Protein 1GKU (pdb70)

Foldseek 3Di:
DEDDQCVEHECLHFKYWYLLNQDDPCVVVLVVLQVLCPVQPRGAFLQLSLVVLCFSVQAAEAAAAFAQHDDLSSLLSVLLSCLQVPFAEEEEAQAQVVLVVSVVSSQVSCVPPHDPPCLQEDEDHDVCPVVNVVCCLVCQCVHRYYYYYLVVLVVPLPSNAAGAEYEYECVVSQVVPVVSLQSVVVNQFKHADVPVRGIDGAGNHYYYHNADACCPDPSQVVCCVHNFYHGHFFFFQFAAEAEAEAQALDLPCPVVVLCLLDFAEEEAEAAACVQVVSCVVDVVHAQEEEPAVHPQVCVVCLVVVVGRYYYYHLPVPLQDQQSHAEYEYSAFHKDKDFAPCCVPPDPLVLLLLVQLPDFSCVSVVCVQVVHPHVVNSSVVSVVCLVPHDGPDQLWDRDDGMIMHGDVVSVSVRQVSNWGQAQQFIAYYYYYYYHNPPSNSRSNCVVLVLLVPSNHDHPPDDSVVSSVSSNVSVVVVVVSNPHHFAAAEEEEEADPLLQVLQLPNGGGWTWGDAPQWIWTFDTHRGYRYTTTHLNFALWDFDQPDDPRQWPDDPSTMGMIRWPDVTSVRVLVRLLSSLLSRLHYEYEYAPALRSLLRLVVNCSSNNVSHDYWYFYFQFSHNVRRVVRVVPTHHRDVLSPLLVVLVRVLCRQVFCFLLVVVCVVVVDRLGTDDLQLLVLLVVLAVQQVLQVAWFKKWAWPPFLDMGRDAAFKWKKFKDFDDKDKDWAQADFAAALQVLLLCCCVVPVDFSVRSQVLLVQCRSLGFKTHNFGPASFADVLNLVQLCVQAVVQFARDGRDDDDPDHHIATNHNAALSRVSSCVSVVNRDGPDDDPSNSVSNNVNHLSSSLNGGGTKMWMKTKMWMGIPHDIDIDIFGQDIDGPSCVSPVRDDHGHDGDGGMDITGIDMDGGGPGFRAALSVSSVVCVVLQAAGSVGSSVSVVVCVSSQQWDDDPRGIHGDPSNVVSSVVQCPVDCPCNDSVNNNVLSVQSVCSSVVHHDSVVSVVVSVVVSVVGD

Nearest PDB structures (foldseek):
  1gku-assembly1_B  TM=1.001E+00  e=0.000E+00  Archaeoglobus fulgidus DSM 4304
  1gl9-assembly1_B  TM=9.700E-01  e=0.000E+00  Archaeoglobus fulgidus DSM 4304
  1gl9-assembly2_C  TM=9.654E-01  e=0.000E+00  Archaeoglobus fulgidus DSM 4304
  6ozw-assembly1_A  TM=7.901E-01  e=1.300E-37  Streptococcus mutans UA159
  1cy0-assembly1_A  TM=7.974E-01  e=8.047E-37  Escherichia coli K-12

B-factor: mean 54.07, std 20.22, range [2.9, 127.08]

Structure (mmCIF, N/CA/C/O backbone):
data_1GKU
#
_entry.id   1GKU
#
_cell.length_a   65.198
_cell.length_b   67.985
_cell.length_c   129.728
_cell.angle_alpha   90.00
_cell.angle_beta   104.01
_cell.angle_gamma   90.00
#
_symmetry.space_group_name_H-M   'P 1 21 1'
#
loop_
_entity.id
_entity.type
_entity.pdbx_description
1 polymer 'REVERSE GYRASE'
2 water water
#
loop_
_atom_site.group_PDB
_atom_site.id
_atom_site.type_symbol
_atom_site.label_atom_id
_atom_site.label_alt_id
_atom_site.label_comp_id
_atom_site.label_asym_id
_atom_site.label_entity_id
_atom_site.label_seq_id
_atom_site.pdbx_PDB_ins_code
_atom_site.Cartn_x
_atom_site.Cartn_y
_atom_site.Cartn_z
_atom_site.occupancy
_atom_site.B_iso_or_equiv
_atom_site.auth_seq_id
_atom_site.auth_comp_id
_atom_site.auth_asym_id
_atom_site.auth_atom_id
_atom_site.pdbx_PDB_model_num
ATOM 1 N N . ALA A 1 14 ? 2.794 -12.934 132.546 1.00 73.97 1 ALA B N 1
ATOM 2 C CA . ALA A 1 14 ? 1.391 -12.809 133.038 1.00 73.44 1 ALA B CA 1
ATOM 3 C C . ALA A 1 14 ? 0.519 -13.662 132.145 1.00 64.78 1 ALA B C 1
ATOM 4 O O . ALA A 1 14 ? -0.521 -14.160 132.565 1.00 61.87 1 ALA B O 1
ATOM 6 N N . ALA A 1 15 ? 0.969 -13.835 130.912 1.00 60.80 2 ALA B N 1
ATOM 7 C CA . ALA A 1 15 ? 0.247 -14.637 129.932 1.00 71.40 2 ALA B CA 1
ATOM 8 C C . ALA A 1 15 ? 1.175 -15.675 129.296 1.00 73.58 2 ALA B C 1
ATOM 9 O O . ALA A 1 15 ? 1.777 -15.428 128.250 1.00 76.02 2 ALA B O 1
ATOM 11 N N . ALA A 1 16 ? 1.287 -16.835 129.933 1.00 76.08 3 ALA B N 1
ATOM 12 C CA . ALA A 1 16 ? 2.147 -17.905 129.436 1.00 80.82 3 ALA B CA 1
ATOM 13 C C . ALA A 1 16 ? 1.373 -19.227 129.398 1.00 81.37 3 ALA B C 1
ATOM 14 O O . ALA A 1 16 ? 0.194 -19.244 129.050 1.00 83.96 3 ALA B O 1
ATOM 16 N N . ALA A 1 17 ? 2.037 -20.326 129.754 1.00 78.59 4 ALA B N 1
ATOM 17 C CA . ALA A 1 17 ? 1.403 -21.642 129.766 1.00 77.34 4 ALA B CA 1
ATOM 18 C C . ALA A 1 17 ? 1.580 -22.310 131.123 1.00 77.32 4 ALA B C 1
ATOM 19 O O . ALA A 1 17 ? 2.557 -22.055 131.828 1.00 74.02 4 ALA B O 1
ATOM 21 N N . ALA A 1 18 ? 0.627 -23.165 131.483 1.00 79.48 5 ALA B N 1
ATOM 22 C CA . ALA A 1 18 ? 0.686 -23.883 132.749 1.00 81.91 5 ALA B CA 1
ATOM 23 C C . ALA A 1 18 ? 1.915 -24.783 132.713 1.00 84.30 5 ALA B C 1
ATOM 24 O O . ALA A 1 18 ? 1.890 -25.874 132.132 1.00 82.01 5 ALA B O 1
ATOM 26 N N . ALA A 1 19 ? 2.993 -24.294 133.323 1.00 85.82 6 ALA B N 1
ATOM 27 C CA . ALA A 1 19 ? 4.265 -25.006 133.386 1.00 84.19 6 ALA B CA 1
ATOM 28 C C . ALA A 1 19 ? 5.270 -24.171 134.172 1.00 84.46 6 ALA B C 1
ATOM 29 O O . ALA A 1 19 ? 4.987 -23.031 134.541 1.00 83.14 6 ALA B O 1
ATOM 31 N N . ALA A 1 20 ? -3.381 -11.141 132.007 1.00 62.44 8 ALA B N 1
ATOM 32 C CA . ALA A 1 20 ? -4.640 -11.482 131.356 1.00 65.26 8 ALA B CA 1
ATOM 33 C C . ALA A 1 20 ? -4.490 -12.563 130.285 1.00 65.81 8 ALA B C 1
ATOM 34 O O . ALA A 1 20 ? -3.783 -12.375 129.295 1.00 70.41 8 ALA B O 1
ATOM 36 N N . ALA A 1 21 ? -5.178 -13.684 130.494 1.00 64.20 9 ALA B N 1
ATOM 37 C CA . ALA A 1 21 ? -5.175 -14.830 129.581 1.00 58.94 9 ALA B CA 1
ATOM 38 C C . ALA A 1 21 ? -4.048 -15.822 129.872 1.00 58.88 9 ALA B C 1
ATOM 39 O O . ALA A 1 21 ? -2.880 -15.574 129.558 1.00 55.29 9 ALA B O 1
ATOM 41 N N . ALA A 1 22 ? -4.422 -16.949 130.478 1.00 55.12 10 ALA B N 1
ATOM 42 C CA . ALA A 1 22 ? -3.485 -18.010 130.831 1.00 54.66 10 ALA B CA 1
ATOM 43 C C . ALA A 1 22 ? -3.767 -19.247 129.980 1.00 55.08 10 ALA B C 1
ATOM 44 O O . ALA A 1 22 ? -4.786 -19.917 130.166 1.00 52.65 10 ALA B O 1
ATOM 46 N N . ALA A 1 23 ? -2.856 -19.548 129.057 1.00 54.71 11 ALA B N 1
ATOM 47 C CA . ALA A 1 23 ? -3.008 -20.695 128.160 1.00 59.12 11 ALA B CA 1
ATOM 48 C C . ALA A 1 23 ? -2.445 -22.006 128.726 1.00 61.48 11 ALA B C 1
ATOM 49 O O . ALA A 1 23 ? -1.510 -22.004 129.527 1.00 62.52 11 ALA B O 1
ATOM 51 N N . ALA A 1 24 ? -3.017 -23.126 128.296 1.00 60.94 12 ALA B N 1
ATOM 52 C CA . ALA A 1 24 ? -2.569 -24.434 128.755 1.00 59.93 12 ALA B CA 1
ATOM 53 C C . ALA A 1 24 ? -1.051 -24.548 128.627 1.00 58.30 12 ALA B C 1
ATOM 54 O O . ALA A 1 24 ? -0.432 -25.406 129.252 1.00 55.98 12 ALA B O 1
ATOM 56 N N . ALA A 1 25 ? -1.253 -12.302 135.017 1.00 78.11 14 ALA B N 1
ATOM 57 C CA . ALA A 1 25 ? -1.702 -13.600 135.503 1.00 72.18 14 ALA B CA 1
ATOM 58 C C . ALA A 1 25 ? -2.888 -14.123 134.696 1.00 70.34 14 ALA B C 1
ATOM 59 O O . ALA A 1 25 ? -2.708 -14.665 133.606 1.00 66.80 14 ALA B O 1
ATOM 61 N N . ALA A 1 26 ? -4.097 -13.947 135.223 1.00 73.38 15 ALA B N 1
ATOM 62 C CA . ALA A 1 26 ? -5.308 -14.428 134.554 1.00 76.91 15 ALA B CA 1
ATOM 63 C C . ALA A 1 26 ? -6.299 -13.349 134.075 1.00 78.81 15 ALA B C 1
ATOM 64 O O . ALA A 1 26 ? -6.163 -12.164 134.382 1.00 80.68 15 ALA B O 1
ATOM 66 N N . ALA A 1 27 ? -7.299 -13.796 133.319 1.00 77.01 16 ALA B N 1
ATOM 67 C CA . ALA A 1 27 ? -8.354 -12.950 132.765 1.00 72.14 16 ALA B CA 1
ATOM 68 C C . ALA A 1 27 ? -9.224 -13.889 131.938 1.00 71.68 16 ALA B C 1
ATOM 69 O O . ALA A 1 27 ? -10.453 -13.849 131.995 1.00 75.54 16 ALA B O 1
ATOM 71 N N . ALA A 1 28 ? -8.556 -14.741 131.172 1.00 66.73 17 ALA B N 1
ATOM 72 C CA . ALA A 1 28 ? -9.211 -15.735 130.341 1.00 62.21 17 ALA B CA 1
ATOM 73 C C . ALA A 1 28 ? -8.345 -16.993 130.388 1.00 60.19 17 ALA B C 1
ATOM 74 O O . ALA A 1 28 ? -7.128 -16.917 130.230 1.00 61.43 17 ALA B O 1
ATOM 76 N N . ALA A 1 29 ? -8.956 -18.143 130.631 1.00 55.59 18 ALA B N 1
ATOM 77 C CA . ALA A 1 29 ? -8.203 -19.395 130.663 1.00 55.84 18 ALA B CA 1
ATOM 78 C C . ALA A 1 29 ? -8.632 -20.277 129.483 1.00 53.89 18 ALA B C 1
ATOM 79 O O . ALA A 1 29 ? -9.824 -20.470 129.230 1.00 52.43 18 ALA B O 1
ATOM 81 N N . ALA A 1 30 ? -7.662 -20.809 128.753 1.00 52.11 19 ALA B N 1
ATOM 82 C CA . ALA A 1 30 ? -7.983 -21.649 127.608 1.00 54.73 19 ALA B CA 1
ATOM 83 C C . ALA A 1 30 ? -7.145 -22.924 127.597 1.00 53.21 19 ALA B C 1
ATOM 84 O O . ALA A 1 30 ? -5.927 -22.874 127.440 1.00 53.84 19 ALA B O 1
ATOM 86 N N . ALA A 1 31 ? -7.804 -24.067 127.750 1.00 54.02 20 ALA B N 1
ATOM 87 C CA . ALA A 1 31 ? -7.108 -25.346 127.765 1.00 56.20 20 ALA B CA 1
ATOM 88 C C . ALA A 1 31 ? -7.526 -26.324 126.656 1.00 58.37 20 ALA B C 1
ATOM 89 O O . ALA A 1 31 ? -8.697 -26.412 126.286 1.00 55.56 20 ALA B O 1
ATOM 91 N N . ALA A 1 32 ? -6.554 -27.065 126.133 1.00 59.02 21 ALA B N 1
ATOM 92 C CA . ALA A 1 32 ? -6.823 -28.049 125.093 1.00 57.36 21 ALA B CA 1
ATOM 93 C C . ALA A 1 32 ? -6.573 -29.458 125.634 1.00 55.28 21 ALA B C 1
ATOM 94 O O . ALA A 1 32 ? -7.101 -29.836 126.688 1.00 55.12 21 ALA B O 1
ATOM 96 N N . SER A 1 33 ? 8.550 -18.326 136.839 1.00 75.03 33 SER B N 1
ATOM 97 C CA . SER A 1 33 ? 7.461 -19.062 137.466 1.00 76.74 33 SER B CA 1
ATOM 98 C C . SER A 1 33 ? 6.171 -18.248 137.466 1.00 76.21 33 SER B C 1
ATOM 99 O O . SER A 1 33 ? 6.205 -17.020 137.544 1.00 77.29 33 SER B O 1
ATOM 102 N N . LEU A 1 34 ? 5.036 -18.936 137.373 1.00 74.70 34 LEU B N 1
ATOM 103 C CA . LEU A 1 34 ? 3.741 -18.266 137.376 1.00 69.82 34 LEU B CA 1
ATOM 104 C C . LEU A 1 34 ? 3.317 -17.949 138.806 1.00 66.27 34 LEU B C 1
ATOM 105 O O . LEU A 1 34 ? 2.505 -17.055 139.035 1.00 64.92 34 LEU B O 1
ATOM 110 N N . CYS A 1 35 ? 3.862 -18.673 139.778 1.00 61.56 35 CYS B N 1
ATOM 111 C CA . CYS A 1 35 ? 3.494 -18.397 141.161 1.00 65.79 35 CYS B CA 1
ATOM 112 C C . CYS A 1 35 ? 4.703 -17.894 141.942 1.00 62.17 35 CYS B C 1
ATOM 113 O O . CYS A 1 35 ? 5.166 -18.530 142.890 1.00 62.65 35 CYS B O 1
ATOM 116 N N . LEU A 1 36 ? 5.211 -16.741 141.529 1.00 57.02 36 LEU B N 1
ATOM 117 C CA . LEU A 1 36 ? 6.367 -16.148 142.171 1.00 50.77 36 LEU B CA 1
ATOM 118 C C . LEU A 1 36 ? 6.040 -14.697 142.480 1.00 45.20 36 LEU B C 1
ATOM 119 O O . LEU A 1 36 ? 5.852 -13.895 141.579 1.00 45.69 36 LEU B O 1
ATOM 124 N N . PHE A 1 37 ? 5.963 -14.376 143.765 1.00 44.57 37 PHE B N 1
ATOM 125 C CA . PHE A 1 37 ? 5.642 -13.030 144.213 1.00 41.99 37 PHE B CA 1
ATOM 126 C C . PHE A 1 37 ? 6.845 -12.102 144.204 1.00 40.64 37 PHE B C 1
ATOM 127 O O . PHE A 1 37 ? 7.990 -12.546 144.163 1.00 36.84 37 PHE B O 1
ATOM 135 N N . PRO A 1 38 ? 6.591 -10.788 144.253 1.00 46.82 38 PRO B N 1
ATOM 136 C CA . PRO A 1 38 ? 7.614 -9.737 144.255 1.00 50.26 38 PRO B CA 1
ATOM 137 C C . PRO A 1 38 ? 8.736 -9.951 145.285 1.00 51.01 38 PRO B C 1
ATOM 138 O O . PRO A 1 38 ? 9.919 -9.768 144.987 1.00 49.94 38 PRO B O 1
ATOM 142 N N . GLU A 1 39 ? 8.347 -10.343 146.494 1.00 49.02 39 GLU B N 1
ATOM 143 C CA . GLU A 1 39 ? 9.290 -10.542 147.583 1.00 48.39 39 GLU B CA 1
ATOM 144 C C . GLU A 1 39 ? 9.885 -11.938 147.787 1.00 47.99 39 GLU B C 1
ATOM 145 O O . GLU A 1 39 ? 10.674 -12.132 148.710 1.00 51.44 39 GLU B O 1
ATOM 151 N N . ASP A 1 40 ? 9.530 -12.904 146.942 1.00 48.24 40 ASP B N 1
ATOM 152 C CA . ASP A 1 40 ? 10.078 -14.264 147.078 1.00 51.05 40 ASP B CA 1
ATOM 153 C C . ASP A 1 40 ? 11.611 -14.261 147.102 1.00 52.40 40 ASP B C 1
ATOM 154 O O . ASP A 1 40 ? 12.238 -15.132 147.711 1.00 54.85 40 ASP B O 1
ATOM 159 N N . PHE A 1 41 ? 12.206 -13.270 146.443 1.00 54.56 41 PHE B N 1
ATOM 160 C CA . PHE A 1 41 ? 13.657 -13.132 146.388 1.00 54.25 41 PHE B CA 1
ATOM 161 C C . PHE A 1 41 ? 14.210 -13.028 147.809 1.00 49.96 41 PHE B C 1
ATOM 162 O O . PHE A 1 41 ? 15.144 -13.744 148.173 1.00 46.22 41 PHE B O 1
ATOM 170 N N . LEU A 1 42 ? 13.624 -12.133 148.603 1.00 44.26 42 LEU B N 1
ATOM 171 C CA . LEU A 1 42 ? 14.040 -11.933 149.987 1.00 39.73 42 LEU B CA 1
ATOM 172 C C . LEU A 1 42 ? 13.802 -13.211 150.773 1.00 41.12 42 LEU B C 1
ATOM 173 O O . LEU A 1 42 ? 14.558 -13.529 151.704 1.00 30.08 42 LEU B O 1
ATOM 178 N N . LEU A 1 43 ? 12.729 -13.919 150.407 1.00 36.58 43 LEU B N 1
ATOM 179 C CA . LEU A 1 43 ? 12.369 -15.151 151.078 1.00 38.18 43 LEU B CA 1
ATOM 180 C C . LEU A 1 43 ? 13.518 -16.122 150.981 1.00 40.33 43 LEU B C 1
ATOM 181 O O . LEU A 1 43 ? 13.991 -16.642 151.991 1.00 43.06 43 LEU B O 1
ATOM 186 N N . LYS A 1 44 ? 13.960 -16.365 149.755 1.00 44.56 44 LYS B N 1
ATOM 187 C CA . LYS A 1 44 ? 15.067 -17.277 149.516 1.00 47.63 44 LYS B CA 1
ATOM 188 C C . LYS A 1 44 ? 16.241 -16.812 150.375 1.00 45.71 44 LYS B C 1
ATOM 189 O O . LYS A 1 44 ? 16.878 -17.597 151.082 1.00 41.00 44 LYS B O 1
ATOM 195 N N . GLU A 1 45 ? 16.498 -15.510 150.317 1.00 43.48 45 GLU B N 1
ATOM 196 C CA . GLU A 1 45 ? 17.580 -14.904 151.063 1.00 41.38 45 GLU B CA 1
ATOM 197 C C . GLU A 1 45 ? 17.398 -15.138 152.557 1.00 41.75 45 GLU B C 1
ATOM 198 O O . GLU A 1 45 ? 18.363 -15.431 153.264 1.00 38.24 45 GLU B O 1
ATOM 204 N N . PHE A 1 46 ? 16.166 -15.017 153.044 1.00 38.41 46 PHE B N 1
ATOM 205 C CA . PHE A 1 46 ? 15.926 -15.231 154.463 1.00 40.75 46 PHE B CA 1
ATOM 206 C C . PHE A 1 46 ? 16.221 -16.673 154.897 1.00 43.77 46 PHE B C 1
ATOM 207 O O . PHE A 1 46 ? 16.893 -16.894 155.904 1.00 41.02 46 PHE B O 1
ATOM 215 N N . VAL A 1 47 ? 15.711 -17.647 154.147 1.00 41.10 47 VAL B N 1
ATOM 216 C CA . VAL A 1 47 ? 15.942 -19.048 154.482 1.00 44.07 47 VAL B CA 1
ATOM 217 C C . VAL A 1 47 ? 17.433 -19.367 154.546 1.00 43.55 47 VAL B C 1
ATOM 218 O O . VAL A 1 47 ? 17.867 -20.151 155.389 1.00 35.57 47 VAL B O 1
ATOM 222 N N . GLU A 1 48 ? 18.210 -18.762 153.652 1.00 48.62 48 GLU B N 1
ATOM 223 C CA . GLU A 1 48 ? 19.657 -18.976 153.635 1.00 55.15 48 GLU B CA 1
ATOM 224 C C . GLU A 1 48 ? 20.211 -18.429 154.936 1.00 55.03 48 GLU B C 1
ATOM 225 O O . GLU A 1 48 ? 20.970 -19.097 155.643 1.00 57.21 48 GLU B O 1
ATOM 231 N N . PHE A 1 49 ? 19.809 -17.200 155.237 1.00 54.40 49 PHE B N 1
ATOM 232 C CA . PHE A 1 49 ? 20.226 -16.505 156.444 1.00 47.80 49 PHE B CA 1
ATOM 233 C C . PHE A 1 49 ? 19.859 -17.341 157.664 1.00 46.61 49 PHE B C 1
ATOM 234 O O . PHE A 1 49 ? 20.678 -17.555 158.557 1.00 47.87 49 PHE B O 1
ATOM 242 N N . PHE A 1 50 ? 18.621 -17.825 157.681 1.00 45.99 50 PHE B N 1
ATOM 243 C CA . PHE A 1 50 ? 18.111 -18.637 158.782 1.00 44.10 50 PHE B CA 1
ATOM 244 C C . PHE A 1 50 ? 18.871 -19.965 158.900 1.00 46.64 50 PHE B C 1
ATOM 245 O O . PHE A 1 50 ? 18.989 -20.537 159.992 1.00 43.83 50 PHE B O 1
ATOM 253 N N . ARG A 1 51 ? 19.391 -20.440 157.769 1.00 45.20 51 ARG B N 1
ATOM 254 C CA . ARG A 1 51 ? 20.118 -21.703 157.720 1.00 51.45 51 ARG B CA 1
ATOM 255 C C . ARG A 1 51 ? 21.440 -21.754 158.480 1.00 54.70 51 ARG B C 1
ATOM 256 O O . ARG A 1 51 ? 21.711 -22.718 159.193 1.00 51.35 51 ARG B O 1
ATOM 264 N N . LYS A 1 52 ? 22.264 -20.724 158.322 1.00 60.26 52 LYS B N 1
ATOM 265 C CA . LYS A 1 52 ? 23.563 -20.667 158.994 1.00 62.24 52 LYS B CA 1
ATOM 266 C C . LYS A 1 52 ? 23.377 -20.027 160.347 1.00 62.28 52 LYS B C 1
ATOM 267 O O . LYS A 1 52 ? 24.321 -19.871 161.118 1.00 58.47 52 LYS B O 1
ATOM 273 N N . CYS A 1 53 ? 22.131 -19.673 160.623 1.00 64.30 53 CYS B N 1
ATOM 274 C CA . CYS A 1 53 ? 21.771 -18.987 161.850 1.00 63.15 53 CYS B CA 1
ATOM 275 C C . CYS A 1 53 ? 21.095 -19.865 162.900 1.00 56.08 53 CYS B C 1
ATOM 276 O O . CYS A 1 53 ? 21.559 -19.947 164.029 1.00 55.82 53 CYS B O 1
ATOM 279 N N . VAL A 1 54 ? 19.994 -20.507 162.527 1.00 54.80 54 VAL B N 1
ATOM 280 C CA . VAL A 1 54 ? 19.266 -21.363 163.450 1.00 51.30 54 VAL B CA 1
ATOM 281 C C . VAL A 1 54 ? 19.317 -22.814 162.987 1.00 53.95 54 VAL B C 1
ATOM 282 O O . VAL A 1 54 ? 19.657 -23.698 163.769 1.00 51.35 54 VAL B O 1
ATOM 286 N N . GLY A 1 55 ? 18.967 -23.066 161.724 1.00 58.75 55 GLY B N 1
ATOM 287 C CA . GLY A 1 55 ? 19.031 -24.429 161.225 1.00 56.62 55 GLY B CA 1
ATOM 288 C C . GLY A 1 55 ? 17.896 -25.012 160.405 1.00 54.40 55 GLY B C 1
ATOM 289 O O . GLY A 1 55 ? 17.233 -25.947 160.845 1.00 59.32 55 GLY B O 1
ATOM 290 N N . GLU A 1 56 ? 17.682 -24.491 159.205 1.00 53.48 56 GLU B N 1
ATOM 291 C CA . GLU A 1 56 ? 16.631 -25.009 158.325 1.00 53.58 56 GLU B CA 1
ATOM 292 C C . GLU A 1 56 ? 15.235 -24.837 158.915 1.00 46.39 56 GLU B C 1
ATOM 293 O O . GLU A 1 56 ? 14.885 -25.452 159.919 1.00 39.54 56 GLU B O 1
ATOM 299 N N . PRO A 1 57 ? 14.409 -24.005 158.272 1.00 38.96 57 PRO B N 1
ATOM 300 C CA . PRO A 1 57 ? 13.054 -23.758 158.756 1.00 40.14 57 PRO B CA 1
ATOM 301 C C . PRO A 1 57 ? 12.016 -24.848 158.509 1.00 40.47 57 PRO B C 1
ATOM 302 O O . PRO A 1 57 ? 12.114 -25.625 157.561 1.00 46.04 57 PRO B O 1
ATOM 306 N N . ARG A 1 58 ? 11.028 -24.902 159.395 1.00 38.20 58 ARG B N 1
ATOM 307 C CA . ARG A 1 58 ? 9.950 -25.858 159.275 1.00 38.96 58 ARG B CA 1
ATOM 308 C C . ARG A 1 58 ? 9.021 -25.206 158.262 1.00 40.14 58 ARG B C 1
ATOM 309 O O . ARG A 1 58 ? 9.028 -23.983 158.110 1.00 44.46 58 ARG B O 1
ATOM 317 N N . ALA A 1 59 ? 8.230 -26.011 157.567 1.00 34.24 59 ALA B N 1
ATOM 318 C CA . ALA A 1 59 ? 7.306 -25.490 156.572 1.00 31.33 59 ALA B CA 1
ATOM 319 C C . ALA A 1 59 ? 6.471 -24.312 157.107 1.00 30.64 59 ALA B C 1
ATOM 320 O O . ALA A 1 59 ? 6.281 -23.307 156.426 1.00 27.18 59 ALA B O 1
ATOM 322 N N . ILE A 1 60 ? 5.985 -24.444 158.334 1.00 28.30 60 ILE B N 1
ATOM 323 C CA . ILE A 1 60 ? 5.160 -23.419 158.950 1.00 29.10 60 ILE B CA 1
ATOM 324 C C . ILE A 1 60 ? 5.923 -22.118 159.154 1.00 27.57 60 ILE B C 1
ATOM 325 O O . ILE A 1 60 ? 5.351 -21.030 159.079 1.00 28.59 60 ILE B O 1
ATOM 330 N N . GLN A 1 61 ? 7.220 -22.229 159.403 1.00 31.19 61 GLN B N 1
ATOM 331 C CA . GLN A 1 61 ? 8.042 -21.044 159.598 1.00 32.13 61 GLN B CA 1
ATOM 332 C C . GLN A 1 61 ? 8.234 -20.293 158.291 1.00 34.73 61 GLN B C 1
ATOM 333 O O . GLN A 1 61 ? 8.278 -19.063 158.281 1.00 32.53 61 GLN B O 1
ATOM 339 N N . LYS A 1 62 ? 8.343 -21.030 157.188 1.00 38.22 62 LYS B N 1
ATOM 340 C CA . LYS A 1 62 ? 8.503 -20.404 155.884 1.00 35.22 62 LYS B CA 1
ATOM 341 C C . LYS A 1 62 ? 7.232 -19.632 155.541 1.00 36.46 62 LYS B C 1
ATOM 342 O O . LYS A 1 62 ? 7.289 -18.521 154.999 1.00 37.03 62 LYS B O 1
ATOM 348 N N . MET A 1 63 ? 6.084 -20.211 155.882 1.00 31.95 63 MET B N 1
ATOM 349 C CA . MET A 1 63 ? 4.807 -19.565 155.600 1.00 36.46 63 MET B CA 1
ATOM 350 C C . MET A 1 63 ? 4.710 -18.234 156.348 1.00 36.34 63 MET B C 1
ATOM 351 O O . MET A 1 63 ? 4.281 -17.216 155.790 1.00 31.71 63 MET B O 1
ATOM 356 N N . TRP A 1 64 ? 5.103 -18.257 157.618 1.00 31.57 64 TRP B N 1
ATOM 357 C CA . TRP A 1 64 ? 5.088 -17.061 158.433 1.00 25.92 64 TRP B CA 1
ATOM 358 C C . TRP A 1 64 ? 5.945 -16.014 157.721 1.00 28.88 64 TRP B C 1
ATOM 359 O O . TRP A 1 64 ? 5.576 -14.837 157.627 1.00 27.62 64 TRP B O 1
ATOM 370 N N . ALA A 1 65 ? 7.085 -16.464 157.209 1.00 24.49 65 ALA B N 1
ATOM 371 C CA . ALA A 1 65 ? 8.013 -15.590 156.510 1.00 33.04 65 ALA B CA 1
ATOM 372 C C . ALA A 1 65 ? 7.332 -14.895 155.331 1.00 35.17 65 ALA B C 1
ATOM 373 O O . ALA A 1 65 ? 7.397 -13.669 155.218 1.00 33.78 65 ALA B O 1
ATOM 375 N N . LYS A 1 66 ? 6.683 -15.677 154.466 1.00 32.55 66 LYS B N 1
ATOM 376 C CA . LYS A 1 66 ? 5.972 -15.129 153.308 1.00 33.69 66 LYS B CA 1
ATOM 377 C C . LYS A 1 66 ? 4.976 -14.041 153.730 1.00 37.35 66 LYS B C 1
ATOM 378 O O . LYS A 1 66 ? 4.908 -12.982 153.107 1.00 35.67 66 LYS B O 1
ATOM 384 N N . ARG A 1 67 ? 4.208 -14.303 154.786 1.00 36.35 67 ARG B N 1
ATOM 385 C CA . ARG A 1 67 ? 3.238 -13.322 155.274 1.00 40.75 67 ARG B CA 1
ATOM 386 C C . ARG A 1 67 ? 3.909 -12.048 155.776 1.00 42.82 67 ARG B C 1
ATOM 387 O O . ARG A 1 67 ? 3.328 -10.963 155.687 1.00 47.23 67 ARG B O 1
ATOM 395 N N . ILE A 1 68 ? 5.123 -12.174 156.309 1.00 40.69 68 ILE B N 1
ATOM 396 C CA . ILE A 1 68 ? 5.837 -11.018 156.847 1.00 35.05 68 ILE B CA 1
ATOM 397 C C . ILE A 1 68 ? 6.508 -10.143 155.787 1.00 35.36 68 ILE B C 1
ATOM 398 O O . ILE A 1 68 ? 6.437 -8.917 155.858 1.00 31.97 68 ILE B O 1
ATOM 403 N N . LEU A 1 69 ? 7.171 -10.763 154.816 1.00 33.73 69 LEU B N 1
ATOM 404 C CA . LEU A 1 69 ? 7.836 -10.006 153.755 1.00 35.38 69 LEU B CA 1
ATOM 405 C C . LEU A 1 69 ? 6.788 -9.249 152.948 1.00 38.04 69 LEU B C 1
ATOM 406 O O . LEU A 1 69 ? 7.100 -8.337 152.183 1.00 39.39 69 LEU B O 1
ATOM 411 N N . ARG A 1 70 ? 5.541 -9.648 153.147 1.00 36.88 70 ARG B N 1
ATOM 412 C CA . ARG A 1 70 ? 4.398 -9.082 152.462 1.00 37.69 70 ARG B CA 1
ATOM 413 C C . ARG A 1 70 ? 3.688 -8.088 153.372 1.00 41.07 70 ARG B C 1
ATOM 414 O O . ARG A 1 70 ? 2.712 -7.437 152.977 1.00 39.16 70 ARG B O 1
ATOM 422 N N . LYS A 1 71 ? 4.174 -7.999 154.603 1.00 38.82 71 LYS B N 1
ATOM 423 C CA . LYS A 1 71 ? 3.632 -7.076 155.588 1.00 37.23 71 LYS B CA 1
ATOM 424 C C . LYS A 1 71 ? 2.246 -7.466 156.067 1.00 31.14 71 LYS B C 1
ATOM 425 O O . LYS A 1 71 ? 1.374 -6.617 156.237 1.00 31.41 71 LYS B O 1
ATOM 431 N N . GLU A 1 72 ? 2.046 -8.756 156.288 1.00 28.00 72 GLU B N 1
ATOM 432 C CA . GLU A 1 72 ? 0.767 -9.248 156.781 1.00 31.39 72 GLU B CA 1
ATOM 433 C C . GLU A 1 72 ? 0.855 -9.557 158.275 1.00 35.21 72 GLU B C 1
ATOM 434 O O . GLU A 1 72 ? 1.718 -10.329 158.701 1.00 35.87 72 GLU B O 1
ATOM 440 N N . SER A 1 73 ? -0.031 -8.972 159.073 1.00 32.32 73 SER B N 1
ATOM 441 C CA . SER A 1 73 ? -0.026 -9.259 160.504 1.00 31.86 73 SER B CA 1
ATOM 442 C C . SER A 1 73 ? -0.793 -10.552 160.762 1.00 30.31 73 SER B C 1
ATOM 443 O O . SER A 1 73 ? -1.688 -10.907 160.003 1.00 32.19 73 SER B O 1
ATOM 446 N N . PHE A 1 74 ? -0.451 -11.236 161.849 1.00 29.58 74 PHE B N 1
ATOM 447 C CA . PHE A 1 74 ? -1.122 -12.472 162.215 1.00 29.22 74 PHE B CA 1
ATOM 448 C C . PHE A 1 74 ? -0.689 -13.003 163.598 1.00 30.65 74 PHE B C 1
ATOM 449 O O . PHE A 1 74 ? 0.385 -12.669 164.115 1.00 21.31 74 PHE B O 1
ATOM 457 N N . ALA A 1 75 ? -1.549 -13.829 164.185 1.00 29.31 75 ALA B N 1
ATOM 458 C CA . ALA A 1 75 ? -1.282 -14.472 165.465 1.00 33.57 75 ALA B CA 1
ATOM 459 C C . ALA A 1 75 ? -1.125 -15.965 165.139 1.00 40.91 75 ALA B C 1
ATOM 460 O O . ALA A 1 75 ? -1.811 -16.499 164.260 1.00 41.70 75 ALA B O 1
ATOM 462 N N . ALA A 1 76 ? -0.215 -16.647 165.821 1.00 43.14 76 ALA B N 1
ATOM 463 C CA . ALA A 1 76 ? -0.013 -18.060 165.527 1.00 44.54 76 ALA B CA 1
ATOM 464 C C . ALA A 1 76 ? -0.392 -19.010 166.656 1.00 47.26 76 ALA B C 1
ATOM 465 O O . ALA A 1 76 ? -0.440 -18.631 167.826 1.00 45.30 76 ALA B O 1
ATOM 467 N N . THR A 1 77 ? -0.699 -20.246 166.274 1.00 51.81 77 THR B N 1
ATOM 468 C CA . THR A 1 77 ? -1.025 -21.313 167.217 1.00 55.81 77 THR B CA 1
ATOM 469 C C . THR A 1 77 ? -0.502 -22.561 166.537 1.00 58.24 77 THR B C 1
ATOM 470 O O . THR A 1 77 ? -1.266 -23.357 165.990 1.00 65.17 77 THR B O 1
ATOM 474 N N . ALA A 1 78 ? 0.816 -22.707 166.547 1.00 55.36 78 ALA B N 1
ATOM 475 C CA . ALA A 1 78 ? 1.448 -23.846 165.909 1.00 53.59 78 ALA B CA 1
ATOM 476 C C . ALA A 1 78 ? 1.648 -24.967 166.897 1.00 49.41 78 ALA B C 1
ATOM 477 O O . ALA A 1 78 ? 1.849 -24.728 168.085 1.00 48.74 78 ALA B O 1
ATOM 479 N N . PRO A 1 79 ? 1.578 -26.215 166.419 1.00 45.88 79 PRO B N 1
ATOM 480 C CA . PRO A 1 79 ? 1.778 -27.349 167.325 1.00 42.43 79 PRO B CA 1
ATOM 481 C C . PRO A 1 79 ? 3.113 -27.184 168.065 1.00 35.74 79 PRO B C 1
ATOM 482 O O . PRO A 1 79 ? 4.085 -26.682 167.493 1.00 24.97 79 PRO B O 1
ATOM 486 N N . THR A 1 80 ? 3.148 -27.585 169.336 1.00 34.16 80 THR B N 1
ATOM 487 C CA . THR A 1 80 ? 4.367 -27.472 170.143 1.00 35.98 80 THR B CA 1
ATOM 488 C C . THR A 1 80 ? 5.568 -28.101 169.450 1.00 37.62 80 THR B C 1
ATOM 489 O O . THR A 1 80 ? 5.493 -29.224 168.946 1.00 28.14 80 THR B O 1
ATOM 493 N N . GLY A 1 81 ? 6.680 -27.374 169.441 1.00 41.26 81 GLY B N 1
ATOM 494 C CA . GLY A 1 81 ? 7.882 -27.877 168.807 1.00 44.51 81 GLY B CA 1
ATOM 495 C C . GLY A 1 81 ? 8.398 -26.904 167.772 1.00 44.37 81 GLY B C 1
ATOM 496 O O . GLY A 1 81 ? 9.592 -26.866 167.482 1.00 44.13 81 GLY B O 1
ATOM 497 N N . VAL A 1 82 ? 7.494 -26.122 167.198 1.00 45.52 82 VAL B N 1
ATOM 498 C CA . VAL A 1 82 ? 7.905 -25.144 166.212 1.00 46.46 82 VAL B CA 1
ATOM 499 C C . VAL A 1 82 ? 8.379 -23.916 166.968 1.00 44.37 82 VAL B C 1
ATOM 500 O O . VAL A 1 82 ? 7.628 -23.320 167.732 1.00 45.11 82 VAL B O 1
ATOM 504 N N . GLY A 1 83 ? 9.641 -23.557 166.763 1.00 43.87 83 GLY B N 1
ATOM 505 C CA . GLY A 1 83 ? 10.192 -22.404 167.439 1.00 44.11 83 GLY B CA 1
ATOM 506 C C . GLY A 1 83 ? 9.488 -21.128 167.038 1.00 42.73 83 GLY B C 1
ATOM 507 O O . GLY A 1 83 ? 9.225 -20.906 165.858 1.00 47.89 83 GLY B O 1
ATOM 508 N N . LYS A 1 84 ? 9.168 -20.296 168.023 1.00 40.21 84 LYS B N 1
ATOM 509 C CA . LYS A 1 84 ? 8.514 -19.028 167.763 1.00 38.46 84 LYS B CA 1
ATOM 510 C C . LYS A 1 84 ? 9.501 -17.878 168.018 1.00 41.11 84 LYS B C 1
ATOM 511 O O . LYS A 1 84 ? 9.855 -17.127 167.099 1.00 37.32 84 LYS B O 1
ATOM 517 N N . THR A 1 85 ? 9.958 -17.754 169.259 1.00 37.15 85 THR B N 1
ATOM 518 C CA . THR A 1 85 ? 10.894 -16.691 169.613 1.00 37.11 85 THR B CA 1
ATOM 519 C C . THR A 1 85 ? 12.161 -16.777 168.778 1.00 38.97 85 THR B C 1
ATOM 520 O O . THR A 1 85 ? 12.657 -15.764 168.282 1.00 39.42 85 THR B O 1
ATOM 524 N N . SER A 1 86 ? 12.684 -17.989 168.624 1.00 39.58 86 SER B N 1
ATOM 525 C CA . SER A 1 86 ? 13.895 -18.190 167.844 1.00 39.65 86 SER B CA 1
ATOM 526 C C . SER A 1 86 ? 13.696 -17.659 166.426 1.00 36.72 86 SER B C 1
ATOM 527 O O . SER A 1 86 ? 14.618 -17.124 165.823 1.00 42.48 86 SER B O 1
ATOM 530 N N . PHE A 1 87 ? 12.487 -17.806 165.899 1.00 35.74 87 PHE B N 1
ATOM 531 C CA . PHE A 1 87 ? 12.175 -17.326 164.558 1.00 31.16 87 PHE B CA 1
ATOM 532 C C . PHE A 1 87 ? 12.012 -15.807 164.510 1.00 28.71 87 PHE B C 1
ATOM 533 O O . PHE A 1 87 ? 12.555 -15.160 163.621 1.00 30.26 87 PHE B O 1
ATOM 541 N N . GLY A 1 88 ? 11.272 -15.244 165.464 1.00 22.51 88 GLY B N 1
ATOM 542 C CA . GLY A 1 88 ? 11.074 -13.807 165.494 1.00 22.37 88 GLY B CA 1
ATOM 543 C C . GLY A 1 88 ? 12.402 -13.084 165.557 1.00 24.71 88 GLY B C 1
ATOM 544 O O . GLY A 1 88 ? 12.654 -12.130 164.822 1.00 29.33 88 GLY B O 1
ATOM 545 N N . LEU A 1 89 ? 13.263 -13.554 166.447 1.00 28.36 89 LEU B N 1
ATOM 546 C CA . LEU A 1 89 ? 14.586 -12.981 166.622 1.00 27.16 89 LEU B CA 1
ATOM 547 C C . LEU A 1 89 ? 15.437 -13.087 165.364 1.00 25.42 89 LEU B C 1
ATOM 548 O O . LEU A 1 89 ? 16.259 -12.217 165.091 1.00 27.27 89 LEU B O 1
ATOM 553 N N . ALA A 1 90 ? 15.247 -14.147 164.591 1.00 26.53 90 ALA B N 1
ATOM 554 C CA . ALA A 1 90 ? 16.031 -14.311 163.373 1.00 31.75 90 ALA B CA 1
ATOM 555 C C . ALA A 1 90 ? 15.525 -13.407 162.247 1.00 32.27 90 ALA B C 1
ATOM 556 O O . ALA A 1 90 ? 16.311 -12.906 161.445 1.00 31.50 90 ALA B O 1
ATOM 558 N N . MET A 1 91 ? 14.214 -13.206 162.193 1.00 30.32 91 MET B N 1
ATOM 559 C CA . MET A 1 91 ? 13.614 -12.381 161.161 1.00 31.32 91 MET B CA 1
ATOM 560 C C . MET A 1 91 ? 13.950 -10.931 161.469 1.00 35.30 91 MET B C 1
ATOM 561 O O . MET A 1 91 ? 14.321 -10.158 160.582 1.00 30.70 91 MET B O 1
ATOM 566 N N . SER A 1 92 ? 13.819 -10.580 162.742 1.00 39.56 92 SER B N 1
ATOM 567 C CA . SER A 1 92 ? 14.116 -9.232 163.207 1.00 43.43 92 SER B CA 1
ATOM 568 C C . SER A 1 92 ? 15.531 -8.843 162.782 1.00 39.55 92 SER B C 1
ATOM 569 O O . SER A 1 92 ? 15.749 -7.782 162.201 1.00 37.19 92 SER B O 1
ATOM 572 N N . LEU A 1 93 ? 16.494 -9.708 163.073 1.00 40.45 93 LEU B N 1
ATOM 573 C CA . LEU A 1 93 ? 17.871 -9.446 162.680 1.00 40.71 93 LEU B CA 1
ATOM 574 C C . LEU A 1 93 ? 17.917 -9.245 161.159 1.00 44.47 93 LEU B C 1
ATOM 575 O O . LEU A 1 93 ? 18.254 -8.159 160.676 1.00 48.54 93 LEU B O 1
ATOM 580 N N . PHE A 1 94 ? 17.568 -10.295 160.419 1.00 40.06 94 PHE B N 1
ATOM 581 C CA . PHE A 1 94 ? 17.558 -10.268 158.960 1.00 37.53 94 PHE B CA 1
ATOM 582 C C . PHE A 1 94 ? 16.923 -8.999 158.408 1.00 37.57 94 PHE B C 1
ATOM 583 O O . PHE A 1 94 ? 17.429 -8.382 157.467 1.00 35.90 94 PHE B O 1
ATOM 591 N N . LEU A 1 95 ? 15.791 -8.631 158.985 1.00 35.84 95 LEU B N 1
ATOM 592 C CA . LEU A 1 95 ? 15.069 -7.448 158.546 1.00 34.57 95 LEU B CA 1
ATOM 593 C C . LEU A 1 95 ? 15.831 -6.158 158.855 1.00 35.50 95 LEU B C 1
ATOM 594 O O . LEU A 1 95 ? 15.800 -5.207 158.062 1.00 33.05 95 LEU B O 1
ATOM 599 N N . ALA A 1 96 ? 16.529 -6.142 159.992 1.00 36.79 96 ALA B N 1
ATOM 600 C CA . ALA A 1 96 ? 17.297 -4.975 160.423 1.00 37.38 96 ALA B CA 1
ATOM 601 C C . ALA A 1 96 ? 18.511 -4.751 159.544 1.00 42.26 96 ALA B C 1
ATOM 602 O O . ALA A 1 96 ? 18.890 -3.612 159.267 1.00 43.58 96 ALA B O 1
ATOM 604 N N . LEU A 1 97 ? 19.135 -5.840 159.114 1.00 45.41 97 LEU B N 1
ATOM 605 C CA . LEU A 1 97 ? 20.302 -5.733 158.251 1.00 48.19 97 LEU B CA 1
ATOM 606 C C . LEU A 1 97 ? 19.893 -5.087 156.924 1.00 49.48 97 LEU B C 1
ATOM 607 O O . LEU A 1 97 ? 20.738 -4.617 156.168 1.00 54.59 97 LEU B O 1
ATOM 612 N N . LYS A 1 98 ? 18.589 -5.063 156.661 1.00 48.28 98 LYS B N 1
ATOM 613 C CA . LYS A 1 98 ? 18.040 -4.453 155.456 1.00 47.19 98 LYS B CA 1
ATOM 614 C C . LYS A 1 98 ? 17.505 -3.051 155.778 1.00 48.13 98 LYS B C 1
ATOM 615 O O . LYS A 1 98 ? 16.976 -2.362 154.909 1.00 47.84 98 LYS B O 1
ATOM 621 N N . GLY A 1 99 ? 17.647 -2.638 157.031 1.00 45.47 99 GLY B N 1
ATOM 622 C CA . GLY A 1 99 ? 17.169 -1.333 157.441 1.00 45.56 99 GLY B CA 1
ATOM 623 C C . GLY A 1 99 ? 15.667 -1.353 157.577 1.00 51.15 99 GLY B C 1
ATOM 624 O O . GLY A 1 99 ? 14.977 -0.603 156.903 1.00 57.37 99 GLY B O 1
ATOM 625 N N . LYS A 1 100 ? 15.152 -2.199 158.461 1.00 55.20 100 LYS B N 1
ATOM 626 C CA . LYS A 1 100 ? 13.709 -2.308 158.633 1.00 57.44 100 LYS B CA 1
ATOM 627 C C . LYS A 1 100 ? 13.124 -1.850 159.967 1.00 58.98 100 LYS B C 1
ATOM 628 O O . LYS A 1 100 ? 11.946 -1.518 160.040 1.00 66.70 100 LYS B O 1
ATOM 634 N N . ARG A 1 101 ? 13.925 -1.832 161.023 1.00 53.20 101 ARG B N 1
ATOM 635 C CA . ARG A 1 101 ? 13.428 -1.410 162.337 1.00 50.92 101 ARG B CA 1
ATOM 636 C C . ARG A 1 101 ? 12.344 -2.365 162.860 1.00 46.73 101 ARG B C 1
ATOM 637 O O . ARG A 1 101 ? 11.162 -2.245 162.527 1.00 43.81 101 ARG B O 1
ATOM 645 N N . CYS A 1 102 ? 12.775 -3.320 163.680 1.00 42.44 102 CYS B N 1
ATOM 646 C CA . CYS A 1 102 ? 11.882 -4.309 164.266 1.00 41.49 102 CYS B CA 1
ATOM 647 C C . CYS A 1 102 ? 11.867 -4.156 165.783 1.00 39.98 102 CYS B C 1
ATOM 648 O O . CYS A 1 102 ? 12.894 -3.903 166.409 1.00 38.38 102 CYS B O 1
ATOM 651 N N . TYR A 1 103 ? 10.689 -4.325 166.364 1.00 33.65 103 TYR B N 1
ATOM 652 C CA . TYR A 1 103 ? 10.499 -4.184 167.793 1.00 32.38 103 TYR B CA 1
ATOM 653 C C . TYR A 1 103 ? 10.170 -5.534 168.390 1.00 30.91 103 TYR B C 1
ATOM 654 O O . TYR A 1 103 ? 9.220 -6.183 167.969 1.00 29.04 103 TYR B O 1
ATOM 663 N N . VAL A 1 104 ? 10.959 -5.962 169.368 1.00 35.21 104 VAL B N 1
ATOM 664 C CA . VAL A 1 104 ? 10.716 -7.240 170.022 1.00 37.64 104 VAL B CA 1
ATOM 665 C C . VAL A 1 104 ? 10.323 -6.976 171.473 1.00 39.82 104 VAL B C 1
ATOM 666 O O . VAL A 1 104 ? 11.120 -6.451 172.258 1.00 36.26 104 VAL B O 1
ATOM 670 N N . ILE A 1 105 ? 9.088 -7.336 171.818 1.00 39.87 105 ILE B N 1
ATOM 671 C CA . ILE A 1 105 ? 8.577 -7.114 173.166 1.00 41.79 105 ILE B CA 1
ATOM 672 C C . ILE A 1 105 ? 8.557 -8.361 174.044 1.00 45.46 105 ILE B C 1
ATOM 673 O O . ILE A 1 105 ? 8.135 -9.432 173.613 1.00 48.11 105 ILE B O 1
ATOM 678 N N . PHE A 1 106 ? 9.007 -8.198 175.285 1.00 46.09 106 PHE B N 1
ATOM 679 C CA . PHE A 1 106 ? 9.042 -9.283 176.256 1.00 43.01 106 PHE B CA 1
ATOM 680 C C . PHE A 1 106 ? 8.383 -8.860 177.558 1.00 42.29 106 PHE B C 1
ATOM 681 O O . PHE A 1 106 ? 8.450 -7.701 177.951 1.00 41.09 106 PHE B O 1
ATOM 689 N N . PRO A 1 107 ? 7.726 -9.802 178.241 1.00 43.57 107 PRO B N 1
ATOM 690 C CA . PRO A 1 107 ? 7.058 -9.518 179.514 1.00 45.61 107 PRO B CA 1
ATOM 691 C C . PRO A 1 107 ? 8.038 -9.511 180.692 1.00 47.57 107 PRO B C 1
ATOM 692 O O . PRO A 1 107 ? 7.689 -9.098 181.792 1.00 52.84 107 PRO B O 1
ATOM 696 N N . THR A 1 108 ? 9.266 -9.957 180.441 1.00 46.76 108 THR B N 1
ATOM 697 C CA . THR A 1 108 ? 10.296 -10.050 181.471 1.00 46.39 108 THR B CA 1
ATOM 698 C C . THR A 1 108 ? 11.631 -9.389 181.120 1.00 49.58 108 THR B C 1
ATOM 699 O O . THR A 1 108 ? 12.067 -9.378 179.964 1.00 50.68 108 THR B O 1
ATOM 703 N N . SER A 1 109 ? 12.279 -8.859 182.149 1.00 44.13 109 SER B N 1
ATOM 704 C CA . SER A 1 109 ? 13.563 -8.194 182.014 1.00 48.30 109 SER B CA 1
ATOM 705 C C . SER A 1 109 ? 14.651 -9.235 181.717 1.00 51.16 109 SER B C 1
ATOM 706 O O . SER A 1 109 ? 15.578 -9.001 180.932 1.00 51.60 109 SER B O 1
ATOM 709 N N . LEU A 1 110 ? 14.538 -10.390 182.357 1.00 49.78 110 LEU B N 1
ATOM 710 C CA . LEU A 1 110 ? 15.499 -11.461 182.152 1.00 50.02 110 LEU B CA 1
ATOM 711 C C . LEU A 1 110 ? 15.430 -11.884 180.680 1.00 49.79 110 LEU B C 1
ATOM 712 O O . LEU A 1 110 ? 16.457 -12.111 180.038 1.00 52.33 110 LEU B O 1
ATOM 717 N N . LEU A 1 111 ? 14.207 -11.974 180.156 1.00 47.66 111 LEU B N 1
ATOM 718 C CA . LEU A 1 111 ? 13.954 -12.365 178.768 1.00 41.61 111 LEU B CA 1
ATOM 719 C C . LEU A 1 111 ? 14.583 -11.423 177.752 1.00 37.77 111 LEU B C 1
ATOM 720 O O . LEU A 1 111 ? 15.105 -11.859 176.731 1.00 43.89 111 LEU B O 1
ATOM 725 N N . VAL A 1 112 ? 14.529 -10.132 178.039 1.00 37.62 112 VAL B N 1
ATOM 726 C CA . VAL A 1 112 ? 15.111 -9.114 177.178 1.00 34.54 112 VAL B CA 1
ATOM 727 C C . VAL A 1 112 ? 16.613 -9.339 177.029 1.00 44.87 112 VAL B C 1
ATOM 728 O O . VAL A 1 112 ? 17.162 -9.178 175.935 1.00 45.84 112 VAL B O 1
ATOM 732 N N . ILE A 1 113 ? 17.274 -9.708 178.130 1.00 50.75 113 ILE B N 1
ATOM 733 C CA . ILE A 1 113 ? 18.717 -9.958 178.114 1.00 50.95 113 ILE B CA 1
ATOM 734 C C . ILE A 1 113 ? 19.050 -11.165 177.243 1.00 52.54 113 ILE B C 1
ATOM 735 O O . ILE A 1 113 ? 19.907 -11.089 176.358 1.00 50.02 113 ILE B O 1
ATOM 740 N N . GLN A 1 114 ? 18.382 -12.283 177.500 1.00 54.08 114 GLN B N 1
ATOM 741 C CA . GLN A 1 114 ? 18.629 -13.496 176.720 1.00 57.23 114 GLN B CA 1
ATOM 742 C C . GLN A 1 114 ? 18.433 -13.193 175.249 1.00 55.71 114 GLN B C 1
ATOM 743 O O . GLN A 1 114 ? 19.248 -13.578 174.403 1.00 57.94 114 GLN B O 1
ATOM 749 N N . ALA A 1 115 ? 17.346 -12.493 174.954 1.00 51.70 115 ALA B N 1
ATOM 750 C CA . ALA A 1 115 ? 17.043 -12.127 173.587 1.00 50.34 115 ALA B CA 1
ATOM 751 C C . ALA A 1 115 ? 18.246 -11.411 173.003 1.00 46.48 115 ALA B C 1
ATOM 752 O O . ALA A 1 115 ? 18.785 -11.821 171.975 1.00 47.11 115 ALA B O 1
ATOM 754 N N . ALA A 1 116 ? 18.669 -10.350 173.684 1.00 46.77 116 ALA B N 1
ATOM 755 C CA . ALA A 1 116 ? 19.801 -9.542 173.249 1.00 47.61 116 ALA B CA 1
ATOM 756 C C . ALA A 1 116 ? 21.045 -10.376 173.038 1.00 45.05 116 ALA B C 1
ATOM 757 O O . ALA A 1 116 ? 21.777 -10.157 172.086 1.00 44.35 116 ALA B O 1
ATOM 759 N N . GLU A 1 117 ? 21.287 -11.327 173.932 1.00 48.95 117 GLU B N 1
ATOM 760 C CA . GLU A 1 117 ? 22.455 -12.198 173.823 1.00 51.15 117 GLU B CA 1
ATOM 761 C C . GLU A 1 117 ? 22.295 -13.179 172.671 1.00 49.98 117 GLU B C 1
ATOM 762 O O . GLU A 1 117 ? 23.262 -13.481 171.959 1.00 45.73 117 GLU B O 1
ATOM 768 N N . THR A 1 118 ? 21.072 -13.672 172.488 1.00 47.68 118 THR B N 1
ATOM 769 C CA . THR A 1 118 ? 20.793 -14.611 171.410 1.00 47.28 118 THR B CA 1
ATOM 770 C C . THR A 1 118 ? 20.978 -13.960 170.040 1.00 49.65 118 THR B C 1
ATOM 771 O O . THR A 1 118 ? 21.635 -14.527 169.161 1.00 45.21 118 THR B O 1
ATOM 775 N N . ILE A 1 119 ? 20.400 -12.775 169.860 1.00 44.85 119 ILE B N 1
ATOM 776 C CA . ILE A 1 119 ? 20.516 -12.084 168.587 1.00 50.21 119 ILE B CA 1
ATOM 777 C C . ILE A 1 119 ? 21.975 -11.815 168.259 1.00 54.73 119 ILE B C 1
ATOM 778 O O . ILE A 1 119 ? 22.372 -11.820 167.089 1.00 55.67 119 ILE B O 1
ATOM 783 N N . ARG A 1 120 ? 22.774 -11.587 169.294 1.00 55.12 120 ARG B N 1
ATOM 784 C CA . ARG A 1 120 ? 24.184 -11.315 169.096 1.00 55.43 120 ARG B CA 1
ATOM 785 C C . ARG A 1 120 ? 24.881 -12.614 168.700 1.00 56.66 120 ARG B C 1
ATOM 786 O O . ARG A 1 120 ? 25.818 -12.604 167.899 1.00 54.91 120 ARG B O 1
ATOM 794 N N . LYS A 1 121 ? 24.424 -13.734 169.257 1.00 55.74 121 LYS B N 1
ATOM 795 C CA . LYS A 1 121 ? 25.010 -15.026 168.913 1.00 55.91 121 LYS B CA 1
ATOM 796 C C . LYS A 1 121 ? 24.695 -15.341 167.452 1.00 54.11 121 LYS B C 1
ATOM 797 O O . LYS A 1 121 ? 25.517 -15.924 166.748 1.00 50.11 121 LYS B O 1
ATOM 803 N N . TYR A 1 122 ? 23.504 -14.950 166.996 1.00 52.77 122 TYR B N 1
ATOM 804 C CA . TYR A 1 122 ? 23.119 -15.178 165.605 1.00 49.47 122 TYR B CA 1
ATOM 805 C C . TYR A 1 122 ? 24.048 -14.351 164.736 1.00 52.01 122 TYR B C 1
ATOM 806 O O . TYR A 1 122 ? 24.629 -14.850 163.772 1.00 54.79 122 TYR B O 1
ATOM 815 N N . ALA A 1 123 ? 24.184 -13.079 165.092 1.00 52.65 123 ALA B N 1
ATOM 816 C CA . ALA A 1 123 ? 25.041 -12.173 164.349 1.00 54.80 123 ALA B CA 1
ATOM 817 C C . ALA A 1 123 ? 26.394 -12.824 164.159 1.00 57.59 123 ALA B C 1
ATOM 818 O O . ALA A 1 123 ? 27.123 -12.478 163.236 1.00 54.94 123 ALA B O 1
ATOM 820 N N . GLU A 1 124 ? 26.712 -13.777 165.032 1.00 63.23 124 GLU B N 1
ATOM 821 C CA . GLU A 1 124 ? 27.987 -14.486 164.986 1.00 72.59 124 GLU B CA 1
ATOM 822 C C . GLU A 1 124 ? 28.152 -15.332 163.716 1.00 73.62 124 GLU B C 1
ATOM 823 O O . GLU A 1 124 ? 28.713 -16.426 163.750 1.00 73.50 124 GLU B O 1
ATOM 829 N N . LYS A 1 125 ? 27.649 -14.819 162.598 1.00 76.64 125 LYS B N 1
ATOM 830 C CA . LYS A 1 125 ? 27.747 -15.497 161.309 1.00 74.43 125 LYS B CA 1
ATOM 831 C C . LYS A 1 125 ? 27.682 -14.488 160.168 1.00 75.75 125 LYS B C 1
ATOM 832 O O . LYS A 1 125 ? 27.203 -14.804 159.077 1.00 74.32 125 LYS B O 1
ATOM 838 N N . ALA A 1 126 ? 28.169 -13.277 160.433 1.00 77.51 126 ALA B N 1
ATOM 839 C CA . ALA A 1 126 ? 28.172 -12.189 159.459 1.00 80.49 126 ALA B CA 1
ATOM 840 C C . ALA A 1 126 ? 28.370 -10.863 160.180 1.00 81.49 126 ALA B C 1
ATOM 841 O O . ALA A 1 126 ? 28.884 -9.906 159.606 1.00 84.16 126 ALA B O 1
ATOM 843 N N . GLY A 1 127 ? 27.942 -10.809 161.437 1.00 83.07 127 GLY B N 1
ATOM 844 C CA . GLY A 1 127 ? 28.093 -9.599 162.224 1.00 86.20 127 GLY B CA 1
ATOM 845 C C . GLY A 1 127 ? 26.955 -8.614 162.061 1.00 91.16 127 GLY B C 1
ATOM 846 O O . GLY A 1 127 ? 26.055 -8.823 161.243 1.00 94.88 127 GLY B O 1
ATOM 847 N N . VAL A 1 128 ? 26.998 -7.542 162.848 1.00 90.69 128 VAL B N 1
ATOM 848 C CA . VAL A 1 128 ? 25.981 -6.494 162.810 1.00 90.23 128 VAL B CA 1
ATOM 849 C C . VAL A 1 128 ? 26.672 -5.143 162.687 1.00 94.31 128 VAL B C 1
ATOM 850 O O . VAL A 1 128 ? 27.892 -5.055 162.821 1.00 97.61 128 VAL B O 1
ATOM 854 N N . GLY A 1 129 ? 25.894 -4.095 162.423 1.00 94.97 129 GLY B N 1
ATOM 855 C CA . GLY A 1 129 ? 26.465 -2.763 162.325 1.00 95.06 129 GLY B CA 1
ATOM 856 C C . GLY A 1 129 ? 26.811 -2.316 163.735 1.00 97.41 129 GLY B C 1
ATOM 857 O O . GLY A 1 129 ? 26.348 -1.273 164.211 1.00 93.79 129 GLY B O 1
ATOM 858 N N . THR A 1 130 ? 27.628 -3.127 164.404 1.00 99.19 130 THR B N 1
ATOM 859 C CA . THR A 1 130 ? 28.047 -2.872 165.777 1.00 99.79 130 THR B CA 1
ATOM 860 C C . THR A 1 130 ? 26.796 -2.967 166.653 1.00 97.61 130 THR B C 1
ATOM 861 O O . THR A 1 130 ? 25.791 -3.558 166.243 1.00 91.91 130 THR B O 1
ATOM 865 N N . GLU A 1 131 ? 26.855 -2.410 167.859 1.00 95.77 131 GLU B N 1
ATOM 866 C CA . GLU A 1 131 ? 25.696 -2.441 168.736 1.00 91.30 131 GLU B CA 1
ATOM 867 C C . GLU A 1 131 ? 24.826 -1.233 168.474 1.00 86.15 131 GLU B C 1
ATOM 868 O O . GLU A 1 131 ? 23.842 -1.004 169.175 1.00 85.35 131 GLU B O 1
ATOM 874 N N . ASN A 1 132 ? 25.202 -0.461 167.458 1.00 79.25 132 ASN B N 1
ATOM 875 C CA . ASN A 1 132 ? 24.434 0.714 167.071 1.00 75.32 132 ASN B CA 1
ATOM 876 C C . ASN A 1 132 ? 23.163 0.198 166.410 1.00 69.00 132 ASN B C 1
ATOM 877 O O . ASN A 1 132 ? 22.150 0.896 166.330 1.00 70.23 132 ASN B O 1
ATOM 882 N N . LEU A 1 133 ? 23.242 -1.047 165.951 1.00 63.36 133 LEU B N 1
ATOM 883 C CA . LEU A 1 133 ? 22.141 -1.735 165.292 1.00 51.77 133 LEU B CA 1
ATOM 884 C C . LEU A 1 133 ? 21.041 -2.063 166.295 1.00 50.87 133 LEU B C 1
ATOM 885 O O . LEU A 1 133 ? 19.855 -1.878 166.010 1.00 53.15 133 LEU B O 1
ATOM 890 N N . ILE A 1 134 ? 21.431 -2.542 167.473 1.00 42.53 134 ILE B N 1
ATOM 891 C CA . ILE A 1 134 ? 20.448 -2.913 168.478 1.00 41.26 134 ILE B CA 1
ATOM 892 C C . ILE A 1 134 ? 20.514 -2.159 169.814 1.00 45.43 134 ILE B C 1
ATOM 893 O O . ILE A 1 134 ? 21.584 -1.799 170.310 1.00 51.21 134 ILE B O 1
ATOM 898 N N . GLY A 1 135 ? 19.335 -1.911 170.372 1.00 39.45 135 GLY B N 1
ATOM 899 C CA . GLY A 1 135 ? 19.224 -1.223 171.632 1.00 37.55 135 GLY B CA 1
ATOM 900 C C . GLY A 1 135 ? 18.113 -1.917 172.380 1.00 46.46 135 GLY B C 1
ATOM 901 O O . GLY A 1 135 ? 17.141 -2.371 171.774 1.00 47.62 135 GLY B O 1
ATOM 902 N N . TYR A 1 136 ? 18.243 -2.016 173.696 1.00 51.44 136 TYR B N 1
ATOM 903 C CA . TYR A 1 136 ? 17.216 -2.674 174.487 1.00 50.62 136 TYR B CA 1
ATOM 904 C C . TYR A 1 136 ? 17.043 -1.981 175.826 1.00 48.01 136 TYR B C 1
ATOM 905 O O . TYR A 1 136 ? 17.775 -1.046 176.146 1.00 41.40 136 TYR B O 1
ATOM 914 N N . TYR A 1 137 ? 16.074 -2.444 176.605 1.00 46.47 137 TYR B N 1
ATOM 915 C CA . TYR A 1 137 ? 15.814 -1.857 177.907 1.00 48.11 137 TYR B CA 1
ATOM 916 C C . TYR A 1 137 ? 15.329 -2.892 178.909 1.00 52.14 137 TYR B C 1
ATOM 917 O O . TYR A 1 137 ? 14.535 -3.765 178.571 1.00 52.74 137 TYR B O 1
ATOM 926 N N . HIS A 1 138 ? 15.816 -2.791 180.143 1.00 55.86 138 HIS B N 1
ATOM 927 C CA . HIS A 1 138 ? 15.404 -3.694 181.207 1.00 59.22 138 HIS B CA 1
ATOM 928 C C . HIS A 1 138 ? 15.528 -2.993 182.559 1.00 61.41 138 HIS B C 1
ATOM 929 O O . HIS A 1 138 ? 15.862 -1.805 182.618 1.00 58.66 138 HIS B O 1
ATOM 936 N N . GLY A 1 139 ? 15.255 -3.729 183.635 1.00 63.47 139 GLY B N 1
ATOM 937 C CA . GLY A 1 139 ? 15.305 -3.168 184.977 1.00 65.97 139 GLY B CA 1
ATOM 938 C C . GLY A 1 139 ? 16.668 -2.786 185.529 1.00 71.34 139 GLY B C 1
ATOM 939 O O . GLY A 1 139 ? 16.807 -1.738 186.166 1.00 68.40 139 GLY B O 1
ATOM 940 N N . ARG A 1 140 ? 17.671 -3.630 185.297 1.00 77.19 140 ARG B N 1
ATOM 941 C CA . ARG A 1 140 ? 19.027 -3.374 185.777 1.00 83.47 140 ARG B CA 1
ATOM 942 C C . ARG A 1 140 ? 19.641 -2.231 184.975 1.00 85.31 140 ARG B C 1
ATOM 943 O O . ARG A 1 140 ? 20.597 -2.412 184.220 1.00 82.55 140 ARG B O 1
ATOM 951 N N . ILE A 1 141 ? 19.061 -1.049 185.172 1.00 91.62 141 ILE B N 1
ATOM 952 C CA . ILE A 1 141 ? 19.440 0.195 184.500 1.00 94.34 141 ILE B CA 1
ATOM 953 C C . ILE A 1 141 ? 20.851 0.726 184.762 1.00 94.96 141 ILE B C 1
ATOM 954 O O . ILE A 1 141 ? 21.131 1.257 185.840 1.00 97.58 141 ILE B O 1
ATOM 959 N N . PRO A 1 142 ? 21.758 0.591 183.777 1.00 94.38 142 PRO B N 1
ATOM 960 C CA . PRO A 1 142 ? 23.116 1.097 183.982 1.00 94.20 142 PRO B CA 1
ATOM 961 C C . PRO A 1 142 ? 23.093 2.625 184.009 1.00 95.61 142 PRO B C 1
ATOM 962 O O . PRO A 1 142 ? 24.129 3.272 184.157 1.00 97.61 142 PRO B O 1
ATOM 966 N N . LYS A 1 143 ? 21.892 3.184 183.870 1.00 94.67 143 LYS B N 1
ATOM 967 C CA . LYS A 1 143 ? 21.673 4.629 183.883 1.00 94.14 143 LYS B CA 1
ATOM 968 C C . LYS A 1 143 ? 22.387 5.335 182.740 1.00 92.99 143 LYS B C 1
ATOM 969 O O . LYS A 1 143 ? 21.762 6.051 181.960 1.00 93.24 143 LYS B O 1
ATOM 975 N N . ARG A 1 144 ? 23.695 5.141 182.641 1.00 91.98 144 ARG B N 1
ATOM 976 C CA . ARG A 1 144 ? 24.455 5.752 181.564 1.00 93.25 144 ARG B CA 1
ATOM 977 C C . ARG A 1 144 ? 24.262 4.939 180.291 1.00 90.51 144 ARG B C 1
ATOM 978 O O . ARG A 1 144 ? 24.613 5.387 179.202 1.00 92.21 144 ARG B O 1
ATOM 986 N N . GLU A 1 145 ? 23.695 3.743 180.429 1.00 88.26 145 GLU B N 1
ATOM 987 C CA . GLU A 1 145 ? 23.443 2.892 179.272 1.00 82.05 145 GLU B CA 1
ATOM 988 C C . GLU A 1 145 ? 22.056 3.199 178.713 1.00 79.68 145 GLU B C 1
ATOM 989 O O . GLU A 1 145 ? 21.821 3.065 177.511 1.00 73.60 145 GLU B O 1
ATOM 995 N N . LYS A 1 146 ? 21.140 3.622 179.585 1.00 77.53 146 LYS B N 1
ATOM 996 C CA . LYS A 1 146 ? 19.789 3.948 179.147 1.00 78.11 146 LYS B CA 1
ATOM 997 C C . LYS A 1 146 ? 19.744 5.339 178.527 1.00 77.98 146 LYS B C 1
ATOM 998 O O . LYS A 1 146 ? 18.890 5.621 177.688 1.00 80.44 146 LYS B O 1
ATOM 1004 N N . GLU A 1 147 ? 20.662 6.208 178.932 1.00 76.88 147 GLU B N 1
ATOM 1005 C CA . GLU A 1 147 ? 20.700 7.548 178.365 1.00 75.67 147 GLU B CA 1
ATOM 1006 C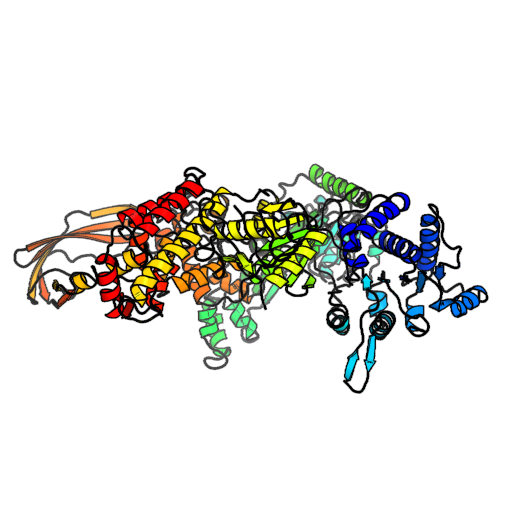 C . GLU A 1 147 ? 20.994 7.391 176.880 1.00 70.79 147 GLU B C 1
ATOM 1007 O O . GLU A 1 147 ? 20.344 8.001 176.038 1.00 69.95 147 GLU B O 1
ATOM 1013 N N . ASN A 1 148 ? 21.976 6.555 176.568 1.00 67.70 148 ASN B N 1
ATOM 1014 C CA . ASN A 1 148 ? 22.349 6.291 175.184 1.00 67.50 148 ASN B CA 1
ATOM 1015 C C . ASN A 1 148 ? 21.125 5.737 174.452 1.00 63.59 148 ASN B C 1
ATOM 1016 O O . ASN A 1 148 ? 20.798 6.153 173.338 1.00 59.66 148 ASN B O 1
ATOM 1021 N N . PHE A 1 149 ? 20.445 4.799 175.100 1.00 58.62 149 PHE B N 1
ATOM 1022 C CA . PHE A 1 149 ? 19.263 4.179 174.530 1.00 53.92 149 PHE B CA 1
ATOM 1023 C C . PHE A 1 149 ? 18.160 5.196 174.264 1.00 53.50 149 PHE B C 1
ATOM 1024 O O . PHE A 1 149 ? 17.669 5.302 173.143 1.00 52.94 149 PHE B O 1
ATOM 1032 N N . MET A 1 150 ? 17.779 5.946 175.293 1.00 52.52 150 MET B N 1
ATOM 1033 C CA . MET A 1 150 ? 16.719 6.947 175.166 1.00 54.81 150 MET B CA 1
ATOM 1034 C C . MET A 1 150 ? 16.990 8.050 174.155 1.00 55.29 150 MET B C 1
ATOM 1035 O O . MET A 1 150 ? 16.055 8.618 173.595 1.00 59.57 150 MET B O 1
ATOM 1040 N N . GLN A 1 151 ? 18.259 8.362 173.923 1.00 57.06 151 GLN B N 1
ATOM 1041 C CA . GLN A 1 151 ? 18.606 9.424 172.984 1.00 61.23 151 GLN B CA 1
ATOM 1042 C C . GLN A 1 151 ? 18.817 8.872 171.578 1.00 58.93 151 GLN B C 1
ATOM 1043 O O . GLN A 1 151 ? 18.731 9.602 170.594 1.00 59.87 151 GLN B O 1
ATOM 1049 N N . ASN A 1 152 ? 19.100 7.580 171.494 1.00 57.14 152 ASN B N 1
ATOM 1050 C CA . ASN A 1 152 ? 19.317 6.925 170.213 1.00 54.29 152 ASN B CA 1
ATOM 1051 C C . ASN A 1 152 ? 18.134 6.035 169.880 1.00 51.02 152 ASN B C 1
ATOM 1052 O O . ASN A 1 152 ? 18.208 5.244 168.944 1.00 51.93 152 ASN B O 1
ATOM 1057 N N . LEU A 1 153 ? 17.050 6.182 170.646 1.00 49.12 153 LEU B N 1
ATOM 1058 C CA . LEU A 1 153 ? 15.836 5.373 170.498 1.00 42.44 153 LEU B CA 1
ATOM 1059 C C . LEU A 1 153 ? 15.322 5.127 169.088 1.00 43.70 153 LEU B C 1
ATOM 1060 O O . LEU A 1 153 ? 15.469 4.033 168.552 1.00 46.68 153 LEU B O 1
ATOM 1065 N N . ARG A 1 154 ? 14.703 6.143 168.497 1.00 50.00 154 ARG B N 1
ATOM 1066 C CA . ARG A 1 154 ? 14.142 6.021 167.160 1.00 48.00 154 ARG B CA 1
ATOM 1067 C C . ARG A 1 154 ? 15.168 5.753 166.070 1.00 47.21 154 ARG B C 1
ATOM 1068 O O . ARG A 1 154 ? 14.805 5.561 164.914 1.00 53.74 154 ARG B O 1
ATOM 1076 N N . ASN A 1 155 ? 16.445 5.717 166.433 1.00 48.21 155 ASN B N 1
ATOM 1077 C CA . ASN A 1 155 ? 17.504 5.463 165.457 1.00 50.98 155 ASN B CA 1
ATOM 1078 C C . ASN A 1 155 ? 17.977 4.015 165.453 1.00 50.66 155 ASN B C 1
ATOM 1079 O O . ASN A 1 155 ? 18.745 3.612 164.585 1.00 47.33 155 ASN B O 1
ATOM 1084 N N . PHE A 1 156 ? 17.535 3.235 166.434 1.00 50.42 156 PHE B N 1
ATOM 1085 C CA . PHE A 1 156 ? 17.910 1.828 166.498 1.00 49.36 156 PHE B CA 1
ATOM 1086 C C . PHE A 1 156 ? 17.106 1.019 165.476 1.00 48.75 156 PHE B C 1
ATOM 1087 O O . PHE A 1 156 ? 15.938 1.309 165.217 1.00 51.14 156 PHE B O 1
ATOM 1095 N N . LYS A 1 157 ? 17.737 0.003 164.902 1.00 45.65 157 LYS B N 1
ATOM 1096 C CA . LYS A 1 157 ? 17.075 -0.843 163.924 1.00 42.45 157 LYS B CA 1
ATOM 1097 C C . LYS A 1 157 ? 16.306 -1.981 164.596 1.00 43.75 157 LYS B C 1
ATOM 1098 O O . LYS A 1 157 ? 15.259 -2.403 164.113 1.00 37.63 157 LYS B O 1
ATOM 1104 N N . ILE A 1 158 ? 16.839 -2.482 165.708 1.00 46.91 158 ILE B N 1
ATOM 1105 C CA . ILE A 1 158 ? 16.198 -3.554 166.469 1.00 41.93 158 ILE B CA 1
ATOM 1106 C C . ILE A 1 158 ? 16.068 -3.079 167.893 1.00 43.52 158 ILE B C 1
ATOM 1107 O O . ILE A 1 158 ? 17.065 -2.726 168.516 1.00 47.73 158 ILE B O 1
ATOM 1112 N N . VAL A 1 159 ? 14.846 -3.067 168.410 1.00 41.30 159 VAL B N 1
ATOM 1113 C CA . VAL A 1 159 ? 14.613 -2.640 169.782 1.00 41.88 159 VAL B CA 1
ATOM 1114 C C . VAL A 1 159 ? 13.922 -3.775 170.516 1.00 44.73 159 VAL B C 1
ATOM 1115 O O . VAL A 1 159 ? 12.931 -4.322 170.039 1.00 43.50 159 VAL B O 1
ATOM 1119 N N . ILE A 1 160 ? 14.466 -4.138 171.671 1.00 44.17 160 ILE B N 1
ATOM 1120 C CA . ILE A 1 160 ? 13.907 -5.210 172.476 1.00 40.84 160 ILE B CA 1
ATOM 1121 C C . ILE A 1 160 ? 13.684 -4.606 173.836 1.00 39.86 160 ILE B C 1
ATOM 1122 O O . ILE A 1 160 ? 14.616 -4.077 174.430 1.00 46.61 160 ILE B O 1
ATOM 1127 N N . THR A 1 161 ? 12.458 -4.673 174.331 1.00 38.63 161 THR B N 1
ATOM 1128 C CA . THR A 1 161 ? 12.153 -4.120 175.640 1.00 35.95 161 THR B CA 1
ATOM 1129 C C . THR A 1 161 ? 11.041 -4.890 176.318 1.00 36.82 161 THR B C 1
ATOM 1130 O O . THR A 1 161 ? 10.488 -5.841 175.771 1.00 29.32 161 THR B O 1
ATOM 1134 N N . THR A 1 162 ? 10.721 -4.462 177.530 1.00 42.13 162 THR B N 1
ATOM 1135 C CA . THR A 1 162 ? 9.646 -5.077 178.272 1.00 46.86 162 THR B CA 1
ATOM 1136 C C . THR A 1 162 ? 8.388 -4.391 177.741 1.00 47.92 162 THR B C 1
ATOM 1137 O O . THR A 1 162 ? 8.470 -3.508 176.881 1.00 45.88 162 THR B O 1
ATOM 1141 N N . THR A 1 163 ? 7.231 -4.809 178.232 1.00 47.87 163 THR B N 1
ATOM 1142 C CA . THR A 1 163 ? 5.969 -4.230 177.812 1.00 45.15 163 THR B CA 1
ATOM 1143 C C . THR A 1 163 ? 5.853 -2.892 178.539 1.00 46.93 163 THR B C 1
ATOM 1144 O O . THR A 1 163 ? 5.445 -1.880 177.969 1.00 49.54 163 THR B O 1
ATOM 1148 N N . GLN A 1 164 ? 6.230 -2.910 179.811 1.00 48.56 164 GLN B N 1
ATOM 1149 C CA . GLN A 1 164 ? 6.227 -1.729 180.666 1.00 47.43 164 GLN B CA 1
ATOM 1150 C C . GLN A 1 164 ? 6.886 -0.568 179.934 1.00 43.32 164 GLN B C 1
ATOM 1151 O O . GLN A 1 164 ? 6.571 0.593 180.174 1.00 46.22 164 GLN B O 1
ATOM 1157 N N . PHE A 1 165 ? 7.835 -0.881 179.064 1.00 37.99 165 PHE B N 1
ATOM 1158 C CA . PHE A 1 165 ? 8.511 0.164 178.329 1.00 42.50 165 PHE B CA 1
ATOM 1159 C C . PHE A 1 165 ? 7.618 0.679 177.212 1.00 49.30 165 PHE B C 1
ATOM 1160 O O . PHE A 1 165 ? 7.631 1.872 176.898 1.00 52.45 165 PHE B O 1
ATOM 1168 N N . LEU A 1 166 ? 6.848 -0.230 176.617 1.00 49.64 166 LEU B N 1
ATOM 1169 C CA . LEU A 1 166 ? 5.922 0.110 175.550 1.00 43.44 166 LEU B CA 1
ATOM 1170 C C . LEU A 1 166 ? 4.884 1.052 176.124 1.00 44.41 166 LEU B C 1
ATOM 1171 O O . LEU A 1 166 ? 4.593 2.098 175.552 1.00 48.43 166 LEU B O 1
ATOM 1176 N N . SER A 1 167 ? 4.330 0.656 177.262 1.00 44.15 167 SER B N 1
ATOM 1177 C CA . SER A 1 167 ? 3.300 1.418 177.950 1.00 48.96 167 SER B CA 1
ATOM 1178 C C . SER A 1 167 ? 3.746 2.790 178.446 1.00 54.53 167 SER B C 1
ATOM 1179 O O . SER A 1 167 ? 3.012 3.772 178.320 1.00 56.14 167 SER B O 1
ATOM 1182 N N . LYS A 1 168 ? 4.945 2.865 179.011 1.00 60.47 168 LYS B N 1
ATOM 1183 C CA . LYS A 1 168 ? 5.437 4.138 179.521 1.00 67.87 168 LYS B CA 1
ATOM 1184 C C . LYS A 1 168 ? 5.503 5.156 178.385 1.00 66.68 168 LYS B C 1
ATOM 1185 O O . LYS A 1 168 ? 4.968 6.258 178.502 1.00 67.73 168 LYS B O 1
ATOM 1191 N N . HIS A 1 169 ? 6.138 4.794 177.278 1.00 65.25 169 HIS B N 1
ATOM 1192 C CA . HIS A 1 169 ? 6.200 5.718 176.161 1.00 73.72 169 HIS B CA 1
ATOM 1193 C C . HIS A 1 169 ? 6.149 5.104 174.768 1.00 70.59 169 HIS B C 1
ATOM 1194 O O . HIS A 1 169 ? 7.174 4.837 174.140 1.00 63.18 169 HIS B O 1
ATOM 1201 N N . TYR A 1 170 ? 4.923 4.885 174.303 1.00 71.97 170 TYR B N 1
ATOM 1202 C CA . TYR A 1 170 ? 4.659 4.358 172.974 1.00 67.20 170 TYR B CA 1
ATOM 1203 C C . TYR A 1 170 ? 5.095 5.464 172.017 1.00 65.32 170 TYR B C 1
ATOM 1204 O O . TYR A 1 170 ? 5.604 5.190 170.934 1.00 64.93 170 TYR B O 1
ATOM 1213 N N . ARG A 1 171 ? 4.877 6.717 172.414 1.00 59.89 171 ARG B N 1
ATOM 1214 C CA . ARG A 1 171 ? 5.339 7.837 171.606 1.00 65.01 171 ARG B CA 1
ATOM 1215 C C . ARG A 1 171 ? 6.845 7.721 171.809 1.00 63.96 171 ARG B C 1
ATOM 1216 O O . ARG A 1 171 ? 7.286 6.965 172.678 1.00 67.75 171 ARG B O 1
ATOM 1224 N N . GLU A 1 172 ? 7.642 8.438 171.028 1.00 55.49 172 GLU B N 1
ATOM 1225 C CA . GLU A 1 172 ? 9.097 8.350 171.189 1.00 51.68 172 GLU B CA 1
ATOM 1226 C C . GLU A 1 172 ? 9.686 7.050 170.663 1.00 44.60 172 GLU B C 1
ATOM 1227 O O . GLU A 1 172 ? 10.841 7.020 170.247 1.00 46.61 172 GLU B O 1
ATOM 1233 N N . LEU A 1 173 ? 8.904 5.972 170.699 1.00 42.59 173 LEU B N 1
ATOM 1234 C CA . LEU A 1 173 ? 9.365 4.683 170.189 1.00 35.41 173 LEU B CA 1
ATOM 1235 C C . LEU A 1 173 ? 9.469 4.753 168.678 1.00 34.58 173 LEU B C 1
ATOM 1236 O O . LEU A 1 173 ? 10.267 4.052 168.062 1.00 33.42 173 LEU B O 1
ATOM 1241 N N . GLY A 1 174 ? 8.658 5.618 168.085 1.00 34.03 174 GLY B N 1
ATOM 1242 C CA . GLY A 1 174 ? 8.674 5.765 166.647 1.00 40.25 174 GLY B CA 1
ATOM 1243 C C . GLY A 1 174 ? 7.830 4.696 165.984 1.00 45.55 174 GLY B C 1
ATOM 1244 O O . GLY A 1 174 ? 7.016 4.039 166.640 1.00 44.25 174 GLY B O 1
ATOM 1245 N N . HIS A 1 175 ? 8.041 4.509 164.686 1.00 44.79 175 HIS B N 1
ATOM 1246 C CA . HIS A 1 175 ? 7.290 3.526 163.920 1.00 46.69 175 HIS B CA 1
ATOM 1247 C C . HIS A 1 175 ? 8.104 2.284 163.565 1.00 43.69 175 HIS B C 1
ATOM 1248 O O . HIS A 1 175 ? 9.314 2.359 163.335 1.00 38.58 175 HIS B O 1
ATOM 1255 N N . PHE A 1 176 ? 7.430 1.140 163.508 1.00 39.84 176 PHE B N 1
ATOM 1256 C CA . PHE A 1 176 ? 8.116 -0.100 163.186 1.00 43.20 176 PHE B CA 1
ATOM 1257 C C . PHE A 1 176 ? 7.631 -0.778 161.915 1.00 43.09 176 PHE B C 1
ATOM 1258 O O . PHE A 1 176 ? 6.474 -0.636 161.526 1.00 45.20 176 PHE B O 1
ATOM 1266 N N . ASP A 1 177 ? 8.531 -1.503 161.262 1.00 41.96 177 ASP B N 1
ATOM 1267 C CA . ASP A 1 177 ? 8.180 -2.223 160.049 1.00 44.09 177 ASP B CA 1
ATOM 1268 C C . ASP A 1 177 ? 7.677 -3.601 160.444 1.00 45.39 177 ASP B C 1
ATOM 1269 O O . ASP A 1 177 ? 6.848 -4.194 159.756 1.00 43.16 177 ASP B O 1
ATOM 1274 N N . PHE A 1 178 ? 8.182 -4.089 161.575 1.00 47.34 178 PHE B N 1
ATOM 1275 C CA . PHE A 1 178 ? 7.824 -5.402 162.106 1.00 39.94 178 PHE B CA 1
ATOM 1276 C C . PHE A 1 178 ? 7.885 -5.368 163.636 1.00 37.96 178 PHE B C 1
ATOM 1277 O O . PHE A 1 178 ? 8.790 -4.769 164.218 1.00 35.99 178 PHE B O 1
ATOM 1285 N N . ILE A 1 179 ? 6.900 -5.996 164.269 1.00 33.72 179 ILE B N 1
ATOM 1286 C CA . ILE A 1 179 ? 6.805 -6.074 165.723 1.00 32.76 179 ILE B CA 1
ATOM 1287 C C . ILE A 1 179 ? 6.463 -7.515 166.113 1.00 35.67 179 ILE B C 1
ATOM 1288 O O . ILE A 1 179 ? 5.446 -8.065 165.665 1.00 34.32 179 ILE B O 1
ATOM 1293 N N . PHE A 1 180 ? 7.308 -8.122 166.943 1.00 32.85 180 PHE B N 1
ATOM 1294 C CA . PHE A 1 180 ? 7.087 -9.495 167.391 1.00 35.90 180 PHE B CA 1
ATOM 1295 C C . PHE A 1 180 ? 6.618 -9.513 168.837 1.00 38.45 180 PHE B C 1
ATOM 1296 O O . PHE A 1 180 ? 7.328 -9.042 169.728 1.00 38.91 180 PHE B O 1
ATOM 1304 N N . VAL A 1 181 ? 5.420 -10.047 169.064 1.00 38.43 181 VAL B N 1
ATOM 1305 C CA . VAL A 1 181 ? 4.876 -10.148 170.412 1.00 47.91 181 VAL B CA 1
ATOM 1306 C C . VAL A 1 181 ? 4.903 -11.590 170.940 1.00 56.87 181 VAL B C 1
ATOM 1307 O O . VAL A 1 181 ? 4.347 -12.515 170.338 1.00 60.56 181 VAL B O 1
ATOM 1311 N N . ASP A 1 182 ? 5.561 -11.766 172.077 1.00 64.90 182 ASP B N 1
ATOM 1312 C CA . ASP A 1 182 ? 5.697 -13.072 172.710 1.00 74.52 182 ASP B CA 1
ATOM 1313 C C . ASP A 1 182 ? 4.612 -13.259 173.775 1.00 76.94 182 ASP B C 1
ATOM 1314 O O . ASP A 1 182 ? 3.841 -14.225 173.742 1.00 74.45 182 ASP B O 1
ATOM 1319 N N . ASP A 1 183 ? 4.564 -12.307 174.703 1.00 78.45 183 ASP B N 1
ATOM 1320 C CA . ASP A 1 183 ? 3.616 -12.299 175.817 1.00 80.70 183 ASP B CA 1
ATOM 1321 C C . ASP A 1 183 ? 2.234 -11.781 175.427 1.00 77.48 183 ASP B C 1
ATOM 1322 O O . ASP A 1 183 ? 1.776 -10.776 175.972 1.00 76.87 183 ASP B O 1
ATOM 1327 N N . VAL A 1 184 ? 1.569 -12.467 174.504 1.00 74.27 184 VAL B N 1
ATOM 1328 C CA . VAL A 1 184 ? 0.244 -12.052 174.041 1.00 71.04 184 VAL B CA 1
ATOM 1329 C C . VAL A 1 184 ? -0.636 -11.451 175.139 1.00 68.82 184 VAL B C 1
ATOM 1330 O O . VAL A 1 184 ? -1.000 -10.278 175.082 1.00 63.01 184 VAL B O 1
ATOM 1334 N N . ASP A 1 185 ? -0.975 -12.261 176.134 1.00 67.87 185 ASP B N 1
ATOM 1335 C CA . ASP A 1 185 ? -1.821 -11.807 177.229 1.00 70.93 185 ASP B CA 1
ATOM 1336 C C . ASP A 1 185 ? -1.190 -10.706 178.074 1.00 71.69 185 ASP B C 1
ATOM 1337 O O . ASP A 1 185 ? -1.824 -9.681 178.336 1.00 66.57 185 ASP B O 1
ATOM 1342 N N . ALA A 1 186 ? 0.053 -10.921 178.500 1.00 73.21 186 ALA B N 1
ATOM 1343 C CA . ALA A 1 186 ? 0.772 -9.947 179.317 1.00 73.39 186 ALA B CA 1
ATOM 1344 C C . ALA A 1 186 ? 0.576 -8.529 178.789 1.00 77.01 186 ALA B C 1
ATOM 1345 O O . ALA A 1 186 ? 0.598 -7.567 179.558 1.00 77.35 186 ALA B O 1
ATOM 1347 N N . ILE A 1 187 ? 0.379 -8.416 177.476 1.00 79.09 187 ILE B N 1
ATOM 1348 C CA . ILE A 1 187 ? 0.164 -7.135 176.810 1.00 78.70 187 ILE B CA 1
ATOM 1349 C C . ILE A 1 187 ? -1.299 -6.705 176.823 1.00 79.59 187 ILE B C 1
ATOM 1350 O O . ILE A 1 187 ? -1.596 -5.524 177.000 1.00 76.36 187 ILE B O 1
ATOM 1355 N N . LEU A 1 188 ? -2.210 -7.654 176.619 1.00 82.33 188 LEU B N 1
ATOM 1356 C CA . LEU A 1 188 ? -3.639 -7.341 176.617 1.00 85.37 188 LEU B CA 1
ATOM 1357 C C . LEU A 1 188 ? -4.085 -6.918 178.008 1.00 87.68 188 LEU B C 1
ATOM 1358 O O . LEU A 1 188 ? -5.163 -6.343 178.177 1.00 88.52 188 LEU B O 1
ATOM 1363 N N . LYS A 1 189 ? -3.246 -7.204 178.999 1.00 89.51 189 LYS B N 1
ATOM 1364 C CA . LYS A 1 189 ? -3.542 -6.861 180.385 1.00 89.29 189 LYS B CA 1
ATOM 1365 C C . LYS A 1 189 ? -4.026 -5.423 180.525 1.00 88.95 189 LYS B C 1
ATOM 1366 O O . LYS A 1 189 ? -5.120 -5.179 181.036 1.00 90.94 189 LYS B O 1
ATOM 1372 N N . ALA A 1 190 ? -3.212 -4.473 180.076 1.00 87.00 190 ALA B N 1
ATOM 1373 C CA . ALA A 1 190 ? -3.580 -3.065 180.152 1.00 86.87 190 ALA B CA 1
ATOM 1374 C C . ALA A 1 190 ? -4.082 -2.590 178.795 1.00 88.66 190 ALA B C 1
ATOM 1375 O O . ALA A 1 190 ? -3.313 -2.053 178.000 1.00 94.47 190 ALA B O 1
ATOM 1377 N N . SER A 1 191 ? -5.374 -2.796 178.545 1.00 86.06 191 SER B N 1
ATOM 1378 C CA . SER A 1 191 ? -6.033 -2.417 177.293 1.00 80.27 191 SER B CA 1
ATOM 1379 C C . SER A 1 191 ? -5.356 -1.306 176.484 1.00 76.45 191 SER B C 1
ATOM 1380 O O . SER A 1 191 ? -5.162 -1.445 175.272 1.00 74.66 191 SER B O 1
ATOM 1383 N N . LYS A 1 192 ? -4.998 -0.211 177.151 1.00 68.54 192 LYS B N 1
ATOM 1384 C CA . LYS A 1 192 ? -4.347 0.914 176.489 1.00 63.04 192 LYS B CA 1
ATOM 1385 C C . LYS A 1 192 ? -3.062 0.564 175.736 1.00 62.77 192 LYS B C 1
ATOM 1386 O O . LYS A 1 192 ? -2.542 1.386 174.982 1.00 61.74 192 LYS B O 1
ATOM 1392 N N . ASN A 1 193 ? -2.541 -0.641 175.945 1.00 58.96 193 ASN B N 1
ATOM 1393 C CA . ASN A 1 193 ? -1.330 -1.062 175.247 1.00 60.10 193 ASN B CA 1
ATOM 1394 C C . ASN A 1 193 ? -1.676 -1.394 173.795 1.00 58.99 193 ASN B C 1
ATOM 1395 O O . ASN A 1 193 ? -0.861 -1.200 172.892 1.00 61.58 193 ASN B O 1
ATOM 1400 N N . VAL A 1 194 ? -2.889 -1.898 173.581 1.00 52.58 194 VAL B N 1
ATOM 1401 C CA . VAL A 1 194 ? -3.353 -2.239 172.247 1.00 51.66 194 VAL B CA 1
ATOM 1402 C C . VAL A 1 194 ? -3.345 -0.988 171.368 1.00 54.37 194 VAL B C 1
ATOM 1403 O O . VAL A 1 194 ? -2.984 -1.051 170.192 1.00 54.88 194 VAL B O 1
ATOM 1407 N N . ASP A 1 195 ? -3.735 0.149 171.941 1.00 53.15 195 ASP B N 1
ATOM 1408 C CA . ASP A 1 195 ? -3.748 1.408 171.200 1.00 53.34 195 ASP B CA 1
ATOM 1409 C C . ASP A 1 195 ? -2.314 1.890 171.004 1.00 52.47 195 ASP B C 1
ATOM 1410 O O . ASP A 1 195 ? -1.962 2.455 169.953 1.00 47.65 195 ASP B O 1
ATOM 1415 N N . LYS A 1 196 ? -1.494 1.677 172.032 1.00 45.11 196 LYS B N 1
ATOM 1416 C CA . LYS A 1 196 ? -0.094 2.080 171.979 1.00 47.49 196 LYS B CA 1
ATOM 1417 C C . LYS A 1 196 ? 0.643 1.213 170.972 1.00 44.22 196 LYS B C 1
ATOM 1418 O O . LYS A 1 196 ? 1.573 1.668 170.308 1.00 45.45 196 LYS B O 1
ATOM 1424 N N . LEU A 1 197 ? 0.218 -0.041 170.863 1.00 43.09 197 LEU B N 1
ATOM 1425 C CA . LEU A 1 197 ? 0.812 -0.963 169.909 1.00 42.04 197 LEU B CA 1
ATOM 1426 C C . LEU A 1 197 ? 0.409 -0.443 168.522 1.00 35.80 197 LEU B C 1
ATOM 1427 O O . LEU A 1 197 ? 1.244 -0.292 167.633 1.00 30.70 197 LEU B O 1
ATOM 1432 N N . LEU A 1 198 ? -0.880 -0.147 168.369 1.00 32.92 198 LEU B N 1
ATOM 1433 C CA . LEU A 1 198 ? -1.437 0.374 167.122 1.00 36.99 198 LEU B CA 1
ATOM 1434 C C . LEU A 1 198 ? -0.691 1.609 166.633 1.00 39.81 198 LEU B C 1
ATOM 1435 O O . LEU A 1 198 ? -0.444 1.765 165.431 1.00 36.59 198 LEU B O 1
ATOM 1440 N N . HIS A 1 199 ? -0.343 2.476 167.580 1.00 39.73 199 HIS B N 1
ATOM 1441 C CA . HIS A 1 199 ? 0.375 3.722 167.315 1.00 42.54 199 HIS B CA 1
ATOM 1442 C C . HIS A 1 199 ? 1.760 3.524 166.707 1.00 38.63 199 HIS B C 1
ATOM 1443 O O . HIS A 1 199 ? 2.227 4.354 165.929 1.00 36.34 199 HIS B O 1
ATOM 1450 N N . LEU A 1 200 ? 2.426 2.434 167.075 1.00 37.85 200 LEU B N 1
ATOM 1451 C CA . LEU A 1 200 ? 3.757 2.153 166.549 1.00 37.97 200 LEU B CA 1
ATOM 1452 C C . LEU A 1 200 ? 3.644 1.588 165.138 1.00 40.22 200 LEU B C 1
ATOM 1453 O O . LEU A 1 200 ? 4.612 1.592 164.361 1.00 38.80 200 LEU B O 1
ATOM 1458 N N . LEU A 1 201 ? 2.442 1.111 164.816 1.00 42.17 201 LEU B N 1
ATOM 1459 C CA . LEU A 1 201 ? 2.153 0.545 163.509 1.00 40.92 201 LEU B CA 1
ATOM 1460 C C . LEU A 1 201 ? 1.645 1.608 162.536 1.00 42.59 201 LEU B C 1
ATOM 1461 O O . LEU A 1 201 ? 1.469 1.333 161.358 1.00 44.94 201 LEU B O 1
ATOM 1466 N N . GLY A 1 202 ? 1.407 2.818 163.038 1.00 48.52 202 GLY B N 1
ATOM 1467 C CA . GLY A 1 202 ? 0.959 3.913 162.187 1.00 53.86 202 GLY B CA 1
ATOM 1468 C C . GLY A 1 202 ? -0.491 4.374 162.275 1.00 57.86 202 GLY B C 1
ATOM 1469 O O . GLY A 1 202 ? -0.965 5.064 161.367 1.00 58.33 202 GLY B O 1
ATOM 1470 N N . PHE A 1 203 ? -1.192 4.019 163.354 1.00 60.44 203 PHE B N 1
ATOM 1471 C CA . PHE A 1 203 ? -2.602 4.392 163.526 1.00 60.61 203 PHE B CA 1
ATOM 1472 C C . PHE A 1 203 ? -2.894 5.217 164.786 1.00 60.51 203 PHE B C 1
ATOM 1473 O O . PHE A 1 203 ? -2.396 4.911 165.872 1.00 58.46 203 PHE B O 1
ATOM 1481 N N . HIS A 1 204 ? -3.721 6.249 164.645 1.00 60.83 204 HIS B N 1
ATOM 1482 C CA . HIS A 1 204 ? -4.132 7.041 165.799 1.00 59.96 204 HIS B CA 1
ATOM 1483 C C . HIS A 1 204 ? -5.648 7.160 165.733 1.00 60.02 204 HIS B C 1
ATOM 1484 O O . HIS A 1 204 ? -6.264 6.802 164.726 1.00 56.78 204 HIS B O 1
ATOM 1491 N N . TYR A 1 205 ? -6.249 7.640 166.811 1.00 59.63 205 TYR B N 1
ATOM 1492 C CA . TYR A 1 205 ? -7.698 7.750 166.893 1.00 58.90 205 TYR B CA 1
ATOM 1493 C C . TYR A 1 205 ? -8.157 9.194 167.058 1.00 60.78 205 TYR B C 1
ATOM 1494 O O . TYR A 1 205 ? -8.052 9.756 168.148 1.00 63.41 205 TYR B O 1
ATOM 1503 N N . ASP A 1 206 ? -8.666 9.800 165.990 1.00 62.48 206 ASP B N 1
ATOM 1504 C CA . ASP A 1 206 ? -9.135 11.179 166.093 1.00 64.62 206 ASP B CA 1
ATOM 1505 C C . ASP A 1 206 ? -10.511 11.219 166.744 1.00 57.62 206 ASP B C 1
ATOM 1506 O O . ASP A 1 206 ? -11.347 10.347 166.512 1.00 57.02 206 ASP B O 1
ATOM 1511 N N . LEU A 1 207 ? -10.726 12.242 167.565 1.00 53.50 207 LEU B N 1
ATOM 1512 C CA . LEU A 1 207 ? -11.977 12.423 168.284 1.00 54.28 207 LEU B CA 1
ATOM 1513 C C . LEU A 1 207 ? -13.142 12.872 167.399 1.00 60.01 207 LEU B C 1
ATOM 1514 O O . LEU A 1 207 ? -14.297 12.584 167.707 1.00 61.79 207 LEU B O 1
ATOM 1519 N N . LYS A 1 208 ? -12.847 13.577 166.309 1.00 63.41 208 LYS B N 1
ATOM 1520 C CA . LYS A 1 208 ? -13.894 14.049 165.405 1.00 67.56 208 LYS B CA 1
ATOM 1521 C C . LYS A 1 208 ? -14.689 12.894 164.789 1.00 71.40 208 LYS B C 1
ATOM 1522 O O . LYS A 1 208 ? -15.847 12.663 165.140 1.00 70.20 208 LYS B O 1
ATOM 1528 N N . THR A 1 209 ? -14.055 12.174 163.869 1.00 74.70 209 THR B N 1
ATOM 1529 C CA . THR A 1 209 ? -14.676 11.047 163.187 1.00 74.07 209 THR B CA 1
ATOM 1530 C C . THR A 1 209 ? -15.107 9.970 164.174 1.00 75.62 209 THR B C 1
ATOM 1531 O O . THR A 1 209 ? -15.878 9.073 163.829 1.00 73.74 209 THR B O 1
ATOM 1535 N N . LYS A 1 210 ? -14.606 10.066 165.404 1.00 75.98 210 LYS B N 1
ATOM 1536 C CA . LYS A 1 210 ? -14.940 9.106 166.452 1.00 73.13 210 LYS B CA 1
ATOM 1537 C C . LYS A 1 210 ? -14.435 7.715 166.077 1.00 70.61 210 LYS B C 1
ATOM 1538 O O . LYS A 1 210 ? -15.063 6.715 166.420 1.00 70.23 210 LYS B O 1
ATOM 1544 N N . SER A 1 211 ? -13.312 7.637 165.373 1.00 66.00 211 SER B N 1
ATOM 1545 C CA . SER A 1 211 ? -12.806 6.331 164.973 1.00 63.97 211 SER B CA 1
ATOM 1546 C C . SER A 1 211 ? -11.309 6.312 164.741 1.00 59.61 211 SER B C 1
ATOM 1547 O O . SER A 1 211 ? -10.652 7.349 164.760 1.00 61.78 211 SER B O 1
ATOM 1550 N N . TRP A 1 212 ? -10.774 5.118 164.526 1.00 54.50 212 TRP B N 1
ATOM 1551 C CA . TRP A 1 212 ? -9.351 4.969 164.278 1.00 52.72 212 TRP B CA 1
ATOM 1552 C C . TRP A 1 212 ? -9.038 5.293 162.831 1.00 50.25 212 TRP B C 1
ATOM 1553 O O . TRP A 1 212 ? -9.832 5.011 161.942 1.00 57.43 212 TRP B O 1
ATOM 1564 N N . VAL A 1 213 ? -7.879 5.893 162.603 1.00 48.08 213 VAL B N 1
ATOM 1565 C CA . VAL A 1 213 ? -7.460 6.243 161.258 1.00 53.33 213 VAL B CA 1
ATOM 1566 C C . VAL A 1 213 ? -5.989 5.898 161.058 1.00 56.43 213 VAL B C 1
ATOM 1567 O O . VAL A 1 213 ? -5.283 5.559 162.010 1.00 56.28 213 VAL B O 1
ATOM 1571 N N . GLY A 1 214 ? -5.536 5.983 159.811 1.00 59.04 214 GLY B N 1
ATOM 1572 C CA . GLY A 1 214 ? -4.146 5.697 159.511 1.00 59.46 214 GLY B CA 1
ATOM 1573 C C . GLY A 1 214 ? -3.939 4.529 158.573 1.00 58.90 214 GLY B C 1
ATOM 1574 O O . GLY A 1 214 ? -4.887 3.898 158.106 1.00 57.91 214 GLY B O 1
ATOM 1575 N N . GLU A 1 215 ? -2.676 4.249 158.294 1.00 60.60 215 GLU B N 1
ATOM 1576 C CA . GLU A 1 215 ? -2.310 3.151 157.420 1.00 66.26 215 GLU B CA 1
ATOM 1577 C C . GLU A 1 215 ? -1.196 2.349 158.072 1.00 64.64 215 GLU B C 1
ATOM 1578 O O . GLU A 1 215 ? -0.253 2.919 158.626 1.00 66.25 215 GLU B O 1
ATOM 1584 N N . ALA A 1 216 ? -1.307 1.026 158.010 1.00 58.89 216 ALA B N 1
ATOM 1585 C CA . ALA A 1 216 ? -0.303 0.161 158.612 1.00 53.74 216 ALA B CA 1
ATOM 1586 C C . ALA A 1 216 ? 1.081 0.377 157.999 1.00 49.57 216 ALA B C 1
ATOM 1587 O O . ALA A 1 216 ? 1.285 0.151 156.809 1.00 45.45 216 ALA B O 1
ATOM 1589 N N . ARG A 1 217 ? 2.026 0.818 158.827 1.00 47.78 217 ARG B N 1
ATOM 1590 C CA . ARG A 1 217 ? 3.400 1.062 158.394 1.00 48.42 217 ARG B CA 1
ATOM 1591 C C . ARG A 1 217 ? 4.261 -0.190 158.598 1.00 45.82 217 ARG B C 1
ATOM 1592 O O . ARG A 1 217 ? 5.440 -0.222 158.237 1.00 49.60 217 ARG B O 1
ATOM 1600 N N . GLY A 1 218 ? 3.661 -1.214 159.190 1.00 36.23 218 GLY B N 1
ATOM 1601 C CA . GLY A 1 218 ? 4.364 -2.455 159.432 1.00 33.45 218 GLY B CA 1
ATOM 1602 C C . GLY A 1 218 ? 3.371 -3.537 159.809 1.00 35.95 218 GLY B C 1
ATOM 1603 O O . GLY A 1 218 ? 2.168 -3.292 159.876 1.00 34.12 218 GLY B O 1
ATOM 1604 N N . CYS A 1 219 ? 3.865 -4.743 160.041 1.00 34.31 219 CYS B N 1
ATOM 1605 C CA . CYS A 1 219 ? 2.993 -5.837 160.415 1.00 37.95 219 CYS B CA 1
ATOM 1606 C C . CYS A 1 219 ? 3.355 -6.314 161.810 1.00 38.27 219 CYS B C 1
ATOM 1607 O O . CYS A 1 219 ? 4.447 -6.043 162.307 1.00 36.38 219 CYS B O 1
ATOM 1610 N N . LEU A 1 220 ? 2.426 -7.035 162.425 1.00 36.31 220 LEU B N 1
ATOM 1611 C CA . LEU A 1 220 ? 2.591 -7.541 163.777 1.00 39.51 220 LEU B CA 1
ATOM 1612 C C . LEU A 1 220 ? 2.433 -9.054 163.879 1.00 37.58 220 LEU B C 1
ATOM 1613 O O . LEU A 1 220 ? 1.462 -9.612 163.386 1.00 34.10 220 LEU B O 1
ATOM 1618 N N . MET A 1 221 ? 3.386 -9.711 164.532 1.00 36.22 221 MET B N 1
ATOM 1619 C CA . MET A 1 221 ? 3.301 -11.152 164.712 1.00 34.25 221 MET B CA 1
ATOM 1620 C C . MET A 1 221 ? 3.044 -11.476 166.159 1.00 33.07 221 MET B C 1
ATOM 1621 O O . MET A 1 221 ? 3.767 -11.019 167.037 1.00 36.10 221 MET B O 1
ATOM 1626 N N . VAL A 1 222 ? 2.020 -12.288 166.391 1.00 39.74 222 VAL B N 1
ATOM 1627 C CA . VAL A 1 222 ? 1.630 -12.731 167.729 1.00 42.95 222 VAL B CA 1
ATOM 1628 C C . VAL A 1 222 ? 1.780 -14.258 167.865 1.00 46.55 222 VAL B C 1
ATOM 1629 O O . VAL A 1 222 ? 1.953 -14.967 166.883 1.00 40.10 222 VAL B O 1
ATOM 1633 N N . SER A 1 223 ? 1.737 -14.752 169.097 1.00 60.98 223 SER B N 1
ATOM 1634 C CA . SER A 1 223 ? 1.811 -16.187 169.363 1.00 64.12 223 SER B CA 1
ATOM 1635 C C . SER A 1 223 ? 0.514 -16.558 170.097 1.00 69.63 223 SER B C 1
ATOM 1636 O O . SER A 1 223 ? 0.516 -17.266 171.098 1.00 67.97 223 SER B O 1
ATOM 1639 N N . THR A 1 224 ? -0.582 -16.020 169.556 1.00 75.28 224 THR B N 1
ATOM 1640 C CA . THR A 1 224 ? -1.973 -16.185 169.993 1.00 77.02 224 THR B CA 1
ATOM 1641 C C . THR A 1 224 ? -2.365 -16.031 171.455 1.00 79.58 224 THR B C 1
ATOM 1642 O O . THR A 1 224 ? -1.557 -16.244 172.358 1.00 83.13 224 THR B O 1
ATOM 1646 N N . ALA A 1 225 ? -3.637 -15.676 171.660 1.00 79.29 225 ALA B N 1
ATOM 1647 C CA . ALA A 1 225 ? -4.211 -15.448 172.987 1.00 81.79 225 ALA B CA 1
ATOM 1648 C C . ALA A 1 225 ? -5.252 -16.482 173.400 1.00 83.84 225 ALA B C 1
ATOM 1649 O O . ALA A 1 225 ? -5.964 -17.042 172.566 1.00 79.42 225 ALA B O 1
ATOM 1651 N N . THR A 1 226 ? -5.346 -16.705 174.708 1.00 88.61 226 THR B N 1
ATOM 1652 C CA . THR A 1 226 ? -6.287 -17.664 175.275 1.00 91.50 226 THR B CA 1
ATOM 1653 C C . THR A 1 226 ? -7.707 -17.300 174.862 1.00 92.63 226 THR B C 1
ATOM 1654 O O . THR A 1 226 ? -7.913 -16.452 173.994 1.00 94.76 226 THR B O 1
ATOM 1658 N N . ALA A 1 227 ? -8.685 -17.937 175.494 1.00 93.39 227 ALA B N 1
ATOM 1659 C CA . ALA A 1 227 ? -10.084 -17.678 175.188 1.00 93.96 227 ALA B CA 1
ATOM 1660 C C . ALA A 1 227 ? -10.436 -16.221 175.473 1.00 94.19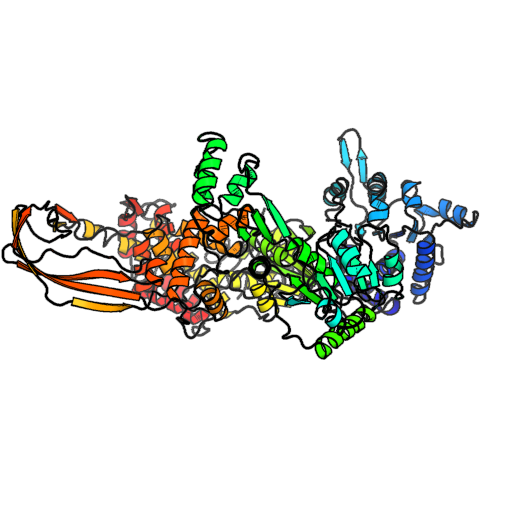 227 ALA B C 1
ATOM 1661 O O . ALA A 1 227 ? -11.600 -15.826 175.374 1.00 94.25 227 ALA B O 1
ATOM 1663 N N . LYS A 1 228 ? -9.429 -15.426 175.826 1.00 93.80 228 LYS B N 1
ATOM 1664 C CA . LYS A 1 228 ? -9.643 -14.014 176.124 1.00 96.71 228 LYS B CA 1
ATOM 1665 C C . LYS A 1 228 ? -10.175 -13.256 174.915 1.00 95.77 228 LYS B C 1
ATOM 1666 O O . LYS A 1 228 ? -9.447 -12.508 174.262 1.00 95.95 228 LYS B O 1
ATOM 1672 N N . LYS A 1 229 ? -11.455 -13.461 174.626 1.00 95.69 229 LYS B N 1
ATOM 1673 C CA . LYS A 1 229 ? -12.101 -12.800 173.505 1.00 95.09 229 LYS B CA 1
ATOM 1674 C C . LYS A 1 229 ? -12.389 -11.353 173.873 1.00 94.34 229 LYS B C 1
ATOM 1675 O O . LYS A 1 229 ? -13.545 -10.926 173.908 1.00 94.62 229 LYS B O 1
ATOM 1681 N N . GLY A 1 230 ? -11.326 -10.606 174.158 1.00 92.62 230 GLY B N 1
ATOM 1682 C CA . GLY A 1 230 ? -11.478 -9.211 174.523 1.00 90.57 230 GLY B CA 1
ATOM 1683 C C . GLY A 1 230 ? -12.087 -8.423 173.386 1.00 89.06 230 GLY B C 1
ATOM 1684 O O . GLY A 1 230 ? -11.995 -8.831 172.231 1.00 89.57 230 GLY B O 1
ATOM 1685 N N . LYS A 1 231 ? -12.719 -7.299 173.704 1.00 87.02 231 LYS B N 1
ATOM 1686 C CA . LYS A 1 231 ? -13.329 -6.478 172.670 1.00 86.12 231 LYS B CA 1
ATOM 1687 C C . LYS A 1 231 ? -12.296 -5.704 171.855 1.00 81.54 231 LYS B C 1
ATOM 1688 O O . LYS A 1 231 ? -12.472 -5.519 170.651 1.00 79.26 231 LYS B O 1
ATOM 1694 N N . LYS A 1 232 ? -11.219 -5.258 172.499 1.00 77.27 232 LYS B N 1
ATOM 1695 C CA . LYS A 1 232 ? -10.180 -4.523 171.784 1.00 73.04 232 LYS B CA 1
ATOM 1696 C C . LYS A 1 232 ? -9.538 -5.418 170.737 1.00 68.61 232 LYS B C 1
ATOM 1697 O O . LYS A 1 232 ? -8.727 -4.966 169.934 1.00 72.61 232 LYS B O 1
ATOM 1703 N N . ALA A 1 233 ? -9.899 -6.695 170.757 1.00 62.65 233 ALA B N 1
ATOM 1704 C CA . ALA A 1 233 ? -9.375 -7.650 169.794 1.00 60.00 233 ALA B CA 1
ATOM 1705 C C . ALA A 1 233 ? -10.019 -7.354 168.442 1.00 60.41 233 ALA B C 1
ATOM 1706 O O . ALA A 1 233 ? -9.532 -7.780 167.391 1.00 57.14 233 ALA B O 1
ATOM 1708 N N . GLU A 1 234 ? -11.124 -6.616 168.487 1.00 59.11 234 GLU B N 1
ATOM 1709 C CA . GLU A 1 234 ? -11.857 -6.243 167.286 1.00 58.07 234 GLU B CA 1
ATOM 1710 C C . GLU A 1 234 ? -11.052 -5.252 166.465 1.00 53.78 234 GLU B C 1
ATOM 1711 O O . GLU A 1 234 ? -11.200 -5.179 165.248 1.00 51.49 234 GLU B O 1
ATOM 1717 N N . LEU A 1 235 ? -10.205 -4.483 167.143 1.00 52.70 235 LEU B N 1
ATOM 1718 C CA . LEU A 1 235 ? -9.354 -3.502 166.476 1.00 54.48 235 LEU B CA 1
ATOM 1719 C C . LEU A 1 235 ? -8.360 -4.187 165.554 1.00 55.32 235 LEU B C 1
ATOM 1720 O O . LEU A 1 235 ? -8.129 -3.731 164.432 1.00 52.54 235 LEU B O 1
ATOM 1725 N N . PHE A 1 236 ? -7.765 -5.277 166.037 1.00 52.79 236 PHE B N 1
ATOM 1726 C CA . PHE A 1 236 ? -6.799 -6.015 165.244 1.00 52.90 236 PHE B CA 1
ATOM 1727 C C . PHE A 1 236 ? -7.454 -6.470 163.960 1.00 51.08 236 PHE B C 1
ATOM 1728 O O . PHE A 1 236 ? -6.890 -6.318 162.876 1.00 52.02 236 PHE B O 1
ATOM 1736 N N . ARG A 1 237 ? -8.650 -7.032 164.097 1.00 49.34 237 ARG B N 1
ATOM 1737 C CA . ARG A 1 237 ? -9.423 -7.516 162.962 1.00 53.33 237 ARG B CA 1
ATOM 1738 C C . ARG A 1 237 ? -9.763 -6.347 162.025 1.00 51.72 237 ARG B C 1
ATOM 1739 O O . ARG A 1 237 ? -9.599 -6.430 160.805 1.00 50.59 237 ARG B O 1
ATOM 1747 N N . GLN A 1 238 ? -10.225 -5.255 162.622 1.00 50.20 238 GLN B N 1
ATOM 1748 C CA . GLN A 1 238 ? -10.610 -4.055 161.889 1.00 54.24 238 GLN B CA 1
ATOM 1749 C C . GLN A 1 238 ? -9.452 -3.292 161.235 1.00 50.30 238 GLN B C 1
ATOM 1750 O O . GLN A 1 238 ? -9.558 -2.847 160.093 1.00 48.13 238 GLN B O 1
ATOM 1756 N N . LEU A 1 239 ? -8.352 -3.137 161.964 1.00 47.91 239 LEU B N 1
ATOM 1757 C CA . LEU A 1 239 ? -7.210 -2.385 161.467 1.00 44.01 239 LEU B CA 1
ATOM 1758 C C . LEU A 1 239 ? -6.056 -3.194 160.888 1.00 44.20 239 LEU B C 1
ATOM 1759 O O . LEU A 1 239 ? -5.375 -2.732 159.971 1.00 40.63 239 LEU B O 1
ATOM 1764 N N . LEU A 1 240 ? -5.822 -4.390 161.419 1.00 47.51 240 LEU B N 1
ATOM 1765 C CA . LEU A 1 240 ? -4.722 -5.217 160.933 1.00 43.93 240 LEU B CA 1
ATOM 1766 C C . LEU A 1 240 ? -5.179 -6.500 160.265 1.00 44.66 240 LEU B C 1
ATOM 1767 O O . LEU A 1 240 ? -4.371 -7.380 159.981 1.00 45.04 240 LEU B O 1
ATOM 1772 N N . ASN A 1 241 ? -6.482 -6.581 160.012 1.00 47.07 241 ASN B N 1
ATOM 1773 C CA . ASN A 1 241 ? -7.116 -7.723 159.366 1.00 50.09 241 ASN B CA 1
ATOM 1774 C C . ASN A 1 241 ? -6.510 -9.083 159.709 1.00 51.95 241 ASN B C 1
ATOM 1775 O O . ASN A 1 241 ? -5.902 -9.742 158.856 1.00 53.50 241 ASN B O 1
ATOM 1780 N N . PHE A 1 242 ? -6.676 -9.499 160.959 1.00 46.07 242 PHE B N 1
ATOM 1781 C CA . PHE A 1 242 ? -6.175 -10.789 161.397 1.00 43.18 242 PHE B CA 1
ATOM 1782 C C . PHE A 1 242 ? -6.849 -11.130 162.710 1.00 48.12 242 PHE B C 1
ATOM 1783 O O . PHE A 1 242 ? -7.329 -10.251 163.424 1.00 47.22 242 PHE B O 1
ATOM 1791 N N . ASP A 1 243 ? -6.896 -12.415 163.019 1.00 50.14 243 ASP B N 1
ATOM 1792 C CA . ASP A 1 243 ? -7.545 -12.879 164.236 1.00 47.25 243 ASP B CA 1
ATOM 1793 C C . ASP A 1 243 ? -6.563 -13.311 165.315 1.00 40.31 243 ASP B C 1
ATOM 1794 O O . ASP A 1 243 ? -5.810 -14.260 165.112 1.00 40.38 243 ASP B O 1
ATOM 1799 N N . ILE A 1 244 ? -6.545 -12.600 166.442 1.00 41.56 244 ILE B N 1
ATOM 1800 C CA . ILE A 1 244 ? -5.690 -12.993 167.568 1.00 44.94 244 ILE B CA 1
ATOM 1801 C C . ILE A 1 244 ? -6.590 -14.018 168.225 1.00 48.12 244 ILE B C 1
ATOM 1802 O O . ILE A 1 244 ? -7.670 -14.304 167.703 1.00 52.70 244 ILE B O 1
ATOM 1807 N N . GLY A 1 245 ? -6.196 -14.567 169.362 1.00 44.34 245 GLY B N 1
ATOM 1808 C CA . GLY A 1 245 ? -7.080 -15.556 169.964 1.00 52.11 245 GLY B CA 1
ATOM 1809 C C . GLY A 1 245 ? -7.038 -16.823 169.127 1.00 45.07 245 GLY B C 1
ATOM 1810 O O . GLY A 1 245 ? -7.404 -16.833 167.949 1.00 43.96 245 GLY B O 1
ATOM 1811 N N . SER A 1 246 ? -6.597 -17.899 169.760 1.00 37.42 246 SER B N 1
ATOM 1812 C CA . SER A 1 246 ? -6.417 -19.173 169.099 1.00 40.59 246 SER B CA 1
ATOM 1813 C C . SER A 1 246 ? -7.627 -20.065 168.833 1.00 42.82 246 SER B C 1
ATOM 1814 O O . SER A 1 246 ? -8.744 -19.834 169.313 1.00 41.15 246 SER B O 1
ATOM 1817 N N . SER A 1 247 ? -7.375 -21.089 168.029 1.00 40.56 247 SER B N 1
ATOM 1818 C CA . SER A 1 247 ? -8.377 -22.080 167.723 1.00 42.65 247 SER B CA 1
ATOM 1819 C C . SER A 1 247 ? -8.339 -22.994 168.940 1.00 46.87 247 SER B C 1
ATOM 1820 O O . SER A 1 247 ? -7.432 -22.885 169.770 1.00 41.61 247 SER B O 1
ATOM 1823 N N . ARG A 1 248 ? -9.316 -23.887 169.056 1.00 51.11 248 ARG B N 1
ATOM 1824 C CA . ARG A 1 248 ? -9.352 -24.811 170.184 1.00 50.84 248 ARG B CA 1
ATOM 1825 C C . ARG A 1 248 ? -9.224 -26.229 169.642 1.00 50.64 248 ARG B C 1
ATOM 1826 O O . ARG A 1 248 ? -10.211 -26.826 169.207 1.00 57.01 248 ARG B O 1
ATOM 1834 N N . ILE A 1 249 ? -8.005 -26.764 169.655 1.00 44.80 249 ILE B N 1
ATOM 1835 C CA . ILE A 1 249 ? -7.772 -28.107 169.147 1.00 40.43 249 ILE B CA 1
ATOM 1836 C C . ILE A 1 249 ? -8.408 -29.190 170.013 1.00 41.61 249 ILE B C 1
ATOM 1837 O O . ILE A 1 249 ? -8.292 -29.170 171.240 1.00 39.87 249 ILE B O 1
ATOM 1842 N N . THR A 1 250 ? -9.078 -30.138 169.361 1.00 39.76 250 THR B N 1
ATOM 1843 C CA . THR A 1 250 ? -9.722 -31.240 170.060 1.00 34.77 250 THR B CA 1
ATOM 1844 C C . THR A 1 250 ? -9.325 -32.609 169.519 1.00 33.04 250 THR B C 1
ATOM 1845 O O . THR A 1 250 ? -9.867 -33.622 169.944 1.00 36.15 250 THR B O 1
ATOM 1849 N N . VAL A 1 251 ? -8.396 -32.652 168.576 1.00 30.66 251 VAL B N 1
ATOM 1850 C CA . VAL A 1 251 ? -7.982 -33.937 168.044 1.00 33.89 251 VAL B CA 1
ATOM 1851 C C . VAL A 1 251 ? -7.391 -34.708 169.224 1.00 35.13 251 VAL B C 1
ATOM 1852 O O . VAL A 1 251 ? -6.858 -34.101 170.150 1.00 43.20 251 VAL B O 1
ATOM 1856 N N . ARG A 1 252 ? -7.498 -36.032 169.211 1.00 37.93 252 ARG B N 1
ATOM 1857 C CA . ARG A 1 252 ? -6.974 -36.832 170.323 1.00 37.49 252 ARG B CA 1
ATOM 1858 C C . ARG A 1 252 ? -6.601 -38.262 169.948 1.00 33.31 252 ARG B C 1
ATOM 1859 O O . ARG A 1 252 ? -7.241 -38.883 169.101 1.00 39.89 252 ARG B O 1
ATOM 1867 N N . ASN A 1 253 ? -5.546 -38.766 170.573 1.00 29.62 253 ASN B N 1
ATOM 1868 C CA . ASN A 1 253 ? -5.107 -40.137 170.356 1.00 34.99 253 ASN B CA 1
ATOM 1869 C C . ASN A 1 253 ? -5.083 -40.772 171.742 1.00 37.98 253 ASN B C 1
ATOM 1870 O O . ASN A 1 253 ? -4.060 -40.773 172.425 1.00 40.73 253 ASN B O 1
ATOM 1875 N N . VAL A 1 254 ? -6.224 -41.307 172.153 1.00 34.75 254 VAL B N 1
ATOM 1876 C CA . VAL A 1 254 ? -6.354 -41.889 173.472 1.00 32.99 254 VAL B CA 1
ATOM 1877 C C . VAL A 1 254 ? -7.096 -43.219 173.490 1.00 35.30 254 VAL B C 1
ATOM 1878 O O . VAL A 1 254 ? -8.158 -43.352 172.897 1.00 36.84 254 VAL B O 1
ATOM 1882 N N . GLU A 1 255 ? -6.531 -44.201 174.182 1.00 40.24 255 GLU B N 1
ATOM 1883 C CA . GLU A 1 255 ? -7.159 -45.512 174.305 1.00 38.13 255 GLU B CA 1
ATOM 1884 C C . GLU A 1 255 ? -8.179 -45.376 175.432 1.00 36.39 255 GLU B C 1
ATOM 1885 O O . GLU A 1 255 ? -7.802 -45.155 176.574 1.00 44.09 255 GLU B O 1
ATOM 1891 N N . ASP A 1 256 ? -9.466 -45.485 175.116 1.00 34.79 256 ASP B N 1
ATOM 1892 C CA . ASP A 1 256 ? -10.509 -45.333 176.137 1.00 33.78 256 ASP B CA 1
ATOM 1893 C C . ASP A 1 256 ? -10.977 -46.659 176.704 1.00 32.74 256 ASP B C 1
ATOM 1894 O O . ASP A 1 256 ? -11.229 -47.601 175.958 1.00 41.47 256 ASP B O 1
ATOM 1899 N N . VAL A 1 257 ? -11.108 -46.717 178.025 1.00 31.45 257 VAL B N 1
ATOM 1900 C CA . VAL A 1 257 ? -11.539 -47.928 178.707 1.00 30.04 257 VAL B CA 1
ATOM 1901 C C . VAL A 1 257 ? -12.709 -47.673 179.637 1.00 29.56 257 VAL B C 1
ATOM 1902 O O . VAL A 1 257 ? -12.688 -46.717 180.409 1.00 31.22 257 VAL B O 1
ATOM 1906 N N . ALA A 1 258 ? -13.718 -48.540 179.565 1.00 22.97 258 ALA B N 1
ATOM 1907 C CA . ALA A 1 258 ? -14.898 -48.430 180.407 1.00 24.83 258 ALA B CA 1
ATOM 1908 C C . ALA A 1 258 ? -14.940 -49.612 181.369 1.00 29.53 258 ALA B C 1
ATOM 1909 O O . ALA A 1 258 ? -14.750 -50.760 180.963 1.00 31.84 258 ALA B O 1
ATOM 1911 N N . VAL A 1 259 ? -15.192 -49.332 182.644 1.00 32.75 259 VAL B N 1
ATOM 1912 C CA . VAL A 1 259 ? -15.246 -50.383 183.657 1.00 33.49 259 VAL B CA 1
ATOM 1913 C C . VAL A 1 259 ? -16.419 -50.187 184.596 1.00 33.99 259 VAL B C 1
ATOM 1914 O O . VAL A 1 259 ? -16.505 -49.185 185.300 1.00 34.27 259 VAL B O 1
ATOM 1918 N N . ASN A 1 260 ? -17.328 -51.153 184.598 1.00 38.18 260 ASN B N 1
ATOM 1919 C CA . ASN A 1 260 ? -18.497 -51.070 185.446 1.00 41.41 260 ASN B CA 1
ATOM 1920 C C . ASN A 1 260 ? -18.124 -51.529 186.840 1.00 48.34 260 ASN B C 1
ATOM 1921 O O . ASN A 1 260 ? -18.564 -52.582 187.304 1.00 55.33 260 ASN B O 1
ATOM 1926 N N . ASP A 1 261 ? -17.291 -50.725 187.493 1.00 48.88 261 ASP B N 1
ATOM 1927 C CA . ASP A 1 261 ? -16.833 -50.991 188.847 1.00 50.18 261 ASP B CA 1
ATOM 1928 C C . ASP A 1 261 ? -15.878 -49.911 189.331 1.00 51.12 261 ASP B C 1
ATOM 1929 O O . ASP A 1 261 ? -14.691 -49.935 189.010 1.00 51.16 261 ASP B O 1
ATOM 1934 N N . GLU A 1 262 ? -16.390 -48.968 190.111 1.00 47.87 262 GLU B N 1
ATOM 1935 C CA . GLU A 1 262 ? -15.540 -47.910 190.618 1.00 53.34 262 GLU B CA 1
ATOM 1936 C C . GLU A 1 262 ? -15.089 -48.242 192.043 1.00 56.50 262 GLU B C 1
ATOM 1937 O O . GLU A 1 262 ? -14.962 -47.363 192.901 1.00 51.88 262 GLU B O 1
ATOM 1943 N N . SER A 1 263 ? -14.847 -49.529 192.282 1.00 61.40 263 SER B N 1
ATOM 1944 C CA . SER A 1 263 ? -14.403 -49.989 193.592 1.00 64.76 263 SER B CA 1
ATOM 1945 C C . SER A 1 263 ? -13.006 -49.438 193.810 1.00 65.82 263 SER B C 1
ATOM 1946 O O . SER A 1 263 ? -12.058 -49.830 193.130 1.00 67.59 263 SER B O 1
ATOM 1949 N N . ILE A 1 264 ? -12.898 -48.508 194.748 1.00 70.44 264 ILE B N 1
ATOM 1950 C CA . ILE A 1 264 ? -11.630 -47.869 195.073 1.00 75.97 264 ILE B CA 1
ATOM 1951 C C . ILE A 1 264 ? -10.665 -48.927 195.619 1.00 76.61 264 ILE B C 1
ATOM 1952 O O . ILE A 1 264 ? -10.089 -48.767 196.698 1.00 78.74 264 ILE B O 1
ATOM 1957 N N . SER A 1 265 ? -10.494 -50.009 194.863 1.00 77.16 265 SER B N 1
ATOM 1958 C CA . SER A 1 265 ? -9.625 -51.104 195.275 1.00 77.68 265 SER B CA 1
ATOM 1959 C C . SER A 1 265 ? -8.943 -51.833 194.119 1.00 76.15 265 SER B C 1
ATOM 1960 O O . SER A 1 265 ? -8.212 -51.229 193.337 1.00 78.44 265 SER B O 1
ATOM 1963 N N . THR A 1 266 ? -9.188 -53.138 194.022 1.00 74.25 266 THR B N 1
ATOM 1964 C CA . THR A 1 266 ? -8.581 -53.972 192.985 1.00 74.10 266 THR B CA 1
ATOM 1965 C C . THR A 1 266 ? -8.778 -53.406 191.585 1.00 69.67 266 THR B C 1
ATOM 1966 O O . THR A 1 266 ? -8.350 -54.005 190.597 1.00 70.52 266 THR B O 1
ATOM 1970 N N . LEU A 1 267 ? -9.441 -52.259 191.496 1.00 63.30 267 LEU B N 1
ATOM 1971 C CA . LEU A 1 267 ? -9.659 -51.645 190.203 1.00 56.54 267 LEU B CA 1
ATOM 1972 C C . LEU A 1 267 ? -8.852 -50.374 190.062 1.00 47.96 267 LEU B C 1
ATOM 1973 O O . LEU A 1 267 ? -7.988 -50.292 189.198 1.00 40.95 267 LEU B O 1
ATOM 1978 N N . SER A 1 268 ? -9.111 -49.392 190.919 1.00 45.36 268 SER B N 1
ATOM 1979 C CA . SER A 1 268 ? -8.382 -48.136 190.843 1.00 46.95 268 SER B CA 1
ATOM 1980 C C . SER A 1 268 ? -6.908 -48.384 191.105 1.00 47.90 268 SER B C 1
ATOM 1981 O O . SER A 1 268 ? -6.051 -47.883 190.377 1.00 53.89 268 SER B O 1
ATOM 1984 N N . SER A 1 269 ? -6.619 -49.185 192.128 1.00 48.94 269 SER B N 1
ATOM 1985 C CA . SER A 1 269 ? -5.241 -49.504 192.506 1.00 46.28 269 SER B CA 1
ATOM 1986 C C . SER A 1 269 ? -4.521 -50.412 191.531 1.00 44.35 269 SER B C 1
ATOM 1987 O O . SER A 1 269 ? -3.301 -50.337 191.402 1.00 45.76 269 SER B O 1
ATOM 1990 N N . ILE A 1 270 ? -5.256 -51.288 190.855 1.00 43.73 270 ILE B N 1
ATOM 1991 C CA . ILE A 1 270 ? -4.609 -52.183 189.910 1.00 45.95 270 ILE B CA 1
ATOM 1992 C C . ILE A 1 270 ? -4.290 -51.454 188.619 1.00 49.72 270 ILE B C 1
ATOM 1993 O O . ILE A 1 270 ? -3.333 -51.801 187.926 1.00 52.17 270 ILE B O 1
ATOM 1998 N N . LEU A 1 271 ? -5.087 -50.445 188.287 1.00 47.89 271 LEU B N 1
ATOM 1999 C CA . LEU A 1 271 ? -4.819 -49.696 187.076 1.00 51.05 271 LEU B CA 1
ATOM 2000 C C . LEU A 1 271 ? -3.431 -49.072 187.210 1.00 54.32 271 LEU B C 1
ATOM 2001 O O . LEU A 1 271 ? -2.765 -48.806 186.205 1.00 52.27 271 LEU B O 1
ATOM 2006 N N . GLU A 1 272 ? -2.992 -48.859 188.453 1.00 52.28 272 GLU B N 1
ATOM 2007 C CA . GLU A 1 272 ? -1.661 -48.316 188.710 1.00 53.11 272 GLU B CA 1
ATOM 2008 C C . GLU A 1 272 ? -0.658 -49.459 188.482 1.00 56.76 272 GLU B C 1
ATOM 2009 O O . GLU A 1 272 ? 0.063 -49.884 189.385 1.00 57.85 272 GLU B O 1
ATOM 2015 N N . LYS A 1 273 ? -0.676 -49.976 187.259 1.00 60.72 273 LYS B N 1
ATOM 2016 C CA . LYS A 1 273 ? 0.202 -51.043 186.792 1.00 55.01 273 LYS B CA 1
ATOM 2017 C C . LYS A 1 273 ? 0.582 -50.471 185.431 1.00 54.79 273 LYS B C 1
ATOM 2018 O O . LYS A 1 273 ? 1.267 -51.090 184.611 1.00 52.76 273 LYS B O 1
ATOM 2024 N N . LEU A 1 274 ? 0.086 -49.259 185.215 1.00 50.23 274 LEU B N 1
ATOM 2025 C CA . LEU A 1 274 ? 0.342 -48.515 184.008 1.00 46.02 274 LEU B CA 1
ATOM 2026 C C . LEU A 1 274 ? 1.561 -47.694 184.362 1.00 41.48 274 LEU B C 1
ATOM 2027 O O . LEU A 1 274 ? 2.375 -47.367 183.513 1.00 47.26 274 LEU B O 1
ATOM 2032 N N . GLY A 1 275 ? 1.691 -47.389 185.645 1.00 38.36 275 GLY B N 1
ATOM 2033 C CA . GLY A 1 275 ? 2.828 -46.620 186.097 1.00 31.66 275 GLY B CA 1
ATOM 2034 C C . GLY A 1 275 ? 2.490 -45.241 186.618 1.00 33.91 275 GLY B C 1
ATOM 2035 O O . GLY A 1 275 ? 1.342 -44.928 186.941 1.00 32.94 275 GLY B O 1
ATOM 2036 N N . THR A 1 276 ? 3.519 -44.411 186.681 1.00 34.61 276 THR B N 1
ATOM 2037 C CA . THR A 1 276 ? 3.414 -43.051 187.175 1.00 37.15 276 THR B CA 1
ATOM 2038 C C . THR A 1 276 ? 2.693 -42.086 186.232 1.00 37.15 276 THR B C 1
ATOM 2039 O O . THR A 1 276 ? 2.432 -42.398 185.067 1.00 34.61 276 THR B O 1
ATOM 2043 N N . GLY A 1 277 ? 2.369 -40.913 186.766 1.00 33.46 277 GLY B N 1
ATOM 2044 C CA . GLY A 1 277 ? 1.736 -39.866 185.986 1.00 33.57 277 GLY B CA 1
ATOM 2045 C C . GLY A 1 277 ? 0.277 -40.032 185.654 1.00 31.98 277 GLY B C 1
ATOM 2046 O O . GLY A 1 277 ? -0.092 -40.018 184.489 1.00 34.55 277 GLY B O 1
ATOM 2047 N N . GLY A 1 278 ? -0.555 -40.167 186.677 1.00 36.01 278 GLY B N 1
ATOM 2048 C CA . GLY A 1 278 ? -1.974 -40.334 186.452 1.00 35.69 278 GLY B CA 1
ATOM 2049 C C . GLY A 1 278 ? -2.807 -39.246 187.098 1.00 43.58 278 GLY B C 1
ATOM 2050 O O . GLY A 1 278 ? -2.555 -38.827 188.232 1.00 43.52 278 GLY B O 1
ATOM 2051 N N . ILE A 1 279 ? -3.797 -38.771 186.355 1.00 44.97 279 ILE B N 1
ATOM 2052 C CA . ILE A 1 279 ? -4.703 -37.752 186.850 1.00 46.56 279 ILE B CA 1
ATOM 2053 C C . ILE A 1 279 ? -6.013 -38.472 187.147 1.00 47.29 279 ILE B C 1
ATOM 2054 O O . ILE A 1 279 ? -6.599 -39.087 186.256 1.00 50.04 279 ILE B O 1
ATOM 2059 N N . ILE A 1 280 ? -6.450 -38.420 188.402 1.00 44.49 280 ILE B N 1
ATOM 2060 C CA . ILE A 1 280 ? -7.698 -39.055 188.808 1.00 41.05 280 ILE B CA 1
ATOM 2061 C C . ILE A 1 280 ? -8.765 -37.987 188.971 1.00 38.52 280 ILE B C 1
ATOM 2062 O O . ILE A 1 280 ? -8.611 -37.085 189.787 1.00 42.40 280 ILE B O 1
ATOM 2067 N N . TYR A 1 281 ? -9.840 -38.085 188.193 1.00 38.40 281 TYR B N 1
ATOM 2068 C CA . TYR A 1 281 ? -10.946 -37.123 188.276 1.00 38.43 281 TYR B CA 1
ATOM 2069 C C . TYR A 1 281 ? -12.082 -37.728 189.090 1.00 38.16 281 TYR B C 1
ATOM 2070 O O . TYR A 1 281 ? -12.609 -38.779 188.738 1.00 42.41 281 TYR B O 1
ATOM 2079 N N . ALA A 1 282 ? -12.459 -37.074 190.181 1.00 39.26 282 ALA B N 1
ATOM 2080 C CA . ALA A 1 282 ? -13.546 -37.579 191.016 1.00 37.82 282 ALA B CA 1
ATOM 2081 C C . ALA A 1 282 ? -14.808 -36.769 190.744 1.00 36.86 282 ALA B C 1
ATOM 2082 O O . ALA A 1 282 ? -14.747 -35.691 190.163 1.00 33.44 282 ALA B O 1
ATOM 2084 N N . ARG A 1 283 ? -15.952 -37.295 191.161 1.00 39.57 283 ARG B N 1
ATOM 2085 C CA . ARG A 1 283 ? -17.217 -36.619 190.940 1.00 42.59 283 ARG B CA 1
ATOM 2086 C C . ARG A 1 283 ? -17.282 -35.283 191.657 1.00 52.06 283 ARG B C 1
ATOM 2087 O O . ARG A 1 283 ? -17.682 -34.272 191.069 1.00 46.51 283 ARG B O 1
ATOM 2095 N N . THR A 1 284 ? -16.894 -35.295 192.934 1.00 56.72 284 THR B N 1
ATOM 2096 C CA . THR A 1 284 ? -16.913 -34.097 193.766 1.00 57.12 284 THR B CA 1
ATOM 2097 C C . THR A 1 284 ? -15.666 -33.970 194.625 1.00 60.22 284 THR B C 1
ATOM 2098 O O . THR A 1 284 ? -14.708 -34.727 194.473 1.00 57.07 284 THR B O 1
ATOM 2102 N N . GLY A 1 285 ? -15.704 -33.005 195.539 1.00 64.81 285 GLY B N 1
ATOM 2103 C CA . GLY A 1 285 ? -14.584 -32.770 196.426 1.00 70.47 285 GLY B CA 1
ATOM 2104 C C . GLY A 1 285 ? -14.444 -33.839 197.492 1.00 74.58 285 GLY B C 1
ATOM 2105 O O . GLY A 1 285 ? -13.323 -34.198 197.866 1.00 76.36 285 GLY B O 1
ATOM 2106 N N . GLU A 1 286 ? -15.571 -34.352 197.986 1.00 76.11 286 GLU B N 1
ATOM 2107 C CA . GLU A 1 286 ? -15.539 -35.384 199.021 1.00 76.25 286 GLU B CA 1
ATOM 2108 C C . GLU A 1 286 ? -14.991 -36.687 198.466 1.00 73.44 286 GLU B C 1
ATOM 2109 O O . GLU A 1 286 ? -14.100 -37.297 199.057 1.00 72.59 286 GLU B O 1
ATOM 2115 N N . GLU A 1 287 ? -15.529 -37.112 197.327 1.00 70.06 287 GLU B N 1
ATOM 2116 C CA . GLU A 1 287 ? -15.084 -38.348 196.711 1.00 65.21 287 GLU B CA 1
ATOM 2117 C C . GLU A 1 287 ? -13.584 -38.331 196.481 1.00 61.17 287 GLU B C 1
ATOM 2118 O O . GLU A 1 287 ? -12.945 -39.376 196.491 1.00 60.33 287 GLU B O 1
ATOM 2124 N N . ALA A 1 288 ? -13.024 -37.140 196.280 1.00 58.74 288 ALA B N 1
ATOM 2125 C CA . ALA A 1 288 ? -11.588 -37.001 196.055 1.00 59.95 288 ALA B CA 1
ATOM 2126 C C . ALA A 1 288 ? -10.804 -37.240 197.351 1.00 60.40 288 ALA B C 1
ATOM 2127 O O . ALA A 1 288 ? -9.782 -37.936 197.360 1.00 55.56 288 ALA B O 1
ATOM 2129 N N . GLU A 1 289 ? -11.278 -36.653 198.446 1.00 60.93 289 GLU B N 1
ATOM 2130 C CA . GLU A 1 289 ? -10.626 -36.833 199.741 1.00 60.71 289 GLU B CA 1
ATOM 2131 C C . GLU A 1 289 ? -10.871 -38.284 200.106 1.00 57.64 289 GLU B C 1
ATOM 2132 O O . GLU A 1 289 ? -9.981 -38.996 200.581 1.00 54.94 289 GLU B O 1
ATOM 2138 N N . GLU A 1 290 ? -12.105 -38.705 199.852 1.00 52.36 290 GLU B N 1
ATOM 2139 C CA . GLU A 1 290 ? -12.558 -40.058 200.113 1.00 56.74 290 GLU B CA 1
ATOM 2140 C C . GLU A 1 290 ? -11.676 -41.091 199.406 1.00 56.03 290 GLU B C 1
ATOM 2141 O O . GLU A 1 290 ? -11.401 -42.165 199.944 1.00 54.92 290 GLU B O 1
ATOM 2147 N N . ILE A 1 291 ? -11.244 -40.752 198.195 1.00 57.70 291 ILE B N 1
ATOM 2148 C CA . ILE A 1 291 ? -10.383 -41.616 197.387 1.00 60.03 291 ILE B CA 1
ATOM 2149 C C . ILE A 1 291 ? -8.924 -41.482 197.844 1.00 65.62 291 ILE B C 1
ATOM 2150 O O . ILE A 1 291 ? -8.164 -42.456 197.838 1.00 58.41 291 ILE B O 1
ATOM 2155 N N . TYR A 1 292 ? -8.548 -40.271 198.250 1.00 72.10 292 TYR B N 1
ATOM 2156 C CA . TYR A 1 292 ? -7.197 -39.987 198.728 1.00 75.48 292 TYR B CA 1
ATOM 2157 C C . TYR A 1 292 ? -6.862 -40.837 199.951 1.00 75.71 292 TYR B C 1
ATOM 2158 O O . TYR A 1 292 ? -5.978 -41.690 199.901 1.00 77.83 292 TYR B O 1
ATOM 2167 N N . GLU A 1 293 ? -7.568 -40.598 201.051 1.00 75.42 293 GLU B N 1
ATOM 2168 C CA . GLU A 1 293 ? -7.320 -41.340 202.280 1.00 73.12 293 GLU B CA 1
ATOM 2169 C C . GLU A 1 293 ? -7.480 -42.834 202.076 1.00 71.59 293 GLU B C 1
ATOM 2170 O O . GLU A 1 293 ? -6.899 -43.637 202.806 1.00 71.62 293 GLU B O 1
ATOM 2176 N N . SER A 1 294 ? -8.269 -43.203 201.075 1.00 69.33 294 SER B N 1
ATOM 2177 C CA . SER A 1 294 ? -8.511 -44.606 200.786 1.00 68.47 294 SER B CA 1
ATOM 2178 C C . SER A 1 294 ? -7.413 -45.147 199.900 1.00 66.66 294 SER B C 1
ATOM 2179 O O . SER A 1 294 ? -7.588 -46.180 199.257 1.00 71.03 294 SER B O 1
ATOM 2182 N N . LEU A 1 295 ? -6.285 -44.448 199.858 1.00 62.40 295 LEU B N 1
ATOM 2183 C CA . LEU A 1 295 ? -5.173 -44.882 199.022 1.00 62.09 295 LEU B CA 1
ATOM 2184 C C . LEU A 1 295 ? -3.802 -44.382 199.445 1.00 61.51 295 LEU B C 1
ATOM 2185 O O . LEU A 1 295 ? -2.799 -44.900 198.975 1.00 56.02 295 LEU B O 1
ATOM 2190 N N . LYS A 1 296 ? -3.750 -43.390 200.328 1.00 64.25 296 LYS B N 1
ATOM 2191 C CA . LYS A 1 296 ? -2.464 -42.849 200.751 1.00 66.64 296 LYS B CA 1
ATOM 2192 C C . LYS A 1 296 ? -1.498 -43.863 201.347 1.00 68.17 296 LYS B C 1
ATOM 2193 O O . LYS A 1 296 ? -0.284 -43.726 201.185 1.00 62.67 296 LYS B O 1
ATOM 2199 N N . ASN A 1 297 ? -2.020 -44.874 202.036 1.00 72.89 297 ASN B N 1
ATOM 2200 C CA . ASN A 1 297 ? -1.153 -45.888 202.633 1.00 77.23 297 ASN B CA 1
ATOM 2201 C C . ASN A 1 297 ? -0.376 -46.596 201.531 1.00 77.93 297 ASN B C 1
ATOM 2202 O O . ASN A 1 297 ? 0.495 -47.421 201.795 1.00 80.57 297 ASN B O 1
ATOM 2207 N N . LYS A 1 298 ? -0.710 -46.256 200.292 1.00 78.04 298 LYS B N 1
ATOM 2208 C CA . LYS A 1 298 ? -0.056 -46.812 199.114 1.00 76.67 298 LYS B CA 1
ATOM 2209 C C . LYS A 1 298 ? 0.014 -45.699 198.060 1.00 73.49 298 LYS B C 1
ATOM 2210 O O . LYS A 1 298 ? -0.745 -44.734 198.123 1.00 75.17 298 LYS B O 1
ATOM 2216 N N . PHE A 1 299 ? 0.926 -45.823 197.103 1.00 68.18 299 PHE B N 1
ATOM 2217 C CA . PHE A 1 299 ? 1.087 -44.805 196.061 1.00 63.87 299 PHE B CA 1
ATOM 2218 C C . PHE A 1 299 ? 1.456 -43.438 196.668 1.00 62.71 299 PHE B C 1
ATOM 2219 O O . PHE A 1 299 ? 1.004 -43.076 197.757 1.00 53.53 299 PHE B O 1
ATOM 2227 N N . ARG A 1 300 ? 2.292 -42.681 195.968 1.00 63.04 300 ARG B N 1
ATOM 2228 C CA . ARG A 1 300 ? 2.652 -41.356 196.450 1.00 66.13 300 ARG B CA 1
ATOM 2229 C C . ARG A 1 300 ? 1.671 -40.403 195.772 1.00 65.32 300 ARG B C 1
ATOM 2230 O O . ARG A 1 300 ? 2.020 -39.676 194.840 1.00 66.92 300 ARG B O 1
ATOM 2238 N N . ILE A 1 301 ? 0.433 -40.433 196.258 1.00 63.42 301 ILE B N 1
ATOM 2239 C CA . ILE A 1 301 ? -0.653 -39.624 195.713 1.00 62.28 301 ILE B CA 1
ATOM 2240 C C . ILE A 1 301 ? -0.777 -38.225 196.299 1.00 61.98 301 ILE B C 1
ATOM 2241 O O . ILE A 1 301 ? -0.102 -37.870 197.264 1.00 64.36 301 ILE B O 1
ATOM 2246 N N . GLY A 1 302 ? -1.660 -37.441 195.689 1.00 58.97 302 GLY B N 1
ATOM 2247 C CA . GLY A 1 302 ? -1.897 -36.080 196.119 1.00 50.39 302 GLY B CA 1
ATOM 2248 C C . GLY A 1 302 ? -3.326 -35.716 195.792 1.00 49.45 302 GLY B C 1
ATOM 2249 O O . GLY A 1 302 ? -4.050 -36.513 195.198 1.00 47.64 302 GLY B O 1
ATOM 2250 N N . ILE A 1 303 ? -3.739 -34.516 196.179 1.00 50.29 303 ILE B N 1
ATOM 2251 C CA . ILE A 1 303 ? -5.099 -34.077 195.924 1.00 54.64 303 ILE B CA 1
ATOM 2252 C C . ILE A 1 303 ? -5.169 -32.557 195.904 1.00 57.13 303 ILE B C 1
ATOM 2253 O O . ILE A 1 303 ? -4.563 -31.891 196.741 1.00 55.39 303 ILE B O 1
ATOM 2258 N N . VAL A 1 304 ? -5.914 -32.019 194.943 1.00 59.12 304 VAL B N 1
ATOM 2259 C CA . VAL A 1 304 ? -6.038 -30.581 194.797 1.00 67.04 304 VAL B CA 1
ATOM 2260 C C . VAL A 1 304 ? -7.440 -30.022 195.016 1.00 77.08 304 VAL B C 1
ATOM 2261 O O . VAL A 1 304 ? -7.665 -29.286 195.974 1.00 82.73 304 VAL B O 1
ATOM 2265 N N . THR A 1 305 ? -8.375 -30.355 194.129 1.00 86.61 305 THR B N 1
ATOM 2266 C CA . THR A 1 305 ? -9.748 -29.861 194.242 1.00 94.18 305 THR B CA 1
ATOM 2267 C C . THR A 1 305 ? -10.275 -29.988 195.671 1.00 100.55 305 THR B C 1
ATOM 2268 O O . THR A 1 305 ? -10.431 -31.098 196.192 1.00 100.79 305 THR B O 1
ATOM 2272 N N . ALA A 1 306 ? -10.548 -28.833 196.278 1.00 104.96 306 ALA B N 1
ATOM 2273 C CA . ALA A 1 306 ? -11.031 -28.706 197.655 1.00 109.13 306 ALA B CA 1
ATOM 2274 C C . ALA A 1 306 ? -9.831 -28.372 198.545 1.00 112.51 306 ALA B C 1
ATOM 2275 O O . ALA A 1 306 ? -9.866 -28.549 199.766 1.00 115.60 306 ALA B O 1
ATOM 2277 N N . THR A 1 307 ? -8.771 -27.884 197.905 1.00 112.57 307 THR B N 1
ATOM 2278 C CA . THR A 1 307 ? -7.526 -27.498 198.568 1.00 112.04 307 THR B CA 1
ATOM 2279 C C . THR A 1 307 ? -6.872 -26.435 197.690 1.00 112.89 307 THR B C 1
ATOM 2280 O O . THR A 1 307 ? -7.233 -26.291 196.521 1.00 113.11 307 THR B O 1
ATOM 2284 N N . LYS A 1 308 ? -5.931 -25.679 198.249 1.00 113.16 308 LYS B N 1
ATOM 2285 C CA . LYS A 1 308 ? -5.242 -24.659 197.467 1.00 112.25 308 LYS B CA 1
ATOM 2286 C C . LYS A 1 308 ? -4.579 -25.341 196.278 1.00 111.71 308 LYS B C 1
ATOM 2287 O O . LYS A 1 308 ? -5.098 -25.306 195.161 1.00 114.36 308 LYS B O 1
ATOM 2293 N N . LYS A 1 309 ? -3.438 -25.976 196.532 1.00 109.18 309 LYS B N 1
ATOM 2294 C CA . LYS A 1 309 ? -2.691 -26.666 195.489 1.00 106.52 309 LYS B CA 1
ATOM 2295 C C . LYS A 1 309 ? -1.382 -27.217 196.045 1.00 103.37 309 LYS B C 1
ATOM 2296 O O . LYS A 1 309 ? -0.331 -27.087 195.418 1.00 104.55 309 LYS B O 1
ATOM 2302 N N . GLY A 1 310 ? -1.448 -27.835 197.219 1.00 98.42 310 GLY B N 1
ATOM 2303 C CA . GLY A 1 310 ? -0.250 -28.385 197.828 1.00 89.82 310 GLY B CA 1
ATOM 2304 C C . GLY A 1 310 ? 0.446 -29.441 196.987 1.00 84.83 310 GLY B C 1
ATOM 2305 O O . GLY A 1 310 ? 1.588 -29.253 196.564 1.00 84.73 310 GLY B O 1
ATOM 2306 N N . ASP A 1 311 ? -0.245 -30.552 196.744 1.00 78.56 311 ASP B N 1
ATOM 2307 C CA . ASP A 1 311 ? 0.304 -31.657 195.964 1.00 73.25 311 ASP B CA 1
ATOM 2308 C C . ASP A 1 311 ? 0.571 -31.339 194.502 1.00 68.29 311 ASP B C 1
ATOM 2309 O O . ASP A 1 311 ? 1.174 -32.143 193.794 1.00 63.71 311 ASP B O 1
ATOM 2314 N N . TYR A 1 312 ? 0.128 -30.176 194.043 1.00 65.47 312 TYR B N 1
ATOM 2315 C CA . TYR A 1 312 ? 0.350 -29.813 192.653 1.00 65.66 312 TYR B CA 1
ATOM 2316 C C . TYR A 1 312 ? 1.833 -29.815 192.318 1.00 63.76 312 TYR B C 1
ATOM 2317 O O . TYR A 1 312 ? 2.271 -30.506 191.399 1.00 64.51 312 TYR B O 1
ATOM 2326 N N . GLU A 1 313 ? 2.604 -29.032 193.062 1.00 60.90 313 GLU B N 1
ATOM 2327 C CA . GLU A 1 313 ? 4.036 -28.947 192.828 1.00 58.22 313 GLU B CA 1
ATOM 2328 C C . GLU A 1 313 ? 4.692 -30.307 193.004 1.00 55.01 313 GLU B C 1
ATOM 2329 O O . GLU A 1 313 ? 5.563 -30.682 192.220 1.00 46.69 313 GLU B O 1
ATOM 2335 N N . LYS A 1 314 ? 4.279 -31.040 194.036 1.00 50.43 314 LYS B N 1
ATOM 2336 C CA . LYS A 1 314 ? 4.851 -32.355 194.287 1.00 49.69 314 LYS B CA 1
ATOM 2337 C C . LYS A 1 314 ? 4.688 -33.200 193.034 1.00 50.44 314 LYS B C 1
ATOM 2338 O O . LYS A 1 314 ? 5.641 -33.836 192.568 1.00 46.41 314 LYS B O 1
ATOM 2344 N N . PHE A 1 315 ? 3.472 -33.194 192.491 1.00 53.17 315 PHE B N 1
ATOM 2345 C CA . PHE A 1 315 ? 3.168 -33.947 191.281 1.00 54.91 315 PHE B CA 1
ATOM 2346 C C . PHE A 1 315 ? 3.919 -33.376 190.083 1.00 53.86 315 PHE B C 1
ATOM 2347 O O . PHE A 1 315 ? 4.417 -34.121 189.237 1.00 52.34 315 PHE B O 1
ATOM 2355 N N . VAL A 1 316 ? 3.990 -32.053 190.012 1.00 55.29 316 VAL B N 1
ATOM 2356 C CA . VAL A 1 316 ? 4.707 -31.399 188.931 1.00 60.41 316 VAL B CA 1
ATOM 2357 C C . VAL A 1 316 ? 6.199 -31.676 189.079 1.00 62.96 316 VAL B C 1
ATOM 2358 O O . VAL A 1 316 ? 6.885 -31.920 188.088 1.00 61.95 316 VAL B O 1
ATOM 2362 N N . GLU A 1 317 ? 6.687 -31.641 190.322 1.00 66.96 317 GLU B N 1
ATOM 2363 C CA . GLU A 1 317 ? 8.101 -31.877 190.637 1.00 62.95 317 GLU B CA 1
ATOM 2364 C C . GLU A 1 317 ? 8.475 -33.350 190.707 1.00 57.71 317 GLU B C 1
ATOM 2365 O O . GLU A 1 317 ? 9.648 -33.684 190.808 1.00 54.29 317 GLU B O 1
ATOM 2371 N N . GLY A 1 318 ? 7.480 -34.228 190.682 1.00 58.88 318 GLY B N 1
ATOM 2372 C CA . GLY A 1 318 ? 7.765 -35.651 190.709 1.00 60.05 318 GLY B CA 1
ATOM 2373 C C . GLY A 1 318 ? 7.885 -36.347 192.056 1.00 59.02 318 GLY B C 1
ATOM 2374 O O . GLY A 1 318 ? 8.328 -37.490 192.113 1.00 52.42 318 GLY B O 1
ATOM 2375 N N . GLU A 1 319 ? 7.501 -35.689 193.142 1.00 58.45 319 GLU B N 1
ATOM 2376 C CA . GLU A 1 319 ? 7.592 -36.344 194.440 1.00 62.34 319 GLU B CA 1
ATOM 2377 C C . GLU A 1 319 ? 6.322 -37.159 194.642 1.00 61.71 319 GLU B C 1
ATOM 2378 O O . GLU A 1 319 ? 6.297 -38.132 195.396 1.00 62.90 319 GLU B O 1
ATOM 2384 N N . ILE A 1 320 ? 5.269 -36.744 193.950 1.00 58.15 320 ILE B N 1
ATOM 2385 C CA . ILE A 1 320 ? 3.982 -37.419 193.999 1.00 55.61 320 ILE B CA 1
ATOM 2386 C C . ILE A 1 320 ? 3.815 -38.095 192.634 1.00 52.68 320 ILE B C 1
ATOM 2387 O O . ILE A 1 320 ? 4.043 -37.465 191.601 1.00 51.45 320 ILE B O 1
ATOM 2392 N N . ASP A 1 321 ? 3.440 -39.372 192.621 1.00 50.23 321 ASP B N 1
ATOM 2393 C CA . ASP A 1 321 ? 3.275 -40.085 191.353 1.00 52.83 321 ASP B CA 1
ATOM 2394 C C . ASP A 1 321 ? 1.910 -39.924 190.700 1.00 51.68 321 ASP B C 1
ATOM 2395 O O . ASP A 1 321 ? 1.806 -40.006 189.482 1.00 54.85 321 ASP B O 1
ATOM 2400 N N . HIS A 1 322 ? 0.869 -39.702 191.499 1.00 48.81 322 HIS B N 1
ATOM 2401 C CA . HIS A 1 322 ? -0.480 -39.514 190.971 1.00 44.96 322 HIS B CA 1
ATOM 2402 C C . HIS A 1 322 ? -1.175 -38.376 191.723 1.00 48.01 322 HIS B C 1
ATOM 2403 O O . HIS A 1 322 ? -0.950 -38.184 192.907 1.00 53.69 322 HIS B O 1
ATOM 2410 N N . LEU A 1 323 ? -2.011 -37.614 191.033 1.00 47.04 323 LEU B N 1
ATOM 2411 C CA . LEU A 1 323 ? -2.710 -36.505 191.658 1.00 47.68 323 LEU B CA 1
ATOM 2412 C C . LEU A 1 323 ? -4.193 -36.626 191.348 1.00 54.50 323 LEU B C 1
ATOM 2413 O O . LEU A 1 323 ? -4.577 -36.994 190.236 1.00 57.56 323 LEU B O 1
ATOM 2418 N N . ILE A 1 324 ? -5.034 -36.323 192.327 1.00 53.04 324 ILE B N 1
ATOM 2419 C CA . ILE A 1 324 ? -6.457 -36.437 192.099 1.00 51.11 324 ILE B CA 1
ATOM 2420 C C . ILE A 1 324 ? -7.179 -35.163 192.462 1.00 51.77 324 ILE B C 1
ATOM 2421 O O . ILE A 1 324 ? -6.817 -34.479 193.415 1.00 52.63 324 ILE B O 1
ATOM 2426 N N . GLY A 1 325 ? -8.206 -34.856 191.683 1.00 49.41 325 GLY B N 1
ATOM 2427 C CA . GLY A 1 325 ? -8.998 -33.669 191.923 1.00 51.43 325 GLY B CA 1
ATOM 2428 C C . GLY A 1 325 ? -10.345 -33.866 191.269 1.00 49.46 325 GLY B C 1
ATOM 2429 O O . GLY A 1 325 ? -10.750 -34.997 190.998 1.00 49.62 325 GLY B O 1
ATOM 2430 N N . THR A 1 326 ? -11.044 -32.769 191.023 1.00 47.72 326 THR B N 1
ATOM 2431 C CA . THR A 1 326 ? -12.342 -32.831 190.381 1.00 51.54 326 THR B CA 1
ATOM 2432 C C . THR A 1 326 ? -12.143 -32.311 188.970 1.00 53.42 326 THR B C 1
ATOM 2433 O O . THR A 1 326 ? -11.296 -31.452 188.738 1.00 56.64 326 THR B O 1
ATOM 2437 N N . ALA A 1 327 ? -12.910 -32.837 188.026 1.00 57.37 327 ALA B N 1
ATOM 2438 C CA . ALA A 1 327 ? -12.780 -32.413 186.644 1.00 62.99 327 ALA B CA 1
ATOM 2439 C C . ALA A 1 327 ? -12.865 -30.897 186.574 1.00 67.21 327 ALA B C 1
ATOM 2440 O O . ALA A 1 327 ? -11.949 -30.233 186.090 1.00 69.82 327 ALA B O 1
ATOM 2442 N N . HIS A 1 328 ? -13.969 -30.361 187.084 1.00 70.03 328 HIS B N 1
ATOM 2443 C CA . HIS A 1 328 ? -14.217 -28.925 187.092 1.00 70.96 328 HIS B CA 1
ATOM 2444 C C . HIS A 1 328 ? -13.267 -28.172 188.010 1.00 69.78 328 HIS B C 1
ATOM 2445 O O . HIS A 1 328 ? -12.339 -27.514 187.539 1.00 70.53 328 HIS B O 1
ATOM 2452 N N . ARG A 1 335 ? -3.087 -21.964 182.863 1.00 105.80 335 ARG B N 1
ATOM 2453 C CA . ARG A 1 335 ? -3.316 -23.063 181.929 1.00 104.79 335 ARG B CA 1
ATOM 2454 C C . ARG A 1 335 ? -4.038 -24.248 182.565 1.00 105.11 335 ARG B C 1
ATOM 2455 O O . ARG A 1 335 ? -5.031 -24.741 182.028 1.00 104.70 335 ARG B O 1
ATOM 2463 N N . GLY A 1 336 ? -3.536 -24.704 183.707 1.00 104.28 336 GLY B N 1
ATOM 2464 C CA . GLY A 1 336 ? -4.153 -25.831 184.380 1.00 100.30 336 GLY B CA 1
ATOM 2465 C C . GLY A 1 336 ? -3.233 -27.035 184.455 1.00 96.79 336 GLY B C 1
ATOM 2466 O O . GLY A 1 336 ? -2.186 -26.989 185.105 1.00 95.50 336 GLY B O 1
ATOM 2467 N N . LEU A 1 337 ? -3.614 -28.115 183.779 1.00 91.18 337 LEU B N 1
ATOM 2468 C CA . LEU A 1 337 ? -2.817 -29.335 183.794 1.00 84.26 337 LEU B CA 1
ATOM 2469 C C . LEU A 1 337 ? -2.126 -29.646 182.465 1.00 79.25 337 LEU B C 1
ATOM 2470 O O . LEU A 1 337 ? -2.219 -30.763 181.950 1.00 76.60 337 LEU B O 1
ATOM 2475 N N . ASP A 1 338 ? -1.425 -28.654 181.921 1.00 75.55 338 ASP B N 1
ATOM 2476 C CA . ASP A 1 338 ? -0.698 -28.811 180.665 1.00 67.58 338 ASP B CA 1
ATOM 2477 C C . ASP A 1 338 ? 0.690 -29.395 180.936 1.00 61.04 338 ASP B C 1
ATOM 2478 O O . ASP A 1 338 ? 1.696 -28.701 180.883 1.00 62.66 338 ASP B O 1
ATOM 2483 N N . LEU A 1 339 ? 0.722 -30.687 181.226 1.00 57.48 339 LEU B N 1
ATOM 2484 C CA . LEU A 1 339 ? 1.954 -31.394 181.515 1.00 51.15 339 LEU B CA 1
ATOM 2485 C C . LEU A 1 339 ? 2.035 -32.567 180.539 1.00 51.42 339 LEU B C 1
ATOM 2486 O O . LEU A 1 339 ? 1.679 -33.693 180.876 1.00 52.41 339 LEU B O 1
ATOM 2491 N N . PRO A 1 340 ? 2.505 -32.311 179.309 1.00 46.98 340 PRO B N 1
ATOM 2492 C CA . PRO A 1 340 ? 2.630 -33.337 178.269 1.00 47.27 340 PRO B CA 1
ATOM 2493 C C . PRO A 1 340 ? 3.602 -34.470 178.585 1.00 47.45 340 PRO B C 1
ATOM 2494 O O . PRO A 1 340 ? 3.581 -35.508 177.923 1.00 49.53 340 PRO B O 1
ATOM 2498 N N . GLU A 1 341 ? 4.459 -34.272 179.581 1.00 46.09 341 GLU B N 1
ATOM 2499 C CA . GLU A 1 341 ? 5.436 -35.294 179.938 1.00 45.90 341 GLU B CA 1
ATOM 2500 C C . GLU A 1 341 ? 5.104 -35.962 181.253 1.00 46.13 341 GLU B C 1
ATOM 2501 O O . GLU A 1 341 ? 5.288 -37.167 181.405 1.00 47.74 341 GLU B O 1
ATOM 2507 N N . ARG A 1 342 ? 4.621 -35.172 182.206 1.00 43.85 342 ARG B N 1
ATOM 2508 C CA . ARG A 1 342 ? 4.289 -35.690 183.519 1.00 38.07 342 ARG B CA 1
ATOM 2509 C C . ARG A 1 342 ? 3.042 -36.566 183.493 1.00 41.33 342 ARG B C 1
ATOM 2510 O O . ARG A 1 342 ? 3.024 -37.647 184.087 1.00 44.44 342 ARG B O 1
ATOM 2518 N N . ILE A 1 343 ? 1.999 -36.095 182.813 1.00 36.94 343 ILE B N 1
ATOM 2519 C CA . ILE A 1 343 ? 0.742 -36.830 182.712 1.00 26.48 343 ILE B CA 1
ATOM 2520 C C . ILE A 1 343 ? 0.832 -37.928 181.665 1.00 24.30 343 ILE B C 1
ATOM 2521 O O . ILE A 1 343 ? 1.344 -37.707 180.576 1.00 26.45 343 ILE B O 1
ATOM 2526 N N . ARG A 1 344 ? 0.351 -39.120 181.998 1.00 27.00 344 ARG B N 1
ATOM 2527 C CA . ARG A 1 344 ? 0.386 -40.224 181.044 1.00 30.04 344 ARG B CA 1
ATOM 2528 C C . ARG A 1 344 ? -0.984 -40.863 180.801 1.00 26.85 344 ARG B C 1
ATOM 2529 O O . ARG A 1 344 ? -1.234 -41.415 179.727 1.00 31.73 344 ARG B O 1
ATOM 2537 N N . PHE A 1 345 ? -1.872 -40.780 181.786 1.00 19.46 345 PHE B N 1
ATOM 2538 C CA . PHE A 1 345 ? -3.204 -41.364 181.654 1.00 21.11 345 PHE B CA 1
ATOM 2539 C C . PHE A 1 345 ? -4.156 -40.761 182.658 1.00 22.39 345 PHE B C 1
ATOM 2540 O O . PHE A 1 345 ? -3.747 -40.068 183.591 1.00 22.03 345 PHE B O 1
ATOM 2548 N N . ALA A 1 346 ? -5.439 -41.034 182.469 1.00 23.35 346 ALA B N 1
ATOM 2549 C CA . ALA A 1 346 ? -6.444 -40.473 183.353 1.00 22.92 346 ALA B CA 1
ATOM 2550 C C . ALA A 1 346 ? -7.433 -41.523 183.821 1.00 24.84 346 ALA B C 1
ATOM 2551 O O . ALA A 1 346 ? -7.617 -42.553 183.183 1.00 22.65 346 ALA B O 1
ATOM 2553 N N . VAL A 1 347 ? -8.066 -41.244 184.948 1.00 24.33 347 VAL B N 1
ATOM 2554 C CA . VAL A 1 347 ? -9.039 -42.146 185.514 1.00 27.75 347 VAL B CA 1
ATOM 2555 C C . VAL A 1 347 ? -10.197 -41.319 186.002 1.00 32.95 347 VAL B C 1
ATOM 2556 O O . VAL A 1 347 ? -10.021 -40.456 186.863 1.00 35.02 347 VAL B O 1
ATOM 2560 N N . PHE A 1 348 ? -11.373 -41.560 185.437 1.00 32.67 348 PHE B N 1
ATOM 2561 C CA . PHE A 1 348 ? -12.565 -40.860 185.873 1.00 35.38 348 PHE B CA 1
ATOM 2562 C C . PHE A 1 348 ? -13.274 -41.805 186.860 1.00 38.88 348 PHE B C 1
ATOM 2563 O O . PHE A 1 348 ? -13.872 -42.811 186.464 1.00 40.03 348 PHE B O 1
ATOM 2571 N N . VAL A 1 349 ? -13.169 -41.505 188.148 1.00 35.15 349 VAL B N 1
ATOM 2572 C CA . VAL A 1 349 ? -13.833 -42.319 189.152 1.00 34.84 349 VAL B CA 1
ATOM 2573 C C . VAL A 1 349 ? -15.252 -41.787 189.134 1.00 34.15 349 VAL B C 1
ATOM 2574 O O . VAL A 1 349 ? -15.602 -40.891 189.896 1.00 37.25 349 VAL B O 1
ATOM 2578 N N . GLY A 1 350 ? -16.055 -42.335 188.230 1.00 36.49 350 GLY B N 1
ATOM 2579 C CA . GLY A 1 350 ? -17.427 -41.885 188.075 1.00 38.23 350 GLY B CA 1
ATOM 2580 C C . GLY A 1 350 ? -17.571 -41.149 186.750 1.00 38.18 350 GLY B C 1
ATOM 2581 O O . GLY A 1 350 ? -16.607 -40.579 186.236 1.00 38.14 350 GLY B O 1
ATOM 2582 N N . CYS A 1 351 ? -18.773 -41.165 186.190 1.00 39.91 351 CYS B N 1
ATOM 2583 C CA . CYS A 1 351 ? -19.041 -40.512 184.911 1.00 45.52 351 CYS B CA 1
ATOM 2584 C C . CYS A 1 351 ? -19.389 -39.044 185.009 1.00 44.04 351 CYS B C 1
ATOM 2585 O O . CYS A 1 351 ? -20.265 -38.659 185.780 1.00 46.84 351 CYS B O 1
ATOM 2588 N N . PRO A 1 352 ? -18.706 -38.199 184.231 1.00 41.85 352 PRO B N 1
ATOM 2589 C CA . PRO A 1 352 ? -19.026 -36.769 184.266 1.00 45.89 352 PRO B CA 1
ATOM 2590 C C . PRO A 1 352 ? -20.486 -36.698 183.775 1.00 47.04 352 PRO B C 1
ATOM 2591 O O . PRO A 1 352 ? -20.803 -37.261 182.727 1.00 45.39 352 PRO B O 1
ATOM 2595 N N . SER A 1 353 ? -21.375 -36.032 184.511 1.00 49.52 353 SER B N 1
ATOM 2596 C CA . SER A 1 353 ? -22.775 -35.979 184.078 1.00 52.75 353 SER B CA 1
ATOM 2597 C C . SER A 1 353 ? -23.626 -34.881 184.710 1.00 51.97 353 SER B C 1
ATOM 2598 O O . SER A 1 353 ? -23.265 -34.343 185.753 1.00 55.74 353 SER B O 1
ATOM 2601 N N . PHE A 1 354 ? -24.758 -34.562 184.076 1.00 48.02 354 PHE B N 1
ATOM 2602 C CA . PHE A 1 354 ? -25.680 -33.549 184.599 1.00 48.08 354 PHE B CA 1
ATOM 2603 C C . PHE A 1 354 ? -26.927 -34.270 185.083 1.00 47.93 354 PHE B C 1
ATOM 2604 O O . PHE A 1 354 ? -27.672 -34.818 184.273 1.00 49.33 354 PHE B O 1
ATOM 2612 N N . ARG A 1 355 ? -27.168 -34.273 186.390 1.00 52.67 355 ARG B N 1
ATOM 2613 C CA . ARG A 1 355 ? -28.353 -34.942 186.927 1.00 55.92 355 ARG B CA 1
ATOM 2614 C C . ARG A 1 355 ? -29.569 -34.015 186.908 1.00 58.76 355 ARG B C 1
ATOM 2615 O O . ARG A 1 355 ? -29.445 -32.818 187.167 1.00 58.84 355 ARG B O 1
ATOM 2623 N N . VAL A 1 356 ? -30.739 -34.570 186.591 1.00 61.75 356 VAL B N 1
ATOM 2624 C CA . VAL A 1 356 ? -31.982 -33.796 186.548 1.00 62.80 356 VAL B CA 1
ATOM 2625 C C . VAL A 1 356 ? -33.066 -34.426 187.420 1.00 69.05 356 VAL B C 1
ATOM 2626 O O . VAL A 1 356 ? -33.251 -35.647 187.416 1.00 70.32 356 VAL B O 1
ATOM 2630 N N . THR A 1 357 ? -33.779 -33.581 188.163 1.00 74.76 357 THR B N 1
ATOM 2631 C CA . THR A 1 357 ? -34.858 -34.025 189.040 1.00 79.55 357 THR B CA 1
ATOM 2632 C C . THR A 1 357 ? -36.160 -34.108 188.258 1.00 82.66 357 THR B C 1
ATOM 2633 O O . THR A 1 357 ? -36.359 -33.383 187.284 1.00 83.96 357 THR B O 1
ATOM 2637 N N . ILE A 1 358 ? -37.045 -34.999 188.683 1.00 86.98 358 ILE B N 1
ATOM 2638 C CA . ILE A 1 358 ? -38.327 -35.148 188.018 1.00 91.93 358 ILE B CA 1
ATOM 2639 C C . ILE A 1 358 ? -39.467 -34.791 188.953 1.00 94.54 358 ILE B C 1
ATOM 2640 O O . ILE A 1 358 ? -40.472 -34.230 188.517 1.00 96.78 358 ILE B O 1
ATOM 2645 N N . GLU A 1 359 ? -39.320 -35.117 190.235 1.00 95.14 359 GLU B N 1
ATOM 2646 C CA . GLU A 1 359 ? -40.365 -34.793 191.193 1.00 94.90 359 GLU B CA 1
ATOM 2647 C C . GLU A 1 359 ? -40.737 -33.336 190.970 1.00 96.04 359 GLU B C 1
ATOM 2648 O O . GLU A 1 359 ? -39.898 -32.531 190.556 1.00 98.11 359 GLU B O 1
ATOM 2654 N N . ASP A 1 360 ? -41.994 -33.005 191.246 1.00 95.39 360 ASP B N 1
ATOM 2655 C CA . ASP A 1 360 ? -42.505 -31.656 191.040 1.00 92.88 360 ASP B CA 1
ATOM 2656 C C . ASP A 1 360 ? -42.010 -31.068 189.721 1.00 88.05 360 ASP B C 1
ATOM 2657 O O . ASP A 1 360 ? -41.210 -30.135 189.701 1.00 86.92 360 ASP B O 1
ATOM 2662 N N . ILE A 1 361 ? -42.481 -31.644 188.616 1.00 84.65 361 ILE B N 1
ATOM 2663 C CA . ILE A 1 361 ? -42.126 -31.165 187.282 1.00 78.51 361 ILE B CA 1
ATOM 2664 C C . ILE A 1 361 ? -42.602 -29.719 187.268 1.00 74.56 361 ILE B C 1
ATOM 2665 O O . ILE A 1 361 ? -42.157 -28.908 186.457 1.00 66.39 361 ILE B O 1
ATOM 2670 N N . ASP A 1 362 ? -43.512 -29.426 188.198 1.00 75.84 362 ASP B N 1
ATOM 2671 C CA . ASP A 1 362 ? -44.099 -28.102 188.378 1.00 76.06 362 ASP B CA 1
ATOM 2672 C C . ASP A 1 362 ? -43.051 -27.084 188.842 1.00 72.96 362 ASP B C 1
ATOM 2673 O O . ASP A 1 362 ? -43.369 -25.915 189.058 1.00 67.89 362 ASP B O 1
ATOM 2678 N N . SER A 1 363 ? -41.809 -27.534 189.001 1.00 71.08 363 SER B N 1
ATOM 2679 C CA . SER A 1 363 ? -40.723 -26.659 189.435 1.00 72.20 363 SER B CA 1
ATOM 2680 C C . SER A 1 363 ? -39.643 -26.567 188.359 1.00 73.03 363 SER B C 1
ATOM 2681 O O . SER A 1 363 ? -38.531 -26.095 188.616 1.00 70.35 363 SER B O 1
ATOM 2684 N N . LEU A 1 364 ? -39.977 -27.027 187.155 1.00 72.50 364 LEU B N 1
ATOM 2685 C CA . LEU A 1 364 ? -39.045 -27.005 186.034 1.00 68.21 364 LEU B CA 1
ATOM 2686 C C . LEU A 1 364 ? -39.315 -25.811 185.130 1.00 68.55 364 LEU B C 1
ATOM 2687 O O . LEU A 1 364 ? -40.459 -25.405 184.950 1.00 66.88 364 LEU B O 1
ATOM 2692 N N . SER A 1 365 ? -38.249 -25.244 184.576 1.00 71.29 365 SER B N 1
ATOM 2693 C CA . SER A 1 365 ? -38.362 -24.084 183.703 1.00 73.39 365 SER B CA 1
ATOM 2694 C C . SER A 1 365 ? -38.925 -24.475 182.346 1.00 77.12 365 SER B C 1
ATOM 2695 O O . SER A 1 365 ? -38.856 -25.636 181.945 1.00 76.58 365 SER B O 1
ATOM 2698 N N . PRO A 1 366 ? -39.483 -23.502 181.615 1.00 79.25 366 PRO B N 1
ATOM 2699 C CA . PRO A 1 366 ? -40.055 -23.769 180.295 1.00 79.64 366 PRO B CA 1
ATOM 2700 C C . PRO A 1 366 ? -39.113 -24.587 179.415 1.00 78.16 366 PRO B C 1
ATOM 2701 O O . PRO A 1 366 ? -39.537 -25.548 178.769 1.00 78.46 366 PRO B O 1
ATOM 2705 N N . GLN A 1 367 ? -37.838 -24.210 179.396 1.00 73.82 367 GLN B N 1
ATOM 2706 C CA . GLN A 1 367 ? -36.853 -24.921 178.589 1.00 70.90 367 GLN B CA 1
ATOM 2707 C C . GLN A 1 367 ? -36.825 -26.406 178.939 1.00 68.43 367 GLN B C 1
ATOM 2708 O O . GLN A 1 367 ? -36.962 -27.262 178.065 1.00 64.23 367 GLN B O 1
ATOM 2714 N N . MET A 1 368 ? -36.662 -26.697 180.228 1.00 66.02 368 MET B N 1
ATOM 2715 C CA . MET A 1 368 ? -36.579 -28.068 180.724 1.00 65.61 368 MET B CA 1
ATOM 2716 C C . MET A 1 368 ? -37.726 -29.010 180.380 1.00 61.88 368 MET B C 1
ATOM 2717 O O . MET A 1 368 ? -37.495 -30.114 179.892 1.00 59.95 368 MET B O 1
ATOM 2722 N N . VAL A 1 369 ? -38.958 -28.595 180.644 1.00 60.40 369 VAL B N 1
ATOM 2723 C CA . VAL A 1 369 ? -40.100 -29.452 180.346 1.00 62.64 369 VAL B CA 1
ATOM 2724 C C . VAL A 1 369 ? -40.112 -29.894 178.883 1.00 60.70 369 VAL B C 1
ATOM 2725 O O . VAL A 1 369 ? -40.491 -31.021 178.575 1.00 55.94 369 VAL B O 1
ATOM 2729 N N . LYS A 1 370 ? -39.680 -29.012 177.985 1.00 61.18 370 LYS B N 1
ATOM 2730 C CA . LYS A 1 370 ? -39.651 -29.327 176.560 1.00 56.27 370 LYS B CA 1
ATOM 2731 C C . LYS A 1 370 ? -38.532 -30.314 176.213 1.00 53.91 370 LYS B C 1
ATOM 2732 O O . LYS A 1 370 ? -38.744 -31.251 175.438 1.00 51.41 370 LYS B O 1
ATOM 2738 N N . LEU A 1 371 ? -37.347 -30.100 176.785 1.00 49.31 371 LEU B N 1
ATOM 2739 C CA . LEU A 1 371 ? -36.203 -30.978 176.545 1.00 49.27 371 LEU B CA 1
ATOM 2740 C C . LEU A 1 371 ? -36.479 -32.374 177.087 1.00 46.85 371 LEU B C 1
ATOM 2741 O O . LEU A 1 371 ? -36.060 -33.370 176.504 1.00 50.19 371 LEU B O 1
ATOM 2746 N N . LEU A 1 372 ? -37.176 -32.440 178.214 1.00 44.62 372 LEU B N 1
ATOM 2747 C CA . LEU A 1 372 ? -37.536 -33.723 178.805 1.00 41.46 372 LEU B CA 1
ATOM 2748 C C . LEU A 1 372 ? -38.654 -34.297 177.936 1.00 35.43 372 LEU B C 1
ATOM 2749 O O . LEU A 1 372 ? -38.768 -35.507 177.770 1.00 31.97 372 LEU B O 1
ATOM 2754 N N . ALA A 1 373 ? -39.472 -33.402 177.388 1.00 35.53 373 ALA B N 1
ATOM 2755 C CA . ALA A 1 373 ? -40.590 -33.772 176.526 1.00 36.15 373 ALA B CA 1
ATOM 2756 C C . ALA A 1 373 ? -40.046 -34.555 175.344 1.00 36.70 373 ALA B C 1
ATOM 2757 O O . ALA A 1 373 ? -40.598 -35.590 174.979 1.00 36.69 373 ALA B O 1
ATOM 2759 N N . TYR A 1 374 ? -38.970 -34.062 174.733 1.00 36.04 374 TYR B N 1
ATOM 2760 C CA . TYR A 1 374 ? -38.357 -34.802 173.635 1.00 38.55 374 TYR B CA 1
ATOM 2761 C C . TYR A 1 374 ? -37.993 -36.050 174.422 1.00 43.37 374 TYR B C 1
ATOM 2762 O O . TYR A 1 374 ? -38.052 -36.015 175.645 1.00 52.21 374 TYR B O 1
ATOM 2771 N N . LEU A 1 375 ? -37.630 -37.142 173.769 1.00 45.35 375 LEU B N 1
ATOM 2772 C CA . LEU A 1 375 ? -37.341 -38.388 174.495 1.00 46.00 375 LEU B CA 1
ATOM 2773 C C . LEU A 1 375 ? -38.627 -39.196 174.482 1.00 49.51 375 LEU B C 1
ATOM 2774 O O . LEU A 1 375 ? -38.613 -40.392 174.767 1.00 56.07 375 LEU B O 1
ATOM 2779 N N . TYR A 1 376 ? -39.741 -38.524 174.186 1.00 48.31 376 TYR B N 1
ATOM 2780 C CA . TYR A 1 376 ? -41.041 -39.182 174.105 1.00 50.59 376 TYR B CA 1
ATOM 2781 C C . TYR A 1 376 ? -41.821 -38.750 172.855 1.00 57.10 376 TYR B C 1
ATOM 2782 O O . TYR A 1 376 ? -42.683 -39.494 172.367 1.00 56.97 376 TYR B O 1
ATOM 2791 N N . ARG A 1 377 ? -41.526 -37.554 172.345 1.00 54.09 377 ARG B N 1
ATOM 2792 C CA . ARG A 1 377 ? -42.215 -37.037 171.165 1.00 55.24 377 ARG B CA 1
ATOM 2793 C C . ARG A 1 377 ? -41.277 -36.238 170.264 1.00 55.62 377 ARG B C 1
ATOM 2794 O O . ARG A 1 377 ? -40.278 -35.689 170.730 1.00 59.01 377 ARG B O 1
ATOM 2802 N N . ASN A 1 378 ? -41.602 -36.182 168.973 1.00 50.70 378 ASN B N 1
ATOM 2803 C CA . ASN A 1 378 ? -40.810 -35.430 168.004 1.00 43.73 378 ASN B CA 1
ATOM 2804 C C . ASN A 1 378 ? -40.815 -33.964 168.443 1.00 42.88 378 ASN B C 1
ATOM 2805 O O . ASN A 1 378 ? -41.850 -33.448 168.873 1.00 32.38 378 ASN B O 1
ATOM 2810 N N . VAL A 1 379 ? -39.669 -33.293 168.337 1.00 43.98 379 VAL B N 1
ATOM 2811 C CA . VAL A 1 379 ? -39.583 -31.890 168.746 1.00 48.23 379 VAL B CA 1
ATOM 2812 C C . VAL A 1 379 ? -40.750 -31.032 168.265 1.00 49.20 379 VAL B C 1
ATOM 2813 O O . VAL A 1 379 ? -41.404 -30.372 169.067 1.00 45.99 379 VAL B O 1
ATOM 2817 N N . ASP A 1 380 ? -41.013 -31.031 166.961 1.00 54.25 380 ASP B N 1
ATOM 2818 C CA . ASP A 1 380 ? -42.101 -30.210 166.441 1.00 51.97 380 ASP B CA 1
ATOM 2819 C C . ASP A 1 380 ? -43.472 -30.555 167.016 1.00 45.92 380 ASP B C 1
ATOM 2820 O O . ASP A 1 380 ? -44.268 -29.653 167.253 1.00 39.54 380 ASP B O 1
ATOM 2825 N N . GLU A 1 381 ? -43.770 -31.829 167.254 1.00 40.10 381 GLU B N 1
ATOM 2826 C CA . GLU A 1 381 ? -45.054 -32.123 167.890 1.00 43.99 381 GLU B CA 1
ATOM 2827 C C . GLU A 1 381 ? -45.060 -31.404 169.251 1.00 48.22 381 GLU B C 1
ATOM 2828 O O . GLU A 1 381 ? -46.092 -30.878 169.688 1.00 49.07 381 GLU B O 1
ATOM 2834 N N . ILE A 1 382 ? -43.904 -31.405 169.920 1.00 44.26 382 ILE B N 1
ATOM 2835 C CA . ILE A 1 382 ? -43.755 -30.744 171.215 1.00 43.29 382 ILE B CA 1
ATOM 2836 C C . ILE A 1 382 ? -43.839 -29.222 171.051 1.00 45.01 382 ILE B C 1
ATOM 2837 O O . ILE A 1 382 ? -44.641 -28.565 171.715 1.00 42.46 382 ILE B O 1
ATOM 2842 N N . GLU A 1 383 ? -43.002 -28.665 170.176 1.00 45.13 383 GLU B N 1
ATOM 2843 C CA . GLU A 1 383 ? -43.008 -27.226 169.922 1.00 51.93 383 GLU B CA 1
ATOM 2844 C C . GLU A 1 383 ? -44.418 -26.816 169.526 1.00 55.85 383 GLU B C 1
ATOM 2845 O O . GLU A 1 383 ? -44.934 -25.782 169.964 1.00 53.76 383 GLU B O 1
ATOM 2851 N N . ARG A 1 384 ? -45.024 -27.656 168.689 1.00 58.24 384 ARG B N 1
ATOM 2852 C CA . ARG A 1 384 ? -46.366 -27.449 168.162 1.00 57.65 384 ARG B CA 1
ATOM 2853 C C . ARG A 1 384 ? -47.443 -27.523 169.234 1.00 62.38 384 ARG B C 1
ATOM 2854 O O . ARG A 1 384 ? -48.583 -27.900 168.953 1.00 65.16 384 ARG B O 1
ATOM 2862 N N . LEU A 1 385 ? -47.066 -27.176 170.462 1.00 64.37 385 LEU B N 1
ATOM 2863 C CA . LEU A 1 385 ? -47.982 -27.148 171.593 1.00 65.02 385 LEU B CA 1
ATOM 2864 C C . LEU A 1 385 ? -48.098 -25.698 172.038 1.00 68.46 385 LEU B C 1
ATOM 2865 O O . LEU A 1 385 ? -48.803 -25.389 173.002 1.00 71.23 385 LEU B O 1
ATOM 2870 N N . LEU A 1 386 ? -47.381 -24.827 171.328 1.00 69.23 386 LEU B N 1
ATOM 2871 C CA . LEU A 1 386 ? -47.353 -23.387 171.579 1.00 72.75 386 LEU B CA 1
ATOM 2872 C C . LEU A 1 386 ? -47.828 -22.995 172.985 1.00 77.48 386 LEU B C 1
ATOM 2873 O O . LEU A 1 386 ? -48.916 -22.433 173.149 1.00 74.71 386 LEU B O 1
ATOM 2878 N N . PRO A 1 387 ? -47.001 -23.283 174.016 1.00 80.20 387 PRO B N 1
ATOM 2879 C CA . PRO A 1 387 ? -47.239 -23.013 175.443 1.00 80.71 387 PRO B CA 1
ATOM 2880 C C . PRO A 1 387 ? -47.428 -21.552 175.871 1.00 82.67 387 PRO B C 1
ATOM 2881 O O . PRO A 1 387 ? -48.185 -21.266 176.800 1.00 82.77 387 PRO B O 1
ATOM 2885 N N . ALA A 1 388 ? -46.738 -20.631 175.210 1.00 83.63 388 ALA B N 1
ATOM 2886 C CA . ALA A 1 388 ? -46.858 -19.220 175.562 1.00 83.54 388 ALA B CA 1
ATOM 2887 C C . ALA A 1 388 ? -48.174 -18.641 175.061 1.00 81.73 388 ALA B C 1
ATOM 2888 O O . ALA A 1 388 ? -48.715 -17.704 175.651 1.00 84.69 388 ALA B O 1
ATOM 2890 N N . VAL A 1 389 ? -48.692 -19.216 173.978 1.00 77.35 389 VAL B N 1
ATOM 2891 C CA . VAL A 1 389 ? -49.931 -18.744 173.371 1.00 70.83 389 VAL B CA 1
ATOM 2892 C C . VAL A 1 389 ? -51.139 -19.598 173.738 1.00 69.41 389 VAL B C 1
ATOM 2893 O O . VAL A 1 389 ? -52.198 -19.080 174.084 1.00 68.00 389 VAL B O 1
ATOM 2897 N N . GLU A 1 390 ? -50.977 -20.912 173.667 1.00 69.83 390 GLU B N 1
ATOM 2898 C CA . GLU A 1 390 ? -52.064 -21.826 173.986 1.00 73.32 390 GLU B CA 1
ATOM 2899 C C . GLU A 1 390 ? -51.559 -22.974 174.854 1.00 74.24 390 GLU B C 1
ATOM 2900 O O . GLU A 1 390 ? -50.461 -23.482 174.641 1.00 77.30 390 GLU B O 1
ATOM 2906 N N . ARG A 1 391 ? -52.360 -23.378 175.833 1.00 73.36 391 ARG B N 1
ATOM 2907 C CA . ARG A 1 391 ? -51.980 -24.468 176.721 1.00 72.64 391 ARG B CA 1
ATOM 2908 C C . ARG A 1 391 ? -50.679 -24.099 177.420 1.00 76.84 391 ARG B C 1
ATOM 2909 O O . ARG A 1 391 ? -49.600 -24.290 176.860 1.00 81.13 391 ARG B O 1
ATOM 2917 N N . HIS A 1 392 ? -50.764 -23.572 178.640 1.00 79.79 392 HIS B N 1
ATOM 2918 C CA . HIS A 1 392 ? -49.543 -23.194 179.339 1.00 80.85 392 HIS B CA 1
ATOM 2919 C C . HIS A 1 392 ? -48.879 -24.360 180.049 1.00 76.84 392 HIS B C 1
ATOM 2920 O O . HIS A 1 392 ? -49.528 -25.346 180.388 1.00 72.54 392 HIS B O 1
ATOM 2927 N N . ILE A 1 393 ? -47.573 -24.224 180.258 1.00 76.96 393 ILE B N 1
ATOM 2928 C CA . ILE A 1 393 ? -46.737 -25.241 180.895 1.00 76.42 393 ILE B CA 1
ATOM 2929 C C . ILE A 1 393 ? -47.421 -26.037 182.001 1.00 73.24 393 ILE B C 1
ATOM 2930 O O . ILE A 1 393 ? -47.155 -27.225 182.163 1.00 73.12 393 ILE B O 1
ATOM 2935 N N . ASP A 1 394 ? -48.289 -25.386 182.766 1.00 68.69 394 ASP B N 1
ATOM 2936 C CA . ASP A 1 394 ? -48.985 -26.060 183.854 1.00 66.72 394 ASP B CA 1
ATOM 2937 C C . ASP A 1 394 ? -49.731 -27.272 183.309 1.00 67.38 394 ASP B C 1
ATOM 2938 O O . ASP A 1 394 ? -49.756 -28.338 183.927 1.00 66.36 394 ASP B O 1
ATOM 2943 N N . GLU A 1 395 ? -50.327 -27.092 182.134 1.00 68.65 395 GLU B N 1
ATOM 2944 C CA . GLU A 1 395 ? -51.075 -28.142 181.457 1.00 65.13 395 GLU B CA 1
ATOM 2945 C C . GLU A 1 395 ? -50.121 -29.067 180.701 1.00 62.34 395 GLU B C 1
ATOM 2946 O O . GLU A 1 395 ? -50.411 -30.241 180.503 1.00 59.18 395 GLU B O 1
ATOM 2952 N N . VAL A 1 396 ? -48.988 -28.517 180.277 1.00 64.17 396 VAL B N 1
ATOM 2953 C CA . VAL A 1 396 ? -47.972 -29.269 179.543 1.00 65.06 396 VAL B CA 1
ATOM 2954 C C . VAL A 1 396 ? -47.211 -30.153 180.529 1.00 65.33 396 VAL B C 1
ATOM 2955 O O . VAL A 1 396 ? -46.628 -31.174 180.157 1.00 64.28 396 VAL B O 1
ATOM 2959 N N . ARG A 1 397 ? -47.227 -29.739 181.791 1.00 66.78 397 ARG B N 1
ATOM 2960 C CA . ARG A 1 397 ? -46.542 -30.452 182.860 1.00 69.64 397 ARG B CA 1
ATOM 2961 C C . ARG A 1 397 ? -47.269 -31.749 183.188 1.00 67.78 397 ARG B C 1
ATOM 2962 O O . ARG A 1 397 ? -46.652 -32.815 183.283 1.00 59.88 397 ARG B O 1
ATOM 2970 N N . GLU A 1 398 ? -48.582 -31.637 183.379 1.00 66.85 398 GLU B N 1
ATOM 2971 C CA . GLU A 1 398 ? -49.423 -32.787 183.673 1.00 65.48 398 GLU B CA 1
ATOM 2972 C C . GLU A 1 398 ? -49.341 -33.742 182.482 1.00 63.56 398 GLU B C 1
ATOM 2973 O O . GLU A 1 398 ? -49.297 -34.959 182.647 1.00 59.26 398 GLU B O 1
ATOM 2979 N N . ILE A 1 399 ? -49.319 -33.178 181.276 1.00 61.55 399 ILE B N 1
ATOM 2980 C CA . ILE A 1 399 ? -49.215 -33.985 180.068 1.00 59.13 399 ILE B CA 1
ATOM 2981 C C . ILE A 1 399 ? -47.865 -34.694 180.129 1.00 55.41 399 ILE B C 1
ATOM 2982 O O . ILE A 1 399 ? -47.764 -35.882 179.819 1.00 53.24 399 ILE B O 1
ATOM 2987 N N . LEU A 1 400 ? -46.830 -33.954 180.527 1.00 50.41 400 LEU B N 1
ATOM 2988 C CA . LEU A 1 400 ? -45.491 -34.516 180.641 1.00 50.40 400 LEU B CA 1
ATOM 2989 C C . LEU A 1 400 ? -45.463 -35.546 181.784 1.00 50.34 400 LEU B C 1
ATOM 2990 O O . LEU A 1 400 ? -44.828 -36.593 181.675 1.00 44.03 400 LEU B O 1
ATOM 2995 N N . LYS A 1 401 ? -46.151 -35.244 182.879 1.00 51.19 401 LYS B N 1
ATOM 2996 C CA . LYS A 1 401 ? -46.204 -36.171 184.003 1.00 58.24 401 LYS B CA 1
ATOM 2997 C C . LYS A 1 401 ? -46.773 -37.495 183.508 1.00 58.39 401 LYS B C 1
ATOM 2998 O O . LYS A 1 401 ? -46.124 -38.535 183.581 1.00 60.04 401 LYS B O 1
ATOM 3004 N N . LYS A 1 402 ? -47.996 -37.428 183.000 1.00 62.16 402 LYS B N 1
ATOM 3005 C CA . LYS A 1 402 ? -48.729 -38.581 182.490 1.00 68.92 402 LYS B CA 1
ATOM 3006 C C . LYS A 1 402 ? -47.922 -39.597 181.671 1.00 71.84 402 LYS B C 1
ATOM 3007 O O . LYS A 1 402 ? -47.886 -40.781 182.015 1.00 74.99 402 LYS B O 1
ATOM 3013 N N . VAL A 1 403 ? -47.287 -39.145 180.593 1.00 68.45 403 VAL B N 1
ATOM 3014 C CA . VAL A 1 403 ? -46.509 -40.040 179.738 1.00 68.02 403 VAL B CA 1
ATOM 3015 C C . VAL A 1 403 ? -45.273 -40.628 180.404 1.00 69.04 403 VAL B C 1
ATOM 3016 O O . VAL A 1 403 ? -44.961 -41.802 180.218 1.00 69.59 403 VAL B O 1
ATOM 3020 N N . MET A 1 404 ? -44.565 -39.812 181.173 1.00 70.68 404 MET B N 1
ATOM 3021 C CA . MET A 1 404 ? -43.363 -40.279 181.852 1.00 74.30 404 MET B CA 1
ATOM 3022 C C . MET A 1 404 ? -43.632 -41.515 182.697 1.00 73.42 404 MET B C 1
ATOM 3023 O O . MET A 1 404 ? -42.931 -42.520 182.582 1.00 72.41 404 MET B O 1
ATOM 3028 N N . GLY A 1 405 ? -44.652 -41.432 183.544 1.00 75.31 405 GLY B N 1
ATOM 3029 C CA . GLY A 1 405 ? -44.996 -42.549 184.403 1.00 76.09 405 GLY B CA 1
ATOM 3030 C C . GLY A 1 405 ? -45.990 -43.492 183.756 1.00 75.90 405 GLY B C 1
ATOM 3031 O O . GLY A 1 405 ? -46.974 -43.891 184.379 1.00 80.41 405 GLY B O 1
ATOM 3032 N N . LYS A 1 406 ? -45.730 -43.847 182.501 1.00 74.36 406 LYS B N 1
ATOM 3033 C CA . LYS A 1 406 ? -46.595 -44.753 181.751 1.00 70.44 406 LYS B CA 1
ATOM 3034 C C . LYS A 1 406 ? -45.946 -45.143 180.424 1.00 67.43 406 LYS B C 1
ATOM 3035 O O . LYS A 1 406 ? -46.425 -46.036 179.728 1.00 67.02 406 LYS B O 1
ATOM 3041 N N . GLU A 1 407 ? -44.853 -44.474 180.073 1.00 63.61 407 GLU B N 1
ATOM 3042 C CA . GLU A 1 407 ? -44.172 -44.775 178.824 1.00 62.10 407 GLU B CA 1
ATOM 3043 C C . GLU A 1 407 ? -42.669 -44.900 179.040 1.00 61.83 407 GLU B C 1
ATOM 3044 O O . GLU A 1 407 ? -42.111 -44.321 179.974 1.00 60.52 407 GLU B O 1
ATOM 3050 N N . ARG A 1 408 ? -42.022 -45.672 178.177 1.00 62.75 408 ARG B N 1
ATOM 3051 C CA . ARG A 1 408 ? -40.583 -45.870 178.260 1.00 69.42 408 ARG B CA 1
ATOM 3052 C C . ARG A 1 408 ? -39.884 -44.951 177.270 1.00 66.54 408 ARG B C 1
ATOM 3053 O O . ARG A 1 408 ? -40.229 -44.926 176.093 1.00 66.08 408 ARG B O 1
ATOM 3061 N N . PRO A 1 409 ? -38.888 -44.183 177.737 1.00 66.28 409 PRO B N 1
ATOM 3062 C CA . PRO A 1 409 ? -38.159 -43.267 176.860 1.00 65.66 409 PRO B CA 1
ATOM 3063 C C . PRO A 1 409 ? -37.557 -43.954 175.639 1.00 66.10 409 PRO B C 1
ATOM 3064 O O . PRO A 1 409 ? -36.897 -44.991 175.744 1.00 56.48 409 PRO B O 1
ATOM 3068 N N . GLN A 1 410 ? -37.809 -43.370 174.476 1.00 68.49 410 GLN B N 1
ATOM 3069 C CA . GLN A 1 410 ? -37.264 -43.885 173.234 1.00 73.15 410 GLN B CA 1
ATOM 3070 C C . GLN A 1 410 ? -35.950 -43.114 173.074 1.00 73.17 410 GLN B C 1
ATOM 3071 O O . GLN A 1 410 ? -35.905 -42.090 172.390 1.00 74.59 410 GLN B O 1
ATOM 3077 N N . ALA A 1 411 ? -34.897 -43.603 173.731 1.00 69.73 411 ALA B N 1
ATOM 3078 C CA . ALA A 1 411 ? -33.576 -42.970 173.704 1.00 62.16 411 ALA B CA 1
ATOM 3079 C C . ALA A 1 411 ? -32.557 -43.874 174.403 1.00 57.12 411 ALA B C 1
ATOM 3080 O O . ALA A 1 411 ? -32.911 -44.627 175.299 1.00 59.42 411 ALA B O 1
ATOM 3082 N N . LYS A 1 412 ? -31.293 -43.799 174.005 1.00 54.90 412 LYS B N 1
ATOM 3083 C CA . LYS A 1 412 ? -30.269 -44.645 174.616 1.00 54.57 412 LYS B CA 1
ATOM 3084 C C . LYS A 1 412 ? -29.038 -43.931 175.188 1.00 51.12 412 LYS B C 1
ATOM 3085 O O . LYS A 1 412 ? -28.120 -44.579 175.683 1.00 45.74 412 LYS B O 1
ATOM 3091 N N . ASP A 1 413 ? -29.023 -42.607 175.126 1.00 50.39 413 ASP B N 1
ATOM 3092 C CA . ASP A 1 413 ? -27.888 -41.826 175.611 1.00 53.32 413 ASP B CA 1
ATOM 3093 C C . ASP A 1 413 ? -28.253 -40.968 176.817 1.00 52.35 413 ASP B C 1
ATOM 3094 O O . ASP A 1 413 ? -27.544 -40.014 177.142 1.00 47.91 413 ASP B O 1
ATOM 3099 N N . VAL A 1 414 ? -29.359 -41.311 177.470 1.00 51.99 414 VAL B N 1
ATOM 3100 C CA . VAL A 1 414 ? -29.849 -40.562 178.622 1.00 49.69 414 VAL B CA 1
ATOM 3101 C C . VAL A 1 414 ? -30.496 -41.532 179.601 1.00 50.74 414 VAL B C 1
ATOM 3102 O O . VAL A 1 414 ? -31.069 -42.539 179.187 1.00 53.54 414 VAL B O 1
ATOM 3106 N N . VAL A 1 415 ? -30.403 -41.240 180.896 1.00 53.46 415 VAL B N 1
ATOM 3107 C CA . VAL A 1 415 ? -31.006 -42.113 181.898 1.00 52.67 415 VAL B CA 1
ATOM 3108 C C . VAL A 1 415 ? -32.258 -41.504 182.509 1.00 57.74 415 VAL B C 1
ATOM 3109 O O . VAL A 1 415 ? -32.208 -40.451 183.154 1.00 50.89 415 VAL B O 1
ATOM 3113 N N . VAL A 1 416 ? -33.377 -42.191 182.301 1.00 59.88 416 VAL B N 1
ATOM 3114 C CA . VAL A 1 416 ? -34.671 -41.762 182.814 1.00 64.60 416 VAL B CA 1
ATOM 3115 C C . VAL A 1 416 ? -35.186 -42.834 183.768 1.00 68.09 416 VAL B C 1
ATOM 3116 O O . VAL A 1 416 ? -35.390 -43.982 183.368 1.00 68.49 416 VAL B O 1
ATOM 3120 N N . ARG A 1 417 ? -35.387 -42.468 185.028 1.00 69.38 417 ARG B N 1
ATOM 3121 C CA . ARG A 1 417 ? -35.902 -43.419 186.001 1.00 76.17 417 ARG B CA 1
ATOM 3122 C C . ARG A 1 417 ? -36.436 -42.718 187.243 1.00 82.23 417 ARG B C 1
ATOM 3123 O O . ARG A 1 417 ? -36.376 -41.490 187.349 1.00 82.94 417 ARG B O 1
ATOM 3131 N N . GLU A 1 418 ? -36.960 -43.518 188.170 1.00 84.20 418 GLU B N 1
ATOM 3132 C CA . GLU A 1 418 ? -37.531 -43.043 189.430 1.00 85.33 418 GLU B CA 1
ATOM 3133 C C . GLU A 1 418 ? -37.197 -41.601 189.848 1.00 81.86 418 GLU B C 1
ATOM 3134 O O . GLU A 1 418 ? -36.351 -41.375 190.720 1.00 81.34 418 GLU B O 1
ATOM 3140 N N . GLY A 1 419 ? -37.869 -40.637 189.220 1.00 72.10 419 GLY B N 1
ATOM 3141 C CA . GLY A 1 419 ? -37.673 -39.233 189.548 1.00 63.33 419 GLY B CA 1
ATOM 3142 C C . GLY A 1 419 ? -36.335 -38.595 189.232 1.00 58.90 419 GLY B C 1
ATOM 3143 O O . GLY A 1 419 ? -35.864 -37.745 189.988 1.00 54.99 419 GLY B O 1
ATOM 3144 N N . GLU A 1 420 ? -35.728 -38.972 188.113 1.00 59.61 420 GLU B N 1
ATOM 3145 C CA . GLU A 1 420 ? -34.435 -38.412 187.742 1.00 59.46 420 GLU B CA 1
ATOM 3146 C C . GLU A 1 420 ? -33.982 -38.814 186.349 1.00 58.87 420 GLU B C 1
ATOM 3147 O O . GLU A 1 420 ? -34.037 -39.989 185.977 1.00 65.78 420 GLU B O 1
ATOM 3153 N N . VAL A 1 421 ? -33.536 -37.828 185.580 1.00 51.86 421 VAL B N 1
ATOM 3154 C CA . VAL A 1 421 ? -33.020 -38.072 184.239 1.00 46.75 421 VAL B CA 1
ATOM 3155 C C . VAL A 1 421 ? -31.557 -37.646 184.282 1.00 43.50 421 VAL B C 1
ATOM 3156 O O . VAL A 1 421 ? -31.247 -36.539 184.717 1.00 33.68 421 VAL B O 1
ATOM 3160 N N . ILE A 1 422 ? -30.660 -38.523 183.842 1.00 45.05 422 ILE B N 1
ATOM 3161 C CA . ILE A 1 422 ? -29.235 -38.210 183.862 1.00 45.64 422 ILE B CA 1
ATOM 3162 C C . ILE A 1 422 ? -28.644 -38.038 182.474 1.00 45.27 422 ILE B C 1
ATOM 3163 O O . ILE A 1 422 ? -28.806 -38.905 181.613 1.00 44.85 422 ILE B O 1
ATOM 3168 N N . PHE A 1 423 ? -27.951 -36.919 182.271 1.00 43.46 423 PHE B N 1
ATOM 3169 C CA . PHE A 1 423 ? -27.310 -36.622 180.991 1.00 45.99 423 PHE B CA 1
ATOM 3170 C C . PHE A 1 423 ? -25.785 -36.808 180.994 1.00 47.44 423 PHE B C 1
ATOM 3171 O O . PHE A 1 423 ? -25.084 -36.335 181.897 1.00 48.58 423 PHE B O 1
ATOM 3179 N N . PRO A 1 424 ? -25.258 -37.528 179.992 1.00 39.46 424 PRO B N 1
ATOM 3180 C CA . PRO A 1 424 ? -23.825 -37.773 179.861 1.00 39.95 424 PRO B CA 1
ATOM 3181 C C . PRO A 1 424 ? -23.083 -36.503 179.492 1.00 43.30 424 PRO B C 1
ATOM 3182 O O . PRO A 1 424 ? -23.356 -35.894 178.456 1.00 51.76 424 PRO B O 1
ATOM 3186 N N . ASP A 1 425 ? -22.140 -36.108 180.338 1.00 43.08 425 ASP B N 1
ATOM 3187 C CA . ASP A 1 425 ? -21.355 -34.905 180.096 1.00 43.02 425 ASP B CA 1
ATOM 3188 C C . ASP A 1 425 ? -20.055 -35.217 179.374 1.00 40.58 425 ASP B C 1
ATOM 3189 O O . ASP A 1 425 ? -18.998 -35.270 179.996 1.00 42.09 425 ASP B O 1
ATOM 3194 N N . LEU A 1 426 ? -20.123 -35.406 178.062 1.00 38.76 426 LEU B N 1
ATOM 3195 C CA . LEU A 1 426 ? -18.915 -35.712 177.316 1.00 36.50 426 LEU B CA 1
ATOM 3196 C C . LEU A 1 426 ? -17.995 -34.530 177.070 1.00 33.28 426 LEU B C 1
ATOM 3197 O O . LEU A 1 426 ? -16.861 -34.708 176.647 1.00 36.94 426 LEU B O 1
ATOM 3202 N N . ARG A 1 427 ? -18.462 -33.322 177.338 1.00 34.98 427 ARG B N 1
ATOM 3203 C CA . ARG A 1 427 ? -17.602 -32.166 177.145 1.00 39.51 427 ARG B CA 1
ATOM 3204 C C . ARG A 1 427 ? -16.495 -32.242 178.216 1.00 40.94 427 ARG B C 1
ATOM 3205 O O . ARG A 1 427 ? -15.325 -31.976 177.947 1.00 37.44 427 ARG B O 1
ATOM 3213 N N . THR A 1 428 ? -16.871 -32.633 179.429 1.00 38.73 428 THR B N 1
ATOM 3214 C CA . THR A 1 428 ? -15.911 -32.750 180.515 1.00 38.60 428 THR B CA 1
ATOM 3215 C C . THR A 1 428 ? -14.984 -33.960 180.329 1.00 38.66 428 THR B C 1
ATOM 3216 O O . THR A 1 428 ? -13.773 -33.876 180.577 1.00 33.87 428 THR B O 1
ATOM 3220 N N . TYR A 1 429 ? -15.550 -35.082 179.893 1.00 28.87 429 TYR B N 1
ATOM 3221 C CA . TYR A 1 429 ? -14.749 -36.274 179.659 1.00 28.67 429 TYR B CA 1
ATOM 3222 C C . TYR A 1 429 ? -13.677 -35.961 178.600 1.00 32.64 429 TYR B C 1
ATOM 3223 O O . TYR A 1 429 ? -12.510 -36.305 178.753 1.00 29.87 429 TYR B O 1
ATOM 3232 N N . ILE A 1 430 ? -14.091 -35.308 177.519 1.00 36.08 430 ILE B N 1
ATOM 3233 C CA . ILE A 1 430 ? -13.187 -34.951 176.435 1.00 32.46 430 ILE B CA 1
ATOM 3234 C C . ILE A 1 430 ? -12.026 -34.073 176.923 1.00 39.12 430 ILE B C 1
ATOM 3235 O O . ILE A 1 430 ? -10.856 -34.388 176.678 1.00 37.66 430 ILE B O 1
ATOM 3240 N N . GLN A 1 431 ? -12.346 -32.984 177.621 1.00 37.21 431 GLN B N 1
ATOM 3241 C CA . GLN A 1 431 ? -11.321 -32.083 178.143 1.00 38.03 431 GLN B CA 1
ATOM 3242 C C . GLN A 1 431 ? -10.461 -32.812 179.172 1.00 35.50 431 GLN B C 1
ATOM 3243 O O . GLN A 1 431 ? -9.248 -32.630 179.219 1.00 33.57 431 GLN B O 1
ATOM 3249 N N . GLY A 1 432 ? -11.099 -33.645 179.987 1.00 30.04 432 GLY B N 1
ATOM 3250 C CA . GLY A 1 432 ? -10.373 -34.397 180.988 1.00 28.19 432 GLY B CA 1
ATOM 3251 C C . GLY A 1 432 ? -9.355 -35.336 180.376 1.00 29.44 432 GLY B C 1
ATOM 3252 O O . GLY A 1 432 ? -8.168 -35.288 180.710 1.00 37.17 432 GLY B O 1
ATOM 3253 N N . SER A 1 433 ? -9.808 -36.198 179.478 1.00 27.63 433 SER B N 1
ATOM 3254 C CA . SER A 1 433 ? -8.915 -37.153 178.828 1.00 28.20 433 SER B CA 1
ATOM 3255 C C . SER A 1 433 ? -8.022 -36.446 177.819 1.00 30.16 433 SER B C 1
ATOM 3256 O O . SER A 1 433 ? -6.980 -36.973 177.431 1.00 26.37 433 SER B O 1
ATOM 3259 N N . GLY A 1 434 ? -8.438 -35.253 177.396 1.00 31.51 434 GLY B N 1
ATOM 3260 C CA . GLY A 1 434 ? -7.655 -34.489 176.442 1.00 29.04 434 GLY B CA 1
ATOM 3261 C C . GLY A 1 434 ? -6.276 -34.133 176.976 1.00 31.40 434 GLY B C 1
ATOM 3262 O O . GLY A 1 434 ? -5.324 -33.982 176.211 1.00 34.04 434 GLY B O 1
ATOM 3263 N N . ARG A 1 435 ? -6.164 -34.001 178.294 1.00 31.54 435 ARG B N 1
ATOM 3264 C CA . ARG A 1 435 ? -4.893 -33.668 178.931 1.00 31.78 435 ARG B CA 1
ATOM 3265 C C . ARG A 1 435 ? -3.901 -34.823 178.898 1.00 29.63 435 ARG B C 1
ATOM 3266 O O . ARG A 1 435 ? -2.810 -34.724 179.432 1.00 35.23 435 ARG B O 1
ATOM 3274 N N . THR A 1 436 ? -4.275 -35.915 178.246 1.00 33.93 436 THR B N 1
ATOM 3275 C CA . THR A 1 436 ? -3.419 -37.081 178.189 1.00 26.65 436 THR B CA 1
ATOM 3276 C C . THR A 1 436 ? -2.853 -37.324 176.795 1.00 25.94 436 THR B C 1
ATOM 3277 O O . THR A 1 436 ? -2.057 -38.238 176.585 1.00 26.18 436 THR B O 1
ATOM 3281 N N . SER A 1 437 ? -3.247 -36.480 175.853 1.00 21.24 437 SER B N 1
ATOM 3282 C CA . SER A 1 437 ? -2.801 -36.599 174.470 1.00 28.06 437 SER B CA 1
ATOM 3283 C C . SER A 1 437 ? -2.580 -35.176 173.962 1.00 25.40 437 SER B C 1
ATOM 3284 O O . SER A 1 437 ? -3.490 -34.358 173.989 1.00 30.41 437 SER B O 1
ATOM 3287 N N . ARG A 1 438 ? -1.378 -34.887 173.492 1.00 27.67 438 ARG B N 1
ATOM 3288 C CA . ARG A 1 438 ? -1.048 -33.547 173.025 1.00 31.32 438 ARG B CA 1
ATOM 3289 C C . ARG A 1 438 ? -0.475 -33.487 171.606 1.00 32.68 438 ARG B C 1
ATOM 3290 O O . ARG A 1 438 ? 0.265 -34.377 171.182 1.00 35.54 438 ARG B O 1
ATOM 3298 N N . LEU A 1 439 ? -0.811 -32.426 170.877 1.00 30.04 439 LEU B N 1
ATOM 3299 C CA . LEU A 1 439 ? -0.331 -32.262 169.504 1.00 28.74 439 LEU B CA 1
ATOM 3300 C C . LEU A 1 439 ? 0.976 -31.494 169.470 1.00 27.85 439 LEU B C 1
ATOM 3301 O O . LEU A 1 439 ? 1.113 -30.474 170.138 1.00 31.09 439 LEU B O 1
ATOM 3306 N N . PHE A 1 440 ? 1.933 -31.983 168.691 1.00 27.94 440 PHE B N 1
ATOM 3307 C CA . PHE A 1 440 ? 3.229 -31.316 168.546 1.00 31.97 440 PHE B CA 1
ATOM 3308 C C . PHE A 1 440 ? 3.779 -31.536 167.132 1.00 31.50 440 PHE B C 1
ATOM 3309 O O . PHE A 1 440 ? 3.193 -32.261 166.341 1.00 32.60 440 PHE B O 1
ATOM 3317 N N . ALA A 1 441 ? 4.902 -30.907 166.815 1.00 34.35 441 ALA B N 1
ATOM 3318 C CA . ALA A 1 441 ? 5.485 -31.029 165.486 1.00 33.21 441 ALA B CA 1
ATOM 3319 C C . ALA A 1 441 ? 5.645 -32.476 165.037 1.00 35.99 441 ALA B C 1
ATOM 3320 O O . ALA A 1 441 ? 5.791 -32.745 163.842 1.00 35.58 441 ALA B O 1
ATOM 3322 N N . GLY A 1 442 ? 5.617 -33.404 165.991 1.00 32.92 442 GLY B N 1
ATOM 3323 C CA . GLY A 1 442 ? 5.785 -34.811 165.661 1.00 29.99 442 GLY B CA 1
ATOM 3324 C C . GLY A 1 442 ? 4.483 -35.579 165.541 1.00 36.00 442 GLY B C 1
ATOM 3325 O O . GLY A 1 442 ? 4.479 -36.729 165.118 1.00 35.64 442 GLY B O 1
ATOM 3326 N N . GLY A 1 443 ? 3.376 -34.947 165.916 1.00 36.14 443 GLY B N 1
ATOM 3327 C CA . GLY A 1 443 ? 2.087 -35.601 165.826 1.00 35.44 443 GLY B CA 1
ATOM 3328 C C . GLY A 1 443 ? 1.230 -35.473 167.077 1.00 40.10 443 GLY B C 1
ATOM 3329 O O . GLY A 1 443 ? 1.165 -34.417 167.707 1.00 38.08 443 GLY B O 1
ATOM 3330 N N . LEU A 1 444 ? 0.569 -36.568 167.435 1.00 38.33 444 LEU B N 1
ATOM 3331 C CA . LEU A 1 444 ? -0.302 -36.598 168.595 1.00 34.54 444 LEU B CA 1
ATOM 3332 C C . LEU A 1 444 ? 0.203 -37.693 169.532 1.00 37.69 444 LEU B C 1
ATOM 3333 O O . LEU A 1 444 ? 0.267 -38.863 169.154 1.00 43.01 444 LEU B O 1
ATOM 3338 N N . THR A 1 445 ? 0.582 -37.320 170.747 1.00 33.59 445 THR B N 1
ATOM 3339 C CA . THR A 1 445 ? 1.073 -38.312 171.691 1.00 33.11 445 THR B CA 1
ATOM 3340 C C . THR A 1 445 ? -0.069 -39.228 172.100 1.00 32.81 445 THR B C 1
ATOM 3341 O O . THR A 1 445 ? -1.236 -38.897 171.906 1.00 35.43 445 THR B O 1
ATOM 3345 N N . LYS A 1 446 ? 0.275 -40.374 172.672 1.00 33.48 446 LYS B N 1
ATOM 3346 C CA . LYS A 1 446 ? -0.714 -41.360 173.102 1.00 32.76 446 LYS B CA 1
ATOM 3347 C C . LYS A 1 446 ? -1.169 -41.153 174.541 1.00 26.88 446 LYS B C 1
ATOM 3348 O O . LYS A 1 446 ? -0.360 -40.949 175.439 1.00 32.08 446 LYS B O 1
ATOM 3354 N N . GLY A 1 447 ? -2.479 -41.208 174.743 1.00 28.08 447 GLY B N 1
ATOM 3355 C CA . GLY A 1 447 ? -3.053 -41.064 176.065 1.00 25.12 447 GLY B CA 1
ATOM 3356 C C . GLY A 1 447 ? -3.906 -42.279 176.417 1.00 33.36 447 GLY B C 1
ATOM 3357 O O . GLY A 1 447 ? -4.084 -43.191 175.599 1.00 29.68 447 GLY B O 1
ATOM 3358 N N . ALA A 1 448 ? -4.426 -42.298 177.643 1.00 37.06 448 ALA B N 1
ATOM 3359 C CA . ALA A 1 448 ? -5.269 -43.393 178.123 1.00 34.14 448 ALA B CA 1
ATOM 3360 C C . ALA A 1 448 ? -6.264 -42.832 179.115 1.00 33.32 448 ALA B C 1
ATOM 3361 O O . ALA A 1 448 ? -5.888 -42.081 180.014 1.00 35.14 448 ALA B O 1
ATOM 3363 N N . SER A 1 449 ? -7.530 -43.198 17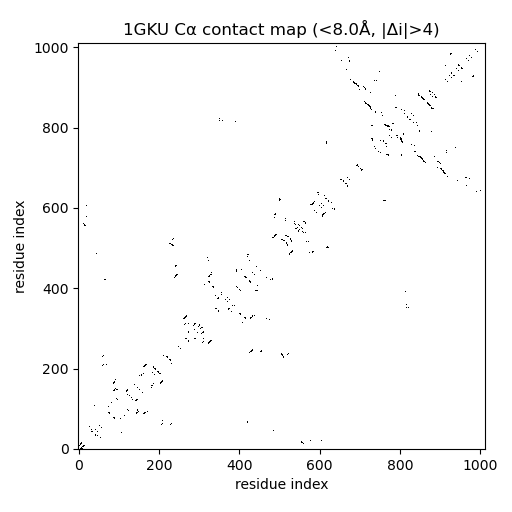8.952 1.00 31.72 449 SER B N 1
ATOM 3364 C CA . SER A 1 449 ? -8.570 -42.733 179.853 1.00 36.06 449 SER B CA 1
ATOM 3365 C C . SER A 1 449 ? -9.413 -43.908 180.376 1.00 39.05 449 SER B C 1
ATOM 3366 O O . SER A 1 449 ? -10.035 -44.631 179.604 1.00 42.91 449 SER B O 1
ATOM 3369 N N . PHE A 1 450 ? -9.418 -44.089 181.695 1.00 37.37 450 PHE B N 1
ATOM 3370 C CA . PHE A 1 450 ? -10.166 -45.157 182.341 1.00 31.60 450 PHE B CA 1
ATOM 3371 C C . PHE A 1 450 ? -11.427 -44.609 182.970 1.00 31.88 450 PHE B C 1
ATOM 3372 O O . PHE A 1 450 ? -11.360 -43.771 183.861 1.00 35.67 450 PHE B O 1
ATOM 3380 N N . LEU A 1 451 ? -12.578 -45.087 182.505 1.00 34.84 451 LEU B N 1
ATOM 3381 C CA . LEU A 1 451 ? -13.866 -44.624 183.022 1.00 40.99 451 LEU B CA 1
ATOM 3382 C C . LEU A 1 451 ? -14.553 -45.710 183.842 1.00 39.96 451 LEU B C 1
ATOM 3383 O O . LEU A 1 451 ? -15.120 -46.646 183.287 1.00 41.64 451 LEU B O 1
ATOM 3388 N N . LEU A 1 452 ? -14.504 -45.571 185.162 1.00 41.17 452 LEU B N 1
ATOM 3389 C CA . LEU A 1 452 ? -15.112 -46.542 186.076 1.00 43.23 452 LEU B CA 1
ATOM 3390 C C . LEU A 1 452 ? -16.424 -45.994 186.638 1.00 44.44 452 LEU B C 1
ATOM 3391 O O . LEU A 1 452 ? -16.460 -44.918 187.233 1.00 48.81 452 LEU B O 1
ATOM 3396 N N . GLU A 1 453 ? -17.505 -46.734 186.448 1.00 44.41 453 GLU B N 1
ATOM 3397 C CA . GLU A 1 453 ? -18.801 -46.304 186.942 1.00 43.31 453 GLU B CA 1
ATOM 3398 C C . GLU A 1 453 ? -19.625 -47.498 187.415 1.00 44.84 453 GLU B C 1
ATOM 3399 O O . GLU A 1 453 ? -19.715 -48.517 186.732 1.00 42.28 453 GLU B O 1
ATOM 3405 N N . ASP A 1 454 ? -20.227 -47.366 188.589 1.00 48.98 454 ASP B N 1
ATOM 3406 C CA . ASP A 1 454 ? -21.051 -48.435 189.137 1.00 52.00 454 ASP B CA 1
ATOM 3407 C C . ASP A 1 454 ? -22.381 -48.552 188.414 1.00 49.82 454 ASP B C 1
ATOM 3408 O O . ASP A 1 454 ? -22.743 -49.630 187.945 1.00 52.16 454 ASP B O 1
ATOM 3413 N N . ASP A 1 455 ? -23.111 -47.449 188.323 1.00 49.14 455 ASP B N 1
ATOM 3414 C CA . ASP A 1 455 ? -24.390 -47.474 187.627 1.00 52.68 455 ASP B CA 1
ATOM 3415 C C . ASP A 1 455 ? -24.142 -48.013 186.222 1.00 50.23 455 ASP B C 1
ATOM 3416 O O . ASP A 1 455 ? -23.469 -47.371 185.415 1.00 54.00 455 ASP B O 1
ATOM 3421 N N . SER A 1 456 ? -24.675 -49.194 185.931 1.00 48.16 456 SER B N 1
ATOM 3422 C CA . SER A 1 456 ? -24.488 -49.797 184.616 1.00 46.21 456 SER B CA 1
ATOM 3423 C C . SER A 1 456 ? -25.285 -49.072 183.535 1.00 42.45 456 SER B C 1
ATOM 3424 O O . SER A 1 456 ? -24.853 -48.963 182.392 1.00 42.52 456 SER B O 1
ATOM 3427 N N . GLU A 1 457 ? -26.453 -48.573 183.900 1.00 40.10 457 GLU B N 1
ATOM 3428 C CA . GLU A 1 457 ? -27.278 -47.878 182.941 1.00 44.58 457 GLU B CA 1
ATOM 3429 C C . GLU A 1 457 ? -26.635 -46.550 182.570 1.00 46.08 457 GLU B C 1
ATOM 3430 O O . GLU A 1 457 ? -26.625 -46.181 181.390 1.00 46.07 457 GLU B O 1
ATOM 3436 N N . LEU A 1 458 ? -26.078 -45.843 183.555 1.00 40.39 458 LEU B N 1
ATOM 3437 C CA . LEU A 1 458 ? -25.436 -44.560 183.274 1.00 39.38 458 LEU B CA 1
ATOM 3438 C C . LEU A 1 458 ? -24.199 -44.761 182.419 1.00 37.82 458 LEU B C 1
ATOM 3439 O O . LEU A 1 458 ? -23.929 -43.981 181.505 1.00 40.08 458 LEU B O 1
ATOM 3444 N N . LEU A 1 459 ? -23.448 -45.812 182.727 1.00 38.19 459 LEU B N 1
ATOM 3445 C CA . LEU A 1 459 ? -22.232 -46.124 181.995 1.00 38.35 459 LEU B CA 1
ATOM 3446 C C . LEU A 1 459 ? -22.589 -46.379 180.543 1.00 36.53 459 LEU B C 1
ATOM 3447 O O . LEU A 1 459 ? -21.977 -45.827 179.628 1.00 41.37 459 LEU B O 1
ATOM 3452 N N . SER A 1 460 ? -23.601 -47.213 180.354 1.00 40.03 460 SER B N 1
ATOM 3453 C CA . SER A 1 460 ? -24.099 -47.578 179.034 1.00 44.90 460 SER B CA 1
ATOM 3454 C C . SER A 1 460 ? -24.559 -46.331 178.252 1.00 39.70 460 SER B C 1
ATOM 3455 O O . SER A 1 460 ? -24.213 -46.159 177.075 1.00 34.46 460 SER B O 1
ATOM 3458 N N . ALA A 1 461 ? -25.338 -45.477 178.915 1.00 31.43 461 ALA B N 1
ATOM 3459 C CA . ALA A 1 461 ? -25.835 -44.237 178.319 1.00 35.48 461 ALA B CA 1
ATOM 3460 C C . ALA A 1 461 ? -24.662 -43.356 177.911 1.00 42.12 461 ALA B C 1
ATOM 3461 O O . ALA A 1 461 ? -24.754 -42.578 176.953 1.00 45.04 461 ALA B O 1
ATOM 3463 N N . PHE A 1 462 ? -23.563 -43.475 178.652 1.00 37.20 462 PHE B N 1
ATOM 3464 C CA . PHE A 1 462 ? -22.374 -42.695 178.369 1.00 37.50 462 PHE B CA 1
ATOM 3465 C C . PHE A 1 462 ? -21.705 -43.262 177.116 1.00 35.61 462 PHE B C 1
ATOM 3466 O O . PHE A 1 462 ? -21.323 -42.522 176.216 1.00 36.85 462 PHE B O 1
ATOM 3474 N N . ILE A 1 463 ? -21.570 -44.581 177.066 1.00 37.15 463 ILE B N 1
ATOM 3475 C CA . ILE A 1 463 ? -20.943 -45.245 175.930 1.00 39.13 463 ILE B CA 1
ATOM 3476 C C . ILE A 1 463 ? -21.661 -44.851 174.653 1.00 43.37 463 ILE B C 1
ATOM 3477 O O . ILE A 1 463 ? -21.044 -44.626 173.612 1.00 43.16 463 ILE B O 1
ATOM 3482 N N . GLU A 1 464 ? -22.979 -44.762 174.748 1.00 44.57 464 GLU B N 1
ATOM 3483 C CA . GLU A 1 464 ? -23.788 -44.384 173.615 1.00 41.10 464 GLU B CA 1
ATOM 3484 C C . GLU A 1 464 ? -23.531 -42.948 173.225 1.00 38.89 464 GLU B C 1
ATOM 3485 O O . GLU A 1 464 ? -23.073 -42.682 172.121 1.00 45.28 464 GLU B O 1
ATOM 3491 N N . ARG A 1 465 ? -23.820 -42.017 174.127 1.00 35.53 465 ARG B N 1
ATOM 3492 C CA . ARG A 1 465 ? -23.608 -40.612 173.818 1.00 35.74 465 ARG B CA 1
ATOM 3493 C C . ARG A 1 465 ? -22.205 -40.354 173.271 1.00 41.12 465 ARG B C 1
ATOM 3494 O O . ARG A 1 465 ? -22.017 -39.460 172.445 1.00 41.66 465 ARG B O 1
ATOM 3502 N N . ALA A 1 466 ? -21.228 -41.142 173.723 1.00 37.48 466 ALA B N 1
ATOM 3503 C CA . ALA A 1 466 ? -19.846 -40.990 173.277 1.00 33.53 466 ALA B CA 1
ATOM 3504 C C . ALA A 1 466 ? -19.608 -41.416 171.827 1.00 33.53 466 ALA B C 1
ATOM 3505 O O . ALA A 1 466 ? -18.673 -40.935 171.183 1.00 36.49 466 ALA B O 1
ATOM 3507 N N . LYS A 1 467 ? -20.434 -42.322 171.316 1.00 31.77 467 LYS B N 1
ATOM 3508 C CA . LYS A 1 467 ? -20.282 -42.772 169.933 1.00 35.86 467 LYS B CA 1
ATOM 3509 C C . LYS A 1 467 ? -20.508 -41.562 169.033 1.00 35.77 467 LYS B C 1
ATOM 3510 O O . LYS A 1 467 ? -20.039 -41.511 167.898 1.00 30.75 467 LYS B O 1
ATOM 3516 N N . LEU A 1 468 ? -21.221 -40.578 169.569 1.00 38.54 468 LEU B N 1
ATOM 3517 C CA . LEU A 1 468 ? -21.529 -39.365 168.834 1.00 39.29 468 LEU B CA 1
ATOM 3518 C C . LEU A 1 468 ? -20.296 -38.540 168.502 1.00 35.67 468 LEU B C 1
ATOM 3519 O O . LEU A 1 468 ? -20.317 -37.719 167.590 1.00 40.01 468 LEU B O 1
ATOM 3524 N N . TYR A 1 469 ? -19.214 -38.750 169.232 1.00 36.67 469 TYR B N 1
ATOM 3525 C CA . TYR A 1 469 ? -18.004 -38.002 168.943 1.00 38.92 469 TYR B CA 1
ATOM 3526 C C . TYR A 1 469 ? -17.020 -38.920 168.256 1.00 41.22 469 TYR B C 1
ATOM 3527 O O . TYR A 1 469 ? -15.815 -38.734 168.357 1.00 38.22 469 TYR B O 1
ATOM 3536 N N . ASP A 1 470 ? -17.580 -39.886 167.525 1.00 49.19 470 ASP B N 1
ATOM 3537 C CA . ASP A 1 470 ? -16.841 -40.890 166.759 1.00 55.52 470 ASP B CA 1
ATOM 3538 C C . ASP A 1 470 ? -15.786 -41.554 167.602 1.00 60.67 470 ASP B C 1
ATOM 3539 O O . ASP A 1 470 ? -15.798 -42.768 167.764 1.00 64.89 470 ASP B O 1
ATOM 3544 N N . ILE A 1 471 ? -14.852 -40.773 168.122 1.00 60.94 471 ILE B N 1
ATOM 3545 C CA . ILE A 1 471 ? -13.841 -41.348 168.983 1.00 65.13 471 ILE B CA 1
ATOM 3546 C C . ILE A 1 471 ? -14.715 -41.807 170.161 1.00 67.02 471 ILE B C 1
ATOM 3547 O O . ILE A 1 471 ? -15.910 -42.063 170.002 1.00 58.69 471 ILE B O 1
ATOM 3552 N N . GLU A 1 472 ? -14.136 -41.903 171.344 1.00 73.61 472 GLU B N 1
ATOM 3553 C CA . GLU A 1 472 ? -14.909 -42.317 172.496 1.00 72.96 472 GLU B CA 1
ATOM 3554 C C . GLU A 1 472 ? -15.398 -43.753 172.376 1.00 69.31 472 GLU B C 1
ATOM 3555 O O . GLU A 1 472 ? -16.294 -44.163 173.113 1.00 76.96 472 GLU B O 1
ATOM 3561 N N . PHE A 1 473 ? -14.846 -44.511 171.435 1.00 57.41 473 PHE B N 1
ATOM 3562 C CA . PHE A 1 473 ? -15.221 -45.918 171.343 1.00 55.00 473 PHE B CA 1
ATOM 3563 C C . PHE A 1 473 ? -14.524 -46.488 172.577 1.00 46.14 473 PHE B C 1
ATOM 3564 O O . PHE A 1 473 ? -13.321 -46.311 172.742 1.00 44.89 473 PHE B O 1
ATOM 3572 N N . LYS A 1 474 ? -15.271 -47.138 173.461 1.00 43.44 474 LYS B N 1
ATOM 3573 C CA . LYS A 1 474 ? -14.671 -47.681 174.688 1.00 44.50 474 LYS B CA 1
ATOM 3574 C C . LYS A 1 474 ? -14.402 -49.174 174.625 1.00 43.70 474 LYS B C 1
ATOM 3575 O O . LYS A 1 474 ? -15.205 -49.928 174.079 1.00 47.23 474 LYS B O 1
ATOM 3581 N N . SER A 1 475 ? -13.273 -49.602 175.178 1.00 41.53 475 SER B N 1
ATOM 3582 C CA . SER A 1 475 ? -12.972 -51.028 175.249 1.00 46.29 475 SER B CA 1
ATOM 3583 C C . SER A 1 475 ? -13.018 -51.370 176.739 1.00 46.15 475 SER B C 1
ATOM 3584 O O . SER A 1 475 ? -13.182 -50.480 177.567 1.00 43.99 475 SER B O 1
ATOM 3587 N N . ILE A 1 476 ? -12.929 -52.643 177.098 1.00 52.63 476 ILE B N 1
ATOM 3588 C CA . ILE A 1 476 ? -12.923 -52.977 178.519 1.00 53.99 476 ILE B CA 1
ATOM 3589 C C . ILE A 1 476 ? -11.928 -54.064 178.820 1.00 58.51 476 ILE B C 1
ATOM 3590 O O . ILE A 1 476 ? -12.171 -55.249 178.571 1.00 62.63 476 ILE B O 1
ATOM 3595 N N . ASP A 1 477 ? -10.801 -53.644 179.368 1.00 59.71 477 ASP B N 1
ATOM 3596 C CA . ASP A 1 477 ? -9.743 -54.565 179.724 1.00 62.52 477 ASP B CA 1
ATOM 3597 C C . ASP A 1 477 ? -9.436 -55.570 178.611 1.00 62.43 477 ASP B C 1
ATOM 3598 O O . ASP A 1 477 ? -9.335 -56.784 178.819 1.00 64.28 477 ASP B O 1
ATOM 3603 N N . GLU A 1 478 ? -9.320 -55.011 177.412 1.00 53.49 478 GLU B N 1
ATOM 3604 C CA . GLU A 1 478 ? -8.946 -55.726 176.208 1.00 46.67 478 GLU B CA 1
ATOM 3605 C C . GLU A 1 478 ? -7.659 -54.949 175.952 1.00 45.65 478 GLU B C 1
ATOM 3606 O O . GLU A 1 478 ? -7.132 -54.890 174.847 1.00 43.94 478 GLU B O 1
ATOM 3612 N N . VAL A 1 479 ? -7.189 -54.331 177.035 1.00 44.68 479 VAL B N 1
ATOM 3613 C CA . VAL A 1 479 ? -5.980 -53.527 177.055 1.00 46.21 479 VAL B CA 1
ATOM 3614 C C . VAL A 1 479 ? -4.758 -54.385 177.359 1.00 47.27 479 VAL B C 1
ATOM 3615 O O . VAL A 1 479 ? -4.844 -55.381 178.072 1.00 43.89 479 VAL B O 1
ATOM 3619 N N . ASP A 1 480 ? -3.626 -53.986 176.788 1.00 51.10 480 ASP B N 1
ATOM 3620 C CA . ASP A 1 480 ? -2.355 -54.659 176.991 1.00 47.00 480 ASP B CA 1
ATOM 3621 C C . ASP A 1 480 ? -1.535 -53.636 177.754 1.00 49.44 480 ASP B C 1
ATOM 3622 O O . ASP A 1 480 ? -0.852 -52.805 177.158 1.00 51.03 480 ASP B O 1
ATOM 3627 N N . PHE A 1 481 ? -1.629 -53.690 179.078 1.00 46.26 481 PHE B N 1
ATOM 3628 C CA . PHE A 1 481 ? -0.923 -52.750 179.939 1.00 47.95 481 PHE B CA 1
ATOM 3629 C C . PHE A 1 481 ? 0.567 -52.561 179.668 1.00 50.05 481 PHE B C 1
ATOM 3630 O O . PHE A 1 481 ? 1.064 -51.444 179.757 1.00 54.19 481 PHE B O 1
ATOM 3638 N N . GLU A 1 482 ? 1.290 -53.630 179.343 1.00 52.80 482 GLU B N 1
ATOM 3639 C CA . GLU A 1 482 ? 2.714 -53.476 179.067 1.00 53.78 482 GLU B CA 1
ATOM 3640 C C . GLU A 1 482 ? 2.898 -52.758 177.750 1.00 49.92 482 GLU B C 1
ATOM 3641 O O . GLU A 1 482 ? 3.743 -51.881 177.627 1.00 49.04 482 GLU B O 1
ATOM 3647 N N . LYS A 1 483 ? 2.099 -53.126 176.759 1.00 54.96 483 LYS B N 1
ATOM 3648 C CA . LYS A 1 483 ? 2.193 -52.490 175.449 1.00 56.29 483 LYS B CA 1
ATOM 3649 C C . LYS A 1 483 ? 1.766 -51.019 175.576 1.00 56.97 483 LYS B C 1
ATOM 3650 O O . LYS A 1 483 ? 2.402 -50.118 175.020 1.00 54.13 483 LYS B O 1
ATOM 3656 N N . LEU A 1 484 ? 0.696 -50.790 176.332 1.00 53.48 484 LEU B N 1
ATOM 3657 C CA . LEU A 1 484 ? 0.161 -49.453 176.528 1.00 51.49 484 LEU B CA 1
ATOM 3658 C C . LEU A 1 484 ? 1.115 -48.580 177.329 1.00 49.43 484 LEU B C 1
ATOM 3659 O O . LEU A 1 484 ? 1.310 -47.407 177.005 1.00 47.50 484 LEU B O 1
ATOM 3664 N N . SER A 1 485 ? 1.708 -49.150 178.374 1.00 49.44 485 SER B N 1
ATOM 3665 C CA . SER A 1 485 ? 2.644 -48.406 179.221 1.00 48.75 485 SER B CA 1
ATOM 3666 C C . SER A 1 485 ? 3.863 -47.943 178.430 1.00 43.49 485 SER B C 1
ATOM 3667 O O . SER A 1 485 ? 4.419 -46.877 178.688 1.00 44.74 485 SER B O 1
ATOM 3670 N N . ARG A 1 486 ? 4.255 -48.758 177.461 1.00 41.72 486 ARG B N 1
ATOM 3671 C CA . ARG A 1 486 ? 5.394 -48.486 176.596 1.00 45.43 486 ARG B CA 1
ATOM 3672 C C . ARG A 1 486 ? 5.117 -47.317 175.649 1.00 44.24 486 ARG B C 1
ATOM 3673 O O . ARG A 1 486 ? 5.885 -46.358 175.593 1.00 45.75 486 ARG B O 1
ATOM 3681 N N . GLU A 1 487 ? 4.022 -47.400 174.904 1.00 39.69 487 GLU B N 1
ATOM 3682 C CA . GLU A 1 487 ? 3.673 -46.350 173.956 1.00 42.32 487 GLU B CA 1
ATOM 3683 C C . GLU A 1 487 ? 3.624 -44.971 174.598 1.00 38.00 487 GLU B C 1
ATOM 3684 O O . GLU A 1 487 ? 4.129 -44.003 174.033 1.00 41.20 487 GLU B O 1
ATOM 3690 N N . LEU A 1 488 ? 3.025 -44.878 175.777 1.00 31.57 488 LEU B N 1
ATOM 3691 C CA . LEU A 1 488 ? 2.930 -43.594 176.457 1.00 33.20 488 LEU B CA 1
ATOM 3692 C C . LEU A 1 488 ? 4.303 -42.989 176.723 1.00 33.29 488 LEU B C 1
ATOM 3693 O O . LEU A 1 488 ? 4.464 -41.771 176.741 1.00 38.33 488 LEU B O 1
ATOM 3698 N N . ASP A 1 489 ? 5.293 -43.843 176.931 1.00 30.37 489 ASP B N 1
ATOM 3699 C CA . ASP A 1 489 ? 6.635 -43.371 177.211 1.00 34.54 489 ASP B CA 1
ATOM 3700 C C . ASP A 1 489 ? 7.401 -43.128 175.929 1.00 35.09 489 ASP B C 1
ATOM 3701 O O . ASP A 1 489 ? 8.293 -42.282 175.879 1.00 36.30 489 ASP B O 1
ATOM 3706 N N . GLU A 1 490 ? 7.059 -43.873 174.886 1.00 38.26 490 GLU B N 1
ATOM 3707 C CA . GLU A 1 490 ? 7.759 -43.722 173.620 1.00 39.22 490 GLU B CA 1
ATOM 3708 C C . GLU A 1 490 ? 7.292 -42.461 172.917 1.00 37.46 490 GLU B C 1
ATOM 3709 O O . GLU A 1 490 ? 8.091 -41.743 172.308 1.00 32.00 490 GLU B O 1
ATOM 3715 N N . SER A 1 491 ? 5.993 -42.192 173.023 1.00 38.83 491 SER B N 1
ATOM 3716 C CA . SER A 1 491 ? 5.396 -41.016 172.410 1.00 42.22 491 SER B CA 1
ATOM 3717 C C . SER A 1 491 ? 5.828 -39.753 173.150 1.00 40.57 491 SER B C 1
ATOM 3718 O O . SER A 1 491 ? 5.835 -38.673 172.576 1.00 42.48 491 SER B O 1
ATOM 3721 N N . ARG A 1 492 ? 6.190 -39.887 174.422 1.00 41.26 492 ARG B N 1
ATOM 3722 C CA . ARG A 1 492 ? 6.638 -38.732 175.191 1.00 39.13 492 ARG B CA 1
ATOM 3723 C C . ARG A 1 492 ? 8.126 -38.470 174.947 1.00 37.61 492 ARG B C 1
ATOM 3724 O O . ARG A 1 492 ? 8.601 -37.338 175.061 1.00 33.21 492 ARG B O 1
ATOM 3732 N N . ASP A 1 493 ? 8.858 -39.516 174.590 1.00 36.93 493 ASP B N 1
ATOM 3733 C CA . ASP A 1 493 ? 10.268 -39.345 174.276 1.00 44.73 493 ASP B CA 1
ATOM 3734 C C . ASP A 1 493 ? 10.304 -38.565 172.963 1.00 45.64 493 ASP B C 1
ATOM 3735 O O . ASP A 1 493 ? 11.140 -37.680 172.782 1.00 44.26 493 ASP B O 1
ATOM 3740 N N . ARG A 1 494 ? 9.382 -38.886 172.056 1.00 44.75 494 ARG B N 1
ATOM 3741 C CA . ARG A 1 494 ? 9.295 -38.168 170.790 1.00 46.61 494 ARG B CA 1
ATOM 3742 C C . ARG A 1 494 ? 8.954 -36.692 171.079 1.00 45.89 494 ARG B C 1
ATOM 3743 O O . ARG A 1 494 ? 9.491 -35.784 170.445 1.00 39.92 494 ARG B O 1
ATOM 3751 N N . TYR A 1 495 ? 8.063 -36.459 172.040 1.00 40.50 495 TYR B N 1
ATOM 3752 C CA . TYR A 1 495 ? 7.684 -35.098 172.404 1.00 43.79 495 TYR B CA 1
ATOM 3753 C C . TYR A 1 495 ? 8.877 -34.299 172.951 1.00 46.87 495 TYR B C 1
ATOM 3754 O O . TYR A 1 495 ? 9.064 -33.129 172.603 1.00 45.81 495 TYR B O 1
ATOM 3763 N N . ARG A 1 496 ? 9.675 -34.919 173.818 1.00 42.10 496 ARG B N 1
ATOM 3764 C CA . ARG A 1 496 ? 10.845 -34.241 174.357 1.00 44.82 496 ARG B CA 1
ATOM 3765 C C . ARG A 1 496 ? 11.797 -33.910 173.200 1.00 46.71 496 ARG B C 1
ATOM 3766 O O . ARG A 1 496 ? 12.611 -32.991 173.290 1.00 42.55 496 ARG B O 1
ATOM 3774 N N . ARG A 1 497 ? 11.680 -34.671 172.112 1.00 48.13 497 ARG B N 1
ATOM 3775 C CA . ARG A 1 497 ? 12.501 -34.476 170.920 1.00 46.99 497 ARG B CA 1
ATOM 3776 C C . ARG A 1 497 ? 11.732 -33.696 169.855 1.00 42.82 497 ARG B C 1
ATOM 3777 O O . ARG A 1 497 ? 12.133 -33.681 168.694 1.00 41.59 497 ARG B O 1
ATOM 3785 N N . ARG A 1 498 ? 10.638 -33.047 170.247 1.00 40.02 498 ARG B N 1
ATOM 3786 C CA . ARG A 1 498 ? 9.816 -32.292 169.298 1.00 42.66 498 ARG B CA 1
ATOM 3787 C C . ARG A 1 498 ? 10.573 -31.367 168.327 1.00 41.54 498 ARG B C 1
ATOM 3788 O O . ARG A 1 498 ? 10.014 -30.945 167.318 1.00 45.71 498 ARG B O 1
ATOM 3796 N N . GLN A 1 499 ? 11.838 -31.070 168.617 1.00 42.62 499 GLN B N 1
ATOM 3797 C CA . GLN A 1 499 ? 12.642 -30.197 167.759 1.00 41.39 499 GLN B CA 1
ATOM 3798 C C . GLN A 1 499 ? 13.210 -30.960 166.565 1.00 42.39 499 GLN B C 1
ATOM 3799 O O . GLN A 1 499 ? 13.780 -30.368 165.651 1.00 47.78 499 GLN B O 1
ATOM 3805 N N . GLU A 1 500 ? 13.045 -32.276 166.575 1.00 42.19 500 GLU B N 1
ATOM 3806 C CA . GLU A 1 500 ? 13.548 -33.125 165.504 1.00 44.84 500 GLU B CA 1
ATOM 3807 C C . GLU A 1 500 ? 12.524 -33.432 164.406 1.00 47.44 500 GLU B C 1
ATOM 3808 O O . GLU A 1 500 ? 12.880 -34.001 163.376 1.00 45.37 500 GLU B O 1
ATOM 3814 N N . PHE A 1 501 ? 11.260 -33.069 164.621 1.00 48.19 501 PHE B N 1
ATOM 3815 C CA . PHE A 1 501 ? 10.216 -33.360 163.637 1.00 46.67 501 PHE B CA 1
ATOM 3816 C C . PHE A 1 501 ? 9.557 -32.146 163.008 1.00 46.46 501 PHE B C 1
ATOM 3817 O O . PHE A 1 501 ? 9.611 -31.034 163.529 1.00 51.07 501 PHE B O 1
ATOM 3825 N N . ASP A 1 502 ? 8.903 -32.407 161.884 1.00 44.38 502 ASP B N 1
ATOM 3826 C CA . ASP A 1 502 ? 8.160 -31.410 161.134 1.00 38.99 502 ASP B CA 1
ATOM 3827 C C . ASP A 1 502 ? 7.193 -32.208 160.278 1.00 35.82 502 ASP B C 1
ATOM 3828 O O . ASP A 1 502 ? 7.396 -32.365 159.081 1.00 28.01 502 ASP B O 1
ATOM 3833 N N . LEU A 1 503 ? 6.145 -32.724 160.912 1.00 40.77 503 LEU B N 1
ATOM 3834 C CA . LEU A 1 503 ? 5.148 -33.533 160.223 1.00 39.48 503 LEU B CA 1
ATOM 3835 C C . LEU A 1 503 ? 3.823 -32.824 159.934 1.00 42.33 503 LEU B C 1
ATOM 3836 O O . LEU A 1 503 ? 3.164 -33.131 158.931 1.00 46.45 503 LEU B O 1
ATOM 3841 N N . ILE A 1 504 ? 3.429 -31.886 160.795 1.00 37.23 504 ILE B N 1
ATOM 3842 C CA . ILE A 1 504 ? 2.194 -31.136 160.569 1.00 42.35 504 ILE B CA 1
ATOM 3843 C C . ILE A 1 504 ? 2.506 -29.880 159.734 1.00 40.15 504 ILE B C 1
ATOM 3844 O O . ILE A 1 504 ? 2.907 -28.844 160.264 1.00 46.63 504 ILE B O 1
ATOM 3849 N N . LYS A 1 505 ? 2.328 -29.986 158.422 1.00 36.49 505 LYS B N 1
ATOM 3850 C CA . LYS A 1 505 ? 2.615 -28.886 157.508 1.00 31.86 505 LYS B CA 1
ATOM 3851 C C . LYS A 1 505 ? 1.378 -28.139 157.043 1.00 28.48 505 LYS B C 1
ATOM 3852 O O . LYS A 1 505 ? 0.268 -28.633 157.147 1.00 38.51 505 LYS B O 1
ATOM 3858 N N . PRO A 1 506 ? 1.559 -26.915 156.544 1.00 33.70 506 PRO B N 1
ATOM 3859 C CA . PRO A 1 506 ? 0.427 -26.121 156.057 1.00 33.50 506 PRO B CA 1
ATOM 3860 C C . PRO A 1 506 ? -0.236 -26.840 154.874 1.00 34.99 506 PRO B C 1
ATOM 3861 O O . PRO A 1 506 ? 0.439 -27.469 154.054 1.00 30.29 506 PRO B O 1
ATOM 3865 N N . ALA A 1 507 ? -1.555 -26.743 154.788 1.00 34.51 507 ALA B N 1
ATOM 3866 C CA . ALA A 1 507 ? -2.290 -27.359 153.693 1.00 28.55 507 ALA B CA 1
ATOM 3867 C C . ALA A 1 507 ? -3.571 -26.573 153.454 1.00 26.10 507 ALA B C 1
ATOM 3868 O O . ALA A 1 507 ? -4.359 -26.356 154.375 1.00 26.00 507 ALA B O 1
ATOM 3870 N N . LEU A 1 508 ? -3.760 -26.111 152.226 1.00 23.53 508 LEU B N 1
ATOM 3871 C CA . LEU A 1 508 ? -4.980 -25.388 151.884 1.00 23.48 508 LEU B CA 1
ATOM 3872 C C . LEU A 1 508 ? -5.965 -26.449 151.416 1.00 21.77 508 LEU B C 1
ATOM 3873 O O . LEU A 1 508 ? -5.696 -27.158 150.454 1.00 32.00 508 LEU B O 1
ATOM 3878 N N . PHE A 1 509 ? -7.093 -26.555 152.109 1.00 25.99 509 PHE B N 1
ATOM 3879 C CA . PHE A 1 509 ? -8.140 -27.531 151.811 1.00 25.65 509 PHE B CA 1
ATOM 3880 C C . PHE A 1 509 ? -9.335 -26.740 151.279 1.00 26.12 509 PHE B C 1
ATOM 3881 O O . PHE A 1 509 ? -9.938 -25.959 152.011 1.00 29.81 509 PHE B O 1
ATOM 3889 N N . ILE A 1 510 ? -9.659 -26.947 150.002 1.00 31.11 510 ILE B N 1
ATOM 3890 C CA . ILE A 1 510 ? -10.757 -26.246 149.320 1.00 29.71 510 ILE B CA 1
ATOM 3891 C C . ILE A 1 510 ? -12.025 -27.065 148.980 1.00 32.13 510 ILE B C 1
ATOM 3892 O O . ILE A 1 510 ? -11.962 -28.101 148.319 1.00 35.49 510 ILE B O 1
ATOM 3897 N N . VAL A 1 511 ? -13.176 -26.563 149.413 1.00 32.14 511 VAL B N 1
ATOM 3898 C CA . VAL A 1 511 ? -14.477 -27.182 149.156 1.00 32.82 511 VAL B CA 1
ATOM 3899 C C . VAL A 1 511 ? -15.333 -26.113 148.463 1.00 36.03 511 VAL B C 1
ATOM 3900 O O . VAL A 1 511 ? -14.852 -25.005 148.243 1.00 41.11 511 VAL B O 1
ATOM 3904 N N . GLU A 1 512 ? -16.585 -26.409 148.121 1.00 38.61 512 GLU B N 1
ATOM 3905 C CA . GLU A 1 512 ? -17.394 -25.397 147.433 1.00 41.41 512 GLU B CA 1
ATOM 3906 C C . GLU A 1 512 ? -18.325 -24.539 148.283 1.00 40.31 512 GLU B C 1
ATOM 3907 O O . GLU A 1 512 ? -18.793 -23.514 147.807 1.00 42.34 512 GLU B O 1
ATOM 3913 N N . SER A 1 513 ? -18.617 -24.929 149.520 1.00 36.57 513 SER B N 1
ATOM 3914 C CA . SER A 1 513 ? -19.531 -24.107 150.303 1.00 33.77 513 SER B CA 1
ATOM 3915 C C . SER A 1 513 ? -19.152 -23.805 151.740 1.00 35.75 513 SER B C 1
ATOM 3916 O O . SER A 1 513 ? -18.582 -24.640 152.440 1.00 40.74 513 SER B O 1
ATOM 3919 N N . PRO A 1 514 ? -19.488 -22.593 152.202 1.00 34.99 514 PRO B N 1
ATOM 3920 C CA . PRO A 1 514 ? -19.211 -22.117 153.562 1.00 31.59 514 PRO B CA 1
ATOM 3921 C C . PRO A 1 514 ? -19.581 -23.145 154.630 1.00 30.37 514 PRO B C 1
ATOM 3922 O O . PRO A 1 514 ? -18.750 -23.508 155.455 1.00 29.34 514 PRO B O 1
ATOM 3926 N N . THR A 1 515 ? -20.836 -23.597 154.609 1.00 28.01 515 THR B N 1
ATOM 3927 C CA . THR A 1 515 ? -21.334 -24.585 155.561 1.00 27.82 515 THR B CA 1
ATOM 3928 C C . THR A 1 515 ? -20.430 -25.817 155.589 1.00 29.69 515 THR B C 1
ATOM 3929 O O . THR A 1 515 ? -20.037 -26.305 156.657 1.00 22.81 515 THR B O 1
ATOM 3933 N N . LYS A 1 516 ? -20.134 -26.330 154.401 1.00 21.29 516 LYS B N 1
ATOM 3934 C CA . LYS A 1 516 ? -19.280 -27.487 154.278 1.00 26.37 516 LYS B CA 1
ATOM 3935 C C . LYS A 1 516 ? -17.918 -27.113 154.882 1.00 32.76 516 LYS B C 1
ATOM 3936 O O . LYS A 1 516 ? -17.378 -27.850 155.714 1.00 33.75 516 LYS B O 1
ATOM 3942 N N . ALA A 1 517 ? -17.374 -25.962 154.477 1.00 31.30 517 ALA B N 1
ATOM 3943 C CA . ALA A 1 517 ? -16.080 -25.506 154.997 1.00 33.50 517 ALA B CA 1
ATOM 3944 C C . ALA A 1 517 ? -16.101 -25.393 156.517 1.00 32.86 517 ALA B C 1
ATOM 3945 O O . ALA A 1 517 ? -15.165 -25.824 157.180 1.00 34.26 517 ALA B O 1
ATOM 3947 N N . ARG A 1 518 ? -17.164 -24.808 157.060 1.00 29.89 518 ARG B N 1
ATOM 3948 C CA . ARG A 1 518 ? -17.300 -24.648 158.502 1.00 33.77 518 ARG B CA 1
ATOM 3949 C C . ARG A 1 518 ? -17.428 -25.999 159.195 1.00 35.25 518 ARG B C 1
ATOM 3950 O O . ARG A 1 518 ? -16.748 -26.271 160.178 1.00 38.78 518 ARG B O 1
ATOM 3958 N N . GLN A 1 519 ? -18.305 -26.841 158.666 1.00 38.51 519 GLN B N 1
ATOM 3959 C CA . GLN A 1 519 ? -18.539 -28.169 159.208 1.00 35.07 519 GLN B CA 1
ATOM 3960 C C . GLN A 1 519 ? -17.267 -29.007 159.318 1.00 33.57 519 GLN B C 1
ATOM 3961 O O . GLN A 1 519 ? -17.042 -29.680 160.325 1.00 31.55 519 GLN B O 1
ATOM 3967 N N . ILE A 1 520 ? -16.432 -28.977 158.288 1.00 29.25 520 ILE B N 1
ATOM 3968 C CA . ILE A 1 520 ? -15.213 -29.761 158.335 1.00 30.17 520 ILE B CA 1
ATOM 3969 C C . ILE A 1 520 ? -14.246 -29.276 159.408 1.00 38.35 520 ILE B C 1
ATOM 3970 O O . ILE A 1 520 ? -13.765 -30.084 160.196 1.00 48.19 520 ILE B O 1
ATOM 3975 N N . SER A 1 521 ? -13.962 -27.972 159.461 1.00 36.71 521 SER B N 1
ATOM 3976 C CA . SER A 1 521 ? -13.045 -27.453 160.474 1.00 29.43 521 SER B CA 1
ATOM 3977 C C . SER A 1 521 ? -13.542 -27.783 161.882 1.00 32.38 521 SER B C 1
ATOM 3978 O O . SER A 1 521 ? -12.743 -28.051 162.774 1.00 41.35 521 SER B O 1
ATOM 3981 N N . ARG A 1 522 ? -14.857 -27.777 162.078 1.00 29.46 522 ARG B N 1
ATOM 3982 C CA . ARG A 1 522 ? -15.436 -28.120 163.373 1.00 30.90 522 ARG B CA 1
ATOM 3983 C C . ARG A 1 522 ? -15.149 -29.581 163.786 1.00 31.48 522 ARG B C 1
ATOM 3984 O O . ARG A 1 522 ? -15.298 -29.934 164.953 1.00 34.21 522 ARG B O 1
ATOM 3992 N N . PHE A 1 523 ? -14.782 -30.448 162.848 1.00 30.25 523 PHE B N 1
ATOM 3993 C CA . PHE A 1 523 ? -14.487 -31.829 163.243 1.00 37.08 523 PHE B CA 1
ATOM 3994 C C . PHE A 1 523 ? -13.222 -31.847 164.104 1.00 35.98 523 PHE B C 1
ATOM 3995 O O . PHE A 1 523 ? -12.976 -32.812 164.830 1.00 34.57 523 PHE B O 1
ATOM 4003 N N . PHE A 1 524 ? -12.430 -30.780 164.021 1.00 30.02 524 PHE B N 1
ATOM 4004 C CA . PHE A 1 524 ? -11.175 -30.716 164.754 1.00 32.86 524 PHE B CA 1
ATOM 4005 C C . PHE A 1 524 ? -11.119 -29.734 165.920 1.00 37.31 524 PHE B C 1
ATOM 4006 O O . PHE A 1 524 ? -10.080 -29.599 166.573 1.00 33.80 524 PHE B O 1
ATOM 4014 N N . GLY A 1 525 ? -12.237 -29.068 166.196 1.00 36.23 525 GLY B N 1
ATOM 4015 C CA . GLY A 1 525 ? -12.274 -28.128 167.299 1.00 33.75 525 GLY B CA 1
ATOM 4016 C C . GLY A 1 525 ? -12.844 -26.792 166.892 1.00 39.10 525 GLY B C 1
ATOM 4017 O O . GLY A 1 525 ? -13.679 -26.719 165.986 1.00 43.90 525 GLY B O 1
ATOM 4018 N N . LYS A 1 526 ? -12.406 -25.734 167.573 1.00 38.97 526 LYS B N 1
ATOM 4019 C CA . LYS A 1 526 ? -12.851 -24.374 167.277 1.00 34.62 526 LYS B CA 1
ATOM 4020 C C . LYS A 1 526 ? -11.746 -23.671 166.487 1.00 33.43 526 LYS B C 1
ATOM 4021 O O . LYS A 1 526 ? -10.700 -23.325 167.041 1.00 29.04 526 LYS B O 1
ATOM 4027 N N . PRO A 1 527 ? -11.962 -23.455 165.176 1.00 30.67 527 PRO B N 1
ATOM 4028 C CA . PRO A 1 527 ? -10.969 -22.795 164.315 1.00 27.07 527 PRO B CA 1
ATOM 4029 C C . PRO A 1 527 ? -10.941 -21.276 164.381 1.00 33.14 527 PRO B C 1
ATOM 4030 O O . PRO A 1 527 ? -11.931 -20.635 164.757 1.00 30.55 527 PRO B O 1
ATOM 4034 N N . SER A 1 528 ? -9.792 -20.712 164.010 1.00 30.42 528 SER B N 1
ATOM 4035 C CA . SER A 1 528 ? -9.620 -19.269 163.962 1.00 31.28 528 SER B CA 1
ATOM 4036 C C . SER A 1 528 ? -10.132 -18.818 162.591 1.00 33.93 528 SER B C 1
ATOM 4037 O O . SER A 1 528 ? -10.313 -19.652 161.698 1.00 32.12 528 SER B O 1
ATOM 4040 N N . VAL A 1 529 ? -10.357 -17.515 162.420 1.00 36.42 529 VAL B N 1
ATOM 4041 C CA . VAL A 1 529 ? -10.867 -16.981 161.152 1.00 38.92 529 VAL B CA 1
ATOM 4042 C C . VAL A 1 529 ? -10.026 -15.873 160.532 1.00 38.70 529 VAL B C 1
ATOM 4043 O O . VAL A 1 529 ? -9.586 -14.963 161.211 1.00 42.97 529 VAL B O 1
ATOM 4047 N N . LYS A 1 530 ? -9.824 -15.957 159.224 1.00 43.21 530 LYS B N 1
ATOM 4048 C CA . LYS A 1 530 ? -9.056 -14.961 158.486 1.00 42.27 530 LYS B CA 1
ATOM 4049 C C . LYS A 1 530 ? -9.867 -14.475 157.289 1.00 46.59 530 LYS B C 1
ATOM 4050 O O . LYS A 1 530 ? -10.587 -15.251 156.651 1.00 48.19 530 LYS B O 1
ATOM 4056 N N . VAL A 1 531 ? -9.756 -13.191 156.977 1.00 48.71 531 VAL B N 1
ATOM 4057 C CA . VAL A 1 531 ? -10.497 -12.650 155.843 1.00 48.05 531 VAL B CA 1
ATOM 4058 C C . VAL A 1 531 ? -9.530 -12.091 154.807 1.00 49.05 531 VAL B C 1
ATOM 4059 O O . VAL A 1 531 ? -8.725 -11.216 155.108 1.00 50.60 531 VAL B O 1
ATOM 4063 N N . LEU A 1 532 ? -9.595 -12.627 153.593 1.00 54.40 532 LEU B N 1
ATOM 4064 C CA . LEU A 1 532 ? -8.738 -12.182 152.500 1.00 59.37 532 LEU B CA 1
ATOM 4065 C C . LEU A 1 532 ? -9.547 -11.346 151.523 1.00 65.58 532 LEU B C 1
ATOM 4066 O O . LEU A 1 532 ? -10.766 -11.505 151.430 1.00 65.11 532 LEU B O 1
ATOM 4071 N N . ASP A 1 533 ? -8.859 -10.465 150.799 1.00 71.79 533 ASP B N 1
ATOM 4072 C CA . ASP A 1 533 ? -9.481 -9.561 149.826 1.00 77.92 533 ASP B CA 1
ATOM 4073 C C . ASP A 1 533 ? -10.836 -10.003 149.263 1.00 80.51 533 ASP B C 1
ATOM 4074 O O . ASP A 1 533 ? -11.635 -9.169 148.830 1.00 85.35 533 ASP B O 1
ATOM 4079 N N . GLY A 1 534 ? -11.094 -11.307 149.268 1.00 77.94 534 GLY B N 1
ATOM 4080 C CA . GLY A 1 534 ? -12.360 -11.808 148.773 1.00 76.15 534 GLY B CA 1
ATOM 4081 C C . GLY A 1 534 ? -12.583 -13.270 149.115 1.00 76.29 534 GLY B C 1
ATOM 4082 O O . GLY A 1 534 ? -13.028 -14.049 148.268 1.00 77.08 534 GLY B O 1
ATOM 4083 N N . ALA A 1 535 ? -12.275 -13.650 150.352 1.00 70.23 535 ALA B N 1
ATOM 4084 C CA . ALA A 1 535 ? -12.454 -15.031 150.781 1.00 61.05 535 ALA B CA 1
ATOM 4085 C C . ALA A 1 535 ? -12.263 -15.189 152.284 1.00 57.34 535 ALA B C 1
ATOM 4086 O O . ALA A 1 535 ? -11.489 -14.466 152.902 1.00 58.11 535 ALA B O 1
ATOM 4088 N N . VAL A 1 536 ? -12.974 -16.153 152.858 1.00 51.67 536 VAL B N 1
ATOM 4089 C CA . VAL A 1 536 ? -12.901 -16.440 154.283 1.00 44.40 536 VAL B CA 1
ATOM 4090 C C . VAL A 1 536 ? -12.200 -17.791 154.489 1.00 48.47 536 VAL B C 1
ATOM 4091 O O . VAL A 1 536 ? -12.509 -18.764 153.794 1.00 49.09 536 VAL B O 1
ATOM 4095 N N . VAL A 1 537 ? -11.252 -17.853 155.423 1.00 40.88 537 VAL B N 1
ATOM 4096 C CA . VAL A 1 537 ? -10.562 -19.110 155.690 1.00 39.49 537 VAL B CA 1
ATOM 4097 C C . VAL A 1 537 ? -10.579 -19.487 157.158 1.00 38.86 537 VAL B C 1
ATOM 4098 O O . VAL A 1 537 ? -10.489 -18.631 158.039 1.00 45.16 537 VAL B O 1
ATOM 4102 N N . TYR A 1 538 ? -10.706 -20.782 157.415 1.00 35.23 538 TYR B N 1
ATOM 4103 C CA . TYR A 1 538 ? -10.736 -21.290 158.777 1.00 34.52 538 TYR B CA 1
ATOM 4104 C C . TYR A 1 538 ? -9.480 -22.096 159.067 1.00 34.47 538 TYR B C 1
ATOM 4105 O O . TYR A 1 538 ? -9.187 -23.079 158.380 1.00 33.87 538 TYR B O 1
ATOM 4114 N N . GLU A 1 539 ? -8.728 -21.676 160.078 1.00 31.28 539 GLU B N 1
ATOM 4115 C CA . GLU A 1 539 ? -7.513 -22.391 160.420 1.00 34.23 539 GLU B CA 1
ATOM 4116 C C . GLU A 1 539 ? -7.671 -23.230 161.660 1.00 35.13 539 GLU B C 1
ATOM 4117 O O . GLU A 1 539 ? -8.232 -22.785 162.662 1.00 35.31 539 GLU B O 1
ATOM 4123 N N . ILE A 1 540 ? -7.182 -24.459 161.577 1.00 32.66 540 ILE B N 1
ATOM 4124 C CA . ILE A 1 540 ? -7.224 -25.363 162.705 1.00 33.91 540 ILE B CA 1
ATOM 4125 C C . ILE A 1 540 ? -6.169 -26.432 162.431 1.00 34.09 540 ILE B C 1
ATOM 4126 O O . ILE A 1 540 ? -6.138 -27.037 161.359 1.00 33.80 540 ILE B O 1
ATOM 4131 N N . PRO A 1 541 ? -5.228 -26.609 163.368 1.00 34.51 541 PRO B N 1
ATOM 4132 C CA . PRO A 1 541 ? -4.166 -27.609 163.218 1.00 32.70 541 PRO B CA 1
ATOM 4133 C C . PRO A 1 541 ? -4.662 -28.967 163.684 1.00 30.89 541 PRO B C 1
ATOM 4134 O O . PRO A 1 541 ? -5.484 -29.047 164.595 1.00 32.52 541 PRO B O 1
ATOM 4138 N N . MET A 1 542 ? -4.183 -30.030 163.055 1.00 26.73 542 MET B N 1
ATOM 4139 C CA . MET A 1 542 ? -4.570 -31.371 163.478 1.00 27.47 542 MET B CA 1
ATOM 4140 C C . MET A 1 542 ? -3.422 -32.353 163.263 1.00 26.19 542 MET B C 1
ATOM 4141 O O . MET A 1 542 ? -2.323 -31.951 162.883 1.00 30.88 542 MET B O 1
ATOM 4146 N N . GLN A 1 543 ? -3.654 -33.635 163.494 1.00 25.88 543 GLN B N 1
ATOM 4147 C CA . GLN A 1 543 ? -2.549 -34.588 163.413 1.00 29.44 543 GLN B CA 1
ATOM 4148 C C . GLN A 1 543 ? -1.913 -34.863 162.062 1.00 33.38 543 GLN B C 1
ATOM 4149 O O . GLN A 1 543 ? -0.924 -35.585 161.991 1.00 32.47 543 GLN B O 1
ATOM 4155 N N . LYS A 1 544 ? -2.451 -34.302 160.985 1.00 37.55 544 LYS B N 1
ATOM 4156 C CA . LYS A 1 544 ? -1.831 -34.532 159.679 1.00 35.99 544 LYS B CA 1
ATOM 4157 C C . LYS A 1 544 ? -1.365 -33.221 159.061 1.00 33.50 544 LYS B C 1
ATOM 4158 O O . LYS A 1 544 ? -0.281 -33.150 158.479 1.00 34.21 544 LYS B O 1
ATOM 4164 N N . TYR A 1 545 ? -2.177 -32.178 159.219 1.00 31.16 545 TYR B N 1
ATOM 4165 C CA . TYR A 1 545 ? -1.856 -30.859 158.681 1.00 28.68 545 TYR B CA 1
ATOM 4166 C C . TYR A 1 545 ? -2.397 -29.710 159.523 1.00 31.04 545 TYR B C 1
ATOM 4167 O O . TYR A 1 545 ? -3.244 -29.897 160.412 1.00 33.16 545 TYR B O 1
ATOM 4176 N N . VAL A 1 546 ? -1.881 -28.518 159.247 1.00 20.87 546 VAL B N 1
ATOM 4177 C CA . VAL A 1 546 ? -2.418 -27.318 159.872 1.00 28.37 546 VAL B CA 1
ATOM 4178 C C . VAL A 1 546 ? -3.352 -26.954 158.713 1.00 28.53 546 VAL B C 1
ATOM 4179 O O . VAL A 1 546 ? -2.918 -26.437 157.686 1.00 28.96 546 VAL B O 1
ATOM 4183 N N . LEU A 1 547 ? -4.625 -27.273 158.867 1.00 28.28 547 LEU B N 1
ATOM 4184 C CA . LEU A 1 547 ? -5.597 -27.036 157.820 1.00 29.77 547 LEU B CA 1
ATOM 4185 C C . LEU A 1 547 ? -6.089 -25.606 157.628 1.00 29.37 547 LEU B C 1
ATOM 4186 O O . LEU A 1 547 ? -6.541 -24.957 158.571 1.00 29.10 547 LEU B O 1
ATOM 4191 N N . MET A 1 548 ? -6.014 -25.135 156.388 1.00 28.65 548 MET B N 1
ATOM 4192 C CA . MET A 1 548 ? -6.522 -23.815 156.028 1.00 35.32 548 MET B CA 1
ATOM 4193 C C . MET A 1 548 ? -7.710 -24.089 155.109 1.00 34.15 548 MET B C 1
ATOM 4194 O O . MET A 1 548 ? -7.580 -24.148 153.894 1.00 39.86 548 MET B O 1
ATOM 4199 N N . VAL A 1 549 ? -8.871 -24.277 155.717 1.00 34.83 549 VAL B N 1
ATOM 4200 C CA . VAL A 1 549 ? -10.091 -24.601 154.993 1.00 34.65 549 VAL B CA 1
ATOM 4201 C C . VAL A 1 549 ? -10.832 -23.401 154.398 1.00 35.05 549 VAL B C 1
ATOM 4202 O O . VAL A 1 549 ? -11.043 -22.394 155.066 1.00 30.47 549 VAL B O 1
ATOM 4206 N N . THR A 1 550 ? -11.238 -23.528 153.138 1.00 36.38 550 THR B N 1
ATOM 4207 C CA . THR A 1 550 ? -11.948 -22.451 152.448 1.00 41.20 550 THR B CA 1
ATOM 4208 C C . THR A 1 550 ? -12.989 -22.958 151.449 1.00 38.62 550 THR B C 1
ATOM 4209 O O . THR A 1 550 ? -12.949 -24.104 151.014 1.00 40.62 550 THR B O 1
ATOM 4213 N N . ALA A 1 551 ? -13.909 -22.075 151.083 1.00 36.94 551 ALA B N 1
ATOM 4214 C CA . ALA A 1 551 ? -14.951 -22.383 150.110 1.00 39.71 551 ALA B CA 1
ATOM 4215 C C . ALA A 1 551 ? -14.646 -21.625 148.816 1.00 38.07 551 ALA B C 1
ATOM 4216 O O . ALA A 1 551 ? -14.068 -20.544 148.849 1.00 34.80 551 ALA B O 1
ATOM 4218 N N . SER A 1 552 ? -15.027 -22.197 147.678 1.00 44.70 552 SER B N 1
ATOM 4219 C CA . SER A 1 552 ? -14.797 -21.554 146.379 1.00 46.74 552 SER B CA 1
ATOM 4220 C C . SER A 1 552 ? -16.099 -20.968 145.856 1.00 47.02 552 SER B C 1
ATOM 4221 O O . SER A 1 552 ? -16.118 -20.323 144.809 1.00 51.24 552 SER B O 1
ATOM 4224 N N . ILE A 1 553 ? -17.179 -21.205 146.598 1.00 47.69 553 ILE B N 1
ATOM 4225 C CA . ILE A 1 553 ? -18.508 -20.733 146.229 1.00 45.56 553 ILE B CA 1
ATOM 4226 C C . ILE A 1 553 ? -18.842 -21.253 144.832 1.00 47.87 553 ILE B C 1
ATOM 4227 O O . ILE A 1 553 ? -19.024 -20.471 143.896 1.00 52.54 553 ILE B O 1
ATOM 4232 N N . GLY A 1 554 ? -18.900 -22.579 144.704 1.00 45.36 554 GLY B N 1
ATOM 4233 C CA . GLY A 1 554 ? -19.206 -23.216 143.435 1.00 39.08 554 GLY B CA 1
ATOM 4234 C C . GLY A 1 554 ? -18.055 -23.167 142.448 1.00 38.58 554 GLY B C 1
ATOM 4235 O O . GLY A 1 554 ? -16.893 -23.301 142.816 1.00 36.18 554 GLY B O 1
ATOM 4236 N N . HIS A 1 555 ? -18.378 -22.976 141.177 1.00 40.08 555 HIS B N 1
ATOM 4237 C CA . HIS A 1 555 ? -17.352 -22.899 140.152 1.00 44.40 555 HIS B CA 1
ATOM 4238 C C . HIS A 1 555 ? -16.557 -21.596 140.265 1.00 48.12 555 HIS B C 1
ATOM 4239 O O . HIS A 1 555 ? -17.062 -20.581 140.749 1.00 48.45 555 HIS B O 1
ATOM 4246 N N . VAL A 1 556 ? -15.303 -21.641 139.830 1.00 51.71 556 VAL B N 1
ATOM 4247 C CA . VAL A 1 556 ? -14.445 -20.469 139.873 1.00 57.13 556 VAL B CA 1
ATOM 4248 C C . VAL A 1 556 ? -14.547 -19.712 138.557 1.00 58.74 556 VAL B C 1
ATOM 4249 O O . VAL A 1 556 ? -14.221 -18.529 138.487 1.00 57.48 556 VAL B O 1
ATOM 4253 N N . VAL A 1 557 ? -15.010 -20.414 137.523 1.00 62.15 557 VAL B N 1
ATOM 4254 C CA . VAL A 1 557 ? -15.190 -19.851 136.184 1.00 62.83 557 VAL B CA 1
ATOM 4255 C C . VAL A 1 557 ? -16.153 -20.747 135.416 1.00 66.59 557 VAL B C 1
ATOM 4256 O O . VAL A 1 557 ? -16.419 -21.879 135.832 1.00 67.97 557 VAL B O 1
ATOM 4260 N N . ASP A 1 558 ? -16.673 -20.232 134.304 1.00 66.25 558 ASP B N 1
ATOM 4261 C CA . ASP A 1 558 ? -17.564 -20.997 133.435 1.00 65.31 558 ASP B CA 1
ATOM 4262 C C . ASP A 1 558 ? -17.239 -20.659 131.980 1.00 65.76 558 ASP B C 1
ATOM 4263 O O . ASP A 1 558 ? -16.394 -19.799 131.699 1.00 67.76 558 ASP B O 1
ATOM 4268 N N . LEU A 1 559 ? -17.914 -21.344 131.064 1.00 61.51 559 LEU B N 1
ATOM 4269 C CA . LEU A 1 559 ? -17.725 -21.158 129.631 1.00 56.84 559 LEU B CA 1
ATOM 4270 C C . LEU A 1 559 ? -18.070 -19.716 129.220 1.00 55.72 559 LEU B C 1
ATOM 4271 O O . LEU A 1 559 ? -19.126 -19.195 129.583 1.00 47.56 559 LEU B O 1
ATOM 4276 N N . ILE A 1 560 ? -17.177 -19.069 128.473 1.00 58.18 560 ILE B N 1
ATOM 4277 C CA . ILE A 1 560 ? -17.422 -17.691 128.040 1.00 65.64 560 ILE B CA 1
ATOM 4278 C C . ILE A 1 560 ? -18.240 -17.605 126.743 1.00 65.91 560 ILE B C 1
ATOM 4279 O O . ILE A 1 560 ? -18.309 -18.556 125.963 1.00 64.10 560 ILE B O 1
ATOM 4284 N N . THR A 1 561 ? -18.851 -16.447 126.525 1.00 65.57 561 THR B N 1
ATOM 4285 C CA . THR A 1 561 ? -19.683 -16.215 125.355 1.00 68.61 561 THR B CA 1
ATOM 4286 C C . THR A 1 561 ? -19.044 -15.310 124.292 1.00 69.68 561 THR B C 1
ATOM 4287 O O . THR A 1 561 ? -19.189 -15.548 123.097 1.00 71.66 561 THR B O 1
ATOM 4291 N N . ASN A 1 562 ? -18.336 -14.280 124.744 1.00 72.39 562 ASN B N 1
ATOM 4292 C CA . ASN A 1 562 ? -17.679 -13.297 123.878 1.00 77.97 562 ASN B CA 1
ATOM 4293 C C . ASN A 1 562 ? -16.790 -13.786 122.724 1.00 80.88 562 ASN B C 1
ATOM 4294 O O . ASN A 1 562 ? -16.851 -13.237 121.622 1.00 78.58 562 ASN B O 1
ATOM 4299 N N . ARG A 1 563 ? -15.963 -14.800 122.975 1.00 84.19 563 ARG B N 1
ATOM 4300 C CA . ARG A 1 563 ? -15.019 -15.289 121.966 1.00 86.95 563 ARG B CA 1
ATOM 4301 C C . ARG A 1 563 ? -15.441 -16.317 120.912 1.00 86.13 563 ARG B C 1
ATOM 4302 O O . ARG A 1 563 ? -16.329 -16.055 120.105 1.00 91.71 563 ARG B O 1
ATOM 4310 N N . GLY A 1 564 ? -14.774 -17.470 120.909 1.00 84.10 564 GLY B N 1
ATOM 4311 C CA . GLY A 1 564 ? -15.043 -18.520 119.934 1.00 81.63 564 GLY B CA 1
ATOM 4312 C C . GLY A 1 564 ? -16.487 -18.880 119.623 1.00 78.78 564 GLY B C 1
ATOM 4313 O O . GLY A 1 564 ? -17.408 -18.124 119.925 1.00 78.76 564 GLY B O 1
ATOM 4314 N N . PHE A 1 565 ? -16.680 -20.041 119.001 1.00 74.40 565 PHE B N 1
ATOM 4315 C CA . PHE A 1 565 ? -18.017 -20.516 118.654 1.00 69.64 565 PHE B CA 1
ATOM 4316 C C . PHE A 1 565 ? -18.796 -20.767 119.949 1.00 71.78 565 PHE B C 1
ATOM 4317 O O . PHE A 1 565 ? -18.942 -21.905 120.403 1.00 73.79 565 PHE B O 1
ATOM 4325 N N . HIS A 1 566 ? -19.289 -19.676 120.532 1.00 71.43 566 HIS B N 1
ATOM 4326 C CA . HIS A 1 566 ? -20.037 -19.699 121.784 1.00 68.94 566 HIS B CA 1
ATOM 4327 C C . HIS A 1 566 ? -19.143 -20.132 122.935 1.00 66.66 566 HIS B C 1
ATOM 4328 O O . HIS A 1 566 ? -19.570 -20.841 123.841 1.00 61.46 566 HIS B O 1
ATOM 4335 N N . GLY A 1 567 ? -17.893 -19.679 122.876 1.00 66.96 567 GLY B N 1
ATOM 4336 C CA . GLY A 1 567 ? -16.919 -19.991 123.904 1.00 69.72 567 GLY B CA 1
ATOM 4337 C C . GLY A 1 567 ? -16.175 -21.294 123.696 1.00 69.63 567 GLY B C 1
ATOM 4338 O O . GLY A 1 567 ? -16.017 -22.061 124.640 1.00 73.74 567 GLY B O 1
ATOM 4339 N N . VAL A 1 568 ? -15.703 -21.549 122.478 1.00 70.72 568 VAL B N 1
ATOM 4340 C CA . VAL A 1 568 ? -14.989 -22.790 122.204 1.00 71.63 568 VAL B CA 1
ATOM 4341 C C . VAL A 1 568 ? -13.763 -22.661 121.294 1.00 72.86 568 VAL B C 1
ATOM 4342 O O . VAL A 1 568 ? -12.877 -23.509 121.337 1.00 78.46 568 VAL B O 1
ATOM 4346 N N . LEU A 1 569 ? -13.699 -21.611 120.482 1.00 70.76 569 LEU B N 1
ATOM 4347 C CA . LEU A 1 569 ? -12.564 -21.429 119.571 1.00 73.10 569 LEU B CA 1
ATOM 4348 C C . LEU A 1 569 ? -12.360 -22.659 118.686 1.00 74.68 569 LEU B C 1
ATOM 4349 O O . LEU A 1 569 ? -11.551 -23.532 119.005 1.00 74.90 569 LEU B O 1
ATOM 4354 N N . VAL A 1 570 ? -13.077 -22.718 117.569 1.00 77.88 570 VAL B N 1
ATOM 4355 C CA . VAL A 1 570 ? -12.977 -23.853 116.657 1.00 80.12 570 VAL B CA 1
ATOM 4356 C C . VAL A 1 570 ? -11.927 -23.668 115.556 1.00 83.87 570 VAL B C 1
ATOM 4357 O O . VAL A 1 570 ? -10.923 -22.978 115.754 1.00 84.06 570 VAL B O 1
ATOM 4361 N N . ASN A 1 571 ? -12.165 -24.311 114.411 1.00 89.96 571 ASN B N 1
ATOM 4362 C CA . ASN A 1 571 ? -11.290 -24.254 113.232 1.00 93.54 571 ASN B CA 1
ATOM 4363 C C . ASN A 1 571 ? -10.196 -25.321 113.197 1.00 92.22 571 ASN B C 1
ATOM 4364 O O . ASN A 1 571 ? -9.055 -25.043 112.824 1.00 87.17 571 ASN B O 1
ATOM 4369 N N . GLY A 1 572 ? -10.558 -26.544 113.576 1.00 95.11 572 GLY B N 1
ATOM 4370 C CA . GLY A 1 572 ? -9.607 -27.645 113.574 1.00 96.56 572 GLY B CA 1
ATOM 4371 C C . GLY A 1 572 ? -8.711 -27.703 114.797 1.00 95.90 572 GLY B C 1
ATOM 4372 O O . GLY A 1 572 ? -7.513 -27.967 114.681 1.00 95.17 572 GLY B O 1
ATOM 4373 N N . ARG A 1 573 ? -9.288 -27.468 115.972 1.00 94.29 573 ARG B N 1
ATOM 4374 C CA . ARG A 1 573 ? -8.521 -27.484 117.210 1.00 94.39 573 ARG B CA 1
ATOM 4375 C C . ARG A 1 573 ? -9.388 -27.677 118.452 1.00 91.96 573 ARG B C 1
ATOM 4376 O O . ARG A 1 573 ? -9.088 -28.518 119.299 1.00 92.02 573 ARG B O 1
ATOM 4384 N N . PHE A 1 574 ? -10.457 -26.896 118.559 1.00 87.27 574 PHE B N 1
ATOM 4385 C CA . PHE A 1 574 ? -11.359 -26.978 119.707 1.00 83.63 574 PHE B CA 1
ATOM 4386 C C . PHE A 1 574 ? -10.682 -26.672 121.039 1.00 79.31 574 PHE B C 1
ATOM 4387 O O . PHE A 1 574 ? -10.020 -27.532 121.623 1.00 79.67 574 PHE B O 1
ATOM 4395 N N . VAL A 1 575 ? -10.857 -25.445 121.518 1.00 74.23 575 VAL B N 1
ATOM 4396 C CA . VAL A 1 575 ? -10.281 -25.022 122.792 1.00 67.68 575 VAL B CA 1
ATOM 4397 C C . VAL A 1 575 ? -11.254 -24.138 123.557 1.00 65.11 575 VAL B C 1
ATOM 4398 O O . VAL A 1 575 ? -11.460 -22.976 123.207 1.00 60.86 575 VAL B O 1
ATOM 4402 N N . PRO A 1 576 ? -11.866 -24.679 124.619 1.00 64.38 576 PRO B N 1
ATOM 4403 C CA . PRO A 1 576 ? -12.814 -23.883 125.401 1.00 62.54 576 PRO B CA 1
ATOM 4404 C C . PRO A 1 576 ? -12.083 -22.716 126.053 1.00 60.94 576 PRO B C 1
ATOM 4405 O O . PRO A 1 576 ? -10.863 -22.770 126.249 1.00 61.58 576 PRO B O 1
ATOM 4409 N N . VAL A 1 577 ? -12.825 -21.664 126.378 1.00 55.05 577 VAL B N 1
ATOM 4410 C CA . VAL A 1 577 ? -12.247 -20.506 127.038 1.00 53.07 577 VAL B CA 1
ATOM 4411 C C . VAL A 1 577 ? -13.108 -20.188 128.264 1.00 52.95 577 VAL B C 1
ATOM 4412 O O . VAL A 1 577 ? -14.337 -20.237 128.204 1.00 52.27 577 VAL B O 1
ATOM 4416 N N . TYR A 1 578 ? -12.455 -19.886 129.382 1.00 55.09 578 TYR B N 1
ATOM 4417 C CA . TYR A 1 578 ? -13.161 -19.584 130.625 1.00 56.63 578 TYR B CA 1
ATOM 4418 C C . TYR A 1 578 ? -12.926 -18.169 131.159 1.00 57.46 578 TYR B C 1
ATOM 4419 O O . TYR A 1 578 ? -11.994 -17.470 130.747 1.00 56.31 578 TYR B O 1
ATOM 4428 N N . ALA A 1 579 ? -13.787 -17.755 132.082 1.00 54.84 579 ALA B N 1
ATOM 4429 C CA . ALA A 1 579 ? -13.692 -16.432 132.684 1.00 56.45 579 ALA B CA 1
ATOM 4430 C C . ALA A 1 579 ? -14.440 -16.422 134.016 1.00 53.84 579 ALA B C 1
ATOM 4431 O O . ALA A 1 579 ? -15.478 -17.066 134.147 1.00 54.32 579 ALA B O 1
ATOM 4433 N N . SER A 1 580 ? -13.911 -15.697 135.000 1.00 55.62 580 SER B N 1
ATOM 4434 C CA . SER A 1 580 ? -14.527 -15.638 136.327 1.00 57.23 580 SER B CA 1
ATOM 4435 C C . SER A 1 580 ? -16.035 -15.381 136.277 1.00 59.70 580 SER B C 1
ATOM 4436 O O . SER A 1 580 ? -16.508 -14.462 135.607 1.00 60.31 580 SER B O 1
ATOM 4439 N N . ILE A 1 581 ? -16.785 -16.212 136.991 1.00 58.68 581 ILE B N 1
ATOM 4440 C CA . ILE A 1 581 ? -18.235 -16.096 137.032 1.00 56.09 581 ILE B CA 1
ATOM 4441 C C . ILE A 1 581 ? -18.629 -14.853 137.815 1.00 54.73 581 ILE B C 1
ATOM 4442 O O . ILE A 1 581 ? -17.885 -14.399 138.677 1.00 47.39 581 ILE B O 1
ATOM 4447 N N . LYS A 1 582 ? -19.809 -14.321 137.504 1.00 61.75 582 LYS B N 1
ATOM 4448 C CA . LYS A 1 582 ? -20.357 -13.126 138.147 1.00 64.14 582 LYS B CA 1
ATOM 4449 C C . LYS A 1 582 ? -19.309 -12.037 138.375 1.00 69.46 582 LYS B C 1
ATOM 4450 O O . LYS A 1 582 ? -18.637 -11.594 137.435 1.00 71.70 582 LYS B O 1
ATOM 4456 N N . ASP A 1 607 ? -18.782 -8.079 142.620 1.00 84.14 607 ASP B N 1
ATOM 4457 C CA . ASP A 1 607 ? -18.052 -9.185 143.236 1.00 86.57 607 ASP B CA 1
ATOM 4458 C C . ASP A 1 607 ? -18.007 -10.412 142.327 1.00 81.45 607 ASP B C 1
ATOM 4459 O O . ASP A 1 607 ? -19.030 -10.833 141.787 1.00 80.09 607 ASP B O 1
ATOM 4464 N N . ASN A 1 608 ? -16.820 -10.986 142.156 1.00 76.54 608 ASN B N 1
ATOM 4465 C CA . ASN A 1 608 ? -16.686 -12.160 141.308 1.00 74.14 608 ASN B CA 1
ATOM 4466 C C . ASN A 1 608 ? -15.532 -13.080 141.698 1.00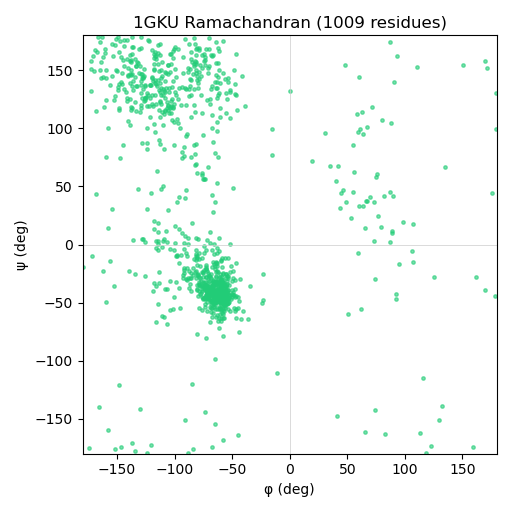 71.73 608 ASN B C 1
ATOM 4467 O O . ASN A 1 608 ? -14.700 -12.742 142.542 1.00 67.15 608 ASN B O 1
ATOM 4472 N N . SER A 1 609 ? -15.497 -14.245 141.057 1.00 68.61 609 SER B N 1
ATOM 4473 C CA . SER A 1 609 ? -14.479 -15.256 141.305 1.00 68.33 609 SER B CA 1
ATOM 4474 C C . SER A 1 609 ? -13.039 -14.787 141.145 1.00 67.02 609 SER B C 1
ATOM 4475 O O . SER A 1 609 ? -12.142 -15.363 141.755 1.00 65.18 609 SER B O 1
ATOM 4478 N N . ARG A 1 610 ? -12.810 -13.758 140.333 1.00 66.06 610 ARG B N 1
ATOM 4479 C CA . ARG A 1 610 ? -11.447 -13.272 140.132 1.00 65.69 610 ARG B CA 1
ATOM 4480 C C . ARG A 1 610 ? -10.745 -13.004 141.463 1.00 64.21 610 ARG B C 1
ATOM 4481 O O . ARG A 1 610 ? -9.573 -13.344 141.632 1.00 62.53 610 ARG B O 1
ATOM 4489 N N . SER A 1 611 ? -11.456 -12.385 142.402 1.00 58.55 611 SER B N 1
ATOM 4490 C CA . SER A 1 611 ? -10.879 -12.098 143.709 1.00 55.94 611 SER B CA 1
ATOM 4491 C C . SER A 1 611 ? -10.661 -13.412 144.449 1.00 52.87 611 SER B C 1
ATOM 4492 O O . SER A 1 611 ? -9.584 -13.651 144.990 1.00 51.94 611 SER B O 1
ATOM 4495 N N . ARG A 1 612 ? -11.689 -14.260 144.456 1.00 51.28 612 ARG B N 1
ATOM 4496 C CA . ARG A 1 612 ? -11.621 -15.571 145.096 1.00 45.38 612 ARG B CA 1
ATOM 4497 C C . ARG A 1 612 ? -10.328 -16.244 144.651 1.00 42.34 612 ARG B C 1
ATOM 4498 O O . ARG A 1 612 ? -9.661 -16.903 145.444 1.00 38.87 612 ARG B O 1
ATOM 4506 N N . ILE A 1 613 ? -9.985 -16.052 143.377 1.00 38.45 613 ILE B N 1
ATOM 4507 C CA . ILE A 1 613 ? -8.784 -16.630 142.776 1.00 44.08 613 ILE B CA 1
ATOM 4508 C C . ILE A 1 613 ? -7.495 -15.940 143.242 1.00 47.64 613 ILE B C 1
ATOM 4509 O O . ILE A 1 613 ? -6.433 -16.565 143.331 1.00 42.83 613 ILE B O 1
ATOM 4514 N N . GLU A 1 614 ? -7.582 -14.646 143.522 1.00 50.83 614 GLU B N 1
ATOM 4515 C CA . GLU A 1 614 ? -6.412 -13.915 143.983 1.00 54.74 614 GLU B CA 1
ATOM 4516 C C . GLU A 1 614 ? -6.111 -14.412 145.396 1.00 51.11 614 GLU B C 1
ATOM 4517 O O . GLU A 1 614 ? -4.972 -14.729 145.730 1.00 46.84 614 GLU B O 1
ATOM 4523 N N . ALA A 1 615 ? -7.154 -14.491 146.213 1.00 46.00 615 ALA B N 1
ATOM 4524 C CA . ALA A 1 615 ? -7.024 -14.966 147.579 1.00 45.91 615 ALA B CA 1
ATOM 4525 C C . ALA A 1 615 ? -6.497 -16.403 147.598 1.00 45.94 615 ALA B C 1
ATOM 4526 O O . ALA A 1 615 ? -5.583 -16.724 148.357 1.00 51.71 615 ALA B O 1
ATOM 4528 N N . LEU A 1 616 ? -7.079 -17.263 146.762 1.00 41.22 616 LEU B N 1
ATOM 4529 C CA . LEU A 1 616 ? -6.679 -18.667 146.677 1.00 37.04 616 LEU B CA 1
ATOM 4530 C C . LEU A 1 616 ? -5.236 -18.823 146.226 1.00 36.19 616 LEU B C 1
ATOM 4531 O O . LEU A 1 616 ? -4.523 -19.710 146.673 1.00 37.46 616 LEU B O 1
ATOM 4536 N N . ARG A 1 617 ? -4.815 -17.960 145.320 1.00 37.92 617 ARG B N 1
ATOM 4537 C CA . ARG A 1 617 ? -3.464 -18.017 144.807 1.00 38.73 617 ARG B CA 1
ATOM 4538 C C . ARG A 1 617 ? -2.462 -17.694 145.919 1.00 36.70 617 ARG B C 1
ATOM 4539 O O . ARG A 1 617 ? -1.433 -18.366 146.060 1.00 35.70 617 ARG B O 1
ATOM 4547 N N . LYS A 1 618 ? -2.780 -16.675 146.711 1.00 30.93 618 LYS B N 1
ATOM 4548 C CA . LYS A 1 618 ? -1.923 -16.257 147.808 1.00 35.84 618 LYS B CA 1
ATOM 4549 C C . LYS A 1 618 ? -1.858 -17.351 148.879 1.00 36.54 618 LYS B C 1
ATOM 4550 O O . LYS A 1 618 ? -0.793 -17.636 149.438 1.00 30.29 618 LYS B O 1
ATOM 4556 N N . LEU A 1 619 ? -3.007 -17.961 149.155 1.00 34.32 619 LEU B N 1
ATOM 4557 C CA . LEU A 1 619 ? -3.089 -19.029 150.136 1.00 32.88 619 LEU B CA 1
ATOM 4558 C C . LEU A 1 619 ? -2.318 -20.260 149.673 1.00 33.68 619 LEU B C 1
ATOM 4559 O O . LEU A 1 619 ? -1.700 -20.960 150.472 1.00 41.92 619 LEU B O 1
ATOM 4564 N N . ALA A 1 620 ? -2.355 -20.520 148.376 1.00 36.81 620 ALA B N 1
ATOM 4565 C CA . ALA A 1 620 ? -1.657 -21.661 147.806 1.00 37.06 620 ALA B CA 1
ATOM 4566 C C . ALA A 1 620 ? -0.152 -21.402 147.836 1.00 37.70 620 ALA B C 1
ATOM 4567 O O . ALA A 1 620 ? 0.633 -22.313 148.076 1.00 38.96 620 ALA B O 1
ATOM 4569 N N . HIS A 1 621 ? 0.233 -20.151 147.589 1.00 40.10 621 HIS B N 1
ATOM 4570 C CA . HIS A 1 621 ? 1.635 -19.728 147.588 1.00 37.98 621 HIS B CA 1
ATOM 4571 C C . HIS A 1 621 ? 2.227 -19.860 148.989 1.00 37.77 621 HIS B C 1
ATOM 4572 O O . HIS A 1 621 ? 3.410 -20.164 149.148 1.00 40.05 621 HIS B O 1
ATOM 4579 N N . ASP A 1 622 ? 1.399 -19.616 150.000 1.00 36.19 622 ASP B N 1
ATOM 4580 C CA . ASP A 1 622 ? 1.829 -19.706 151.392 1.00 41.63 622 ASP B CA 1
ATOM 4581 C C . ASP A 1 622 ? 1.897 -21.149 151.885 1.00 42.26 622 ASP B C 1
ATOM 4582 O O . ASP A 1 622 ? 2.809 -21.520 152.631 1.00 44.08 622 ASP B O 1
ATOM 4587 N N . ALA A 1 623 ? 0.920 -21.954 151.477 1.00 37.12 623 ALA B N 1
ATOM 4588 C CA . ALA A 1 623 ? 0.860 -23.352 151.874 1.00 29.09 623 ALA B CA 1
ATOM 4589 C C . ALA A 1 623 ? 1.857 -24.196 151.106 1.00 28.58 623 ALA B C 1
ATOM 4590 O O . ALA A 1 623 ? 2.565 -25.027 151.678 1.00 28.45 623 ALA B O 1
ATOM 4592 N N . GLU A 1 624 ? 1.910 -23.965 149.799 1.00 34.46 624 GLU B N 1
ATOM 4593 C CA . GLU A 1 624 ? 2.774 -24.720 148.900 1.00 41.44 624 GLU B CA 1
ATOM 4594 C C . GLU A 1 624 ? 2.195 -26.122 148.710 1.00 39.90 624 GLU B C 1
ATOM 4595 O O . GLU A 1 624 ? 2.783 -26.960 148.031 1.00 45.16 624 GLU B O 1
ATOM 4601 N N . PHE A 1 625 ? 1.034 -26.358 149.314 1.00 37.88 625 PHE B N 1
ATOM 4602 C CA . PHE A 1 625 ? 0.346 -27.642 149.237 1.00 33.93 625 PHE B CA 1
ATOM 4603 C C . PHE A 1 625 ? -1.165 -27.430 149.308 1.00 33.76 625 PHE B C 1
ATOM 4604 O O . PHE A 1 625 ? -1.682 -26.930 150.309 1.00 40.34 625 PHE B O 1
ATOM 4612 N N . VAL A 1 626 ? -1.873 -27.802 148.248 1.00 30.35 626 VAL B N 1
ATOM 4613 C CA . VAL A 1 626 ? -3.326 -27.629 148.208 1.00 31.64 626 VAL B CA 1
ATOM 4614 C C . VAL A 1 626 ? -4.071 -28.960 148.066 1.00 32.53 626 VAL B C 1
ATOM 4615 O O . VAL A 1 626 ? -3.646 -29.859 147.340 1.00 34.06 626 VAL B O 1
ATOM 4619 N N . ILE A 1 627 ? -5.187 -29.077 148.766 1.00 27.82 627 ILE B N 1
ATOM 4620 C CA . ILE A 1 627 ? -6.002 -30.270 148.689 1.00 24.53 627 ILE B CA 1
ATOM 4621 C C . ILE A 1 627 ? -7.391 -29.809 148.298 1.00 29.69 627 ILE B C 1
ATOM 4622 O O . ILE A 1 627 ? -7.952 -28.914 148.935 1.00 31.70 627 ILE B O 1
ATOM 4627 N N . VAL A 1 628 ? -7.940 -30.401 147.241 1.00 31.15 628 VAL B N 1
ATOM 4628 C CA . VAL A 1 628 ? -9.274 -30.027 146.772 1.00 32.40 628 VAL B CA 1
ATOM 4629 C C . VAL A 1 628 ? -10.301 -31.083 147.139 1.00 31.67 628 VAL B C 1
ATOM 4630 O O . VAL A 1 628 ? -10.275 -32.203 146.625 1.00 42.53 628 VAL B O 1
ATOM 4634 N N . GLY A 1 629 ? -11.217 -30.714 148.026 1.00 32.11 629 GLY B N 1
ATOM 4635 C CA . GLY A 1 629 ? -12.238 -31.647 148.458 1.00 24.47 629 GLY B CA 1
ATOM 4636 C C . GLY A 1 629 ? -13.642 -31.314 148.000 1.00 20.28 629 GLY B C 1
ATOM 4637 O O . GLY A 1 629 ? -14.569 -31.332 148.797 1.00 25.79 629 GLY B O 1
ATOM 4638 N N . THR A 1 630 ? -13.800 -31.008 146.718 1.00 24.85 630 THR B N 1
ATOM 4639 C CA . THR A 1 630 ? -15.112 -30.707 146.138 1.00 26.95 630 THR B CA 1
ATOM 4640 C C . THR A 1 630 ? -15.912 -32.002 145.994 1.00 31.72 630 THR B C 1
ATOM 4641 O O . THR A 1 630 ? -15.343 -33.096 146.011 1.00 41.05 630 THR B O 1
ATOM 4645 N N . ASP A 1 631 ? -17.227 -31.877 145.852 1.00 33.00 631 ASP B N 1
ATOM 4646 C CA . ASP A 1 631 ? -18.109 -33.029 145.701 1.00 30.24 631 ASP B CA 1
ATOM 4647 C C . ASP A 1 631 ? -17.495 -34.088 144.778 1.00 34.93 631 ASP B C 1
ATOM 4648 O O . ASP A 1 631 ? -16.791 -33.763 143.821 1.00 37.20 631 ASP B O 1
ATOM 4653 N N . PRO A 1 632 ? -17.743 -35.375 145.059 1.00 33.91 632 PRO B N 1
ATOM 4654 C CA . PRO A 1 632 ? -17.170 -36.433 144.218 1.00 33.00 632 PRO B CA 1
ATOM 4655 C C . PRO A 1 632 ? -17.910 -36.764 142.919 1.00 37.22 632 PRO B C 1
ATOM 4656 O O . PRO A 1 632 ? -18.628 -37.764 142.839 1.00 37.28 632 PRO B O 1
ATOM 4660 N N . ASP A 1 633 ? -17.722 -35.925 141.902 1.00 36.02 633 ASP B N 1
ATOM 4661 C CA . ASP A 1 633 ? -18.350 -36.135 140.598 1.00 35.51 633 ASP B CA 1
ATOM 4662 C C . ASP A 1 633 ? -17.695 -35.258 139.526 1.00 37.36 633 ASP B C 1
ATOM 4663 O O . ASP A 1 633 ? -16.829 -34.444 139.848 1.00 41.68 633 ASP B O 1
ATOM 4668 N N . THR A 1 634 ? -18.094 -35.427 138.263 1.00 37.30 634 THR B N 1
ATOM 4669 C CA . THR A 1 634 ? -17.523 -34.643 137.156 1.00 38.96 634 THR B CA 1
ATOM 4670 C C . THR A 1 634 ? -17.432 -33.147 137.444 1.00 36.77 634 THR B C 1
ATOM 4671 O O . THR A 1 634 ? -16.415 -32.521 137.153 1.00 38.39 634 THR B O 1
ATOM 4675 N N . GLU A 1 635 ? -18.489 -32.575 138.010 1.00 35.38 635 GLU B N 1
ATOM 4676 C CA . GLU A 1 635 ? -18.485 -31.154 138.347 1.00 41.04 635 GLU B CA 1
ATOM 4677 C C . GLU A 1 635 ? -17.362 -30.883 139.348 1.00 43.46 635 GLU B C 1
ATOM 4678 O O . GLU A 1 635 ? -16.457 -30.088 139.085 1.00 42.41 635 GLU B O 1
ATOM 4684 N N . GLY A 1 636 ? -17.433 -31.550 140.498 1.00 42.27 636 GLY B N 1
ATOM 4685 C CA . GLY A 1 636 ? -16.421 -31.380 141.523 1.00 35.24 636 GLY B CA 1
ATOM 4686 C C . GLY A 1 636 ? -15.031 -31.606 140.957 1.00 38.07 636 GLY B C 1
ATOM 4687 O O . GLY A 1 636 ? -14.069 -30.946 141.367 1.00 38.42 636 GLY B O 1
ATOM 4688 N N . GLU A 1 637 ? -14.910 -32.529 140.006 1.00 31.22 637 GLU B N 1
ATOM 4689 C CA . GLU A 1 637 ? -13.605 -32.794 139.424 1.00 31.46 637 GLU B CA 1
ATOM 4690 C C . GLU A 1 637 ? -13.205 -31.642 138.501 1.00 36.35 637 GLU B C 1
ATOM 4691 O O . GLU A 1 637 ? -12.033 -31.269 138.412 1.00 35.03 637 GLU B O 1
ATOM 4697 N N . LYS A 1 638 ? -14.191 -31.077 137.813 1.00 37.81 638 LYS B N 1
ATOM 4698 C CA . LYS A 1 638 ? -13.933 -29.960 136.917 1.00 37.14 638 LYS B CA 1
ATOM 4699 C C . LYS A 1 638 ? -13.385 -28.785 137.734 1.00 36.44 638 LYS B C 1
ATOM 4700 O O . LYS A 1 638 ? -12.366 -28.178 137.373 1.00 31.23 638 LYS B O 1
ATOM 4706 N N . ILE A 1 639 ? -14.065 -28.469 138.835 1.00 29.35 639 ILE B N 1
ATOM 4707 C CA . ILE A 1 639 ? -13.630 -27.380 139.692 1.00 33.03 639 ILE B CA 1
ATOM 4708 C C . ILE A 1 639 ? -12.188 -27.620 140.138 1.00 38.52 639 ILE B C 1
ATOM 4709 O O . ILE A 1 639 ? -11.331 -26.760 139.930 1.00 42.65 639 ILE B O 1
ATOM 4714 N N . ALA A 1 640 ? -11.928 -28.791 140.731 1.00 34.51 640 ALA B N 1
ATOM 4715 C CA . ALA A 1 640 ? -10.593 -29.156 141.199 1.00 29.12 640 ALA B CA 1
ATOM 4716 C C . ALA A 1 640 ? -9.547 -29.054 140.093 1.00 29.49 640 ALA B C 1
ATOM 4717 O O . ALA A 1 640 ? -8.387 -28.723 140.343 1.00 33.77 640 ALA B O 1
ATOM 4719 N N . TRP A 1 641 ? -9.951 -29.357 138.870 1.00 23.93 641 TRP B N 1
ATOM 4720 C CA . TRP A 1 641 ? -9.039 -29.288 137.740 1.00 18.72 641 TRP B CA 1
ATOM 4721 C C . TRP A 1 641 ? -8.765 -27.817 137.395 1.00 20.82 641 TRP B C 1
ATOM 4722 O O . TRP A 1 641 ? -7.629 -27.449 137.074 1.00 12.77 641 TRP B O 1
ATOM 4733 N N . ASP A 1 642 ? -9.804 -26.982 137.474 1.00 21.90 642 ASP B N 1
ATOM 4734 C CA . ASP A 1 642 ? -9.661 -25.546 137.211 1.00 32.39 642 ASP B CA 1
ATOM 4735 C C . ASP A 1 642 ? -8.664 -24.990 138.209 1.00 38.26 642 ASP B C 1
ATOM 4736 O O . ASP A 1 642 ? -7.662 -24.372 137.838 1.00 45.16 642 ASP B O 1
ATOM 4741 N N . LEU A 1 643 ? -8.960 -25.215 139.486 1.00 39.91 643 LEU B N 1
ATOM 4742 C CA . LEU A 1 643 ? -8.113 -24.770 140.579 1.00 37.44 643 LEU B CA 1
ATOM 4743 C C . LEU A 1 643 ? -6.688 -25.267 140.365 1.00 37.99 643 LEU B C 1
ATOM 4744 O O . LEU A 1 643 ? -5.723 -24.553 140.637 1.00 38.36 643 LEU B O 1
ATOM 4749 N N . LYS A 1 644 ? -6.551 -26.493 139.871 1.00 38.27 644 LYS B N 1
ATOM 4750 C CA . LYS A 1 644 ? -5.222 -27.036 139.635 1.00 41.91 644 LYS B CA 1
ATOM 4751 C C . LYS A 1 644 ? -4.519 -26.154 138.622 1.00 45.07 644 LYS B C 1
ATOM 4752 O O . LYS A 1 644 ? -3.334 -25.859 138.761 1.00 47.38 644 LYS B O 1
ATOM 4758 N N . ASN A 1 645 ? -5.262 -25.719 137.608 1.00 43.91 645 ASN B N 1
ATOM 4759 C CA . ASN A 1 645 ? -4.696 -24.865 136.574 1.00 40.83 645 ASN B CA 1
ATOM 4760 C C . ASN A 1 645 ? -4.435 -23.444 137.050 1.00 40.93 645 ASN B C 1
ATOM 4761 O O . ASN A 1 645 ? -3.410 -22.853 136.703 1.00 40.24 645 ASN B O 1
ATOM 4766 N N . LEU A 1 646 ? -5.348 -22.895 137.846 1.00 38.49 646 LEU B N 1
ATOM 4767 C CA . LEU A 1 646 ? -5.186 -21.531 138.332 1.00 44.99 646 LEU B CA 1
ATOM 4768 C C . LEU A 1 646 ? -4.144 -21.354 139.429 1.00 48.57 646 LEU B C 1
ATOM 4769 O O . LEU A 1 646 ? -3.633 -20.258 139.627 1.00 57.15 646 LEU B O 1
ATOM 4774 N N . LEU A 1 647 ? -3.821 -22.429 140.136 1.00 51.40 647 LEU B N 1
ATOM 4775 C CA . LEU A 1 647 ? -2.860 -22.350 141.224 1.00 49.37 647 LEU B CA 1
ATOM 4776 C C . LEU A 1 647 ? -1.605 -23.137 140.941 1.00 55.60 647 LEU B C 1
ATOM 4777 O O . LEU A 1 647 ? -0.727 -23.232 141.797 1.00 56.67 647 LEU B O 1
ATOM 4782 N N . SER A 1 648 ? -1.508 -23.724 139.759 1.00 60.95 648 SER B N 1
ATOM 4783 C CA . SER A 1 648 ? -0.319 -24.505 139.483 1.00 69.86 648 SER B CA 1
ATOM 4784 C C . SER A 1 648 ? 0.875 -23.566 139.476 1.00 68.70 648 SER B C 1
ATOM 4785 O O . SER A 1 648 ? 0.790 -22.438 138.985 1.00 68.55 648 SER B O 1
ATOM 4788 N N . GLY A 1 649 ? 1.982 -24.037 140.040 1.00 62.74 649 GLY B N 1
ATOM 4789 C CA . GLY A 1 649 ? 3.174 -23.222 140.120 1.00 61.00 649 GLY B CA 1
ATOM 4790 C C . GLY A 1 649 ? 3.372 -22.773 141.557 1.00 58.50 649 GLY B C 1
ATOM 4791 O O . GLY A 1 649 ? 4.443 -22.310 141.931 1.00 51.23 649 GLY B O 1
ATOM 4792 N N . CYS A 1 650 ? 2.327 -22.915 142.365 1.00 57.69 650 CYS B N 1
ATOM 4793 C CA . CYS A 1 650 ? 2.388 -22.530 143.764 1.00 57.13 650 CYS B CA 1
ATOM 4794 C C . CYS A 1 650 ? 2.787 -23.724 144.620 1.00 56.02 650 CYS B C 1
ATOM 4795 O O . CYS A 1 650 ? 3.351 -23.569 145.698 1.00 56.80 650 CYS B O 1
ATOM 4798 N N . GLY A 1 651 ? 2.489 -24.920 144.131 1.00 56.74 651 GLY B N 1
ATOM 4799 C CA . GLY A 1 651 ? 2.816 -26.125 144.869 1.00 53.98 651 GLY B CA 1
ATOM 4800 C C . GLY A 1 651 ? 1.966 -27.301 144.422 1.00 51.09 651 GLY B C 1
ATOM 4801 O O . GLY A 1 651 ? 1.191 -27.190 143.470 1.00 46.74 651 GLY B O 1
ATOM 4802 N N . ALA A 1 652 ? 2.099 -28.429 145.112 1.00 46.96 652 ALA B N 1
ATOM 4803 C CA . ALA A 1 652 ? 1.338 -29.619 144.754 1.00 46.67 652 ALA B CA 1
ATOM 4804 C C . ALA A 1 652 ? -0.155 -29.454 144.991 1.00 46.10 652 ALA B C 1
ATOM 4805 O O . ALA A 1 652 ? -0.577 -28.934 146.028 1.00 49.30 652 ALA B O 1
ATOM 4807 N N . VAL A 1 653 ? -0.951 -29.904 144.024 1.00 41.43 653 VAL B N 1
ATOM 4808 C CA . VAL A 1 653 ? -2.404 -29.820 144.121 1.00 36.61 653 VAL B CA 1
ATOM 4809 C C . VAL A 1 653 ? -3.041 -31.203 143.965 1.00 34.28 653 VAL B C 1
ATOM 4810 O O . VAL A 1 653 ? -3.189 -31.700 142.855 1.00 42.03 653 VAL B O 1
ATOM 4814 N N . LYS A 1 654 ? -3.411 -31.813 145.091 1.00 30.44 654 LYS B N 1
ATOM 4815 C CA . LYS A 1 654 ? -4.008 -33.146 145.110 1.00 31.08 654 LYS B CA 1
ATOM 4816 C C . LYS A 1 654 ? -5.515 -33.110 145.343 1.00 31.89 654 LYS B C 1
ATOM 4817 O O . LYS A 1 654 ? -6.065 -32.102 145.778 1.00 30.86 654 LYS B O 1
ATOM 4823 N N . ARG A 1 655 ? -6.178 -34.224 145.052 1.00 31.28 655 ARG B N 1
ATOM 4824 C CA . ARG A 1 655 ? -7.621 -34.317 145.224 1.00 28.96 655 ARG B CA 1
ATOM 4825 C C . ARG A 1 655 ? -7.912 -35.216 146.407 1.00 29.61 655 ARG B C 1
ATOM 4826 O O . ARG A 1 655 ? -7.233 -36.223 146.617 1.00 30.88 655 ARG B O 1
ATOM 4834 N N . ALA A 1 656 ? -8.914 -34.824 147.181 1.00 24.93 656 ALA B N 1
ATOM 4835 C CA . ALA A 1 656 ? -9.370 -35.577 148.333 1.00 28.95 656 ALA B CA 1
ATOM 4836 C C . ALA A 1 656 ? -10.804 -35.985 147.974 1.00 34.33 656 ALA B C 1
ATOM 4837 O O . ALA A 1 656 ? -11.659 -35.133 147.705 1.00 38.62 656 ALA B O 1
ATOM 4839 N N . GLU A 1 657 ? -11.061 -37.287 147.950 1.00 34.09 657 GLU B N 1
ATOM 4840 C CA . GLU A 1 657 ? -12.383 -37.788 147.597 1.00 32.22 657 GLU B CA 1
ATOM 4841 C C . GLU A 1 657 ? -13.130 -38.366 148.786 1.00 29.31 657 GLU B C 1
ATOM 4842 O O . GLU A 1 657 ? -12.701 -39.354 149.373 1.00 38.52 657 GLU B O 1
ATOM 4848 N N . PHE A 1 658 ? -14.236 -37.741 149.159 1.00 22.71 658 PHE B N 1
ATOM 4849 C CA . PHE A 1 658 ? -15.025 -38.259 150.256 1.00 24.32 658 PHE B CA 1
ATOM 4850 C C . PHE A 1 658 ? -16.502 -38.192 149.893 1.00 30.43 658 PHE B C 1
ATOM 4851 O O . PHE A 1 658 ? -16.980 -37.209 149.328 1.00 31.94 658 PHE B O 1
ATOM 4859 N N . HIS A 1 659 ? -17.214 -39.267 150.204 1.00 28.54 659 HIS B N 1
ATOM 4860 C CA . HIS A 1 659 ? -18.620 -39.355 149.885 1.00 27.83 659 HIS B CA 1
ATOM 4861 C C . HIS A 1 659 ? -19.522 -38.971 151.027 1.00 29.62 659 HIS B C 1
ATOM 4862 O O . HIS A 1 659 ? -20.724 -39.214 150.989 1.00 38.02 659 HIS B O 1
ATOM 4869 N N . GLU A 1 660 ? -18.943 -38.356 152.046 1.00 32.36 660 GLU B N 1
ATOM 4870 C CA . GLU A 1 660 ? -19.733 -37.900 153.180 1.00 34.39 660 GLU B CA 1
ATOM 4871 C C . GLU A 1 660 ? -18.917 -36.881 153.935 1.00 30.54 660 GLU B C 1
ATOM 4872 O O . GLU A 1 660 ? -17.691 -37.007 154.032 1.00 32.26 660 GLU B O 1
ATOM 4878 N N . VAL A 1 661 ? -19.598 -35.869 154.461 1.00 23.68 661 VAL B N 1
ATOM 4879 C CA . VAL A 1 661 ? -18.926 -34.804 155.182 1.00 25.32 661 VAL B CA 1
ATOM 4880 C C . VAL A 1 661 ? -18.876 -35.145 156.659 1.00 29.56 661 VAL B C 1
ATOM 4881 O O . VAL A 1 661 ? -19.638 -34.612 157.466 1.00 29.68 661 VAL B O 1
ATOM 4885 N N . THR A 1 662 ? -17.963 -36.054 156.995 1.00 31.60 662 THR B N 1
ATOM 4886 C CA . THR A 1 662 ? -17.792 -36.526 158.362 1.00 30.78 662 THR B CA 1
ATOM 4887 C C . THR A 1 662 ? -16.303 -36.620 158.679 1.00 31.07 662 THR B C 1
ATOM 4888 O O . THR A 1 662 ? -15.486 -36.868 157.780 1.00 30.53 662 THR B O 1
ATOM 4892 N N . ARG A 1 663 ? -15.965 -36.434 159.955 1.00 29.59 663 ARG B N 1
ATOM 4893 C CA . ARG A 1 663 ? -14.580 -36.473 160.428 1.00 27.70 663 ARG B CA 1
ATOM 4894 C C . ARG A 1 663 ? -13.883 -37.766 160.008 1.00 29.31 663 ARG B C 1
ATOM 4895 O O . ARG A 1 663 ? -12.710 -37.756 159.639 1.00 33.38 663 ARG B O 1
ATOM 4903 N N . ARG A 1 664 ? -14.602 -38.880 160.051 1.00 32.03 664 ARG B N 1
ATOM 4904 C CA . ARG A 1 664 ? -14.022 -40.156 159.645 1.00 34.18 664 ARG B CA 1
ATOM 4905 C C . ARG A 1 664 ? -13.768 -40.190 158.137 1.00 34.59 664 ARG B C 1
ATOM 4906 O O . ARG A 1 664 ? -12.758 -40.728 157.682 1.00 32.76 664 ARG B O 1
ATOM 4914 N N . ALA A 1 665 ? -14.684 -39.613 157.361 1.00 34.43 665 ALA B N 1
ATOM 4915 C CA . ALA A 1 665 ? -14.515 -39.586 155.914 1.00 32.46 665 ALA B CA 1
ATOM 4916 C C . ALA A 1 665 ? -13.308 -38.722 155.591 1.00 31.25 665 ALA B C 1
ATOM 4917 O O . ALA A 1 665 ? -12.438 -39.120 154.818 1.00 31.99 665 ALA B O 1
ATOM 4919 N N . ILE A 1 666 ? -13.238 -37.542 156.192 1.00 22.34 666 ILE B N 1
ATOM 4920 C CA . ILE A 1 666 ? -12.102 -36.679 155.911 1.00 26.76 666 ILE B CA 1
ATOM 4921 C C . ILE A 1 666 ? -10.759 -37.368 156.208 1.00 23.97 666 ILE B C 1
ATOM 4922 O O . ILE A 1 666 ? -9.850 -37.322 155.377 1.00 25.82 666 ILE B O 1
ATOM 4927 N N . LEU A 1 667 ? -10.625 -38.008 157.373 1.00 27.86 667 LEU B N 1
ATOM 4928 C CA . LEU A 1 667 ? -9.369 -38.700 157.717 1.00 25.23 667 LEU B CA 1
ATOM 4929 C C . LEU A 1 667 ? -9.041 -39.796 156.714 1.00 26.92 667 LEU B C 1
ATOM 4930 O O . LEU A 1 667 ? -7.895 -39.918 156.272 1.00 27.39 667 LEU B O 1
ATOM 4935 N N . GLU A 1 668 ? -10.037 -40.598 156.345 1.00 26.23 668 GLU B N 1
ATOM 4936 C CA . GLU A 1 668 ? -9.801 -41.625 155.344 1.00 27.15 668 GLU B CA 1
ATOM 4937 C C . GLU A 1 668 ? -9.304 -40.922 154.066 1.00 28.93 668 GLU B C 1
ATOM 4938 O O . GLU A 1 668 ? -8.326 -41.345 153.457 1.00 29.79 668 GLU B O 1
ATOM 4944 N N . ALA A 1 669 ? -9.965 -39.833 153.679 1.00 25.81 669 ALA B N 1
ATOM 4945 C CA . ALA A 1 669 ? -9.585 -39.102 152.479 1.00 25.62 669 ALA B CA 1
ATOM 4946 C C . ALA A 1 669 ? -8.177 -38.515 152.517 1.00 29.65 669 ALA B C 1
ATOM 4947 O O . ALA A 1 669 ? -7.454 -38.584 151.522 1.00 29.93 669 ALA B O 1
ATOM 4949 N N . LEU A 1 670 ? -7.772 -37.923 153.635 1.00 30.58 670 LEU B N 1
ATOM 4950 C CA . LEU A 1 670 ? -6.415 -37.374 153.694 1.00 37.76 670 LEU B CA 1
ATOM 4951 C C . LEU A 1 670 ? -5.424 -38.535 153.612 1.00 37.89 670 LEU B C 1
ATOM 4952 O O . LEU A 1 670 ? -4.247 -38.358 153.324 1.00 36.87 670 LEU B O 1
ATOM 4957 N N . GLU A 1 671 ? -5.930 -39.733 153.850 1.00 43.16 671 GLU B N 1
ATOM 4958 C CA . GLU A 1 671 ? -5.116 -40.933 153.824 1.00 45.48 671 GLU B CA 1
ATOM 4959 C C . GLU A 1 671 ? -5.078 -41.529 152.425 1.00 43.01 671 GLU B C 1
ATOM 4960 O O . GLU A 1 671 ? -4.312 -42.453 152.159 1.00 43.66 671 GLU B O 1
ATOM 4966 N N . SER A 1 672 ? -5.915 -41.003 151.537 1.00 38.93 672 SER B N 1
ATOM 4967 C CA . SER A 1 672 ? -5.999 -41.497 150.168 1.00 37.93 672 SER B CA 1
ATOM 4968 C C . SER A 1 672 ? -5.952 -40.389 149.128 1.00 41.77 672 SER B C 1
ATOM 4969 O O . SER A 1 672 ? -6.772 -40.359 148.205 1.00 47.67 672 SER B O 1
ATOM 4972 N N . LEU A 1 673 ? -5.007 -39.472 149.257 1.00 40.31 673 LEU B N 1
ATOM 4973 C CA . LEU A 1 673 ? -4.933 -38.404 148.278 1.00 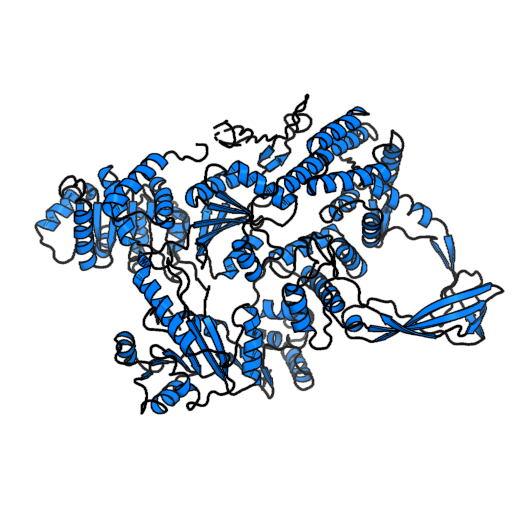40.38 673 LEU B CA 1
ATOM 4974 C C . LEU A 1 673 ? -4.631 -38.978 146.894 1.00 39.85 673 LEU B C 1
ATOM 4975 O O . LEU A 1 673 ? -3.848 -39.917 146.755 1.00 37.46 673 LEU B O 1
ATOM 4980 N N . ARG A 1 674 ? -5.290 -38.431 145.878 1.00 40.32 674 ARG B N 1
ATOM 4981 C CA . ARG A 1 674 ? -5.078 -38.872 144.509 1.00 36.41 674 ARG B CA 1
ATOM 4982 C C . ARG A 1 674 ? -4.931 -37.642 143.642 1.00 39.96 674 ARG B C 1
ATOM 4983 O O . ARG A 1 674 ? -4.934 -36.514 144.136 1.00 48.99 674 ARG B O 1
ATOM 4991 N N . ASP A 1 675 ? -4.784 -37.856 142.347 1.00 39.00 675 ASP B N 1
ATOM 4992 C CA . ASP A 1 675 ? -4.660 -36.749 141.435 1.00 39.24 675 ASP B CA 1
ATOM 4993 C C . ASP A 1 675 ? -5.991 -36.526 140.741 1.00 40.46 675 ASP B C 1
ATOM 4994 O O . ASP A 1 675 ? -6.895 -37.373 140.824 1.00 35.89 675 ASP B O 1
ATOM 4999 N N . VAL A 1 676 ? -6.126 -35.374 140.087 1.00 38.06 676 VAL B N 1
ATOM 5000 C CA . VAL A 1 676 ? -7.360 -35.072 139.378 1.00 35.43 676 VAL B CA 1
ATOM 5001 C C . VAL A 1 676 ? -7.523 -36.077 138.243 1.00 33.90 676 VAL B C 1
ATOM 5002 O O . VAL A 1 676 ? -6.574 -36.364 137.522 1.00 30.77 676 VAL B O 1
ATOM 5006 N N . ASP A 1 677 ? -8.726 -36.616 138.097 1.00 34.35 677 ASP B N 1
ATOM 5007 C CA . ASP A 1 677 ? -9.015 -37.574 137.035 1.00 39.31 677 ASP B CA 1
ATOM 5008 C C . ASP A 1 677 ? -9.386 -36.786 135.753 1.00 40.91 677 ASP B C 1
ATOM 5009 O O . ASP A 1 677 ? -10.444 -36.160 135.674 1.00 38.94 677 ASP B O 1
ATOM 5014 N N . GLU A 1 678 ? -8.495 -36.816 134.766 1.00 39.04 678 GLU B N 1
ATOM 5015 C CA . GLU A 1 678 ? -8.683 -36.130 133.490 1.00 40.58 678 GLU B CA 1
ATOM 5016 C C . GLU A 1 678 ? -9.893 -36.655 132.688 1.00 44.79 678 GLU B C 1
ATOM 5017 O O . GLU A 1 678 ? -10.522 -35.897 131.939 1.00 38.38 678 GLU B O 1
ATOM 5023 N N . ASN A 1 679 ? -10.206 -37.947 132.835 1.00 44.28 679 ASN B N 1
ATOM 5024 C CA . ASN A 1 679 ? -11.337 -38.562 132.128 1.00 39.84 679 ASN B CA 1
ATOM 5025 C C . ASN A 1 679 ? -12.635 -37.930 132.593 1.00 41.07 679 ASN B C 1
ATOM 5026 O O . ASN A 1 679 ? -13.491 -37.599 131.775 1.00 38.20 679 ASN B O 1
ATOM 5031 N N . LEU A 1 680 ? -12.786 -37.778 133.908 1.00 38.97 680 LEU B N 1
ATOM 5032 C CA . LEU A 1 680 ? -13.990 -37.162 134.463 1.00 37.62 680 LEU B CA 1
ATOM 5033 C C . LEU A 1 680 ? -14.134 -35.713 134.000 1.00 35.18 680 LEU B C 1
ATOM 5034 O O . LEU A 1 680 ? -15.238 -35.259 133.712 1.00 35.29 680 LEU B O 1
ATOM 5039 N N . VAL A 1 681 ? -13.014 -34.999 133.928 1.00 31.96 681 VAL B N 1
ATOM 5040 C CA . VAL A 1 681 ? -13.017 -33.605 133.519 1.00 36.19 681 VAL B CA 1
ATOM 5041 C C . VAL A 1 681 ? -13.385 -33.444 132.050 1.00 40.11 681 VAL B C 1
ATOM 5042 O O . VAL A 1 681 ? -14.127 -32.531 131.698 1.00 38.47 681 VAL B O 1
ATOM 5046 N N . LYS A 1 682 ? -12.875 -34.329 131.197 1.00 42.71 682 LYS B N 1
ATOM 5047 C CA . LYS A 1 682 ? -13.195 -34.264 129.771 1.00 41.42 682 LYS B CA 1
ATOM 5048 C C . LYS A 1 682 ? -14.668 -34.571 129.576 1.00 38.24 682 LYS B C 1
ATOM 5049 O O . LYS A 1 682 ? -15.302 -34.040 128.675 1.00 42.23 682 LYS B O 1
ATOM 5055 N N . ALA A 1 683 ? -15.218 -35.410 130.444 1.00 36.82 683 ALA B N 1
ATOM 5056 C CA . ALA A 1 683 ? -16.629 -35.756 130.352 1.00 40.65 683 ALA B CA 1
ATOM 5057 C C . ALA A 1 683 ? -17.434 -34.483 130.573 1.00 42.28 683 ALA B C 1
ATOM 5058 O O . ALA A 1 683 ? -18.172 -34.050 129.696 1.00 44.24 683 ALA B O 1
ATOM 5060 N N . GLN A 1 684 ? -17.263 -33.886 131.751 1.00 43.83 684 GLN B N 1
ATOM 5061 C CA . GLN A 1 684 ? -17.949 -32.657 132.143 1.00 37.00 684 GLN B CA 1
ATOM 5062 C C . GLN A 1 684 ? -17.816 -31.567 131.079 1.00 33.36 684 GLN B C 1
ATOM 5063 O O . GLN A 1 684 ? -18.787 -30.908 130.741 1.00 25.82 684 GLN B O 1
ATOM 5069 N N . VAL A 1 685 ? -16.610 -31.383 130.553 1.00 31.64 685 VAL B N 1
ATOM 5070 C CA . VAL A 1 685 ? -16.383 -30.361 129.547 1.00 37.82 685 VAL B CA 1
ATOM 5071 C C . VAL A 1 685 ? -17.215 -30.583 128.298 1.00 44.15 685 VAL B C 1
ATOM 5072 O O . VAL A 1 685 ? -17.872 -29.659 127.819 1.00 41.76 685 VAL B O 1
ATOM 5076 N N . VAL A 1 686 ? -17.173 -31.801 127.765 1.00 44.54 686 VAL B N 1
ATOM 5077 C CA . VAL A 1 686 ? -17.935 -32.145 126.569 1.00 46.09 686 VAL B CA 1
ATOM 5078 C C . VAL A 1 686 ? -19.438 -31.958 126.782 1.00 46.99 686 VAL B C 1
ATOM 5079 O O . VAL A 1 686 ? -20.147 -31.482 125.895 1.00 45.56 686 VAL B O 1
ATOM 5083 N N . ARG A 1 687 ? -19.912 -32.334 127.962 1.00 45.61 687 ARG B N 1
ATOM 5084 C CA . ARG A 1 687 ? -21.322 -32.209 128.295 1.00 52.42 687 ARG B CA 1
ATOM 5085 C C . ARG A 1 687 ? -21.695 -30.732 128.423 1.00 51.79 687 ARG B C 1
ATOM 5086 O O . ARG A 1 687 ? -22.842 -30.351 128.238 1.00 53.35 687 ARG B O 1
ATOM 5094 N N . ARG A 1 688 ? -20.715 -29.900 128.746 1.00 52.21 688 ARG B N 1
ATOM 5095 C CA . ARG A 1 688 ? -20.957 -28.475 128.903 1.00 50.69 688 ARG B CA 1
ATOM 5096 C C . ARG A 1 688 ? -21.041 -27.803 127.526 1.00 49.42 688 ARG B C 1
ATOM 5097 O O . ARG A 1 688 ? -21.785 -26.842 127.336 1.00 44.58 688 ARG B O 1
ATOM 5105 N N . ILE A 1 689 ? -20.266 -28.314 126.577 1.00 45.72 689 ILE B N 1
ATOM 5106 C CA . ILE A 1 689 ? -20.263 -27.791 125.223 1.00 47.86 689 ILE B CA 1
ATOM 5107 C C . ILE A 1 689 ? -21.545 -28.262 124.538 1.00 54.41 689 ILE B C 1
ATOM 5108 O O . ILE A 1 689 ? -22.240 -27.487 123.880 1.00 51.50 689 ILE B O 1
ATOM 5113 N N . GLU A 1 690 ? -21.842 -29.545 124.698 1.00 54.67 690 GLU B N 1
ATOM 5114 C CA . GLU A 1 690 ? -23.041 -30.136 124.126 1.00 59.40 690 GLU B CA 1
ATOM 5115 C C . GLU A 1 690 ? -24.240 -29.338 124.611 1.00 59.00 690 GLU B C 1
ATOM 5116 O O . GLU A 1 690 ? -25.221 -29.138 123.884 1.00 60.33 690 GLU B O 1
ATOM 5122 N N . ASP A 1 691 ? -24.140 -28.871 125.848 1.00 57.43 691 ASP B N 1
ATOM 5123 C CA . ASP A 1 691 ? -25.200 -28.093 126.469 1.00 58.40 691 ASP B CA 1
ATOM 5124 C C . ASP A 1 691 ? -25.291 -26.694 125.862 1.00 58.18 691 ASP B C 1
ATOM 5125 O O . ASP A 1 691 ? -26.381 -26.189 125.613 1.00 60.68 691 ASP B O 1
ATOM 5130 N N . ARG A 1 692 ? -24.147 -26.073 125.605 1.00 56.00 692 ARG B N 1
ATOM 5131 C CA . ARG A 1 692 ? -24.144 -24.733 125.038 1.00 55.10 692 ARG B CA 1
ATOM 5132 C C . ARG A 1 692 ? -24.399 -24.676 123.539 1.00 53.23 692 ARG B C 1
ATOM 5133 O O . ARG A 1 692 ? -25.018 -23.732 123.055 1.00 53.38 692 ARG B O 1
ATOM 5141 N N . TRP A 1 693 ? -23.912 -25.670 122.804 1.00 48.77 693 TRP B N 1
ATOM 5142 C CA . TRP A 1 693 ? -24.109 -25.707 121.357 1.00 48.15 693 TRP B CA 1
ATOM 5143 C C . TRP A 1 693 ? -25.554 -26.049 120.955 1.00 50.36 693 TRP B C 1
ATOM 5144 O O . TRP A 1 693 ? -26.338 -25.164 120.614 1.00 47.96 693 TRP B O 1
ATOM 5155 N N . ILE A 1 694 ? -25.901 -27.330 120.986 1.00 51.68 694 ILE B N 1
ATOM 5156 C CA . ILE A 1 694 ? -27.249 -27.739 120.632 1.00 52.07 694 ILE B CA 1
ATOM 5157 C C . ILE A 1 694 ? -28.234 -26.793 121.294 1.00 56.91 694 ILE B C 1
ATOM 5158 O O . ILE A 1 694 ? -29.144 -26.276 120.653 1.00 60.73 694 ILE B O 1
ATOM 5163 N N . GLY A 1 695 ? -28.040 -26.563 122.584 1.00 59.86 695 GLY B N 1
ATOM 5164 C CA . GLY A 1 695 ? -28.926 -25.672 123.302 1.00 68.93 695 GLY B CA 1
ATOM 5165 C C . GLY A 1 695 ? -29.174 -24.375 122.554 1.00 74.70 695 GLY B C 1
ATOM 5166 O O . GLY A 1 695 ? -30.307 -24.094 122.154 1.00 79.00 695 GLY B O 1
ATOM 5167 N N . PHE A 1 696 ? -28.116 -23.591 122.354 1.00 76.69 696 PHE B N 1
ATOM 5168 C CA . PHE A 1 696 ? -28.217 -22.306 121.660 1.00 79.43 696 PHE B CA 1
ATOM 5169 C C . PHE A 1 696 ? -28.734 -22.424 120.220 1.00 78.09 696 PHE B C 1
ATOM 5170 O O . PHE A 1 696 ? -29.404 -21.515 119.723 1.00 79.80 696 PHE B O 1
ATOM 5178 N N . VAL A 1 697 ? -28.416 -23.532 119.552 1.00 73.11 697 VAL B N 1
ATOM 5179 C CA . VAL A 1 697 ? -28.858 -23.743 118.175 1.00 68.18 697 VAL B CA 1
ATOM 5180 C C . VAL A 1 697 ? -30.374 -23.890 118.131 1.00 68.37 697 VAL B C 1
ATOM 5181 O O . VAL A 1 697 ? -31.072 -23.127 117.466 1.00 64.22 697 VAL B O 1
ATOM 5185 N N . LEU A 1 698 ? -30.880 -24.884 118.846 1.00 68.78 698 LEU B N 1
ATOM 5186 C CA . LEU A 1 698 ? -32.308 -25.130 118.875 1.00 69.54 698 LEU B CA 1
ATOM 5187 C C . LEU A 1 698 ? -33.032 -23.882 119.359 1.00 73.07 698 LEU B C 1
ATOM 5188 O O . LEU A 1 698 ? -33.894 -23.349 118.662 1.00 76.62 698 LEU B O 1
ATOM 5193 N N . SER A 1 699 ? -32.672 -23.411 120.549 1.00 74.59 699 SER B N 1
ATOM 5194 C CA . SER A 1 699 ? -33.299 -22.224 121.114 1.00 75.70 699 SER B CA 1
ATOM 5195 C C . SER A 1 699 ? -33.312 -21.089 120.094 1.00 78.35 699 SER B C 1
ATOM 5196 O O . SER A 1 699 ? -34.199 -20.234 120.117 1.00 80.34 699 SER B O 1
ATOM 5199 N N . GLN A 1 700 ? -32.330 -21.095 119.195 1.00 78.51 700 GLN B N 1
ATOM 5200 C CA . GLN A 1 700 ? -32.233 -20.082 118.150 1.00 78.69 700 GLN B CA 1
ATOM 5201 C C . GLN A 1 700 ? -33.390 -20.258 117.173 1.00 76.24 700 GLN B C 1
ATOM 5202 O O . GLN A 1 700 ? -34.141 -19.317 116.914 1.00 75.90 700 GLN B O 1
ATOM 5208 N N . LYS A 1 701 ? -33.525 -21.471 116.639 1.00 71.52 701 LYS B N 1
ATOM 5209 C CA . LYS A 1 701 ? -34.593 -21.792 115.698 1.00 70.16 701 LYS B CA 1
ATOM 5210 C C . LYS A 1 701 ? -35.953 -21.569 116.344 1.00 73.28 701 LYS B C 1
ATOM 5211 O O . LYS A 1 701 ? -36.976 -21.553 115.662 1.00 73.30 701 LYS B O 1
ATOM 5217 N N . LEU A 1 702 ? -35.961 -21.415 117.665 1.00 75.76 702 LEU B N 1
ATOM 5218 C CA . LEU A 1 702 ? -37.199 -21.185 118.401 1.00 76.04 702 LEU B CA 1
ATOM 5219 C C . LEU A 1 702 ? -37.478 -19.699 118.564 1.00 78.09 702 LEU B C 1
ATOM 5220 O O . LEU A 1 702 ? -38.623 -19.295 118.741 1.00 79.09 702 LEU B O 1
ATOM 5225 N N . TRP A 1 703 ? -36.429 -18.887 118.508 1.00 79.94 703 TRP B N 1
ATOM 5226 C CA . TRP A 1 703 ? -36.595 -17.447 118.626 1.00 82.83 703 TRP B CA 1
ATOM 5227 C C . TRP A 1 703 ? -36.988 -16.892 117.262 1.00 83.44 703 TRP B C 1
ATOM 5228 O O . TRP A 1 703 ? -37.593 -15.822 117.173 1.00 80.79 703 TRP B O 1
ATOM 5239 N N . GLU A 1 704 ? -36.633 -17.621 116.202 1.00 86.05 704 GLU B N 1
ATOM 5240 C CA . GLU A 1 704 ? -36.973 -17.214 114.838 1.00 87.75 704 GLU B CA 1
ATOM 5241 C C . GLU A 1 704 ? -38.476 -17.433 114.668 1.00 85.05 704 GLU B C 1
ATOM 5242 O O . GLU A 1 704 ? -39.219 -16.507 114.332 1.00 85.36 704 GLU B O 1
ATOM 5248 N N . ARG A 1 705 ? -38.912 -18.668 114.896 1.00 81.98 705 ARG B N 1
ATOM 5249 C CA . ARG A 1 705 ? -40.325 -19.015 114.835 1.00 79.95 705 ARG B CA 1
ATOM 5250 C C . ARG A 1 705 ? -40.875 -18.461 116.142 1.00 77.39 705 ARG B C 1
ATOM 5251 O O . ARG A 1 705 ? -40.106 -18.188 117.060 1.00 79.19 705 ARG B O 1
ATOM 5259 N N . PHE A 1 706 ? -42.187 -18.300 116.248 1.00 73.36 706 PHE B N 1
ATOM 5260 C CA . PHE A 1 706 ? -42.766 -17.744 117.469 1.00 71.15 706 PHE B CA 1
ATOM 5261 C C . PHE A 1 706 ? -41.906 -16.559 117.878 1.00 70.32 706 PHE B C 1
ATOM 5262 O O . PHE A 1 706 ? -41.773 -16.283 119.067 1.00 71.70 706 PHE B O 1
ATOM 5270 N N . ASN A 1 707 ? -41.316 -15.877 116.896 1.00 74.46 707 ASN B N 1
ATOM 5271 C CA . ASN A 1 707 ? -40.429 -14.741 117.153 1.00 74.43 707 ASN B CA 1
ATOM 5272 C C . ASN A 1 707 ? -40.590 -14.246 118.573 1.00 74.18 707 ASN B C 1
ATOM 5273 O O . ASN A 1 707 ? -41.536 -13.528 118.896 1.00 70.09 707 ASN B O 1
ATOM 5278 N N . ASN A 1 708 ? -39.655 -14.666 119.417 1.00 74.84 708 ASN B N 1
ATOM 5279 C CA . ASN A 1 708 ? -39.648 -14.322 120.828 1.00 78.41 708 ASN B CA 1
ATOM 5280 C C . ASN A 1 708 ? -38.448 -14.995 121.468 1.00 80.24 708 ASN B C 1
ATOM 5281 O O . ASN A 1 708 ? -38.230 -16.191 121.272 1.00 80.89 708 ASN B O 1
ATOM 5286 N N . ARG A 1 709 ? -37.658 -14.236 122.219 1.00 81.11 709 ARG B N 1
ATOM 5287 C CA . ARG A 1 709 ? -36.528 -14.831 122.910 1.00 82.55 709 ARG B CA 1
ATOM 5288 C C . ARG A 1 709 ? -37.221 -15.587 124.042 1.00 82.82 709 ARG B C 1
ATOM 5289 O O . ARG A 1 709 ? -38.319 -16.114 123.850 1.00 86.24 709 ARG B O 1
ATOM 5297 N N . ASN A 1 710 ? -36.608 -15.643 125.217 1.00 77.46 710 ASN B N 1
ATOM 5298 C CA . ASN A 1 710 ? -37.238 -16.336 126.334 1.00 70.30 710 ASN B CA 1
ATOM 5299 C C . ASN A 1 710 ? -37.518 -17.818 126.055 1.00 67.88 710 ASN B C 1
ATOM 5300 O O . ASN A 1 710 ? -37.931 -18.556 126.953 1.00 67.91 710 ASN B O 1
ATOM 5305 N N . LEU A 1 711 ? -37.300 -18.253 124.817 1.00 63.73 711 LEU B N 1
ATOM 5306 C CA . LEU A 1 711 ? -37.534 -19.646 124.462 1.00 64.29 711 LEU B CA 1
ATOM 5307 C C . LEU A 1 711 ? -36.234 -20.432 124.452 1.00 63.62 711 LEU B C 1
ATOM 5308 O O . LEU A 1 711 ? -35.249 -20.005 123.856 1.00 63.35 711 LEU B O 1
ATOM 5313 N N . SER A 1 712 ? -36.242 -21.589 125.107 1.00 63.49 712 SER B N 1
ATOM 5314 C CA . SER A 1 712 ? -35.060 -22.439 125.175 1.00 63.41 712 SER B CA 1
ATOM 5315 C C . SER A 1 712 ? -35.376 -23.884 124.804 1.00 60.34 712 SER B C 1
ATOM 5316 O O . SER A 1 712 ? -36.501 -24.349 124.978 1.00 54.48 712 SER B O 1
ATOM 5319 N N . ALA A 1 713 ? -34.367 -24.592 124.306 1.00 59.76 713 ALA B N 1
ATOM 5320 C CA . ALA A 1 713 ? -34.523 -25.987 123.915 1.00 58.23 713 ALA B CA 1
ATOM 5321 C C . ALA A 1 713 ? -33.338 -26.841 124.381 1.00 58.05 713 ALA B C 1
ATOM 5322 O O . ALA A 1 713 ? -32.282 -26.310 124.745 1.00 56.22 713 ALA B O 1
ATOM 5324 N N . GLY A 1 714 ? -33.527 -28.162 124.366 1.00 55.36 714 GLY B N 1
ATOM 5325 C CA . GLY A 1 714 ? -32.485 -29.095 124.775 1.00 57.67 714 GLY B CA 1
ATOM 5326 C C . GLY A 1 714 ? -32.797 -30.504 124.299 1.00 57.33 714 GLY B C 1
ATOM 5327 O O . GLY A 1 714 ? -33.957 -30.899 124.286 1.00 61.91 714 GLY B O 1
ATOM 5328 N N . ARG A 1 715 ? -31.778 -31.267 123.909 1.00 52.45 715 ARG B N 1
ATOM 5329 C CA . ARG A 1 715 ? -31.998 -32.629 123.425 1.00 51.38 715 ARG B CA 1
ATOM 5330 C C . ARG A 1 715 ? -32.147 -33.626 124.564 1.00 54.71 715 ARG B C 1
ATOM 5331 O O . ARG A 1 715 ? -31.285 -34.475 124.793 1.00 63.19 715 ARG B O 1
ATOM 5339 N N . ALA A 1 716 ? -33.261 -33.507 125.271 1.00 51.01 716 ALA B N 1
ATOM 5340 C CA . ALA A 1 716 ? -33.606 -34.358 126.401 1.00 42.94 716 ALA B CA 1
ATOM 5341 C C . ALA A 1 716 ? -34.793 -33.615 126.969 1.00 42.01 716 ALA B C 1
ATOM 5342 O O . ALA A 1 716 ? -35.770 -34.221 127.400 1.00 39.18 716 ALA B O 1
ATOM 5344 N N . GLN A 1 717 ? -34.693 -32.288 126.958 1.00 38.52 717 GLN B N 1
ATOM 5345 C CA . GLN A 1 717 ? -35.787 -31.428 127.391 1.00 43.58 717 GLN B CA 1
ATOM 5346 C C . GLN A 1 717 ? -36.938 -31.677 126.407 1.00 42.63 717 GLN B C 1
ATOM 5347 O O . GLN A 1 717 ? -38.094 -31.848 126.797 1.00 45.40 717 GLN B O 1
ATOM 5353 N N . THR A 1 718 ? -36.602 -31.703 125.124 1.00 38.13 718 THR B N 1
ATOM 5354 C CA . THR A 1 718 ? -37.588 -31.934 124.083 1.00 44.18 718 THR B CA 1
ATOM 5355 C C . THR A 1 718 ? -38.131 -33.347 124.229 1.00 46.39 718 THR B C 1
ATOM 5356 O O . THR A 1 718 ? -39.347 -33.561 124.285 1.00 46.82 718 THR B O 1
ATOM 5360 N N . LEU A 1 719 ? -37.216 -34.308 124.311 1.00 41.88 719 LEU B N 1
ATOM 5361 C CA . LEU A 1 719 ? -37.591 -35.700 124.445 1.00 38.56 719 LEU B CA 1
ATOM 5362 C C . LEU A 1 719 ? -38.599 -35.923 125.575 1.00 41.27 719 LEU B C 1
ATOM 5363 O O . LEU A 1 719 ? -39.605 -36.600 125.386 1.00 49.41 719 LEU B O 1
ATOM 5368 N N . VAL A 1 720 ? -38.339 -35.342 126.741 1.00 43.22 720 VAL B N 1
ATOM 5369 C CA . VAL A 1 720 ? -39.232 -35.482 127.892 1.00 39.54 720 VAL B CA 1
ATOM 5370 C C . VAL A 1 720 ? -40.540 -34.717 127.692 1.00 39.37 720 VAL B C 1
ATOM 5371 O O . VAL A 1 720 ? -41.620 -35.237 127.992 1.00 37.42 720 VAL B O 1
ATOM 5375 N N . LEU A 1 721 ? -40.442 -33.480 127.208 1.00 40.37 721 LEU B N 1
ATOM 5376 C CA . LEU A 1 721 ? -41.632 -32.664 126.973 1.00 37.44 721 LEU B CA 1
ATOM 5377 C C . LEU A 1 721 ? -42.576 -33.484 126.113 1.00 34.57 721 LEU B C 1
ATOM 5378 O O . LEU A 1 721 ? -43.771 -33.543 126.374 1.00 30.27 721 LEU B O 1
ATOM 5383 N N . GLY A 1 722 ? -42.016 -34.132 125.098 1.00 35.11 722 GLY B N 1
ATOM 5384 C CA . GLY A 1 722 ? -42.807 -34.980 124.223 1.00 37.94 722 GLY B CA 1
ATOM 5385 C C . GLY A 1 722 ? -43.567 -36.023 125.020 1.00 41.64 722 GLY B C 1
ATOM 5386 O O . GLY A 1 722 ? -44.763 -36.201 124.821 1.00 45.61 722 GLY B O 1
ATOM 5387 N N . TRP A 1 723 ? -42.879 -36.707 125.928 1.00 42.53 723 TRP B N 1
ATOM 5388 C CA . TRP A 1 723 ? -43.515 -37.723 126.769 1.00 43.51 723 TRP B CA 1
ATOM 5389 C C . TRP A 1 723 ? -44.672 -37.172 127.609 1.00 41.30 723 TRP B C 1
ATOM 5390 O O . TRP A 1 723 ? -45.681 -37.851 127.797 1.00 41.33 723 TRP B O 1
ATOM 5401 N N . ILE A 1 724 ? -44.513 -35.963 128.141 1.00 33.47 724 ILE B N 1
ATOM 5402 C CA . ILE A 1 724 ? -45.560 -35.355 128.953 1.00 36.44 724 ILE B CA 1
ATOM 5403 C C . ILE A 1 724 ? -46.762 -35.059 128.059 1.00 43.45 724 ILE B C 1
ATOM 5404 O O . ILE A 1 724 ? -47.912 -35.173 128.478 1.00 46.10 724 ILE B O 1
ATOM 5409 N N . ILE A 1 725 ? -46.477 -34.677 126.819 1.00 45.83 725 ILE B N 1
ATOM 5410 C CA . ILE A 1 725 ? -47.506 -34.378 125.841 1.00 42.09 725 ILE B CA 1
ATOM 5411 C C . ILE A 1 725 ? -48.223 -35.673 125.439 1.00 41.56 725 ILE B C 1
ATOM 5412 O O . ILE A 1 725 ? -49.403 -35.865 125.735 1.00 37.90 725 ILE B O 1
ATOM 5417 N N . ASP A 1 726 ? -47.484 -36.556 124.775 1.00 44.88 726 ASP B N 1
ATOM 5418 C CA . ASP A 1 726 ? -48.009 -37.826 124.280 1.00 55.48 726 ASP B CA 1
ATOM 5419 C C . ASP A 1 726 ? -48.376 -38.791 125.394 1.00 55.73 726 ASP B C 1
ATOM 5420 O O . ASP A 1 726 ? -48.097 -39.984 125.309 1.00 60.95 726 ASP B O 1
ATOM 5425 N N . ARG A 1 727 ? -49.007 -38.255 126.431 1.00 54.07 727 ARG B N 1
ATOM 5426 C CA . ARG A 1 727 ? -49.433 -39.014 127.600 1.00 54.94 727 ARG B CA 1
ATOM 5427 C C . ARG A 1 727 ? -50.623 -38.229 128.127 1.00 56.57 727 ARG B C 1
ATOM 5428 O O . ARG A 1 727 ? -51.595 -38.793 128.636 1.00 53.93 727 ARG B O 1
ATOM 5436 N N . PHE A 1 728 ? -50.528 -36.910 127.999 1.00 54.76 728 PHE B N 1
ATOM 5437 C CA . PHE A 1 728 ? -51.611 -36.036 128.403 1.00 54.95 728 PHE B CA 1
ATOM 5438 C C . PHE A 1 728 ? -52.770 -36.323 127.448 1.00 52.16 728 PHE B C 1
ATOM 5439 O O . PHE A 1 728 ? -53.935 -36.364 127.856 1.00 39.71 728 PHE B O 1
ATOM 5447 N N . GLN A 1 729 ? -52.442 -36.512 126.172 1.00 47.90 729 GLN B N 1
ATOM 5448 C CA . GLN A 1 729 ? -53.464 -36.830 125.186 1.00 53.38 729 GLN B CA 1
ATOM 5449 C C . GLN A 1 729 ? -54.158 -38.125 125.588 1.00 51.25 729 GLN B C 1
ATOM 5450 O O . GLN A 1 729 ? -55.384 -38.231 125.536 1.00 49.19 729 GLN B O 1
ATOM 5456 N N . GLU A 1 730 ? -53.366 -39.110 125.991 1.00 50.74 730 GLU B N 1
ATOM 5457 C CA . GLU A 1 730 ? -53.913 -40.378 126.437 1.00 50.15 730 GLU B CA 1
ATOM 5458 C C . GLU A 1 730 ? -54.848 -40.179 127.628 1.00 53.43 730 GLU B C 1
ATOM 5459 O O . GLU A 1 730 ? -55.766 -40.969 127.833 1.00 55.56 730 GLU B O 1
ATOM 5465 N N . SER A 1 731 ? -54.618 -39.126 128.411 1.00 55.21 731 SER B N 1
ATOM 5466 C CA . SER A 1 731 ? -55.456 -38.852 129.580 1.00 58.61 731 SER B CA 1
ATOM 5467 C C . SER A 1 731 ? -56.813 -38.300 129.158 1.00 61.17 731 SER B C 1
ATOM 5468 O O . SER A 1 731 ? -57.679 -38.024 129.991 1.00 61.38 731 SER B O 1
ATOM 5471 N N . ARG A 1 732 ? -56.996 -38.145 127.855 1.00 62.52 732 ARG B N 1
ATOM 5472 C CA . ARG A 1 732 ? -58.237 -37.606 127.342 1.00 67.61 732 ARG B CA 1
ATOM 5473 C C . ARG A 1 732 ? -59.208 -38.675 126.865 1.00 70.53 732 ARG B C 1
ATOM 5474 O O . ARG A 1 732 ? -60.359 -38.377 126.562 1.00 74.19 732 ARG B O 1
ATOM 5482 N N . GLU A 1 733 ? -58.740 -39.917 126.793 1.00 71.94 733 GLU B N 1
ATOM 5483 C CA . GLU A 1 733 ? -59.601 -41.030 126.415 1.00 73.49 733 GLU B CA 1
ATOM 5484 C C . GLU A 1 733 ? -60.271 -41.436 127.721 1.00 72.43 733 GLU B C 1
ATOM 5485 O O . GLU A 1 733 ? -59.746 -41.161 128.795 1.00 69.70 733 GLU B O 1
ATOM 5491 N N . ARG A 1 734 ? -61.421 -42.088 127.649 1.00 75.49 734 ARG B N 1
ATOM 5492 C CA . ARG A 1 734 ? -62.086 -42.476 128.879 1.00 76.55 734 ARG B CA 1
ATOM 5493 C C . ARG A 1 734 ? -62.694 -43.864 128.855 1.00 75.64 734 ARG B C 1
ATOM 5494 O O . ARG A 1 734 ? -63.274 -44.294 127.858 1.00 78.67 734 ARG B O 1
ATOM 5502 N N . ARG A 1 735 ? -62.532 -44.560 129.973 1.00 73.09 735 ARG B N 1
ATOM 5503 C CA . ARG A 1 735 ? -63.030 -45.917 130.144 1.00 71.63 735 ARG B CA 1
ATOM 5504 C C . ARG A 1 735 ? -64.082 -45.893 131.245 1.00 68.78 735 ARG B C 1
ATOM 5505 O O . ARG A 1 735 ? -64.109 -44.982 132.073 1.00 65.28 735 ARG B O 1
ATOM 5513 N N . LYS A 1 736 ? -64.935 -46.907 131.258 1.00 67.02 736 LYS B N 1
ATOM 5514 C CA . LYS A 1 736 ? -65.987 -47.012 132.255 1.00 67.66 736 LYS B CA 1
ATOM 5515 C C . LYS A 1 736 ? -65.450 -47.732 133.487 1.00 62.83 736 LYS B C 1
ATOM 5516 O O . LYS A 1 736 ? -64.787 -48.759 133.357 1.00 64.49 736 LYS B O 1
ATOM 5522 N N . ILE A 1 737 ? -65.718 -47.198 134.676 1.00 58.00 737 ILE B N 1
ATOM 5523 C CA . ILE A 1 737 ? -65.276 -47.860 135.908 1.00 55.73 737 ILE B CA 1
ATOM 5524 C C . ILE A 1 737 ? -66.437 -47.925 136.879 1.00 49.91 737 ILE B C 1
ATOM 5525 O O . ILE A 1 737 ? -67.357 -47.121 136.802 1.00 48.32 737 ILE B O 1
ATOM 5530 N N . ALA A 1 738 ? -66.392 -48.877 137.795 1.00 47.34 738 ALA B N 1
ATOM 5531 C CA . ALA A 1 738 ? -67.470 -49.027 138.758 1.00 53.28 738 ALA B CA 1
ATOM 5532 C C . ALA A 1 738 ? -66.935 -49.305 140.160 1.00 54.33 738 ALA B C 1
ATOM 5533 O O . ALA A 1 738 ? -66.311 -50.332 140.399 1.00 58.57 738 ALA B O 1
ATOM 5535 N N . ILE A 1 739 ? -67.184 -48.386 141.085 1.00 57.57 739 ILE B N 1
ATOM 5536 C CA . ILE A 1 739 ? -66.720 -48.549 142.457 1.00 63.00 739 ILE B CA 1
ATOM 5537 C C . ILE A 1 739 ? -67.769 -49.277 143.302 1.00 69.37 739 ILE B C 1
ATOM 5538 O O . ILE A 1 739 ? -68.672 -48.651 143.857 1.00 72.02 739 ILE B O 1
ATOM 5543 N N . VAL A 1 740 ? -67.652 -50.599 143.394 1.00 73.99 740 VAL B N 1
ATOM 5544 C CA . VAL A 1 740 ? -68.591 -51.383 144.189 1.00 77.13 740 VAL B CA 1
ATOM 5545 C C . VAL A 1 740 ? -68.540 -50.934 145.644 1.00 82.06 740 VAL B C 1
ATOM 5546 O O . VAL A 1 740 ? -67.560 -51.170 146.349 1.00 82.29 740 VAL B O 1
ATOM 5550 N N . ARG A 1 741 ? -69.609 -50.283 146.086 1.00 88.35 741 ARG B N 1
ATOM 5551 C CA . ARG A 1 741 ? -69.696 -49.784 147.451 1.00 93.70 741 ARG B CA 1
ATOM 5552 C C . ARG A 1 741 ? -69.672 -50.888 148.514 1.00 94.26 741 ARG B C 1
ATOM 5553 O O . ARG A 1 741 ? -70.458 -51.838 148.462 1.00 94.07 741 ARG B O 1
ATOM 5561 N N . ASP A 1 742 ? -68.747 -50.745 149.463 1.00 94.76 742 ASP B N 1
ATOM 5562 C CA . ASP A 1 742 ? -68.566 -51.667 150.586 1.00 95.24 742 ASP B CA 1
ATOM 5563 C C . ASP A 1 742 ? -67.668 -52.873 150.345 1.00 93.55 742 ASP B C 1
ATOM 5564 O O . ASP A 1 742 ? -67.499 -53.695 151.241 1.00 95.43 742 ASP B O 1
ATOM 5569 N N . PHE A 1 743 ? -67.084 -52.986 149.157 1.00 92.27 743 PHE B N 1
ATOM 5570 C CA . PHE A 1 743 ? -66.225 -54.132 148.861 1.00 89.72 743 PHE B CA 1
ATOM 5571 C C . PHE A 1 743 ? -64.763 -53.792 148.590 1.00 88.78 743 PHE B C 1
ATOM 5572 O O . PHE A 1 743 ? -63.948 -54.698 148.392 1.00 88.97 743 PHE B O 1
ATOM 5580 N N . ASP A 1 744 ? -64.427 -52.502 148.588 1.00 84.45 744 ASP B N 1
ATOM 5581 C CA . ASP A 1 744 ? -63.054 -52.075 148.302 1.00 81.19 744 ASP B CA 1
ATOM 5582 C C . ASP A 1 744 ? -62.674 -52.679 146.952 1.00 75.92 744 ASP B C 1
ATOM 5583 O O . ASP A 1 744 ? -61.581 -53.221 146.779 1.00 74.20 744 ASP B O 1
ATOM 5588 N N . LEU A 1 745 ? -63.596 -52.565 146.000 1.00 71.04 745 LEU B N 1
ATOM 5589 C CA . LEU A 1 745 ? -63.426 -53.127 144.670 1.00 61.03 745 LEU B CA 1
ATOM 5590 C C . LEU A 1 745 ? -63.795 -52.124 143.578 1.00 59.44 745 LEU B C 1
ATOM 5591 O O . LEU A 1 745 ? -64.809 -51.429 143.670 1.00 52.25 745 LEU B O 1
ATOM 5596 N N . VAL A 1 746 ? -62.969 -52.063 142.540 1.00 56.49 746 VAL B N 1
ATOM 5597 C CA . VAL A 1 746 ? -63.221 -51.173 141.415 1.00 50.03 746 VAL B CA 1
ATOM 5598 C C . VAL A 1 746 ? -63.109 -52.007 140.142 1.00 54.02 746 VAL B C 1
ATOM 5599 O O . VAL A 1 746 ? -62.138 -52.735 139.965 1.00 56.08 746 VAL B O 1
ATOM 5603 N N . LEU A 1 747 ? -64.102 -51.916 139.261 1.00 58.16 747 LEU B N 1
ATOM 5604 C CA . LEU A 1 747 ? -64.082 -52.696 138.025 1.00 57.87 747 LEU B CA 1
ATOM 5605 C C . LEU A 1 747 ? -64.548 -51.937 136.794 1.00 57.78 747 LEU B C 1
ATOM 5606 O O . LEU A 1 747 ? -65.239 -50.929 136.909 1.00 56.75 747 LEU B O 1
ATOM 5611 N N . GLU A 1 748 ? -64.141 -52.416 135.617 1.00 60.68 748 GLU B N 1
ATOM 5612 C CA . GLU A 1 748 ? -64.536 -51.795 134.356 1.00 66.59 748 GLU B CA 1
ATOM 5613 C C . GLU A 1 748 ? -65.910 -52.301 133.931 1.00 69.69 748 GLU B C 1
ATOM 5614 O O . GLU A 1 748 ? -66.024 -53.243 133.145 1.00 66.03 748 GLU B O 1
ATOM 5620 N N . HIS A 1 749 ? -66.946 -51.653 134.452 1.00 72.08 749 HIS B N 1
ATOM 5621 C CA . HIS A 1 749 ? -68.314 -52.031 134.160 1.00 77.99 749 HIS B CA 1
ATOM 5622 C C . HIS A 1 749 ? -69.174 -50.790 133.908 1.00 81.07 749 HIS B C 1
ATOM 5623 O O . HIS A 1 749 ? -68.685 -49.663 134.001 1.00 80.34 749 HIS B O 1
ATOM 5630 N N . ASP A 1 750 ? -70.452 -51.006 133.591 1.00 83.64 750 ASP B N 1
ATOM 5631 C CA . ASP A 1 750 ? -71.396 -49.921 133.312 1.00 83.81 750 ASP B CA 1
ATOM 5632 C C . ASP A 1 750 ? -72.423 -49.674 134.415 1.00 82.68 750 ASP B C 1
ATOM 5633 O O . ASP A 1 750 ? -72.404 -48.642 135.073 1.00 82.65 750 ASP B O 1
ATOM 5638 N N . GLU A 1 751 ? -73.325 -50.631 134.591 1.00 81.58 751 GLU B N 1
ATOM 5639 C CA . GLU A 1 751 ? -74.397 -50.553 135.579 1.00 82.79 751 GLU B CA 1
ATOM 5640 C C . GLU A 1 751 ? -73.960 -50.098 136.967 1.00 85.93 751 GLU B C 1
ATOM 5641 O O . GLU A 1 751 ? -72.777 -50.108 137.294 1.00 87.56 751 GLU B O 1
ATOM 5647 N N . GLU A 1 752 ? -74.934 -49.710 137.784 1.00 90.07 752 GLU B N 1
ATOM 5648 C CA . GLU A 1 752 ? -74.670 -49.264 139.149 1.00 94.42 752 GLU B CA 1
ATOM 5649 C C . GLU A 1 752 ? -75.288 -50.240 140.146 1.00 95.41 752 GLU B C 1
ATOM 5650 O O . GLU A 1 752 ? -75.119 -50.106 141.358 1.00 92.86 752 GLU B O 1
ATOM 5656 N N . GLU A 1 753 ? -76.008 -51.222 139.613 1.00 97.75 753 GLU B N 1
ATOM 5657 C CA . GLU A 1 753 ? -76.651 -52.263 140.410 1.00 99.44 753 GLU B CA 1
ATOM 5658 C C . GLU A 1 753 ? -76.472 -53.588 139.685 1.00 99.51 753 GLU B C 1
ATOM 5659 O O . GLU A 1 753 ? -76.825 -53.714 138.512 1.00 100.50 753 GLU B O 1
ATOM 5665 N N . PHE A 1 754 ? -75.916 -54.572 140.382 1.00 98.31 754 PHE B N 1
ATOM 5666 C CA . PHE A 1 754 ? -75.682 -55.879 139.788 1.00 96.38 754 PHE B CA 1
ATOM 5667 C C . PHE A 1 754 ? -75.296 -56.899 140.845 1.00 96.20 754 PHE B C 1
ATOM 5668 O O . PHE A 1 754 ? -75.001 -56.545 141.989 1.00 94.24 754 PHE B O 1
ATOM 5676 N N . ASP A 1 755 ? -75.315 -58.169 140.460 1.00 97.05 755 ASP B N 1
ATOM 5677 C CA . ASP A 1 755 ? -74.952 -59.246 141.368 1.00 99.41 755 ASP B CA 1
ATOM 5678 C C . ASP A 1 755 ? -73.590 -59.774 140.939 1.00 101.27 755 ASP B C 1
ATOM 5679 O O . ASP A 1 755 ? -73.350 -59.979 139.748 1.00 102.07 755 ASP B O 1
ATOM 5684 N N . LEU A 1 756 ? -72.697 -59.988 141.901 1.00 102.11 756 LEU B N 1
ATOM 5685 C CA . LEU A 1 756 ? -71.367 -60.493 141.581 1.00 104.68 756 LEU B CA 1
ATOM 5686 C C . LEU A 1 756 ? -70.945 -61.685 142.439 1.00 105.22 756 LEU B C 1
ATOM 5687 O O . LEU A 1 756 ? -71.336 -61.797 143.604 1.00 106.64 756 LEU B O 1
ATOM 5692 N N . THR A 1 757 ? -70.150 -62.575 141.845 1.00 102.10 757 THR B N 1
ATOM 5693 C CA . THR A 1 757 ? -69.664 -63.777 142.522 1.00 99.02 757 THR B CA 1
ATOM 5694 C C . THR A 1 757 ? -68.171 -63.669 142.833 1.00 95.94 757 THR B C 1
ATOM 5695 O O . THR A 1 757 ? -67.340 -63.630 141.927 1.00 92.46 757 THR B O 1
ATOM 5699 N N . ILE A 1 758 ? -67.839 -63.635 144.120 1.00 94.79 758 ILE B N 1
ATOM 5700 C CA . ILE A 1 758 ? -66.452 -63.515 144.560 1.00 92.23 758 ILE B CA 1
ATOM 5701 C C . ILE A 1 758 ? -65.975 -64.747 145.334 1.00 89.12 758 ILE B C 1
ATOM 5702 O O . ILE A 1 758 ? -66.702 -65.281 146.171 1.00 88.54 758 ILE B O 1
ATOM 5707 N N . LYS A 1 759 ? -64.748 -65.187 145.065 1.00 87.20 759 LYS B N 1
ATOM 5708 C CA . LYS A 1 759 ? -64.203 -66.357 145.749 1.00 83.59 759 LYS B CA 1
ATOM 5709 C C . LYS A 1 759 ? -62.701 -66.545 145.554 1.00 79.92 759 LYS B C 1
ATOM 5710 O O . LYS A 1 759 ? -62.094 -65.938 144.672 1.00 73.78 759 LYS B O 1
ATOM 5716 N N . LEU A 1 760 ? -62.121 -67.411 146.385 1.00 78.10 760 LEU B N 1
ATOM 5717 C CA . LEU A 1 760 ? -60.695 -67.731 146.350 1.00 76.32 760 LEU B CA 1
ATOM 5718 C C . LEU A 1 760 ? -60.277 -68.277 144.988 1.00 74.85 760 LEU B C 1
ATOM 5719 O O . LEU A 1 760 ? -61.107 -68.481 144.111 1.00 79.47 760 LEU B O 1
ATOM 5724 N N . VAL A 1 761 ? -58.980 -68.511 144.829 1.00 75.29 761 VAL B N 1
ATOM 5725 C CA . VAL A 1 761 ? -58.401 -69.059 143.600 1.00 77.49 761 VAL B CA 1
ATOM 5726 C C . VAL A 1 761 ? -57.017 -69.575 143.983 1.00 78.78 761 VAL B C 1
ATOM 5727 O O . VAL A 1 761 ? -56.438 -70.433 143.315 1.00 76.58 761 VAL B O 1
ATOM 5731 N N . GLU A 1 762 ? -56.500 -69.014 145.072 1.00 81.54 762 GLU B N 1
ATOM 5732 C CA . GLU A 1 762 ? -55.199 -69.368 145.627 1.00 79.55 762 GLU B CA 1
ATOM 5733 C C . GLU A 1 762 ? -54.870 -68.370 146.719 1.00 74.98 762 GLU B C 1
ATOM 5734 O O . GLU A 1 762 ? -55.341 -67.236 146.696 1.00 73.08 762 GLU B O 1
ATOM 5740 N N . GLU A 1 763 ? -54.078 -68.809 147.685 1.00 75.20 763 GLU B N 1
ATOM 5741 C CA . GLU A 1 763 ? -53.660 -67.956 148.783 1.00 73.85 763 GLU B CA 1
ATOM 5742 C C . GLU A 1 763 ? -52.295 -68.459 149.198 1.00 72.97 763 GLU B C 1
ATOM 5743 O O . GLU A 1 763 ? -51.996 -69.647 149.067 1.00 73.56 763 GLU B O 1
ATOM 5749 N N . ARG A 1 764 ? -51.457 -67.559 149.687 1.00 71.89 764 ARG B N 1
ATOM 5750 C CA . ARG A 1 764 ? -50.121 -67.957 150.088 1.00 70.23 764 ARG B CA 1
ATOM 5751 C C . ARG A 1 764 ? -49.386 -66.857 150.830 1.00 65.37 764 ARG B C 1
ATOM 5752 O O . ARG A 1 764 ? -49.761 -65.687 150.782 1.00 62.19 764 ARG B O 1
ATOM 5760 N N . GLU A 1 765 ? -48.339 -67.259 151.533 1.00 63.32 765 GLU B N 1
ATOM 5761 C CA . GLU A 1 765 ? -47.517 -66.325 152.270 1.00 61.75 765 GLU B CA 1
ATOM 5762 C C . GLU A 1 765 ? -46.262 -66.161 151.432 1.00 59.55 765 GLU B C 1
ATOM 5763 O O . GLU A 1 765 ? -45.909 -67.041 150.645 1.00 56.07 765 GLU B O 1
ATOM 5769 N N . GLU A 1 766 ? -45.596 -65.029 151.586 1.00 59.26 766 GLU B N 1
ATOM 5770 C CA . GLU A 1 766 ? -44.386 -64.782 150.826 1.00 62.56 766 GLU B CA 1
ATOM 5771 C C . GLU A 1 766 ? -43.363 -63.974 151.617 1.00 58.84 766 GLU B C 1
ATOM 5772 O O . GLU A 1 766 ? -43.714 -63.031 152.332 1.00 58.21 766 GLU B O 1
ATOM 5778 N N . LEU A 1 767 ? -42.103 -64.376 151.499 1.00 53.79 767 LEU B N 1
ATOM 5779 C CA . LEU A 1 767 ? -41.004 -63.681 152.151 1.00 51.08 767 LEU B CA 1
ATOM 5780 C C . LEU A 1 767 ? -40.478 -62.725 151.108 1.00 45.36 767 LEU B C 1
ATOM 5781 O O . LEU A 1 767 ? -40.063 -63.145 150.032 1.00 41.64 767 LEU B O 1
ATOM 5786 N N . ARG A 1 768 ? -40.503 -61.439 151.408 1.00 47.13 768 ARG B N 1
ATOM 5787 C CA . ARG A 1 768 ? -40.005 -60.474 150.450 1.00 50.84 768 ARG B CA 1
ATOM 5788 C C . ARG A 1 768 ? -38.769 -59.750 150.957 1.00 50.58 768 ARG B C 1
ATOM 5789 O O . ARG A 1 768 ? -38.659 -59.433 152.145 1.00 54.47 768 ARG B O 1
ATOM 5797 N N . THR A 1 769 ? -37.830 -59.514 150.050 1.00 44.70 769 THR B N 1
ATOM 5798 C CA . THR A 1 769 ? -36.617 -58.791 150.384 1.00 41.66 769 THR B CA 1
ATOM 5799 C C . THR A 1 769 ? -36.983 -57.322 150.212 1.00 40.83 769 THR B C 1
ATOM 5800 O O . THR A 1 769 ? -37.647 -56.961 149.243 1.00 43.35 769 THR B O 1
ATOM 5804 N N . PRO A 1 770 ? -36.579 -56.459 151.158 1.00 42.23 770 PRO B N 1
ATOM 5805 C CA . PRO A 1 770 ? -36.889 -55.026 151.066 1.00 38.51 770 PRO B CA 1
ATOM 5806 C C . PRO A 1 770 ? -36.262 -54.399 149.832 1.00 32.41 770 PRO B C 1
ATOM 5807 O O . PRO A 1 770 ? -35.436 -55.020 149.162 1.00 32.83 770 PRO B O 1
ATOM 5811 N N . LEU A 1 771 ? -36.654 -53.171 149.526 1.00 32.00 771 LEU B N 1
ATOM 5812 C CA . LEU A 1 771 ? -36.101 -52.476 148.368 1.00 32.36 771 LEU B CA 1
ATOM 5813 C C . LEU A 1 771 ? -34.674 -52.002 148.645 1.00 33.87 771 LEU B C 1
ATOM 5814 O O . LEU A 1 771 ? -34.279 -51.850 149.806 1.00 34.36 771 LEU B O 1
ATOM 5819 N N . PRO A 1 772 ? -33.879 -51.773 147.581 1.00 37.32 772 PRO B N 1
ATOM 5820 C CA . PRO A 1 772 ? -32.487 -51.309 147.704 1.00 37.38 772 PRO B CA 1
ATOM 5821 C C . PRO A 1 772 ? -32.489 -49.926 148.340 1.00 37.74 772 PRO B C 1
ATOM 5822 O O . PRO A 1 772 ? -33.551 -49.342 148.562 1.00 40.53 772 PRO B O 1
ATOM 5826 N N . PRO A 1 773 ? -31.304 -49.379 148.647 1.00 38.41 773 PRO B N 1
ATOM 5827 C CA . PRO A 1 773 ? -31.319 -48.045 149.255 1.00 36.11 773 PRO B CA 1
ATOM 5828 C C . PRO A 1 773 ? -31.533 -46.997 148.153 1.00 28.65 773 PRO B C 1
ATOM 5829 O O . PRO A 1 773 ? -31.427 -47.308 146.967 1.00 16.38 773 PRO B O 1
ATOM 5833 N N . TYR A 1 774 ? -31.824 -45.764 148.551 1.00 22.56 774 TYR B N 1
ATOM 5834 C CA . TYR A 1 774 ? -32.049 -44.678 147.605 1.00 23.04 774 TYR B CA 1
ATOM 5835 C C . TYR A 1 774 ? -30.912 -44.360 146.641 1.00 21.56 774 TYR B C 1
ATOM 5836 O O . TYR A 1 774 ? -29.742 -44.518 146.959 1.00 23.97 774 TYR B O 1
ATOM 5845 N N . THR A 1 775 ? -31.288 -43.920 145.446 1.00 24.40 775 THR B N 1
ATOM 5846 C CA . THR A 1 775 ? -30.339 -43.449 144.443 1.00 21.90 775 THR B CA 1
ATOM 5847 C C . THR A 1 775 ? -30.919 -42.058 144.276 1.00 20.66 775 THR B C 1
ATOM 5848 O O . THR A 1 775 ? -31.952 -41.745 144.882 1.00 14.89 775 THR B O 1
ATOM 5852 N N . THR A 1 776 ? -30.279 -41.211 143.485 1.00 24.91 776 THR B N 1
ATOM 5853 C CA . THR A 1 776 ? -30.852 -39.888 143.272 1.00 26.69 776 THR B CA 1
ATOM 5854 C C . THR A 1 776 ? -32.252 -40.090 142.676 1.00 31.45 776 THR B C 1
ATOM 5855 O O . THR A 1 776 ? -33.186 -39.345 142.984 1.00 33.92 776 THR B O 1
ATOM 5859 N N . GLU A 1 777 ? -32.381 -41.122 141.844 1.00 26.22 777 GLU B N 1
ATOM 5860 C CA . GLU A 1 777 ? -33.634 -41.470 141.186 1.00 28.46 777 GLU B CA 1
ATOM 5861 C C . GLU A 1 777 ? -34.771 -41.856 142.129 1.00 30.98 777 GLU B C 1
ATOM 5862 O O . GLU A 1 777 ? -35.786 -41.156 142.212 1.00 37.96 777 GLU B O 1
ATOM 5868 N N . THR A 1 778 ? -34.611 -42.969 142.839 1.00 31.68 778 THR B N 1
ATOM 5869 C CA . THR A 1 778 ? -35.651 -43.422 143.761 1.00 31.62 778 THR B CA 1
ATOM 5870 C C . THR A 1 778 ? -35.975 -42.421 144.846 1.00 31.83 778 THR B C 1
ATOM 5871 O O . THR A 1 778 ? -37.109 -42.371 145.311 1.00 36.83 778 THR B O 1
ATOM 5875 N N . MET A 1 779 ? -34.988 -41.633 145.266 1.00 32.62 779 MET B N 1
ATOM 5876 C CA . MET A 1 779 ? -35.234 -40.643 146.310 1.00 34.00 779 MET B CA 1
ATOM 5877 C C . MET A 1 779 ? -36.073 -39.489 145.762 1.00 38.02 779 MET B C 1
ATOM 5878 O O . MET A 1 779 ? -36.955 -38.957 146.455 1.00 31.50 779 MET B O 1
ATOM 5883 N N . LEU A 1 780 ? -35.792 -39.094 144.522 1.00 35.63 780 LEU B N 1
ATOM 5884 C CA . LEU A 1 780 ? -36.559 -38.025 143.898 1.00 35.78 780 LEU B CA 1
ATOM 5885 C C . LEU A 1 780 ? -37.988 -38.509 143.744 1.00 34.50 780 LEU B C 1
ATOM 5886 O O . LEU A 1 780 ? -38.937 -37.764 143.985 1.00 32.06 780 LEU B O 1
ATOM 5891 N N . SER A 1 781 ? -38.145 -39.768 143.354 1.00 30.70 781 SER B N 1
ATOM 5892 C CA . SER A 1 781 ? -39.489 -40.292 143.172 1.00 35.68 781 SER B CA 1
ATOM 5893 C C . SER A 1 781 ? -40.261 -40.386 144.481 1.00 38.17 781 SER B C 1
ATOM 5894 O O . SER A 1 781 ? -41.394 -39.911 144.566 1.00 40.88 781 SER B O 1
ATOM 5897 N N . ASP A 1 782 ? -39.655 -40.977 145.508 1.00 37.98 782 ASP B N 1
ATOM 5898 C CA . ASP A 1 782 ? -40.336 -41.100 146.791 1.00 36.07 782 ASP B CA 1
ATOM 5899 C C . ASP A 1 782 ? -40.699 -39.737 147.357 1.00 35.35 782 ASP B C 1
ATOM 5900 O O . ASP A 1 782 ? -41.832 -39.509 147.770 1.00 34.98 782 ASP B O 1
ATOM 5905 N N . ALA A 1 783 ? -39.723 -38.837 147.381 1.00 33.58 783 ALA B N 1
ATOM 5906 C CA . ALA A 1 783 ? -39.928 -37.498 147.915 1.00 32.92 783 ALA B CA 1
ATOM 5907 C C . ALA A 1 783 ? -41.110 -36.780 147.251 1.00 32.73 783 ALA B C 1
ATOM 5908 O O . ALA A 1 783 ? -41.729 -35.915 147.845 1.00 24.87 783 ALA B O 1
ATOM 5910 N N . ASN A 1 784 ? -41.415 -37.142 146.013 1.00 39.93 784 ASN B N 1
ATOM 5911 C CA . ASN A 1 784 ? -42.515 -36.515 145.289 1.00 43.17 784 ASN B CA 1
ATOM 5912 C C . ASN A 1 784 ? -43.835 -37.227 145.585 1.00 41.62 784 ASN B C 1
ATOM 5913 O O . ASN A 1 784 ? -44.880 -36.591 145.705 1.00 45.40 784 ASN B O 1
ATOM 5918 N N . ARG A 1 785 ? -43.774 -38.550 145.705 1.00 43.22 785 ARG B N 1
ATOM 5919 C CA . ARG A 1 785 ? -44.947 -39.368 146.009 1.00 44.72 785 ARG B CA 1
ATOM 5920 C C . ARG A 1 785 ? -45.400 -39.231 147.473 1.00 46.56 785 ARG B C 1
ATOM 5921 O O . ARG A 1 785 ? -46.575 -38.974 147.735 1.00 44.96 785 ARG B O 1
ATOM 5929 N N . ILE A 1 786 ? -44.468 -39.405 148.417 1.00 45.17 786 ILE B N 1
ATOM 5930 C CA . ILE A 1 786 ? -44.778 -39.331 149.850 1.00 40.65 786 ILE B CA 1
ATOM 5931 C C . ILE A 1 786 ? -44.938 -37.889 150.272 1.00 44.11 786 ILE B C 1
ATOM 5932 O O . ILE A 1 786 ? -45.944 -37.497 150.854 1.00 45.85 786 ILE B O 1
ATOM 5937 N N . LEU A 1 787 ? -43.902 -37.110 150.007 1.00 48.30 787 LEU B N 1
ATOM 5938 C CA . LEU A 1 787 ? -43.900 -35.693 150.316 1.00 48.18 787 LEU B CA 1
ATOM 5939 C C . LEU A 1 787 ? -44.226 -35.087 148.955 1.00 53.85 787 LEU B C 1
ATOM 5940 O O . LEU A 1 787 ? -43.921 -35.688 147.925 1.00 56.77 787 LEU B O 1
ATOM 5945 N N . LYS A 1 788 ? -44.868 -33.931 148.919 1.00 53.82 788 LYS B N 1
ATOM 5946 C CA . LYS A 1 788 ? -45.192 -33.354 147.622 1.00 52.55 788 LYS B CA 1
ATOM 5947 C C . LYS A 1 788 ? -44.079 -32.433 147.131 1.00 53.09 788 LYS B C 1
ATOM 5948 O O . LYS A 1 788 ? -44.330 -31.365 146.576 1.00 55.92 788 LYS B O 1
ATOM 5954 N N . PHE A 1 789 ? -42.840 -32.864 147.352 1.00 50.97 789 PHE B N 1
ATOM 5955 C CA . PHE A 1 789 ? -41.666 -32.111 146.932 1.00 46.99 789 PHE B CA 1
ATOM 5956 C C . PHE A 1 789 ? -41.513 -32.154 145.419 1.00 44.21 789 PHE B C 1
ATOM 5957 O O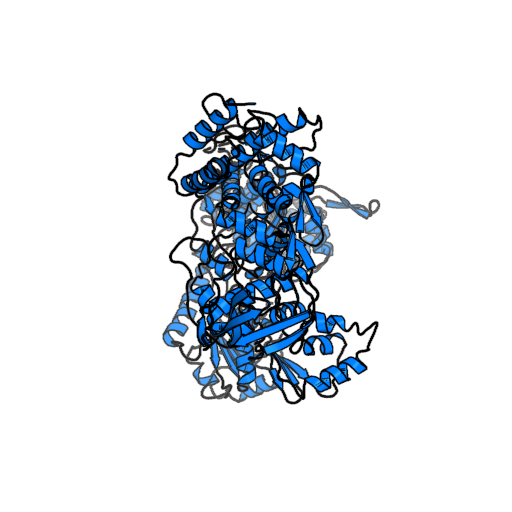 . PHE A 1 789 ? -41.861 -33.147 144.776 1.00 39.17 789 PHE B O 1
ATOM 5965 N N . SER A 1 790 ? -40.987 -31.076 144.855 1.00 37.02 790 SER B N 1
ATOM 5966 C CA . SER A 1 790 ? -40.734 -31.053 143.429 1.00 35.20 790 SER B CA 1
ATOM 5967 C C . SER A 1 790 ? -39.284 -31.525 143.377 1.00 37.44 790 SER B C 1
ATOM 5968 O O . SER A 1 790 ? -38.592 -31.481 144.394 1.00 36.52 790 SER B O 1
ATOM 5971 N N . VAL A 1 791 ? -38.836 -31.986 142.215 1.00 39.01 791 VAL B N 1
ATOM 5972 C CA . VAL A 1 791 ? -37.479 -32.494 142.054 1.00 39.29 791 VAL B CA 1
ATOM 5973 C C . VAL A 1 791 ? -36.396 -31.505 142.449 1.00 40.38 791 VAL B C 1
ATOM 5974 O O . VAL A 1 791 ? -35.466 -31.858 143.173 1.00 41.45 791 VAL B O 1
ATOM 5978 N N . LYS A 1 792 ? -36.505 -30.274 141.956 1.00 40.66 792 LYS B N 1
ATOM 5979 C CA . LYS A 1 792 ? -35.510 -29.255 142.252 1.00 38.85 792 LYS B CA 1
ATOM 5980 C C . LYS A 1 792 ? -35.397 -29.033 143.742 1.00 38.26 792 LYS B C 1
ATOM 5981 O O . LYS A 1 792 ? -34.304 -28.955 144.292 1.00 38.40 792 LYS B O 1
ATOM 5987 N N . GLN A 1 793 ? -36.548 -28.945 144.387 1.00 38.61 793 GLN B N 1
ATOM 5988 C CA . GLN A 1 793 ? -36.633 -28.725 145.817 1.00 38.28 793 GLN B CA 1
ATOM 5989 C C . GLN A 1 793 ? -36.031 -29.886 146.613 1.00 40.61 793 GLN B C 1
ATOM 5990 O O . GLN A 1 793 ? -35.449 -29.683 147.682 1.00 39.69 793 GLN B O 1
ATOM 5996 N N . THR A 1 794 ? -36.170 -31.101 146.090 1.00 36.60 794 THR B N 1
ATOM 5997 C CA . THR A 1 794 ? -35.650 -32.276 146.768 1.00 36.35 794 THR B CA 1
ATOM 5998 C C . THR A 1 794 ? -34.131 -32.293 146.735 1.00 40.26 794 THR B C 1
ATOM 5999 O O . THR A 1 794 ? -33.486 -32.611 147.736 1.00 41.15 794 THR B O 1
ATOM 6003 N N . MET A 1 795 ? -33.568 -31.944 145.585 1.00 38.15 795 MET B N 1
ATOM 6004 C CA . MET A 1 795 ? -32.122 -31.916 145.420 1.00 39.64 795 MET B CA 1
ATOM 6005 C C . MET A 1 795 ? -31.491 -30.845 146.303 1.00 37.85 795 MET B C 1
ATOM 6006 O O . MET A 1 795 ? -30.370 -30.995 146.769 1.00 40.56 795 MET B O 1
ATOM 6011 N N . GLN A 1 796 ? -32.219 -29.758 146.522 1.00 39.49 796 GLN B N 1
ATOM 6012 C CA . GLN A 1 796 ? -31.729 -28.660 147.336 1.00 38.39 796 GLN B CA 1
ATOM 6013 C C . GLN A 1 796 ? -31.670 -29.079 148.789 1.00 34.19 796 GLN B C 1
ATOM 6014 O O . GLN A 1 796 ? -30.715 -28.767 149.496 1.00 33.19 796 GLN B O 1
ATOM 6020 N N . ILE A 1 797 ? -32.709 -29.780 149.223 1.00 32.57 797 ILE B N 1
ATOM 6021 C CA . ILE A 1 797 ? -32.804 -30.266 150.589 1.00 32.26 797 ILE B CA 1
ATOM 6022 C C . ILE A 1 797 ? -31.707 -31.287 150.832 1.00 33.09 797 ILE B C 1
ATOM 6023 O O . ILE A 1 797 ? -30.996 -31.229 151.828 1.00 39.74 797 ILE B O 1
ATOM 6028 N N . ALA A 1 798 ? -31.584 -32.218 149.899 1.00 31.35 798 ALA B N 1
ATOM 6029 C CA . ALA A 1 798 ? -30.603 -33.291 149.966 1.00 32.70 798 ALA B CA 1
ATOM 6030 C C . ALA A 1 798 ? -29.178 -32.756 150.075 1.00 33.32 798 ALA B C 1
ATOM 6031 O O . ALA A 1 798 ? -28.361 -33.268 150.849 1.00 35.15 798 ALA B O 1
ATOM 6033 N N . GLN A 1 799 ? -28.884 -31.738 149.281 1.00 25.39 799 GLN B N 1
ATOM 6034 C CA . GLN A 1 799 ? -27.566 -31.122 149.277 1.00 29.05 799 GLN B CA 1
ATOM 6035 C C . GLN A 1 799 ? -27.232 -30.476 150.629 1.00 27.14 799 GLN B C 1
ATOM 6036 O O . GLN A 1 799 ? -26.109 -30.590 151.117 1.00 24.28 799 GLN B O 1
ATOM 6042 N N . GLU A 1 800 ? -28.202 -29.807 151.240 1.00 23.71 800 GLU B N 1
ATOM 6043 C CA . GLU A 1 800 ? -27.944 -29.171 152.527 1.00 33.32 800 GLU B CA 1
ATOM 6044 C C . GLU A 1 800 ? -27.834 -30.167 153.669 1.00 33.60 800 GLU B C 1
ATOM 6045 O O . GLU A 1 800 ? -27.252 -29.877 154.713 1.00 43.31 800 GLU B O 1
ATOM 6051 N N . LEU A 1 801 ? -28.390 -31.349 153.461 1.00 33.14 801 LEU B N 1
ATOM 6052 C CA . LEU A 1 801 ? -28.339 -32.409 154.451 1.00 27.21 801 LEU B CA 1
ATOM 6053 C C . LEU A 1 801 ? -26.911 -32.975 154.359 1.00 27.55 801 LEU B C 1
ATOM 6054 O O . LEU A 1 801 ? -26.279 -33.285 155.361 1.00 27.24 801 LEU B O 1
ATOM 6059 N N . PHE A 1 802 ? -26.402 -33.091 153.140 1.00 24.30 802 PHE B N 1
ATOM 6060 C CA . PHE A 1 802 ? -25.056 -33.596 152.915 1.00 24.29 802 PHE B CA 1
ATOM 6061 C C . PHE A 1 802 ? -24.004 -32.591 153.422 1.00 25.91 802 PHE B C 1
ATOM 6062 O O . PHE A 1 802 ? -23.034 -32.978 154.064 1.00 25.28 802 PHE B O 1
ATOM 6070 N N . GLU A 1 803 ? -24.197 -31.303 153.148 1.00 32.22 803 GLU B N 1
ATOM 6071 C CA . GLU A 1 803 ? -23.242 -30.289 153.609 1.00 32.68 803 GLU B CA 1
ATOM 6072 C C . GLU A 1 803 ? -23.074 -30.295 155.129 1.00 33.59 803 GLU B C 1
ATOM 6073 O O . GLU A 1 803 ? -21.995 -29.994 155.625 1.00 28.87 803 GLU B O 1
ATOM 6079 N N . ASN A 1 804 ? -24.142 -30.623 155.858 1.00 29.73 804 ASN B N 1
ATOM 6080 C CA . ASN A 1 804 ? -24.089 -30.621 157.316 1.00 34.34 804 ASN B CA 1
ATOM 6081 C C . ASN A 1 804 ? -23.690 -31.961 157.935 1.00 37.36 804 ASN B C 1
ATOM 6082 O O . ASN A 1 804 ? -23.755 -32.131 159.155 1.00 34.60 804 ASN B O 1
ATOM 6087 N N . GLY A 1 805 ? -23.289 -32.907 157.086 1.00 33.95 805 GLY B N 1
ATOM 6088 C CA . GLY A 1 805 ? -22.844 -34.209 157.554 1.00 26.87 805 GLY B CA 1
ATOM 6089 C C . GLY A 1 805 ? -23.865 -35.257 157.939 1.00 24.93 805 GLY B C 1
ATOM 6090 O O . GLY A 1 805 ? -23.520 -36.256 158.560 1.00 28.01 805 GLY B O 1
ATOM 6091 N N . LEU A 1 806 ? -25.115 -35.060 157.556 1.00 27.65 806 LEU B N 1
ATOM 6092 C CA . LEU A 1 806 ? -26.169 -36.009 157.900 1.00 25.44 806 LEU B CA 1
ATOM 6093 C C . LEU A 1 806 ? -26.421 -37.167 156.912 1.00 25.28 806 LEU B C 1
ATOM 6094 O O . LEU A 1 806 ? -27.018 -38.183 157.282 1.00 22.53 806 LEU B O 1
ATOM 6099 N N . ILE A 1 807 ? -25.989 -37.021 155.664 1.00 21.99 807 ILE B N 1
ATOM 6100 C CA . ILE A 1 807 ? -26.180 -38.092 154.678 1.00 26.60 807 ILE B CA 1
ATOM 6101 C C . ILE A 1 807 ? -25.008 -38.174 153.730 1.00 29.10 807 ILE B C 1
ATOM 6102 O O . ILE A 1 807 ? -24.137 -37.302 153.722 1.00 39.55 807 ILE B O 1
ATOM 6107 N N . THR A 1 808 ? -25.003 -39.231 152.927 1.00 27.65 808 THR B N 1
ATOM 6108 C CA . THR A 1 808 ? -23.973 -39.422 151.923 1.00 25.49 808 THR B CA 1
ATOM 6109 C C . THR A 1 808 ? -24.331 -38.574 150.695 1.00 29.59 808 THR B C 1
ATOM 6110 O O . THR A 1 808 ? -25.454 -38.047 150.581 1.00 23.56 808 THR B O 1
ATOM 6114 N N . TYR A 1 809 ? -23.376 -38.450 149.779 1.00 26.47 809 TYR B N 1
ATOM 6115 C CA . TYR A 1 809 ? -23.579 -37.668 148.570 1.00 27.90 809 TYR B CA 1
ATOM 6116 C C . TYR A 1 809 ? -24.931 -37.984 147.906 1.00 35.62 809 TYR B C 1
ATOM 6117 O O . TYR A 1 809 ? -25.284 -39.156 147.668 1.00 38.90 809 TYR B O 1
ATOM 6126 N N . HIS A 1 810 ? -25.674 -36.917 147.623 1.00 32.42 810 HIS B N 1
ATOM 6127 C CA . HIS A 1 810 ? -27.004 -36.975 147.027 1.00 33.42 810 HIS B CA 1
ATOM 6128 C C . HIS A 1 810 ? -27.093 -37.166 145.501 1.00 35.56 810 HIS B C 1
ATOM 6129 O O . HIS A 1 810 ? -28.177 -37.415 144.970 1.00 37.63 810 HIS B O 1
ATOM 6136 N N . ARG A 1 811 ? -25.983 -37.032 144.785 1.00 36.24 811 ARG B N 1
ATOM 6137 C CA . ARG A 1 811 ? -26.024 -37.230 143.333 1.00 40.26 811 ARG B CA 1
ATOM 6138 C C . ARG A 1 811 ? -25.295 -38.526 143.000 1.00 36.47 811 ARG B C 1
ATOM 6139 O O . ARG A 1 811 ? -24.128 -38.538 142.620 1.00 36.89 811 ARG B O 1
ATOM 6147 N N . THR A 1 812 ? -26.024 -39.623 143.159 1.00 33.69 812 THR B N 1
ATOM 6148 C CA . THR A 1 812 ? -25.491 -40.960 142.960 1.00 31.47 812 THR B CA 1
ATOM 6149 C C . THR A 1 812 ? -26.473 -41.886 142.214 1.00 35.37 812 THR B C 1
ATOM 6150 O O . THR A 1 812 ? -27.693 -41.799 142.381 1.00 33.39 812 THR B O 1
ATOM 6154 N N . ASP A 1 813 ? -25.914 -42.783 141.410 1.00 36.19 813 ASP B N 1
ATOM 6155 C CA . ASP A 1 813 ? -26.683 -43.756 140.646 1.00 43.00 813 ASP B CA 1
ATOM 6156 C C . ASP A 1 813 ? -26.486 -45.161 141.222 1.00 41.96 813 ASP B C 1
ATOM 6157 O O . ASP A 1 813 ? -26.986 -46.134 140.675 1.00 41.01 813 ASP B O 1
ATOM 6162 N N . SER A 1 814 ? -25.765 -45.265 142.332 1.00 41.11 814 SER B N 1
ATOM 6163 C CA . SER A 1 814 ? -25.479 -46.568 142.921 1.00 37.54 814 SER B CA 1
ATOM 6164 C C . SER A 1 814 ? -26.290 -46.898 144.157 1.00 31.88 814 SER B C 1
ATOM 6165 O O . SER A 1 814 ? -26.666 -46.004 144.902 1.00 29.53 814 SER B O 1
ATOM 6168 N N . THR A 1 815 ? -26.572 -48.187 144.357 1.00 29.08 815 THR B N 1
ATOM 6169 C CA . THR A 1 815 ? -27.312 -48.640 145.541 1.00 32.22 815 THR B CA 1
ATOM 6170 C C . THR A 1 815 ? -26.345 -49.344 146.510 1.00 30.77 815 THR B C 1
ATOM 6171 O O . THR A 1 815 ? -26.737 -49.841 147.569 1.00 27.91 815 THR B O 1
ATOM 6175 N N . ARG A 1 816 ? -25.075 -49.370 146.122 1.00 25.80 816 ARG B N 1
ATOM 6176 C CA . ARG A 1 816 ? -24.027 -49.986 146.909 1.00 31.64 816 ARG B CA 1
ATOM 6177 C C . ARG A 1 816 ? -23.992 -49.450 148.328 1.00 31.67 816 ARG B C 1
ATOM 6178 O O . ARG A 1 816 ? -24.170 -48.253 148.568 1.00 27.72 816 ARG B O 1
ATOM 6186 N N . VAL A 1 817 ? -23.761 -50.359 149.265 1.00 29.73 817 VAL B N 1
ATOM 6187 C CA . VAL A 1 817 ? -23.674 -50.012 150.668 1.00 26.77 817 VAL B CA 1
ATOM 6188 C C . VAL A 1 817 ? -22.328 -50.510 151.139 1.00 31.71 817 VAL B C 1
ATOM 6189 O O . VAL A 1 817 ? -22.059 -51.715 151.056 1.00 39.67 817 VAL B O 1
ATOM 6193 N N . SER A 1 818 ? -21.476 -49.594 151.608 1.00 27.97 818 SER B N 1
ATOM 6194 C CA . SER A 1 818 ? -20.146 -49.966 152.096 1.00 26.27 818 SER B CA 1
ATOM 6195 C C . SER A 1 818 ? -20.297 -50.634 153.463 1.00 28.20 818 SER B C 1
ATOM 6196 O O . SER A 1 818 ? -21.358 -50.535 154.103 1.00 26.30 818 SER B O 1
ATOM 6199 N N . ASP A 1 819 ? -19.253 -51.319 153.912 1.00 25.85 819 ASP B N 1
ATOM 6200 C CA . ASP A 1 819 ? -19.333 -51.990 155.202 1.00 38.20 819 ASP B CA 1
ATOM 6201 C C . ASP A 1 819 ? -19.473 -50.996 156.346 1.00 36.74 819 ASP B C 1
ATOM 6202 O O . ASP A 1 819 ? -19.886 -51.375 157.447 1.00 39.29 819 ASP B O 1
ATOM 6207 N N . VAL A 1 820 ? -19.134 -49.731 156.098 1.00 31.92 820 VAL B N 1
ATOM 6208 C CA . VAL A 1 820 ? -19.309 -48.709 157.128 1.00 31.55 820 VAL B CA 1
ATOM 6209 C C . VAL A 1 820 ? -20.816 -48.499 157.225 1.00 28.97 820 VAL B C 1
ATOM 6210 O O . VAL A 1 820 ? -21.386 -48.454 158.313 1.00 30.45 820 VAL B O 1
ATOM 6214 N N . GLY A 1 821 ? -21.454 -48.373 156.063 1.00 28.25 821 GLY B N 1
ATOM 6215 C CA . GLY A 1 821 ? -22.896 -48.200 156.022 1.00 25.06 821 GLY B CA 1
ATOM 6216 C C . GLY A 1 821 ? -23.583 -49.445 156.553 1.00 22.18 821 GLY B C 1
ATOM 6217 O O . GLY A 1 821 ? -24.645 -49.381 157.153 1.00 25.02 821 GLY B O 1
ATOM 6218 N N . GLN A 1 822 ? -22.976 -50.597 156.334 1.00 26.11 822 GLN B N 1
ATOM 6219 C CA . GLN A 1 822 ? -23.564 -51.827 156.838 1.00 33.37 822 GLN B CA 1
ATOM 6220 C C . GLN A 1 822 ? -23.453 -51.870 158.360 1.00 33.63 822 GLN B C 1
ATOM 6221 O O . GLN A 1 822 ? -24.365 -52.348 159.052 1.00 30.65 822 GLN B O 1
ATOM 6227 N N . ARG A 1 823 ? -22.341 -51.361 158.888 1.00 34.69 823 ARG B N 1
ATOM 6228 C CA . ARG A 1 823 ? -22.146 -51.363 160.334 1.00 34.98 823 ARG B CA 1
ATOM 6229 C C . ARG A 1 823 ? -23.040 -50.333 161.008 1.00 32.84 823 ARG B C 1
ATOM 6230 O O . ARG A 1 823 ? -23.424 -50.502 162.161 1.00 34.36 823 ARG B O 1
ATOM 6238 N N . ILE A 1 824 ? -23.384 -49.273 160.282 1.00 27.66 824 ILE B N 1
ATOM 6239 C CA . ILE A 1 824 ? -24.292 -48.266 160.815 1.00 32.95 824 ILE B CA 1
ATOM 6240 C C . ILE A 1 824 ? -25.672 -48.919 160.977 1.00 33.06 824 ILE B C 1
ATOM 6241 O O . ILE A 1 824 ? -26.365 -48.693 161.971 1.00 33.96 824 ILE B O 1
ATOM 6246 N N . ALA A 1 825 ? -26.067 -49.716 159.983 1.00 32.76 825 ALA B N 1
ATOM 6247 C CA . ALA A 1 825 ? -27.354 -50.407 160.010 1.00 34.88 825 ALA B CA 1
ATOM 6248 C C . ALA A 1 825 ? -27.380 -51.435 161.134 1.00 36.12 825 ALA B C 1
ATOM 6249 O O . ALA A 1 825 ? -28.362 -51.515 161.880 1.00 35.70 825 ALA B O 1
ATOM 6251 N N . LYS A 1 826 ? -26.306 -52.216 161.255 1.00 33.28 826 LYS B N 1
ATOM 6252 C CA . LYS A 1 826 ? -26.240 -53.224 162.303 1.00 33.50 826 LYS B CA 1
ATOM 6253 C C . LYS A 1 826 ? -26.372 -52.560 163.671 1.00 36.62 826 LYS B C 1
ATOM 6254 O O . LYS A 1 826 ? -27.044 -53.082 164.559 1.00 33.42 826 LYS B O 1
ATOM 6260 N N . GLU A 1 827 ? -25.736 -51.401 163.835 1.00 37.73 827 GLU B N 1
ATOM 6261 C CA . GLU A 1 827 ? -25.812 -50.664 165.096 1.00 35.48 827 GLU B CA 1
ATOM 6262 C C . GLU A 1 827 ? -27.255 -50.294 165.424 1.00 32.99 827 GLU B C 1
ATOM 6263 O O . GLU A 1 827 ? -27.623 -50.182 166.592 1.00 29.42 827 GLU B O 1
ATOM 6269 N N . TYR A 1 828 ? -28.076 -50.109 164.393 1.00 33.06 828 TYR B N 1
ATOM 6270 C CA . TYR A 1 828 ? -29.465 -49.744 164.619 1.00 33.84 828 TYR B CA 1
ATOM 6271 C C . TYR A 1 828 ? -30.447 -50.922 164.604 1.00 36.77 828 TYR B C 1
ATOM 6272 O O . TYR A 1 828 ? -31.403 -50.943 165.383 1.00 33.44 828 TYR B O 1
ATOM 6281 N N . LEU A 1 829 ? -30.212 -51.894 163.728 1.00 36.93 829 LEU B N 1
ATOM 6282 C CA . LEU A 1 829 ? -31.098 -53.054 163.601 1.00 43.07 829 LEU B CA 1
ATOM 6283 C C . LEU A 1 829 ? -30.907 -54.171 164.632 1.00 48.18 829 LEU B C 1
ATOM 6284 O O . LEU A 1 829 ? -31.885 -54.773 165.089 1.00 47.77 829 LEU B O 1
ATOM 6289 N N . GLY A 1 830 ? -29.651 -54.448 164.980 1.00 51.83 830 GLY B N 1
ATOM 6290 C CA . GLY A 1 830 ? -29.330 -55.477 165.956 1.00 53.60 830 GLY B CA 1
ATOM 6291 C C . GLY A 1 830 ? -30.291 -56.648 166.024 1.00 60.18 830 GLY B C 1
ATOM 6292 O O . GLY A 1 830 ? -31.310 -56.585 166.729 1.00 63.90 830 GLY B O 1
ATOM 6293 N N . ASP A 1 831 ? -29.945 -57.722 165.311 1.00 56.03 831 ASP B N 1
ATOM 6294 C CA . ASP A 1 831 ? -30.748 -58.951 165.230 1.00 56.60 831 ASP B CA 1
ATOM 6295 C C . ASP A 1 831 ? -31.679 -58.886 164.033 1.00 54.82 831 ASP B C 1
ATOM 6296 O O . ASP A 1 831 ? -31.789 -59.851 163.284 1.00 52.10 831 ASP B O 1
ATOM 6301 N N . ASP A 1 832 ? -32.363 -57.756 163.861 1.00 51.42 832 ASP B N 1
ATOM 6302 C CA . ASP A 1 832 ? -33.235 -57.599 162.712 1.00 46.32 832 ASP B CA 1
ATOM 6303 C C . ASP A 1 832 ? -32.341 -57.208 161.542 1.00 46.89 832 ASP B C 1
ATOM 6304 O O . ASP A 1 832 ? -32.818 -56.920 160.448 1.00 47.27 832 ASP B O 1
ATOM 6309 N N . PHE A 1 833 ? -31.033 -57.225 161.788 1.00 40.58 833 PHE B N 1
ATOM 6310 C CA . PHE A 1 833 ? -30.047 -56.862 160.783 1.00 36.79 833 PHE B CA 1
ATOM 6311 C C . PHE A 1 833 ? -29.739 -57.990 159.813 1.00 37.66 833 PHE B C 1
ATOM 6312 O O . PHE A 1 833 ? -29.806 -59.163 160.173 1.00 45.14 833 PHE B O 1
ATOM 6320 N N . VAL A 1 834 ? -29.381 -57.617 158.587 1.00 33.86 834 VAL B N 1
ATOM 6321 C CA . VAL A 1 834 ? -29.053 -58.565 157.530 1.00 35.12 834 VAL B CA 1
ATOM 6322 C C . VAL A 1 834 ? -28.189 -57.884 156.468 1.00 42.19 834 VAL B C 1
ATOM 6323 O O . VAL A 1 834 ? -28.714 -57.183 155.608 1.00 45.44 834 VAL B O 1
ATOM 6327 N N . GLY A 1 835 ? -26.879 -58.109 156.529 1.00 47.45 835 GLY B N 1
ATOM 6328 C CA . GLY A 1 835 ? -25.936 -57.533 155.574 1.00 46.50 835 GLY B CA 1
ATOM 6329 C C . GLY A 1 835 ? -26.446 -56.843 154.316 1.00 45.48 835 GLY B C 1
ATOM 6330 O O . GLY A 1 835 ? -27.010 -55.757 154.392 1.00 52.26 835 GLY B O 1
ATOM 6331 N N . ARG A 1 836 ? -26.226 -57.456 153.155 1.00 40.42 836 ARG B N 1
ATOM 6332 C CA . ARG A 1 836 ? -26.658 -56.895 151.860 1.00 39.71 836 ARG B CA 1
ATOM 6333 C C . ARG A 1 836 ? -25.972 -55.599 151.363 1.00 38.10 836 ARG B C 1
ATOM 6334 O O . ARG A 1 836 ? -26.285 -54.479 151.786 1.00 32.91 836 ARG B O 1
ATOM 6342 N N . GLU A 1 837 ? -25.039 -55.800 150.433 1.00 33.46 837 GLU B N 1
ATOM 6343 C CA . GLU A 1 837 ? -24.251 -54.750 149.811 1.00 29.65 837 GLU B CA 1
ATOM 6344 C C . GLU A 1 837 ? -24.924 -54.044 148.618 1.00 35.87 837 GLU B C 1
ATOM 6345 O O . GLU A 1 837 ? -24.521 -52.933 148.257 1.00 35.71 837 GLU B O 1
ATOM 6351 N N . TRP A 1 838 ? -25.922 -54.694 148.002 1.00 34.94 838 TRP B N 1
ATOM 6352 C CA . TRP A 1 838 ? -26.658 -54.139 146.852 1.00 32.42 838 TRP B CA 1
ATOM 6353 C C . TRP A 1 838 ? -25.760 -53.585 145.753 1.00 36.05 838 TRP B C 1
ATOM 6354 O O . TRP A 1 838 ? -26.096 -52.577 145.126 1.00 33.63 838 TRP B O 1
ATOM 6365 N N . GLY A 1 839 ? -24.627 -54.237 145.519 1.00 39.71 839 GLY B N 1
ATOM 6366 C CA . GLY A 1 839 ? -23.692 -53.767 144.510 1.00 41.06 839 GLY B CA 1
ATOM 6367 C C . GLY A 1 839 ? -22.380 -54.521 144.620 1.00 46.00 839 GLY B C 1
ATOM 6368 O O . GLY A 1 839 ? -22.046 -55.065 145.675 1.00 46.18 839 GLY B O 1
ATOM 6369 N N . GLU A 1 840 ? -21.620 -54.535 143.534 1.00 49.92 840 GLU B N 1
ATOM 6370 C CA . GLU A 1 840 ? -20.364 -55.267 143.499 1.00 50.62 840 GLU B CA 1
ATOM 6371 C C . GLU A 1 840 ? -19.209 -54.392 143.015 1.00 52.75 840 GLU B C 1
ATOM 6372 O O . GLU A 1 840 ? -18.093 -54.873 142.840 1.00 57.57 840 GLU B O 1
ATOM 6378 N N . SER A 1 841 ? -19.473 -53.109 142.794 1.00 52.63 841 SER B N 1
ATOM 6379 C CA . SER A 1 841 ? -18.424 -52.207 142.330 1.00 54.76 841 SER B CA 1
ATOM 6380 C C . SER A 1 841 ? -18.856 -50.746 142.255 1.00 53.52 841 SER B C 1
ATOM 6381 O O . SER A 1 841 ? -19.969 -50.385 142.647 1.00 52.31 841 SER B O 1
ATOM 6384 N N . GLY A 1 842 ? -17.953 -49.916 141.744 1.00 53.14 842 GLY B N 1
ATOM 6385 C CA . GLY A 1 842 ? -18.221 -48.498 141.603 1.00 56.16 842 GLY B CA 1
ATOM 6386 C C . GLY A 1 842 ? -17.789 -47.713 142.823 1.00 57.45 842 GLY B C 1
ATOM 6387 O O . GLY A 1 842 ? -17.969 -48.154 143.954 1.00 59.06 842 GLY B O 1
ATOM 6388 N N . ALA A 1 843 ? -17.218 -46.539 142.601 1.00 59.77 843 ALA B N 1
ATOM 6389 C CA . ALA A 1 843 ? -16.783 -45.709 143.712 1.00 60.83 843 ALA B CA 1
ATOM 6390 C C . ALA A 1 843 ? -17.991 -45.107 144.434 1.00 60.34 843 ALA B C 1
ATOM 6391 O O . ALA A 1 843 ? -17.897 -44.748 145.612 1.00 66.85 843 ALA B O 1
ATOM 6393 N N . HIS A 1 844 ? -19.122 -45.004 143.738 1.00 51.67 844 HIS B N 1
ATOM 6394 C CA . HIS A 1 844 ? -20.321 -44.435 144.338 1.00 45.71 844 HIS B CA 1
ATOM 6395 C C . HIS A 1 844 ? -21.140 -45.329 145.261 1.00 43.92 844 HIS B C 1
ATOM 6396 O O . HIS A 1 844 ? -21.227 -46.539 145.084 1.00 47.42 844 HIS B O 1
ATOM 6403 N N . GLU A 1 845 ? -21.754 -44.685 146.244 1.00 40.71 845 GLU B N 1
ATOM 6404 C CA . GLU A 1 845 ? -22.569 -45.341 147.241 1.00 36.41 845 GLU B CA 1
ATOM 6405 C C . GLU A 1 845 ? -24.000 -44.817 147.212 1.00 35.92 845 GLU B C 1
ATOM 6406 O O . GLU A 1 845 ? -24.289 -43.788 146.606 1.00 28.27 845 GLU B O 1
ATOM 6412 N N . CYS A 1 846 ? -24.885 -45.526 147.900 1.00 31.42 846 CYS B N 1
ATOM 6413 C CA . CYS A 1 846 ? -26.271 -45.133 147.978 1.00 27.34 846 CYS B CA 1
ATOM 6414 C C . CYS A 1 846 ? -26.368 -43.870 148.831 1.00 31.36 846 CYS B C 1
ATOM 6415 O O . CYS A 1 846 ? -25.367 -43.378 149.339 1.00 30.17 846 CYS B O 1
ATOM 6418 N N . ILE A 1 847 ? -27.582 -43.349 148.973 1.00 28.76 847 ILE B N 1
ATOM 6419 C CA . ILE A 1 847 ? -27.831 -42.173 149.788 1.00 25.57 847 ILE B CA 1
ATOM 6420 C C . ILE A 1 847 ? -28.327 -42.746 151.119 1.00 32.89 847 ILE B C 1
ATOM 6421 O O . ILE A 1 847 ? -29.443 -43.264 151.221 1.00 27.41 847 ILE B O 1
ATOM 6426 N N . ARG A 1 848 ? -27.482 -42.669 152.140 1.00 37.06 848 ARG B N 1
ATOM 6427 C CA . ARG A 1 848 ? -27.838 -43.238 153.428 1.00 38.68 848 ARG B CA 1
ATOM 6428 C C . ARG A 1 848 ? -27.430 -42.350 154.597 1.00 37.67 848 ARG B C 1
ATOM 6429 O O . ARG A 1 848 ? -26.610 -41.447 154.449 1.00 39.13 848 ARG B O 1
ATOM 6437 N N . PRO A 1 849 ? -27.999 -42.603 155.783 1.00 34.75 849 PRO B N 1
ATOM 6438 C CA . PRO A 1 849 ? -27.659 -41.794 156.956 1.00 32.46 849 PRO B CA 1
ATOM 6439 C C . PRO A 1 849 ? -26.189 -41.971 157.316 1.00 30.83 849 PRO B C 1
ATOM 6440 O O . PRO A 1 849 ? -25.626 -43.060 157.161 1.00 25.33 849 PRO B O 1
ATOM 6444 N N . THR A 1 850 ? -25.569 -40.906 157.808 1.00 31.72 850 THR B N 1
ATOM 6445 C CA . THR A 1 850 ? -24.179 -40.995 158.227 1.00 28.00 850 THR B CA 1
ATOM 6446 C C . THR A 1 850 ? -24.130 -41.657 159.610 1.00 28.25 850 THR B C 1
ATOM 6447 O O . THR A 1 850 ? -23.157 -42.321 159.953 1.00 25.75 850 THR B O 1
ATOM 6451 N N . ARG A 1 851 ? -25.197 -41.488 160.385 1.00 22.83 851 ARG B N 1
ATOM 6452 C CA . ARG A 1 851 ? -25.260 -42.040 161.733 1.00 33.13 851 ARG B CA 1
ATOM 6453 C C . ARG A 1 851 ? -26.589 -42.755 162.026 1.00 33.62 851 ARG B C 1
ATOM 6454 O O . ARG A 1 851 ? -27.623 -42.429 161.454 1.00 35.47 851 ARG B O 1
ATOM 6462 N N . PRO A 1 852 ? -26.573 -43.732 162.947 1.00 36.62 852 PRO B N 1
ATOM 6463 C CA . PRO A 1 852 ? -27.787 -44.475 163.301 1.00 27.63 852 PRO B CA 1
ATOM 6464 C C . PRO A 1 852 ? -28.728 -43.673 164.175 1.00 22.71 852 PRO B C 1
ATOM 6465 O O . PRO A 1 852 ? -29.075 -44.104 165.257 1.00 31.04 852 PRO B O 1
ATOM 6469 N N . LEU A 1 853 ? -29.140 -42.503 163.714 1.00 24.05 853 LEU B N 1
ATOM 6470 C CA . LEU A 1 853 ? -30.063 -41.681 164.485 1.00 28.01 853 LEU B CA 1
ATOM 6471 C C . LEU A 1 853 ? -31.317 -41.427 163.653 1.00 33.84 853 LEU B C 1
ATOM 6472 O O . LEU A 1 853 ? -31.250 -40.957 162.514 1.00 34.34 853 LEU B O 1
ATOM 6477 N N . THR A 1 854 ? -32.468 -41.747 164.221 1.00 35.17 854 THR B N 1
ATOM 6478 C CA . THR A 1 854 ? -33.720 -41.548 163.521 1.00 32.30 854 THR B CA 1
ATOM 6479 C C . THR A 1 854 ? -33.981 -40.049 163.347 1.00 34.24 854 THR B C 1
ATOM 6480 O O . THR A 1 854 ? -33.131 -39.216 163.663 1.00 25.93 854 THR B O 1
ATOM 6484 N N . ARG A 1 855 ? -35.152 -39.703 162.826 1.00 35.33 855 ARG B N 1
ATOM 6485 C CA . ARG A 1 855 ? -35.472 -38.296 162.650 1.00 37.42 855 ARG B CA 1
ATOM 6486 C C . ARG A 1 855 ? -35.602 -37.671 164.026 1.00 30.07 855 ARG B C 1
ATOM 6487 O O . ARG A 1 855 ? -34.990 -36.656 164.304 1.00 25.80 855 ARG B O 1
ATOM 6495 N N . ASP A 1 856 ? -36.398 -38.288 164.889 1.00 34.19 856 ASP B N 1
ATOM 6496 C CA . ASP A 1 856 ? -36.570 -37.762 166.238 1.00 40.22 856 ASP B CA 1
ATOM 6497 C C . ASP A 1 856 ? -35.231 -37.540 166.929 1.00 38.62 856 ASP B C 1
ATOM 6498 O O . ASP A 1 856 ? -35.011 -36.486 167.521 1.00 35.76 856 ASP B O 1
ATOM 6503 N N . ASP A 1 857 ? -34.335 -38.521 166.840 1.00 37.12 857 ASP B N 1
ATOM 6504 C CA . ASP A 1 857 ? -33.019 -38.394 167.458 1.00 37.04 857 ASP B CA 1
ATOM 6505 C C . ASP A 1 857 ? -32.284 -37.153 166.955 1.00 37.39 857 ASP B C 1
ATOM 6506 O O . ASP A 1 857 ? -31.746 -36.365 167.732 1.00 42.49 857 ASP B O 1
ATOM 6511 N N . VAL A 1 858 ? -32.269 -36.976 165.647 1.00 33.08 858 VAL B N 1
ATOM 6512 C CA . VAL A 1 858 ? -31.569 -35.849 165.082 1.00 34.16 858 VAL B CA 1
ATOM 6513 C C . VAL A 1 858 ? -32.099 -34.508 165.553 1.00 35.65 858 VAL B C 1
ATOM 6514 O O . VAL A 1 858 ? -31.304 -33.627 165.869 1.00 35.09 858 VAL B O 1
ATOM 6518 N N . GLN A 1 859 ? -33.419 -34.344 165.621 1.00 33.22 859 GLN B N 1
ATOM 6519 C CA . GLN A 1 859 ? -33.982 -33.066 166.068 1.00 35.82 859 GLN B CA 1
ATOM 6520 C C . GLN A 1 859 ? -33.730 -32.838 167.562 1.00 37.47 859 GLN B C 1
ATOM 6521 O O . GLN A 1 859 ? -33.571 -31.703 168.013 1.00 40.82 859 GLN B O 1
ATOM 6527 N N . ARG A 1 860 ? -33.688 -33.927 168.321 1.00 37.59 860 ARG B N 1
ATOM 6528 C CA . ARG A 1 860 ? -33.456 -33.874 169.760 1.00 41.11 860 ARG B CA 1
ATOM 6529 C C . ARG A 1 860 ? -32.050 -33.360 170.084 1.00 45.89 860 ARG B C 1
ATOM 6530 O O . ARG A 1 860 ? -31.881 -32.412 170.864 1.00 44.34 860 ARG B O 1
ATOM 6538 N N . LEU A 1 861 ? -31.052 -34.006 169.484 1.00 43.47 861 LEU B N 1
ATOM 6539 C CA . LEU A 1 861 ? -29.654 -33.648 169.668 1.00 39.59 861 LEU B CA 1
ATOM 6540 C C . LEU A 1 861 ? -29.383 -32.192 169.279 1.00 41.42 861 LEU B C 1
ATOM 6541 O O . LEU A 1 861 ? -28.687 -31.473 169.991 1.00 40.28 861 LEU B O 1
ATOM 6546 N N . ILE A 1 862 ? -29.930 -31.763 168.148 1.00 40.76 862 ILE B N 1
ATOM 6547 C CA . ILE A 1 862 ? -29.743 -30.393 167.692 1.00 44.40 862 ILE B CA 1
ATOM 6548 C C . ILE A 1 862 ? -30.296 -29.406 168.721 1.00 44.64 862 ILE B C 1
ATOM 6549 O O . ILE A 1 862 ? -29.734 -28.334 168.932 1.00 45.30 862 ILE B O 1
ATOM 6554 N N . GLN A 1 863 ? -31.397 -29.779 169.359 1.00 46.32 863 GLN B N 1
ATOM 6555 C CA . GLN A 1 863 ? -32.014 -28.936 170.375 1.00 46.17 863 GLN B CA 1
ATOM 6556 C C . GLN A 1 863 ? -31.195 -28.993 171.668 1.00 47.56 863 GLN B C 1
ATOM 6557 O O . GLN A 1 863 ? -31.237 -28.075 172.479 1.00 45.61 863 GLN B O 1
ATOM 6563 N N . GLU A 1 864 ? -30.441 -30.066 171.861 1.00 47.90 864 GLU B N 1
ATOM 6564 C CA . GLU A 1 864 ? -29.650 -30.182 173.073 1.00 49.40 864 GLU B CA 1
ATOM 6565 C C . GLU A 1 864 ? -28.362 -29.364 172.965 1.00 51.88 864 GLU B C 1
ATOM 6566 O O . GLU A 1 864 ? -27.801 -28.937 173.976 1.00 52.30 864 GLU B O 1
ATOM 6572 N N . GLY A 1 865 ? -27.909 -29.136 171.735 1.00 49.19 865 GLY B N 1
ATOM 6573 C CA . GLY A 1 865 ? -26.687 -28.380 171.513 1.00 43.33 865 GLY B CA 1
ATOM 6574 C C . GLY A 1 865 ? -25.539 -29.282 171.088 1.00 43.45 865 GLY B C 1
ATOM 6575 O O . GLY A 1 865 ? -24.456 -28.807 170.748 1.00 42.76 865 GLY B O 1
ATOM 6576 N N . VAL A 1 866 ? -25.791 -30.589 171.097 1.00 40.86 866 VAL B N 1
ATOM 6577 C CA . VAL A 1 866 ? -24.801 -31.599 170.731 1.00 44.16 866 VAL B CA 1
ATOM 6578 C C . VAL A 1 866 ? -24.453 -31.699 169.244 1.00 40.49 866 VAL B C 1
ATOM 6579 O O . VAL A 1 866 ? -23.295 -31.855 168.903 1.00 40.59 866 VAL B O 1
ATOM 6583 N N . LEU A 1 867 ? -25.453 -31.653 168.369 1.00 41.27 867 LEU B N 1
ATOM 6584 C CA . LEU A 1 867 ? -25.218 -31.715 166.922 1.00 36.46 867 LEU B CA 1
ATOM 6585 C C . LEU A 1 867 ? -25.214 -30.304 166.374 1.00 38.99 867 LEU B C 1
ATOM 6586 O O . LEU A 1 867 ? -26.187 -29.562 166.545 1.00 41.81 867 LEU B O 1
ATOM 6591 N N . VAL A 1 868 ? -24.138 -29.938 165.691 1.00 39.31 868 VAL B N 1
ATOM 6592 C CA . VAL A 1 868 ? -24.037 -28.601 165.135 1.00 41.89 868 VAL B CA 1
ATOM 6593 C C . VAL A 1 868 ? -24.334 -28.617 163.636 1.00 40.68 868 VAL B C 1
ATOM 6594 O O . VAL A 1 868 ? -23.628 -29.257 162.858 1.00 45.24 868 VAL B O 1
ATOM 6598 N N . VAL A 1 869 ? -25.396 -27.921 163.239 1.00 37.29 869 VAL B N 1
ATOM 6599 C CA . VAL A 1 869 ? -25.784 -27.861 161.836 1.00 34.70 869 VAL B CA 1
ATOM 6600 C C . VAL A 1 869 ? -26.279 -26.469 161.452 1.00 37.08 869 VAL B C 1
ATOM 6601 O O . VAL A 1 869 ? -26.677 -25.689 162.304 1.00 44.72 869 VAL B O 1
ATOM 6605 N N . GLU A 1 870 ? -26.264 -26.167 160.162 1.00 40.02 870 GLU B N 1
ATOM 6606 C CA . GLU A 1 870 ? -26.705 -24.869 159.673 1.00 40.96 870 GLU B CA 1
ATOM 6607 C C . GLU A 1 870 ? -27.985 -24.930 158.833 1.00 44.01 870 GLU B C 1
ATOM 6608 O O . GLU A 1 870 ? -28.167 -25.833 158.016 1.00 45.28 870 GLU B O 1
ATOM 6614 N N . GLY A 1 871 ? -28.860 -23.951 159.054 1.00 46.08 871 GLY B N 1
ATOM 6615 C CA . GLY A 1 871 ? -30.117 -23.833 158.331 1.00 45.36 871 GLY B CA 1
ATOM 6616 C C . GLY A 1 871 ? -30.948 -25.063 157.999 1.00 49.34 871 GLY B C 1
ATOM 6617 O O . GLY A 1 871 ? -31.285 -25.277 156.836 1.00 49.71 871 GLY B O 1
ATOM 6618 N N . LEU A 1 872 ? -31.298 -25.868 158.996 1.00 45.87 872 LEU B N 1
ATOM 6619 C CA . LEU A 1 872 ? -32.113 -27.047 158.728 1.00 45.46 872 LEU B CA 1
ATOM 6620 C C . LEU A 1 872 ? -33.523 -26.852 159.268 1.00 45.23 872 LEU B C 1
ATOM 6621 O O . LEU A 1 872 ? -33.708 -26.436 160.411 1.00 42.85 872 LEU B O 1
ATOM 6626 N N . ARG A 1 873 ? -34.511 -27.151 158.428 1.00 46.10 873 ARG B N 1
ATOM 6627 C CA . ARG A 1 873 ? -35.917 -27.004 158.784 1.00 39.02 873 ARG B CA 1
ATOM 6628 C C . ARG A 1 873 ? -36.628 -28.341 158.675 1.00 38.90 873 ARG B C 1
ATOM 6629 O O . ARG A 1 873 ? -35.998 -29.378 158.430 1.00 34.25 873 ARG B O 1
ATOM 6637 N N . TRP A 1 874 ? -37.950 -28.299 158.827 1.00 41.90 874 TRP B N 1
ATOM 6638 C CA . TRP A 1 874 ? -38.776 -29.500 158.768 1.00 44.67 874 TRP B CA 1
ATOM 6639 C C . TRP A 1 874 ? -38.655 -30.232 157.432 1.00 43.13 874 TRP B C 1
ATOM 6640 O O . TRP A 1 874 ? -38.672 -31.462 157.397 1.00 45.83 874 TRP B O 1
ATOM 6651 N N . GLU A 1 875 ? -38.543 -29.490 156.334 1.00 42.06 875 GLU B N 1
ATOM 6652 C CA . GLU A 1 875 ? -38.429 -30.126 155.024 1.00 40.47 875 GLU B CA 1
ATOM 6653 C C . GLU A 1 875 ? -37.241 -31.073 155.066 1.00 38.06 875 GLU B C 1
ATOM 6654 O O . GLU A 1 875 ? -37.292 -32.180 154.539 1.00 39.25 875 GLU B O 1
ATOM 6660 N N . HIS A 1 876 ? -36.173 -30.617 155.707 1.00 34.45 876 HIS B N 1
ATOM 6661 C CA . HIS A 1 876 ? -34.938 -31.381 155.830 1.00 36.14 876 HIS B CA 1
ATOM 6662 C C . HIS A 1 876 ? -35.065 -32.648 156.661 1.00 35.38 876 HIS B C 1
ATOM 6663 O O . HIS A 1 876 ? -34.510 -33.689 156.303 1.00 31.47 876 HIS B O 1
ATOM 6670 N N . PHE A 1 877 ? -35.785 -32.549 157.771 1.00 33.02 877 PHE B N 1
ATOM 6671 C CA . PHE A 1 877 ? -35.984 -33.682 158.667 1.00 36.21 877 PHE B CA 1
ATOM 6672 C C . PHE A 1 877 ? -36.993 -34.681 158.110 1.00 36.30 877 PHE B C 1
ATOM 6673 O O . PHE A 1 877 ? -36.989 -35.860 158.478 1.00 36.46 877 PHE B O 1
ATOM 6681 N N . ALA A 1 878 ? -37.862 -34.208 157.227 1.00 33.56 878 ALA B N 1
ATOM 6682 C CA . ALA A 1 878 ? -38.856 -35.088 156.634 1.00 34.70 878 ALA B CA 1
ATOM 6683 C C . ALA A 1 878 ? -38.175 -35.921 155.560 1.00 30.10 878 ALA B C 1
ATOM 6684 O O . ALA A 1 878 ? -38.405 -37.128 155.462 1.00 34.09 878 ALA B O 1
ATOM 6686 N N . LEU A 1 879 ? -37.329 -35.277 154.763 1.00 24.73 879 LEU B N 1
ATOM 6687 C CA . LEU A 1 879 ? -36.619 -35.985 153.706 1.00 26.23 879 LEU B CA 1
ATOM 6688 C C . LEU A 1 879 ? -35.644 -36.976 154.309 1.00 28.87 879 LEU B C 1
ATOM 6689 O O . LEU A 1 879 ? -35.381 -38.032 153.734 1.00 33.54 879 LEU B O 1
ATOM 6694 N N . TYR A 1 880 ? -35.113 -36.617 155.471 1.00 28.55 880 TYR B N 1
ATOM 6695 C CA . TYR A 1 880 ? -34.159 -37.449 156.190 1.00 31.22 880 TYR B CA 1
ATOM 6696 C C . TYR A 1 880 ? -34.855 -38.662 156.798 1.00 30.40 880 TYR B C 1
ATOM 6697 O O . TYR A 1 880 ? -34.271 -39.743 156.883 1.00 36.12 880 TYR B O 1
ATOM 6706 N N . ASP A 1 881 ? -36.094 -38.474 157.235 1.00 27.77 881 ASP B N 1
ATOM 6707 C CA . ASP A 1 881 ? -36.856 -39.561 157.825 1.00 28.99 881 ASP B CA 1
ATOM 6708 C C . ASP A 1 881 ? -36.964 -40.626 156.743 1.00 35.06 881 ASP B C 1
ATOM 6709 O O . ASP A 1 881 ? -36.833 -41.833 156.992 1.00 33.39 881 ASP B O 1
ATOM 6714 N N . LEU A 1 882 ? -37.172 -40.147 155.524 1.00 34.24 882 LEU B N 1
ATOM 6715 C CA . LEU A 1 882 ? -37.306 -41.003 154.361 1.00 32.97 882 LEU B CA 1
ATOM 6716 C C . LEU A 1 882 ? -36.049 -41.823 154.111 1.00 32.32 882 LEU B C 1
ATOM 6717 O O . LEU A 1 882 ? -36.066 -43.061 154.163 1.00 31.16 882 LEU B O 1
ATOM 6722 N N . ILE A 1 883 ? -34.964 -41.109 153.834 1.00 26.40 883 ILE B N 1
ATOM 6723 C CA . ILE A 1 883 ? -33.676 -41.709 153.550 1.00 27.18 883 ILE B CA 1
ATOM 6724 C C . ILE A 1 883 ? -33.278 -42.756 154.595 1.00 28.75 883 ILE B C 1
ATOM 6725 O O . ILE A 1 883 ? -32.758 -43.823 154.252 1.00 29.87 883 ILE B O 1
ATOM 6730 N N . PHE A 1 884 ? -33.543 -42.446 155.862 1.00 28.46 884 PHE B N 1
ATOM 6731 C CA . PHE A 1 884 ? -33.225 -43.326 156.979 1.00 27.65 884 PHE B CA 1
ATOM 6732 C C . PHE A 1 884 ? -34.074 -44.603 156.941 1.00 31.24 884 PHE B C 1
ATOM 6733 O O . PHE A 1 884 ? -33.572 -45.708 157.154 1.00 34.74 884 PHE B O 1
ATOM 6741 N N . ARG A 1 885 ? -35.363 -44.450 156.680 1.00 31.50 885 ARG B N 1
ATOM 6742 C CA . ARG A 1 885 ? -36.243 -45.608 156.607 1.00 30.35 885 ARG B CA 1
ATOM 6743 C C . ARG A 1 885 ? -35.915 -46.523 155.410 1.00 27.82 885 ARG B C 1
ATOM 6744 O O . ARG A 1 885 ? -35.813 -47.729 155.570 1.00 25.60 885 ARG B O 1
ATOM 6752 N N . ARG A 1 886 ? -35.743 -45.953 154.221 1.00 27.04 886 ARG B N 1
ATOM 6753 C CA . ARG A 1 886 ? -35.403 -46.745 153.036 1.00 29.23 886 ARG B CA 1
ATOM 6754 C C . ARG A 1 886 ? -34.111 -47.508 153.255 1.00 33.03 886 ARG B C 1
ATOM 6755 O O . ARG A 1 886 ? -34.015 -48.682 152.902 1.00 39.68 886 ARG B O 1
ATOM 6763 N N . PHE A 1 887 ? -33.106 -46.825 153.802 1.00 31.56 887 PHE B N 1
ATOM 6764 C CA . PHE A 1 887 ? -31.817 -47.455 154.040 1.00 29.00 887 PHE B CA 1
ATOM 6765 C C . PHE A 1 887 ? -31.831 -48.552 155.129 1.00 25.50 887 PHE B C 1
ATOM 6766 O O . PHE A 1 887 ? -31.259 -49.614 154.930 1.00 22.85 887 PHE B O 1
ATOM 6774 N N . MET A 1 888 ? -32.458 -48.297 156.272 1.00 19.78 888 MET B N 1
ATOM 6775 C CA . MET A 1 888 ? -32.504 -49.307 157.320 1.00 28.13 888 MET B CA 1
ATOM 6776 C C . MET A 1 888 ? -33.251 -50.505 156.799 1.00 32.41 888 MET B C 1
ATOM 6777 O O . MET A 1 888 ? -32.807 -51.643 156.960 1.00 38.40 888 MET B O 1
ATOM 6782 N N . ALA A 1 889 ? -34.385 -50.237 156.159 1.00 30.37 889 ALA B N 1
ATOM 6783 C CA . ALA A 1 889 ? -35.213 -51.290 155.607 1.00 26.90 889 ALA B CA 1
ATOM 6784 C C . ALA A 1 889 ? -34.449 -52.193 154.664 1.00 28.73 889 ALA B C 1
ATOM 6785 O O . ALA A 1 889 ? -34.705 -53.401 154.652 1.00 34.72 889 ALA B O 1
ATOM 6787 N N . SER A 1 890 ? -33.517 -51.629 153.885 1.00 17.78 890 SER B N 1
ATOM 6788 C CA . SER A 1 890 ? -32.765 -52.436 152.924 1.00 17.89 890 SER B CA 1
ATOM 6789 C C . SER A 1 890 ? -31.721 -53.310 153.602 1.00 26.39 890 SER B C 1
ATOM 6790 O O . SER A 1 890 ? -31.094 -54.162 152.962 1.00 19.45 890 SER B O 1
ATOM 6793 N N . GLN A 1 891 ? -31.557 -53.104 154.905 1.00 28.82 891 GLN B N 1
ATOM 6794 C CA . GLN A 1 891 ? -30.561 -53.828 155.683 1.00 34.23 891 GLN B CA 1
ATOM 6795 C C . GLN A 1 891 ? -31.203 -54.716 156.757 1.00 34.98 891 GLN B C 1
ATOM 6796 O O . GLN A 1 891 ? -30.523 -55.374 157.544 1.00 28.79 891 GLN B O 1
ATOM 6802 N N . CYS A 1 892 ? -32.525 -54.727 156.764 1.00 30.23 892 CYS B N 1
ATOM 6803 C CA . CYS A 1 892 ? -33.294 -55.485 157.729 1.00 28.68 892 CYS B CA 1
ATOM 6804 C C . CYS A 1 892 ? -33.581 -56.883 157.170 1.00 36.64 892 CYS B C 1
ATOM 6805 O O . CYS A 1 892 ? -33.216 -57.197 156.038 1.00 36.04 892 CYS B O 1
ATOM 6808 N N . ARG A 1 893 ? -34.221 -57.730 157.966 1.00 41.56 893 ARG B N 1
ATOM 6809 C CA . ARG A 1 893 ? -34.535 -59.079 157.520 1.00 46.78 893 ARG B CA 1
ATOM 6810 C C . ARG A 1 893 ? -35.747 -59.053 156.600 1.00 48.44 893 ARG B C 1
ATOM 6811 O O . ARG A 1 893 ? -36.582 -58.156 156.688 1.00 52.37 893 ARG B O 1
ATOM 6819 N N . PRO A 1 894 ? -35.861 -60.046 155.708 1.00 46.66 894 PRO B N 1
ATOM 6820 C CA . PRO A 1 894 ? -36.985 -60.117 154.773 1.00 42.14 894 PRO B CA 1
ATOM 6821 C C . PRO A 1 894 ? -38.328 -60.110 155.503 1.00 41.65 894 PRO B C 1
ATOM 6822 O O . PRO A 1 894 ? -38.454 -60.702 156.578 1.00 35.53 894 PRO B O 1
ATOM 6826 N N . PHE A 1 895 ? -39.328 -59.437 154.936 1.00 37.46 895 PHE B N 1
ATOM 6827 C CA . PHE A 1 895 ? -40.640 -59.419 155.573 1.00 37.56 895 PHE B CA 1
ATOM 6828 C C . PHE A 1 895 ? -41.564 -60.419 154.884 1.00 41.13 895 PHE B C 1
ATOM 6829 O O . PHE A 1 895 ? -41.226 -60.958 153.828 1.00 42.93 895 PHE B O 1
ATOM 6837 N N . LYS A 1 896 ? -42.709 -60.691 155.498 1.00 43.28 896 LYS B N 1
ATOM 6838 C CA . LYS A 1 896 ? -43.669 -61.632 154.937 1.00 50.19 896 LYS B CA 1
ATOM 6839 C C . LYS A 1 896 ? -44.930 -60.905 154.526 1.00 52.29 896 LYS B C 1
ATOM 6840 O O . LYS A 1 896 ? -45.316 -59.901 155.135 1.00 58.22 896 LYS B O 1
ATOM 6846 N N . VAL A 1 897 ? -45.586 -61.427 153.500 1.00 49.21 897 VAL B N 1
ATOM 6847 C CA . VAL A 1 897 ? -46.804 -60.809 153.010 1.00 47.33 897 VAL B CA 1
ATOM 6848 C C . VAL A 1 897 ? -47.798 -61.907 152.647 1.00 46.16 897 VAL B C 1
ATOM 6849 O O . VAL A 1 897 ? -47.401 -62.983 152.203 1.00 50.53 897 VAL B O 1
ATOM 6853 N N . VAL A 1 898 ? -49.083 -61.654 152.858 1.00 47.80 898 VAL B N 1
ATOM 6854 C CA . VAL A 1 898 ? -50.105 -62.644 152.523 1.00 48.20 898 VAL B CA 1
ATOM 6855 C C . VAL A 1 898 ? -50.781 -62.237 151.223 1.00 44.78 898 VAL B C 1
ATOM 6856 O O . VAL A 1 898 ? -51.467 -61.220 151.172 1.00 43.28 898 VAL B O 1
ATOM 6860 N N . VAL A 1 899 ? -50.581 -63.032 150.179 1.00 44.66 899 VAL B N 1
ATOM 6861 C CA . VAL A 1 899 ? -51.176 -62.753 148.876 1.00 50.61 899 VAL B CA 1
ATOM 6862 C C . VAL A 1 899 ? -52.401 -63.622 148.607 1.00 54.56 899 VAL B C 1
ATOM 6863 O O . VAL A 1 899 ? -52.303 -64.848 148.548 1.00 51.02 899 VAL B O 1
ATOM 6867 N N . LYS A 1 900 ? -53.551 -62.975 148.443 1.00 57.60 900 LYS B N 1
ATOM 6868 C CA . LYS A 1 900 ? -54.796 -63.683 148.176 1.00 61.13 900 LYS B CA 1
ATOM 6869 C C . LYS A 1 900 ? -55.408 -63.223 146.871 1.00 62.19 900 LYS B C 1
ATOM 6870 O O . LYS A 1 900 ? -55.891 -62.098 146.778 1.00 67.96 900 LYS B O 1
ATOM 6876 N N . LYS A 1 901 ? -55.387 -64.083 145.858 1.00 62.81 901 LYS B N 1
ATOM 6877 C CA . LYS A 1 901 ? -55.976 -63.711 144.582 1.00 64.64 901 LYS B CA 1
ATOM 6878 C C . LYS A 1 901 ? -57.423 -64.189 144.522 1.00 68.43 901 LYS B C 1
ATOM 6879 O O . LYS A 1 901 ? -57.743 -65.313 144.918 1.00 67.46 901 LYS B O 1
ATOM 6885 N N . TYR A 1 902 ? -58.299 -63.316 144.040 1.00 70.21 902 TYR B N 1
ATOM 6886 C CA . TYR A 1 902 ? -59.708 -63.645 143.931 1.00 71.86 902 TYR B CA 1
ATOM 6887 C C . TYR A 1 902 ? -60.156 -63.743 142.481 1.00 73.30 902 TYR B C 1
ATOM 6888 O O . TYR A 1 902 ? -59.477 -63.267 141.570 1.00 71.87 902 TYR B O 1
ATOM 6897 N N . SER A 1 903 ? -61.310 -64.372 142.287 1.00 76.53 903 SER B N 1
ATOM 6898 C CA . SER A 1 903 ? -61.917 -64.526 140.974 1.00 77.75 903 SER B CA 1
ATOM 6899 C C . SER A 1 903 ? -63.323 -63.956 141.134 1.00 77.02 903 SER B C 1
ATOM 6900 O O . SER A 1 903 ? -64.056 -64.362 142.036 1.00 72.51 903 SER B O 1
ATOM 6903 N N . ILE A 1 904 ? -63.693 -63.010 140.272 1.00 79.14 904 ILE B N 1
ATOM 6904 C CA . ILE A 1 904 ? -65.009 -62.377 140.361 1.00 79.76 904 ILE B CA 1
ATOM 6905 C C . ILE A 1 904 ? -65.905 -62.505 139.127 1.00 80.62 904 ILE B C 1
ATOM 6906 O O . ILE A 1 904 ? -65.461 -62.351 137.987 1.00 79.38 904 ILE B O 1
ATOM 6911 N N . GLU A 1 905 ? -67.179 -62.789 139.381 1.00 82.93 905 GLU B N 1
ATOM 6912 C CA . GLU A 1 905 ? -68.175 -62.940 138.330 1.00 86.40 905 GLU B CA 1
ATOM 6913 C C . GLU A 1 905 ? -69.168 -61.791 138.447 1.00 85.10 905 GLU B C 1
ATOM 6914 O O . GLU A 1 905 ? -69.787 -61.605 139.496 1.00 83.86 905 GLU B O 1
ATOM 6920 N N . PHE A 1 906 ? -69.318 -61.020 137.376 1.00 81.49 906 PHE B N 1
ATOM 6921 C CA . PHE A 1 906 ? -70.253 -59.904 137.377 1.00 79.52 906 PHE B CA 1
ATOM 6922 C C . PHE A 1 906 ? -70.767 -59.637 135.965 1.00 79.03 906 PHE B C 1
ATOM 6923 O O . PHE A 1 906 ? -69.981 -59.496 135.023 1.00 75.03 906 PHE B O 1
ATOM 6931 N N . ASP A 1 907 ? -72.088 -59.590 135.824 1.00 79.10 907 ASP B N 1
ATOM 6932 C CA . ASP A 1 907 ? -72.724 -59.306 134.540 1.00 75.53 907 ASP B CA 1
ATOM 6933 C C . ASP A 1 907 ? -72.123 -60.052 133.337 1.00 71.73 907 ASP B C 1
ATOM 6934 O O . ASP A 1 907 ? -71.910 -59.465 132.273 1.00 64.53 907 ASP B O 1
ATOM 6939 N N . GLY A 1 908 ? -71.859 -61.344 133.502 1.00 70.60 908 GLY B N 1
ATOM 6940 C CA . GLY A 1 908 ? -71.294 -62.119 132.409 1.00 73.28 908 GLY B CA 1
ATOM 6941 C C . GLY A 1 908 ? -69.774 -62.180 132.390 1.00 73.87 908 GLY B C 1
ATOM 6942 O O . GLY A 1 908 ? -69.185 -63.238 132.140 1.00 71.92 908 GLY B O 1
ATOM 6943 N N . LYS A 1 909 ? -69.130 -61.046 132.650 1.00 73.58 909 LYS B N 1
ATOM 6944 C CA . LYS A 1 909 ? -67.674 -60.996 132.662 1.00 73.69 909 LYS B CA 1
ATOM 6945 C C . LYS A 1 909 ? -67.085 -61.512 133.977 1.00 72.24 909 LYS B C 1
ATOM 6946 O O . LYS A 1 909 ? -67.639 -61.276 135.056 1.00 71.80 909 LYS B O 1
ATOM 6952 N N . THR A 1 910 ? -65.970 -62.233 133.875 1.00 71.50 910 THR B N 1
ATOM 6953 C CA . THR A 1 910 ? -65.273 -62.749 135.054 1.00 74.23 910 THR B CA 1
ATOM 6954 C C . THR A 1 910 ? -63.932 -62.022 135.087 1.00 74.35 910 THR B C 1
ATOM 6955 O O . THR A 1 910 ? -63.531 -61.405 134.097 1.00 73.75 910 THR B O 1
ATOM 6959 N N . ALA A 1 911 ? -63.243 -62.076 136.218 1.00 76.29 911 ALA B N 1
ATOM 6960 C CA . ALA A 1 911 ? -61.955 -61.401 136.324 1.00 78.55 911 ALA B CA 1
ATOM 6961 C C . ALA A 1 911 ? -61.178 -61.877 137.539 1.00 75.73 911 ALA B C 1
ATOM 6962 O O . ALA A 1 911 ? -61.766 -62.261 138.550 1.00 71.74 911 ALA B O 1
ATOM 6964 N N . GLU A 1 912 ? -59.854 -61.851 137.427 1.00 75.56 912 GLU B N 1
ATOM 6965 C CA . GLU A 1 912 ? -58.985 -62.283 138.512 1.00 80.09 912 GLU B CA 1
ATOM 6966 C C . GLU A 1 912 ? -58.105 -61.142 139.001 1.00 77.34 912 GLU B C 1
ATOM 6967 O O . GLU A 1 912 ? -57.756 -60.244 138.236 1.00 78.33 912 GLU B O 1
ATOM 6973 N N . GLU A 1 913 ? -57.744 -61.182 140.280 1.00 75.60 913 GLU B N 1
ATOM 6974 C CA . GLU A 1 913 ? -56.914 -60.135 140.863 1.00 74.71 913 GLU B CA 1
ATOM 6975 C C . GLU A 1 913 ? -56.232 -60.541 142.174 1.00 71.27 913 GLU B C 1
ATOM 6976 O O . GLU A 1 913 ? -56.908 -60.854 143.159 1.00 71.42 913 GLU B O 1
ATOM 6982 N N . GLU A 1 914 ? -54.898 -60.540 142.181 1.00 64.86 914 GLU B N 1
ATOM 6983 C CA . GLU A 1 914 ? -54.140 -60.865 143.387 1.00 59.47 914 GLU B CA 1
ATOM 6984 C C . GLU A 1 914 ? -54.099 -59.591 144.219 1.00 61.73 914 GLU B C 1
ATOM 6985 O O . GLU A 1 914 ? -54.267 -58.493 143.684 1.00 63.69 914 GLU B O 1
ATOM 6991 N N . ARG A 1 915 ? -53.875 -59.731 145.521 1.00 56.45 915 ARG B N 1
ATOM 6992 C CA . ARG A 1 915 ? -53.804 -58.570 146.385 1.00 50.84 915 ARG B CA 1
ATOM 6993 C C . ARG A 1 915 ? -53.266 -58.857 147.774 1.00 54.89 915 ARG B C 1
ATOM 6994 O O . ARG A 1 915 ? -53.871 -59.591 148.559 1.00 54.99 915 ARG B O 1
ATOM 7002 N N . ILE A 1 916 ? -52.108 -58.268 148.058 1.00 49.69 916 ILE B N 1
ATOM 7003 C CA . ILE A 1 916 ? -51.470 -58.408 149.347 1.00 45.50 916 ILE B CA 1
ATOM 7004 C C . ILE A 1 916 ? -52.487 -58.056 150.422 1.00 50.06 916 ILE B C 1
ATOM 7005 O O . ILE A 1 916 ? -52.881 -56.902 150.589 1.00 53.04 916 ILE B O 1
ATOM 7010 N N . VAL A 1 917 ? -52.912 -59.090 151.135 1.00 52.06 917 VAL B N 1
ATOM 7011 C CA . VAL A 1 917 ? -53.899 -58.981 152.187 1.00 52.81 917 VAL B CA 1
ATOM 7012 C C . VAL A 1 917 ? -53.280 -58.646 153.537 1.00 52.68 917 VAL B C 1
ATOM 7013 O O . VAL A 1 917 ? -53.951 -58.114 154.416 1.00 54.02 917 VAL B O 1
ATOM 7017 N N . ARG A 1 918 ? -52.001 -58.957 153.706 1.00 56.75 918 ARG B N 1
ATOM 7018 C CA . ARG A 1 918 ? -51.334 -58.679 154.974 1.00 55.98 918 ARG B CA 1
ATOM 7019 C C . ARG A 1 918 ? -49.815 -58.638 154.832 1.00 53.68 918 ARG B C 1
ATOM 7020 O O . ARG A 1 918 ? -49.238 -59.322 153.987 1.00 51.01 918 ARG B O 1
ATOM 7028 N N . ALA A 1 919 ? -49.176 -57.835 155.677 1.00 53.32 919 ALA B N 1
ATOM 7029 C CA . ALA A 1 919 ? -47.724 -57.688 155.680 1.00 47.86 919 ALA B CA 1
ATOM 7030 C C . ALA A 1 919 ? -47.264 -57.682 157.125 1.00 51.19 919 ALA B C 1
ATOM 7031 O O . ALA A 1 919 ? -47.965 -57.179 158.013 1.00 50.35 919 ALA B O 1
ATOM 7033 N N . GLU A 1 920 ? -46.082 -58.233 157.361 1.00 51.21 920 GLU B N 1
ATOM 7034 C CA . GLU A 1 920 ? -45.548 -58.294 158.709 1.00 53.71 920 GLU B CA 1
ATOM 7035 C C . GLU A 1 920 ? -44.028 -58.234 158.642 1.00 54.10 920 GLU B C 1
ATOM 7036 O O . GLU A 1 920 ? -43.410 -58.909 157.814 1.00 50.74 920 GLU B O 1
ATOM 7042 N N . GLY A 1 921 ? -43.427 -57.430 159.514 1.00 51.53 921 GLY B N 1
ATOM 7043 C CA . GLY A 1 921 ? -41.982 -57.327 159.522 1.00 49.96 921 GLY B CA 1
ATOM 7044 C C . GLY A 1 921 ? -41.432 -55.990 159.977 1.00 50.82 921 GLY B C 1
ATOM 7045 O O . GLY A 1 921 ? -42.101 -54.959 159.879 1.00 52.98 921 GLY B O 1
ATOM 7046 N N . ARG A 1 922 ? -40.203 -56.020 160.487 1.00 47.92 922 ARG B N 1
ATOM 7047 C CA . ARG A 1 922 ? -39.511 -54.825 160.958 1.00 41.48 922 ARG B CA 1
ATOM 7048 C C . ARG A 1 922 ? -39.335 -53.877 159.783 1.00 36.40 922 ARG B C 1
ATOM 7049 O O . ARG A 1 922 ? -39.530 -52.666 159.906 1.00 30.54 922 ARG B O 1
ATOM 7057 N N . ALA A 1 923 ? -38.949 -54.458 158.651 1.00 30.98 923 ALA B N 1
ATOM 7058 C CA . ALA A 1 923 ? -38.735 -53.723 157.415 1.00 36.48 923 ALA B CA 1
ATOM 7059 C C . ALA A 1 923 ? -40.005 -53.001 156.967 1.00 41.45 923 ALA B C 1
ATOM 7060 O O . ALA A 1 923 ? -39.965 -51.825 156.613 1.00 44.41 923 ALA B O 1
ATOM 7062 N N . TYR A 1 924 ? -41.132 -53.709 156.979 1.00 45.39 924 TYR B N 1
ATOM 7063 C CA . TYR A 1 924 ? -42.396 -53.115 156.563 1.00 45.73 924 TYR B CA 1
ATOM 7064 C C . TYR A 1 924 ? -42.803 -52.040 157.548 1.00 45.09 924 TYR B C 1
ATOM 7065 O O . TYR A 1 924 ? -43.462 -51.063 157.187 1.00 49.78 924 TYR B O 1
ATOM 7074 N N . GLU A 1 925 ? -42.408 -52.235 158.799 1.00 42.16 925 GLU B N 1
ATOM 7075 C CA . GLU A 1 925 ? -42.685 -51.277 159.862 1.00 45.96 925 GLU B CA 1
ATOM 7076 C C . GLU A 1 925 ? -41.897 -49.992 159.584 1.00 41.86 925 GLU B C 1
ATOM 7077 O O . GLU A 1 925 ? -42.416 -48.893 159.749 1.00 38.63 925 GLU B O 1
ATOM 7083 N N . LEU A 1 926 ? -40.641 -50.148 159.165 1.00 34.71 926 LEU B N 1
ATOM 7084 C CA . LEU A 1 926 ? -39.778 -49.019 158.859 1.00 32.29 926 LEU B CA 1
ATOM 7085 C C . LEU A 1 926 ? -40.141 -48.333 157.534 1.00 38.51 926 LEU B C 1
ATOM 7086 O O . LEU A 1 926 ? -40.103 -47.099 157.420 1.00 35.05 926 LEU B O 1
ATOM 7091 N N . TYR A 1 927 ? -40.517 -49.124 156.537 1.00 34.87 927 TYR B N 1
ATOM 7092 C CA . TYR A 1 927 ? -40.828 -48.555 155.239 1.00 35.18 927 TYR B CA 1
ATOM 7093 C C . TYR A 1 927 ? -41.909 -49.337 154.498 1.00 38.37 927 TYR B C 1
ATOM 7094 O O . TYR A 1 927 ? -41.697 -50.499 154.137 1.00 39.62 927 TYR B O 1
ATOM 7103 N N . ARG A 1 928 ? -43.054 -48.693 154.257 1.00 36.11 928 ARG B N 1
ATOM 7104 C CA . ARG A 1 928 ? -44.173 -49.334 153.557 1.00 40.77 928 ARG B CA 1
ATOM 7105 C C . ARG A 1 928 ? -43.846 -49.633 152.095 1.00 42.41 928 ARG B C 1
ATOM 7106 O O . ARG A 1 928 ? -44.131 -48.824 151.211 1.00 45.31 928 ARG B O 1
ATOM 7114 N N . ALA A 1 929 ? -43.264 -50.804 151.842 1.00 40.23 929 ALA B N 1
ATOM 7115 C CA . ALA A 1 929 ? -42.873 -51.202 150.489 1.00 39.87 929 ALA B CA 1
ATOM 7116 C C . ALA A 1 929 ? -43.994 -51.773 149.609 1.00 37.45 929 ALA B C 1
ATOM 7117 O O . ALA A 1 929 ? -43.831 -51.910 148.400 1.00 36.93 929 ALA B O 1
ATOM 7119 N N . VAL A 1 930 ? -45.124 -52.114 150.216 1.00 42.12 930 VAL B N 1
ATOM 7120 C CA . VAL A 1 930 ? -46.242 -52.682 149.475 1.00 42.58 930 VAL B CA 1
ATOM 7121 C C . VAL A 1 930 ? -47.583 -52.157 149.947 1.00 46.39 930 VAL B C 1
ATOM 7122 O O . VAL A 1 930 ? -47.747 -51.772 151.108 1.00 43.27 930 VAL B O 1
ATOM 7126 N N . TRP A 1 931 ? -48.538 -52.150 149.022 1.00 52.67 931 TRP B N 1
ATOM 7127 C CA . TRP A 1 931 ? -49.891 -51.681 149.289 1.00 57.68 931 TRP B CA 1
ATOM 7128 C C . TRP A 1 931 ? -50.732 -52.837 149.830 1.00 55.34 931 TRP B C 1
ATOM 7129 O O . TRP A 1 931 ? -50.791 -53.916 149.234 1.00 52.60 931 TRP B O 1
ATOM 7140 N N . VAL A 1 932 ? -51.377 -52.616 150.965 1.00 51.36 932 VAL B N 1
ATOM 7141 C CA . VAL A 1 932 ? -52.186 -53.659 151.563 1.00 52.87 932 VAL B CA 1
ATOM 7142 C C . VAL A 1 932 ? -53.650 -53.377 151.329 1.00 52.36 932 VAL B C 1
ATOM 7143 O O . VAL A 1 932 ? -54.178 -52.360 151.771 1.00 54.93 932 VAL B O 1
ATOM 7147 N N . LYS A 1 933 ? -54.302 -54.284 150.615 1.00 54.12 933 LYS B N 1
ATOM 7148 C CA . LYS A 1 933 ? -55.714 -54.134 150.313 1.00 55.25 933 LYS B CA 1
ATOM 7149 C C . LYS A 1 933 ? -56.503 -54.996 151.271 1.00 55.81 933 LYS B C 1
ATOM 7150 O O . LYS A 1 933 ? -55.932 -55.797 152.010 1.00 57.72 933 LYS B O 1
ATOM 7156 N N . ASN A 1 934 ? -57.817 -54.812 151.268 1.00 57.82 934 ASN B N 1
ATOM 7157 C CA . ASN A 1 934 ? -58.696 -55.602 152.113 1.00 59.27 934 ASN B CA 1
ATOM 7158 C C . ASN A 1 934 ? -58.934 -56.912 151.389 1.00 57.05 934 ASN B C 1
ATOM 7159 O O . ASN A 1 934 ? -58.531 -57.089 150.241 1.00 54.44 934 ASN B O 1
ATOM 7164 N N . GLU A 1 935 ? -59.584 -57.838 152.069 1.00 59.83 935 GLU B N 1
ATOM 7165 C CA . GLU A 1 935 ? -59.897 -59.110 151.462 1.00 63.62 935 GLU B CA 1
ATOM 7166 C C . GLU A 1 935 ? -61.236 -58.866 150.784 1.00 67.08 935 GLU B C 1
ATOM 7167 O O . GLU A 1 935 ? -61.769 -57.755 150.833 1.00 66.40 935 GLU B O 1
ATOM 7173 N N . LEU A 1 936 ? -61.779 -59.889 150.143 1.00 68.94 936 LEU B N 1
ATOM 7174 C CA . LEU A 1 936 ? -63.058 -59.733 149.488 1.00 70.96 936 LEU B CA 1
ATOM 7175 C C . LEU A 1 936 ? -64.035 -60.788 149.981 1.00 73.96 936 LEU B C 1
ATOM 7176 O O . LEU A 1 936 ? -63.737 -61.983 149.954 1.00 77.35 936 LEU B O 1
ATOM 7181 N N . PRO A 1 937 ? -65.214 -60.353 150.461 1.00 75.97 937 PRO B N 1
ATOM 7182 C CA . PRO A 1 937 ? -66.231 -61.282 150.959 1.00 74.85 937 PRO B CA 1
ATOM 7183 C C . PRO A 1 937 ? -66.535 -62.310 149.878 1.00 74.47 937 PRO B C 1
ATOM 7184 O O . PRO A 1 937 ? -66.869 -61.944 148.752 1.00 70.67 937 PRO B O 1
ATOM 7188 N N . THR A 1 938 ? -66.405 -63.589 150.218 1.00 75.36 938 THR B N 1
ATOM 7189 C CA . THR A 1 938 ? -66.674 -64.661 149.268 1.00 77.82 938 THR B CA 1
ATOM 7190 C C . THR A 1 938 ? -68.181 -64.919 149.150 1.00 77.23 938 THR B C 1
ATOM 7191 O O . THR A 1 938 ? -68.906 -64.905 150.151 1.00 74.02 938 THR B O 1
ATOM 7195 N N . GLY A 1 939 ? -68.644 -65.139 147.920 1.00 75.79 939 GLY B N 1
ATOM 7196 C CA . GLY A 1 939 ? -70.058 -65.386 147.679 1.00 75.22 939 GLY B CA 1
ATOM 7197 C C . GLY A 1 939 ? -70.669 -64.400 146.694 1.00 74.95 939 GLY B C 1
ATOM 7198 O O . GLY A 1 939 ? -69.959 -63.590 146.090 1.00 74.33 939 GLY B O 1
ATOM 7199 N N . THR A 1 940 ? -71.988 -64.465 146.529 1.00 74.65 940 THR B N 1
ATOM 7200 C CA . THR A 1 940 ? -72.691 -63.573 145.610 1.00 74.20 940 THR B CA 1
ATOM 7201 C C . THR A 1 940 ? -73.575 -62.598 146.380 1.00 73.92 940 THR B C 1
ATOM 7202 O O . THR A 1 940 ? -74.298 -62.992 147.294 1.00 68.28 940 THR B O 1
ATOM 7206 N N . PHE A 1 941 ? -73.514 -61.3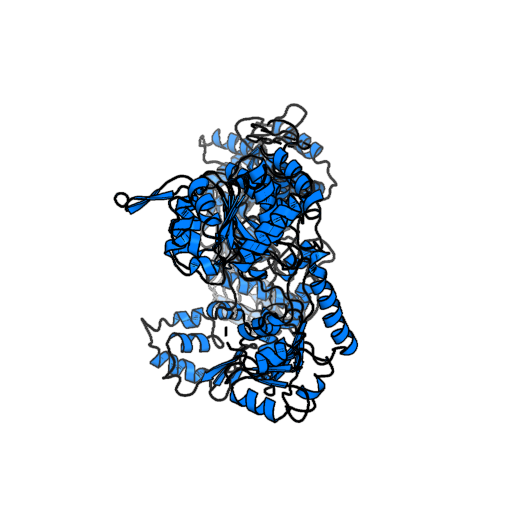22 145.999 1.00 75.75 941 PHE B N 1
ATOM 7207 C CA . PHE A 1 941 ? -74.282 -60.280 146.678 1.00 74.74 941 PHE B CA 1
ATOM 7208 C C . PHE A 1 941 ? -74.976 -59.295 145.719 1.00 74.22 941 PHE B C 1
ATOM 7209 O O . PHE A 1 941 ? -74.732 -59.293 144.509 1.00 69.88 941 PHE B O 1
ATOM 7217 N N . ARG A 1 942 ? -75.841 -58.462 146.292 1.00 76.23 942 ARG B N 1
ATOM 7218 C CA . ARG A 1 942 ? -76.561 -57.422 145.557 1.00 81.74 942 ARG B CA 1
ATOM 7219 C C . ARG A 1 942 ? -75.802 -56.140 145.864 1.00 81.51 942 ARG B C 1
ATOM 7220 O O . ARG A 1 942 ? -75.918 -55.600 146.963 1.00 84.31 942 ARG B O 1
ATOM 7228 N N . VAL A 1 943 ? -75.032 -55.641 144.905 1.00 79.37 943 VAL B N 1
ATOM 7229 C CA . VAL A 1 943 ? -74.245 -54.445 145.164 1.00 77.49 943 VAL B CA 1
ATOM 7230 C C . VAL A 1 943 ? -74.545 -53.214 144.325 1.00 77.95 943 VAL B C 1
ATOM 7231 O O . VAL A 1 943 ? -75.048 -53.304 143.202 1.00 72.70 943 VAL B O 1
ATOM 7235 N N . LYS A 1 944 ? -74.214 -52.060 144.902 1.00 79.35 944 LYS B N 1
ATOM 7236 C CA . LYS A 1 944 ? -74.385 -50.769 144.252 1.00 80.07 944 LYS B CA 1
ATOM 7237 C C . LYS A 1 944 ? -72.990 -50.231 143.940 1.00 79.61 944 LYS B C 1
ATOM 7238 O O . LYS A 1 944 ? -72.047 -50.470 144.694 1.00 77.62 944 LYS B O 1
ATOM 7244 N N . ALA A 1 945 ? -72.860 -49.524 142.820 1.00 81.12 945 ALA B N 1
ATOM 7245 C CA . ALA A 1 945 ? -71.574 -48.967 142.402 1.00 80.64 945 ALA B CA 1
ATOM 7246 C C . ALA A 1 945 ? -71.722 -47.541 141.870 1.00 80.25 945 ALA B C 1
ATOM 7247 O O . ALA A 1 945 ? -72.801 -47.139 141.429 1.00 78.96 945 ALA B O 1
ATOM 7249 N N . GLU A 1 946 ? -70.630 -46.782 141.901 1.00 77.80 946 GLU B N 1
ATOM 7250 C CA . GLU A 1 946 ? -70.665 -45.405 141.428 1.00 75.80 946 GLU B CA 1
ATOM 7251 C C . GLU A 1 946 ? -70.570 -45.278 139.906 1.00 74.01 946 GLU B C 1
ATOM 7252 O O . GLU A 1 946 ? -71.239 -44.432 139.316 1.00 77.77 946 GLU B O 1
ATOM 7258 N N . VAL A 1 947 ? -69.758 -46.116 139.266 1.00 67.36 947 VAL B N 1
ATOM 7259 C CA . VAL A 1 947 ? -69.603 -46.050 137.809 1.00 63.32 947 VAL B CA 1
ATOM 7260 C C . VAL A 1 947 ? -69.124 -44.661 137.403 1.00 64.84 947 VAL B C 1
ATOM 7261 O O . VAL A 1 947 ? -69.860 -43.684 137.527 1.00 63.16 947 VAL B O 1
ATOM 7265 N N . LYS A 1 948 ? -67.897 -44.572 136.900 1.00 62.24 948 LYS B N 1
ATOM 7266 C CA . LYS A 1 948 ? -67.356 -43.274 136.540 1.00 60.85 948 LYS B CA 1
ATOM 7267 C C . LYS A 1 948 ? -66.524 -43.276 135.284 1.00 62.65 948 LYS B C 1
ATOM 7268 O O . LYS A 1 948 ? -65.574 -44.046 135.156 1.00 67.71 948 LYS B O 1
ATOM 7274 N N . SER A 1 949 ? -66.882 -42.401 134.355 1.00 61.46 949 SER B N 1
ATOM 7275 C CA . SER A 1 949 ? -66.126 -42.272 133.125 1.00 60.50 949 SER B CA 1
ATOM 7276 C C . SER A 1 949 ? -64.865 -41.505 133.526 1.00 59.70 949 SER B C 1
ATOM 7277 O O . SER A 1 949 ? -64.864 -40.273 133.579 1.00 56.46 949 SER B O 1
ATOM 7280 N N . VAL A 1 950 ? -63.799 -42.238 133.832 1.00 55.59 950 VAL B N 1
ATOM 7281 C CA . VAL A 1 950 ? -62.550 -41.612 134.244 1.00 55.13 950 VAL B CA 1
ATOM 7282 C C . VAL A 1 950 ? -61.456 -41.771 133.199 1.00 54.71 950 VAL B C 1
ATOM 7283 O O . VAL A 1 950 ? -61.499 -42.680 132.373 1.00 55.61 950 VAL B O 1
ATOM 7287 N N . PRO A 1 951 ? -60.453 -40.882 133.225 1.00 57.55 951 PRO B N 1
ATOM 7288 C CA . PRO A 1 951 ? -59.347 -40.937 132.265 1.00 59.95 951 PRO B CA 1
ATOM 7289 C C . PRO A 1 951 ? -58.704 -42.312 132.061 1.00 62.79 951 PRO B C 1
ATOM 7290 O O . PRO A 1 951 ? -58.484 -43.071 133.006 1.00 64.15 951 PRO B O 1
ATOM 7294 N N . LYS A 1 952 ? -58.423 -42.618 130.800 1.00 64.74 952 LYS B N 1
ATOM 7295 C CA . LYS A 1 952 ? -57.782 -43.865 130.405 1.00 65.43 952 LYS B CA 1
ATOM 7296 C C . LYS A 1 952 ? -56.451 -43.959 131.160 1.00 69.35 952 LYS B C 1
ATOM 7297 O O . LYS A 1 952 ? -56.149 -44.963 131.798 1.00 70.65 952 LYS B O 1
ATOM 7303 N N . VAL A 1 953 ? -55.673 -42.883 131.080 1.00 72.11 953 VAL B N 1
ATOM 7304 C CA . VAL A 1 953 ? -54.371 -42.778 131.729 1.00 68.55 953 VAL B CA 1
ATOM 7305 C C . VAL A 1 953 ? -54.308 -41.408 132.404 1.00 68.66 953 VAL B C 1
ATOM 7306 O O . VAL A 1 953 ? -55.068 -40.506 132.053 1.00 70.38 953 VAL B O 1
ATOM 7310 N N . LEU A 1 954 ? -53.421 -41.241 133.377 1.00 64.15 954 LEU B N 1
ATOM 7311 C CA . LEU A 1 954 ? -53.308 -39.946 134.025 1.00 60.12 954 LEU B CA 1
ATOM 7312 C C . LEU A 1 954 ? -52.048 -39.248 133.550 1.00 58.62 954 LEU B C 1
ATOM 7313 O O . LEU A 1 954 ? -51.099 -39.893 133.105 1.00 59.61 954 LEU B O 1
ATOM 7318 N N . PRO A 1 955 ? -52.033 -37.910 133.609 1.00 59.24 955 PRO B N 1
ATOM 7319 C CA . PRO A 1 955 ? -50.836 -37.186 133.169 1.00 58.18 955 PRO B CA 1
ATOM 7320 C C . PRO A 1 955 ? -49.726 -37.541 134.152 1.00 53.85 955 PRO B C 1
ATOM 7321 O O . PRO A 1 955 ? -50.001 -38.030 135.239 1.00 52.94 955 PRO B O 1
ATOM 7325 N N . PHE A 1 956 ? -48.478 -37.296 133.786 1.00 52.58 956 PHE B N 1
ATOM 7326 C CA . PHE A 1 956 ? -47.372 -37.615 134.676 1.00 50.51 956 PHE B CA 1
ATOM 7327 C C . PHE A 1 956 ? -47.326 -36.760 135.940 1.00 52.36 956 PHE B C 1
ATOM 7328 O O . PHE A 1 956 ? -47.958 -35.710 136.025 1.00 58.01 956 PHE B O 1
ATOM 7336 N N . THR A 1 957 ? -46.588 -37.255 136.929 1.00 51.36 957 THR B N 1
ATOM 7337 C CA . THR A 1 957 ? -46.331 -36.536 138.174 1.00 47.94 957 THR B CA 1
ATOM 7338 C C . THR A 1 957 ? -44.814 -36.432 138.064 1.00 44.25 957 THR B C 1
ATOM 7339 O O . THR A 1 957 ? -44.204 -37.180 137.298 1.00 43.92 957 THR B O 1
ATOM 7343 N N . GLN A 1 958 ? -44.186 -35.518 138.786 1.00 42.85 958 GLN B N 1
ATOM 7344 C CA . GLN A 1 958 ? -42.741 -35.426 138.664 1.00 45.57 958 GLN B CA 1
ATOM 7345 C C . GLN A 1 958 ? -42.058 -36.747 139.019 1.00 45.99 958 GLN B C 1
ATOM 7346 O O . GLN A 1 958 ? -41.000 -37.081 138.482 1.00 43.47 958 GLN B O 1
ATOM 7352 N N . SER A 1 959 ? -42.681 -37.501 139.917 1.00 42.65 959 SER B N 1
ATOM 7353 C CA . SER A 1 959 ? -42.153 -38.789 140.334 1.00 38.77 959 SER B CA 1
ATOM 7354 C C . SER A 1 959 ? -42.014 -39.742 139.152 1.00 45.05 959 SER B C 1
ATOM 7355 O O . SER A 1 959 ? -40.918 -40.221 138.848 1.00 51.41 959 SER B O 1
ATOM 7358 N N . GLU A 1 960 ? -43.128 -40.012 138.481 1.00 46.18 960 GLU B N 1
ATOM 7359 C CA . GLU A 1 960 ? -43.123 -40.929 137.350 1.00 48.58 960 GLU B CA 1
ATOM 7360 C C . GLU A 1 960 ? -42.293 -40.481 136.147 1.00 48.72 960 GLU B C 1
ATOM 7361 O O . GLU A 1 960 ? -41.794 -41.317 135.388 1.00 47.64 960 GLU B O 1
ATOM 7367 N N . ILE A 1 961 ? -42.132 -39.173 135.969 1.00 50.33 961 ILE B N 1
ATOM 7368 C CA . ILE A 1 961 ? -41.344 -38.682 134.849 1.00 47.78 961 ILE B CA 1
ATOM 7369 C C . ILE A 1 961 ? -39.883 -39.101 135.072 1.00 47.64 961 ILE B C 1
ATOM 7370 O O . ILE A 1 961 ? -39.159 -39.408 134.121 1.00 49.97 961 ILE B O 1
ATOM 7375 N N . ILE A 1 962 ? -39.457 -39.139 136.334 1.00 45.42 962 ILE B N 1
ATOM 7376 C CA . ILE A 1 962 ? -38.085 -39.540 136.660 1.00 44.71 962 ILE B CA 1
ATOM 7377 C C . ILE A 1 962 ? -37.842 -41.009 136.334 1.00 42.51 962 ILE B C 1
ATOM 7378 O O . ILE A 1 962 ? -36.846 -41.364 135.710 1.00 42.37 962 ILE B O 1
ATOM 7383 N N . GLN A 1 963 ? -38.758 -41.864 136.764 1.00 41.53 963 GLN B N 1
ATOM 7384 C CA . GLN A 1 963 ? -38.623 -43.284 136.512 1.00 40.11 963 GLN B CA 1
ATOM 7385 C C . GLN A 1 963 ? -38.525 -43.521 135.026 1.00 40.47 963 GLN B C 1
ATOM 7386 O O . GLN A 1 963 ? -37.735 -44.345 134.568 1.00 40.68 963 GLN B O 1
ATOM 7392 N N . MET A 1 964 ? -39.333 -42.800 134.261 1.00 41.33 964 MET B N 1
ATOM 7393 C CA . MET A 1 964 ? -39.297 -42.982 132.827 1.00 45.21 964 MET B CA 1
ATOM 7394 C C . MET A 1 964 ? -37.907 -42.619 132.314 1.00 44.65 964 MET B C 1
ATOM 7395 O O . MET A 1 964 ? -37.320 -43.365 131.531 1.00 43.89 964 MET B O 1
ATOM 7400 N N . MET A 1 965 ? -37.368 -41.488 132.764 1.00 42.80 965 MET B N 1
ATOM 7401 C CA . MET A 1 965 ? -36.034 -41.089 132.325 1.00 43.77 965 MET B CA 1
ATOM 7402 C C . MET A 1 965 ? -34.989 -42.151 132.676 1.00 44.66 965 MET B C 1
ATOM 7403 O O . MET A 1 965 ? -34.111 -42.455 131.872 1.00 45.90 965 MET B O 1
ATOM 7408 N N . LYS A 1 966 ? -35.081 -42.722 133.872 1.00 47.27 966 LYS B N 1
ATOM 7409 C CA . LYS A 1 966 ? -34.125 -43.746 134.273 1.00 48.93 966 LYS B CA 1
ATOM 7410 C C . LYS A 1 966 ? -34.355 -44.988 133.415 1.00 48.56 966 LYS B C 1
ATOM 7411 O O . LYS A 1 966 ? -33.424 -45.530 132.812 1.00 42.20 966 LYS B O 1
ATOM 7417 N N . GLU A 1 967 ? -35.606 -45.427 133.359 1.00 50.27 967 GLU B N 1
ATOM 7418 C CA . GLU A 1 967 ? -35.969 -46.598 132.572 1.00 53.85 967 GLU B CA 1
ATOM 7419 C C . GLU A 1 967 ? -35.503 -46.478 131.126 1.00 50.26 967 GLU B C 1
ATOM 7420 O O . GLU A 1 967 ? -34.918 -47.406 130.581 1.00 50.25 967 GLU B O 1
ATOM 7426 N N . ARG A 1 968 ? -35.749 -45.328 130.512 1.00 53.36 968 ARG B N 1
ATOM 7427 C CA . ARG A 1 968 ? -35.374 -45.113 129.115 1.00 53.12 968 ARG B CA 1
ATOM 7428 C C . ARG A 1 968 ? -33.905 -44.732 128.939 1.00 46.98 968 ARG B C 1
ATOM 7429 O O . ARG A 1 968 ? -33.424 -44.586 127.818 1.00 42.45 968 ARG B O 1
ATOM 7437 N N . GLY A 1 969 ? -33.202 -44.551 130.053 1.00 43.85 969 GLY B N 1
ATOM 7438 C CA . GLY A 1 969 ? -31.793 -44.219 129.986 1.00 31.83 969 GLY B CA 1
ATOM 7439 C C . GLY A 1 969 ? -31.458 -42.813 129.554 1.00 36.24 969 GLY B C 1
ATOM 7440 O O . GLY A 1 969 ? -30.463 -42.601 128.860 1.00 37.03 969 GLY B O 1
ATOM 7441 N N . ILE A 1 970 ? -32.276 -41.848 129.966 1.00 38.28 970 ILE B N 1
ATOM 7442 C CA . ILE A 1 970 ? -32.047 -40.447 129.629 1.00 38.52 970 ILE B CA 1
ATOM 7443 C C . ILE A 1 970 ? -31.870 -39.623 130.902 1.00 43.29 970 ILE B C 1
ATOM 7444 O O . ILE A 1 970 ? -32.694 -39.686 131.823 1.00 39.30 970 ILE B O 1
ATOM 7449 N N . GLY A 1 971 ? -30.790 -38.846 130.940 1.00 44.16 971 GLY B N 1
ATOM 7450 C CA . GLY A 1 971 ? -30.509 -38.030 132.104 1.00 50.52 971 GLY B CA 1
ATOM 7451 C C . GLY A 1 971 ? -29.584 -38.733 133.089 1.00 51.48 971 GLY B C 1
ATOM 7452 O O . GLY A 1 971 ? -29.410 -39.946 133.026 1.00 49.78 971 GLY B O 1
ATOM 7453 N N . ARG A 1 972 ? -28.985 -37.957 133.991 1.00 53.97 972 ARG B N 1
ATOM 7454 C CA . ARG A 1 972 ? -28.068 -38.473 135.008 1.00 50.22 972 ARG B CA 1
ATOM 7455 C C . ARG A 1 972 ? -28.538 -37.931 136.360 1.00 44.64 972 ARG B C 1
ATOM 7456 O O . ARG A 1 972 ? -29.508 -37.183 136.417 1.00 47.71 972 ARG B O 1
ATOM 7464 N N . PRO A 1 973 ? -27.869 -38.297 137.463 1.00 42.24 973 PRO B N 1
ATOM 7465 C CA . PRO A 1 973 ? -28.314 -37.783 138.765 1.00 40.70 973 PRO B CA 1
ATOM 7466 C C . PRO A 1 973 ? -28.241 -36.267 138.866 1.00 35.39 973 PRO B C 1
ATOM 7467 O O . PRO A 1 973 ? -29.142 -35.629 139.396 1.00 38.71 973 PRO B O 1
ATOM 7471 N N . SER A 1 974 ? -27.165 -35.691 138.351 1.00 37.93 974 SER B N 1
ATOM 7472 C CA . SER A 1 974 ? -26.979 -34.240 138.393 1.00 44.00 974 SER B CA 1
ATOM 7473 C C . SER A 1 974 ? -27.776 -33.528 137.295 1.00 47.86 974 SER B C 1
ATOM 7474 O O . SER A 1 974 ? -27.684 -32.304 137.144 1.00 48.29 974 SER B O 1
ATOM 7477 N N . THR A 1 975 ? -28.572 -34.297 136.556 1.00 44.39 975 THR B N 1
ATOM 7478 C CA . THR A 1 975 ? -29.340 -33.775 135.438 1.00 42.85 975 THR B CA 1
ATOM 7479 C C . THR A 1 975 ? -30.863 -33.870 135.538 1.00 43.33 975 THR B C 1
ATOM 7480 O O . THR A 1 975 ? -31.573 -32.994 135.034 1.00 39.14 975 THR B O 1
ATOM 7484 N N . TYR A 1 976 ? -31.358 -34.923 136.182 1.00 42.54 976 TYR B N 1
ATOM 7485 C CA . TYR A 1 976 ? -32.795 -35.143 136.315 1.00 39.62 976 TYR B CA 1
ATOM 7486 C C . TYR A 1 976 ? -33.571 -33.870 136.640 1.00 40.59 976 TYR B C 1
ATOM 7487 O O . TYR A 1 976 ? -34.385 -33.416 135.848 1.00 44.62 976 TYR B O 1
ATOM 7496 N N . ALA A 1 977 ? -33.318 -33.290 137.804 1.00 46.46 977 ALA B N 1
ATOM 7497 C CA . ALA A 1 977 ? -34.024 -32.082 138.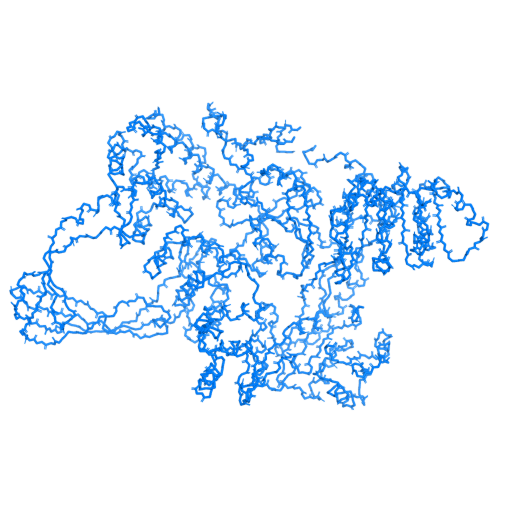214 1.00 48.89 977 ALA B CA 1
ATOM 7498 C C . ALA A 1 977 ? -33.885 -30.894 137.252 1.00 45.62 977 ALA B C 1
ATOM 7499 O O . ALA A 1 977 ? -34.818 -30.117 137.091 1.00 41.33 977 ALA B O 1
ATOM 7501 N N . THR A 1 978 ? -32.724 -30.747 136.627 1.00 40.96 978 THR B N 1
ATOM 7502 C CA . THR A 1 978 ? -32.505 -29.643 135.701 1.00 46.73 978 THR B CA 1
ATOM 7503 C C . THR A 1 978 ? -33.437 -29.736 134.481 1.00 50.21 978 THR B C 1
ATOM 7504 O O . THR A 1 978 ? -34.078 -28.755 134.099 1.00 44.81 978 THR B O 1
ATOM 7508 N N . ILE A 1 979 ? -33.512 -30.921 133.880 1.00 50.65 979 ILE B N 1
ATOM 7509 C CA . ILE A 1 979 ? -34.365 -31.151 132.719 1.00 47.91 979 ILE B CA 1
ATOM 7510 C C . ILE A 1 979 ? -35.832 -30.831 133.014 1.00 47.61 979 ILE B C 1
ATOM 7511 O O . ILE A 1 979 ? -36.411 -29.929 132.415 1.00 51.51 979 ILE B O 1
ATOM 7516 N N . VAL A 1 980 ? -36.439 -31.564 133.935 1.00 45.59 980 VAL B N 1
ATOM 7517 C CA . VAL A 1 980 ? -37.841 -31.326 134.262 1.00 51.32 980 VAL B CA 1
ATOM 7518 C C . VAL A 1 980 ? -38.103 -29.880 134.715 1.00 54.34 980 VAL B C 1
ATOM 7519 O O . VAL A 1 980 ? -39.050 -29.240 134.256 1.00 58.21 980 VAL B O 1
ATOM 7523 N N . ASP A 1 981 ? -37.253 -29.363 135.598 1.00 54.10 981 ASP B N 1
ATOM 7524 C CA . ASP A 1 981 ? -37.394 -28.004 136.104 1.00 48.14 981 ASP B CA 1
ATOM 7525 C C . ASP A 1 981 ? -37.356 -26.986 134.980 1.00 48.41 981 ASP B C 1
ATOM 7526 O O . ASP A 1 981 ? -38.133 -26.035 134.972 1.00 54.57 981 ASP B O 1
ATOM 7531 N N . ARG A 1 982 ? -36.445 -27.177 134.034 1.00 45.80 982 ARG B N 1
ATOM 7532 C CA . ARG A 1 982 ? -36.325 -26.256 132.908 1.00 50.32 982 ARG B CA 1
ATOM 7533 C C . ARG A 1 982 ? -37.627 -26.135 132.092 1.00 50.82 982 ARG B C 1
ATOM 7534 O O . ARG A 1 982 ? -37.872 -25.116 131.447 1.00 48.55 982 ARG B O 1
ATOM 7542 N N . LEU A 1 983 ? -38.466 -27.164 132.121 1.00 45.48 983 LEU B N 1
ATOM 7543 C CA . LEU A 1 983 ? -39.711 -27.107 131.375 1.00 42.88 983 LEU B CA 1
ATOM 7544 C C . LEU A 1 983 ? -40.692 -26.134 132.012 1.00 47.81 983 LEU B C 1
ATOM 7545 O O . LEU A 1 983 ? -41.398 -25.413 131.310 1.00 52.86 983 LEU B O 1
ATOM 7550 N N . PHE A 1 984 ? -40.742 -26.105 133.339 1.00 46.25 984 PHE B N 1
ATOM 7551 C CA . PHE A 1 984 ? -41.664 -25.202 134.006 1.00 45.53 984 PHE B CA 1
ATOM 7552 C C . PHE A 1 984 ? -41.273 -23.755 133.819 1.00 47.41 984 PHE B C 1
ATOM 7553 O O . PHE A 1 984 ? -42.046 -22.968 133.289 1.00 50.52 984 PHE B O 1
ATOM 7561 N N . MET A 1 985 ? -40.065 -23.401 134.237 1.00 52.85 985 MET B N 1
ATOM 7562 C CA . MET A 1 985 ? -39.618 -22.021 134.118 1.00 57.59 985 MET B CA 1
ATOM 7563 C C . MET A 1 985 ? -39.804 -21.485 132.702 1.00 59.55 985 MET B C 1
ATOM 7564 O O . MET A 1 985 ? -39.897 -20.273 132.505 1.00 61.85 985 MET B O 1
ATOM 7569 N N . ARG A 1 986 ? -39.856 -22.383 131.720 1.00 56.49 986 ARG B N 1
ATOM 7570 C CA . ARG A 1 986 ? -40.052 -21.982 130.329 1.00 58.77 986 ARG B CA 1
ATOM 7571 C C . ARG A 1 986 ? -41.532 -22.020 129.942 1.00 59.90 986 ARG B C 1
ATOM 7572 O O . ARG A 1 986 ? -41.887 -21.888 128.770 1.00 55.33 986 ARG B O 1
ATOM 7580 N N . ASN A 1 987 ? -42.389 -22.201 130.937 1.00 57.07 987 ASN B N 1
ATOM 7581 C CA . ASN A 1 987 ? -43.823 -22.258 130.715 1.00 60.81 987 ASN B CA 1
ATOM 7582 C C . ASN A 1 987 ? -44.250 -23.265 129.656 1.00 58.65 987 ASN B C 1
ATOM 7583 O O . ASN A 1 987 ? -45.329 -23.135 129.081 1.00 60.33 987 ASN B O 1
ATOM 7588 N N . TYR A 1 988 ? -43.402 -24.263 129.405 1.00 57.60 988 TYR B N 1
ATOM 7589 C CA . TYR A 1 988 ? -43.693 -25.327 128.439 1.00 48.15 988 TYR B CA 1
ATOM 7590 C C . TYR A 1 988 ? -44.597 -26.344 129.120 1.00 46.84 988 TYR B C 1
ATOM 7591 O O . TYR A 1 988 ? -45.244 -27.162 128.464 1.00 48.39 988 TYR B O 1
ATOM 7600 N N . VAL A 1 989 ? -44.631 -26.287 130.446 1.00 43.11 989 VAL B N 1
ATOM 7601 C CA . VAL A 1 989 ? -45.438 -27.206 131.234 1.00 43.26 989 VAL B CA 1
ATOM 7602 C C . VAL A 1 989 ? -45.895 -26.567 132.546 1.00 44.30 989 VAL B C 1
ATOM 7603 O O . VAL A 1 989 ? -45.233 -25.693 133.099 1.00 44.04 989 VAL B O 1
ATOM 7607 N N . VAL A 1 990 ? -47.050 -27.004 133.027 1.00 46.18 990 VAL B N 1
ATOM 7608 C CA . VAL A 1 990 ? -47.594 -26.508 134.275 1.00 50.04 990 VAL B CA 1
ATOM 7609 C C . VAL A 1 990 ? -48.117 -27.737 134.949 1.00 52.57 990 VAL B C 1
ATOM 7610 O O . VAL A 1 990 ? -48.377 -28.745 134.296 1.00 52.03 990 VAL B O 1
ATOM 7614 N N . GLU A 1 991 ? -48.272 -27.657 136.259 1.00 58.95 991 GLU B N 1
ATOM 7615 C CA . GLU A 1 991 ? -48.746 -28.791 137.017 1.00 64.61 991 GLU B CA 1
ATOM 7616 C C . GLU A 1 991 ? -50.083 -28.427 137.610 1.00 67.84 991 GLU B C 1
ATOM 7617 O O . GLU A 1 991 ? -50.276 -27.314 138.102 1.00 66.98 991 GLU B O 1
ATOM 7623 N N . LYS A 1 992 ? -51.014 -29.366 137.531 1.00 69.79 992 LYS B N 1
ATOM 7624 C CA . LYS A 1 992 ? -52.338 -29.167 138.077 1.00 73.45 992 LYS B CA 1
ATOM 7625 C C . LYS A 1 992 ? -52.619 -30.379 138.940 1.00 76.02 992 LYS B C 1
ATOM 7626 O O . LYS A 1 992 ? -52.642 -31.505 138.443 1.00 75.20 992 LYS B O 1
ATOM 7632 N N . TYR A 1 993 ? -52.807 -30.150 140.235 1.00 79.41 993 TYR B N 1
ATOM 7633 C CA . TYR A 1 993 ? -53.080 -31.232 141.174 1.00 83.05 993 TYR B CA 1
ATOM 7634 C C . TYR A 1 993 ? -51.960 -32.274 141.230 1.00 82.63 993 TYR B C 1
ATOM 7635 O O . TYR A 1 993 ? -52.220 -33.460 141.447 1.00 84.53 993 TYR B O 1
ATOM 7644 N N . GLY A 1 994 ? -50.720 -31.834 141.038 1.00 79.70 994 GLY B N 1
ATOM 7645 C CA . GLY A 1 994 ? -49.600 -32.758 141.076 1.00 76.56 994 GLY B CA 1
ATOM 7646 C C . GLY A 1 994 ? -49.463 -33.603 139.820 1.00 76.44 994 GLY B C 1
ATOM 7647 O O . GLY A 1 994 ? -48.903 -34.699 139.850 1.00 78.04 994 GLY B O 1
ATOM 7648 N N . ARG A 1 995 ? -49.984 -33.095 138.711 1.00 74.53 995 ARG B N 1
ATOM 7649 C CA . ARG A 1 995 ? -49.910 -33.795 137.435 1.00 69.65 995 ARG B CA 1
ATOM 7650 C C . ARG A 1 995 ? -49.344 -32.832 136.404 1.00 67.89 995 ARG B C 1
ATOM 7651 O O . ARG A 1 995 ? -49.843 -31.721 136.232 1.00 70.02 995 ARG B O 1
ATOM 7659 N N . MET A 1 996 ? -48.290 -33.257 135.727 1.00 65.65 996 MET B N 1
ATOM 7660 C CA . MET A 1 996 ? -47.653 -32.423 134.725 1.00 64.50 996 MET B CA 1
ATOM 7661 C C . MET A 1 996 ? -48.461 -32.375 133.441 1.00 64.03 996 MET B C 1
ATOM 7662 O O . MET A 1 996 ? -48.602 -33.382 132.746 1.00 70.09 996 MET B O 1
ATOM 7667 N N . ILE A 1 997 ? -48.995 -31.202 133.131 1.00 56.72 997 ILE B N 1
ATOM 7668 C CA . ILE A 1 997 ? -49.771 -31.023 131.913 1.00 56.17 997 ILE B CA 1
ATOM 7669 C C . ILE A 1 997 ? -49.072 -30.007 131.013 1.00 52.21 997 ILE B C 1
ATOM 7670 O O . ILE A 1 997 ? -48.543 -29.005 131.493 1.00 52.56 997 ILE B O 1
ATOM 7675 N N . PRO A 1 998 ? -49.042 -30.262 129.695 1.00 48.14 998 PRO B N 1
ATOM 7676 C CA . PRO A 1 998 ? -48.382 -29.319 128.787 1.00 47.93 998 PRO B CA 1
ATOM 7677 C C . PRO A 1 998 ? -49.172 -28.032 128.559 1.00 52.06 998 PRO B C 1
ATOM 7678 O O . PRO A 1 998 ? -50.393 -27.993 128.710 1.00 49.84 998 PRO B O 1
ATOM 7682 N N . THR A 1 999 ? -48.453 -26.972 128.217 1.00 54.50 999 THR B N 1
ATOM 7683 C CA . THR A 1 999 ? -49.075 -25.689 127.934 1.00 54.31 999 THR B CA 1
ATOM 7684 C C . THR A 1 999 ? -49.214 -25.626 126.417 1.00 53.27 999 THR B C 1
ATOM 7685 O O . THR A 1 999 ? -48.638 -26.454 125.702 1.00 51.24 999 THR B O 1
ATOM 7689 N N . LYS A 1 1000 ? -49.968 -24.649 125.923 1.00 51.31 1000 LYS B N 1
ATOM 7690 C CA . LYS A 1 1000 ? -50.142 -24.510 124.483 1.00 52.55 1000 LYS B CA 1
ATOM 7691 C C . LYS A 1 1000 ? -48.774 -24.204 123.870 1.00 49.72 1000 LYS B C 1
ATOM 7692 O O . LYS A 1 1000 ? -48.392 -24.785 122.852 1.00 45.25 1000 LYS B O 1
ATOM 7698 N N . LEU A 1 1001 ? -48.027 -23.304 124.506 1.00 46.82 1001 LEU B N 1
ATOM 7699 C CA . LEU A 1 1001 ? -46.703 -22.943 124.003 1.00 47.09 1001 LEU B CA 1
ATOM 7700 C C . LEU A 1 1001 ? -45.799 -24.167 123.978 1.00 47.12 1001 LEU B C 1
ATOM 7701 O O . LEU A 1 1001 ? -45.011 -24.351 123.045 1.00 41.32 1001 LEU B O 1
ATOM 7706 N N . GLY A 1 1002 ? -45.919 -25.008 125.003 1.00 42.38 1002 GLY B N 1
ATOM 7707 C CA . GLY A 1 1002 ? -45.105 -26.207 125.053 1.00 49.47 1002 GLY B CA 1
ATOM 7708 C C . GLY A 1 1002 ? -45.348 -27.133 123.869 1.00 49.07 1002 GLY B C 1
ATOM 7709 O O . GLY A 1 1002 ? -44.423 -27.504 123.141 1.00 46.63 1002 GLY B O 1
ATOM 7710 N N . ILE A 1 1003 ? -46.606 -27.497 123.663 1.00 50.32 1003 ILE B N 1
ATOM 7711 C CA . ILE A 1 1003 ? -46.957 -28.396 122.572 1.00 54.23 1003 ILE B CA 1
ATOM 7712 C C . ILE A 1 1003 ? -46.567 -27.916 121.166 1.00 49.00 1003 ILE B C 1
ATOM 7713 O O . ILE A 1 1003 ? -46.213 -28.726 120.308 1.00 47.02 1003 ILE B O 1
ATOM 7718 N N . ASP A 1 1004 ? -46.613 -26.615 120.917 1.00 42.73 1004 ASP B N 1
ATOM 7719 C CA . ASP A 1 1004 ? -46.239 -26.142 119.593 1.00 45.70 1004 ASP B CA 1
ATOM 7720 C C . ASP A 1 1004 ? -44.737 -26.101 119.437 1.00 46.31 1004 ASP B C 1
ATOM 7721 O O . ASP A 1 1004 ? -44.218 -26.310 118.340 1.00 49.04 1004 ASP B O 1
ATOM 7726 N N . VAL A 1 1005 ? -44.033 -25.830 120.534 1.00 44.42 1005 VAL B N 1
ATOM 7727 C CA . VAL A 1 1005 ? -42.578 -25.801 120.489 1.00 43.23 1005 VAL B CA 1
ATOM 7728 C C . VAL A 1 1005 ? -42.146 -27.215 120.131 1.00 43.73 1005 VAL B C 1
ATOM 7729 O O . VAL A 1 1005 ? -41.443 -27.435 119.146 1.00 42.41 1005 VAL B O 1
ATOM 7733 N N . PHE A 1 1006 ? -42.593 -28.180 120.922 1.00 41.07 1006 PHE B N 1
ATOM 7734 C CA . PHE A 1 1006 ? -42.259 -29.564 120.644 1.00 45.07 1006 PHE B CA 1
ATOM 7735 C C . PHE A 1 1006 ? -42.629 -29.924 119.203 1.00 44.80 1006 PHE B C 1
ATOM 7736 O O . PHE A 1 1006 ? -41.813 -30.480 118.464 1.00 40.76 1006 PHE B O 1
ATOM 7744 N N . ARG A 1 1007 ? -43.866 -29.612 118.817 1.00 47.51 1007 ARG B N 1
ATOM 7745 C CA . ARG A 1 1007 ? -44.343 -29.901 117.470 1.00 47.99 1007 ARG B CA 1
ATOM 7746 C C . ARG A 1 1007 ? -43.403 -29.274 116.457 1.00 45.84 1007 ARG B C 1
ATOM 7747 O O . ARG A 1 1007 ? -43.015 -29.910 115.478 1.00 38.40 1007 ARG B O 1
ATOM 7755 N N . PHE A 1 1008 ? -43.020 -28.025 116.692 1.00 46.09 1008 PHE B N 1
ATOM 7756 C CA . PHE A 1 1008 ? -42.096 -27.376 115.775 1.00 45.59 1008 PHE B CA 1
ATOM 7757 C C . PHE A 1 1008 ? -40.789 -28.154 115.755 1.00 43.99 1008 PHE B C 1
ATOM 7758 O O . PHE A 1 1008 ? -40.317 -28.566 114.699 1.00 42.31 1008 PHE B O 1
ATOM 7766 N N . LEU A 1 1009 ? -40.213 -28.378 116.931 1.00 46.00 1009 LEU B N 1
ATOM 7767 C CA . LEU A 1 1009 ? -38.941 -29.084 117.007 1.00 44.78 1009 LEU B CA 1
ATOM 7768 C C . LEU A 1 1009 ? -38.921 -30.487 116.426 1.00 41.06 1009 LEU B C 1
ATOM 7769 O O . LEU A 1 1009 ? -38.026 -30.815 115.648 1.00 36.82 1009 LEU B O 1
ATOM 7774 N N . VAL A 1 1010 ? -39.892 -31.319 116.786 1.00 39.17 1010 VAL B N 1
ATOM 7775 C CA . VAL A 1 1010 ? -39.910 -32.679 116.258 1.00 50.55 1010 VAL B CA 1
ATOM 7776 C C . VAL A 1 1010 ? -40.320 -32.709 114.784 1.00 57.00 1010 VAL B C 1
ATOM 7777 O O . VAL A 1 1010 ? -40.301 -33.760 114.144 1.00 55.38 1010 VAL B O 1
ATOM 7781 N N . ARG A 1 1011 ? -40.677 -31.548 114.245 1.00 66.04 1011 ARG B N 1
ATOM 7782 C CA . ARG A 1 1011 ? -41.080 -31.458 112.848 1.00 74.04 1011 ARG B CA 1
ATOM 7783 C C . ARG A 1 1011 ? -39.966 -30.902 111.963 1.00 76.53 1011 ARG B C 1
ATOM 7784 O O . ARG A 1 1011 ? -39.577 -31.543 110.985 1.00 76.95 1011 ARG B O 1
ATOM 7792 N N . ARG A 1 1012 ? -39.451 -29.720 112.304 1.00 77.17 1012 ARG B N 1
ATOM 7793 C CA . ARG A 1 1012 ? -38.385 -29.105 111.514 1.00 82.57 1012 ARG B CA 1
ATOM 7794 C C . ARG A 1 1012 ? -37.052 -29.827 111.761 1.00 85.01 1012 ARG B C 1
ATOM 7795 O O . ARG A 1 1012 ? -36.047 -29.220 112.144 1.00 84.65 1012 ARG B O 1
ATOM 7803 N N . TYR A 1 1013 ? -37.076 -31.137 111.524 1.00 88.91 1013 TYR B N 1
ATOM 7804 C CA . TYR A 1 1013 ? -35.936 -32.037 111.693 1.00 90.14 1013 TYR B CA 1
ATOM 7805 C C . TYR A 1 1013 ? -35.732 -32.434 113.156 1.00 88.62 1013 TYR B C 1
ATOM 7806 O O . TYR A 1 1013 ? -35.278 -31.638 113.987 1.00 81.85 1013 TYR B O 1
ATOM 7815 N N . ALA A 1 1014 ? -36.080 -33.684 113.448 1.00 86.51 1014 ALA B N 1
ATOM 7816 C CA . ALA A 1 1014 ? -35.975 -34.228 114.789 1.00 85.94 1014 ALA B CA 1
ATOM 7817 C C . ALA A 1 1014 ? -35.117 -35.482 114.826 1.00 87.79 1014 ALA B C 1
ATOM 7818 O O . ALA A 1 1014 ? -35.351 -36.372 115.644 1.00 87.67 1014 ALA B O 1
ATOM 7820 N N . LYS A 1 1015 ? -34.131 -35.563 113.938 1.00 88.84 1015 LYS B N 1
ATOM 7821 C CA . LYS A 1 1015 ? -33.252 -36.723 113.914 1.00 88.51 1015 LYS B CA 1
ATOM 7822 C C . LYS A 1 1015 ? -32.309 -36.615 115.109 1.00 87.61 1015 LYS B C 1
ATOM 7823 O O . LYS A 1 1015 ? -31.961 -37.615 115.741 1.00 87.18 1015 LYS B O 1
ATOM 7829 N N . PHE A 1 1016 ? -31.912 -35.384 115.415 1.00 85.96 1016 PHE B N 1
ATOM 7830 C CA . PHE A 1 1016 ? -31.016 -35.113 116.531 1.00 85.13 1016 PHE B CA 1
ATOM 7831 C C . PHE A 1 1016 ? -31.776 -34.722 117.793 1.00 79.02 1016 PHE B C 1
ATOM 7832 O O . PHE A 1 1016 ? -31.369 -33.818 118.519 1.00 78.31 1016 PHE B O 1
ATOM 7840 N N . VAL A 1 1017 ? -32.879 -35.417 118.046 1.00 71.25 1017 VAL B N 1
ATOM 7841 C CA . VAL A 1 1017 ? -33.718 -35.166 119.209 1.00 66.17 1017 VAL B CA 1
ATOM 7842 C C . VAL A 1 1017 ? -34.512 -36.439 119.481 1.00 64.50 1017 VAL B C 1
ATOM 7843 O O . VAL A 1 1017 ? -35.487 -36.439 120.231 1.00 63.54 1017 VAL B O 1
ATOM 7847 N N . SER A 1 1018 ? -34.086 -37.532 118.861 1.00 64.09 1018 SER B N 1
ATOM 7848 C CA . SER A 1 1018 ? -34.763 -38.808 119.037 1.00 63.88 1018 SER B CA 1
ATOM 7849 C C . SER A 1 1018 ? -34.232 -39.535 120.259 1.00 63.92 1018 SER B C 1
ATOM 7850 O O . SER A 1 1018 ? -33.039 -39.480 120.545 1.00 67.72 1018 SER B O 1
ATOM 7853 N N . GLU A 1 1019 ? -35.123 -40.211 120.981 1.00 64.41 1019 GLU B N 1
ATOM 7854 C CA . GLU A 1 1019 ? -34.731 -40.967 122.164 1.00 67.70 1019 GLU B CA 1
ATOM 7855 C C . GLU A 1 1019 ? -33.608 -41.919 121.781 1.00 68.28 1019 GLU B C 1
ATOM 7856 O O . GLU A 1 1019 ? -32.962 -42.523 122.636 1.00 69.38 1019 GLU B O 1
ATOM 7862 N N . ASP A 1 1020 ? -33.388 -42.050 120.481 1.00 65.48 1020 ASP B N 1
ATOM 7863 C CA . ASP A 1 1020 ? -32.348 -42.920 119.967 1.00 66.63 1020 ASP B CA 1
ATOM 7864 C C . ASP A 1 1020 ? -30.996 -42.221 120.103 1.00 62.48 1020 ASP B C 1
ATOM 7865 O O . ASP A 1 1020 ? -30.064 -42.755 120.702 1.00 52.26 1020 ASP B O 1
ATOM 7870 N N . ARG A 1 1021 ? -30.905 -41.017 119.549 1.00 60.91 1021 ARG B N 1
ATOM 7871 C CA . ARG A 1 1021 ? -29.670 -40.250 119.601 1.00 63.71 1021 ARG B CA 1
ATOM 7872 C C . ARG A 1 1021 ? -29.395 -39.707 120.996 1.00 63.26 1021 ARG B C 1
ATOM 7873 O O . ARG A 1 1021 ? -28.276 -39.806 121.494 1.00 67.30 1021 ARG B O 1
ATOM 7881 N N . THR A 1 1022 ? -30.416 -39.135 121.622 1.00 58.85 1022 THR B N 1
ATOM 7882 C CA . THR A 1 1022 ? -30.269 -38.585 122.961 1.00 59.09 1022 THR B CA 1
ATOM 7883 C C . THR A 1 1022 ? -29.781 -39.657 123.942 1.00 59.26 1022 THR B C 1
ATOM 7884 O O . THR A 1 1022 ? -29.013 -39.377 124.862 1.00 57.55 1022 THR B O 1
ATOM 7888 N N . ARG A 1 1023 ? -30.220 -40.889 123.739 1.00 59.16 1023 ARG B N 1
ATOM 7889 C CA . ARG A 1 1023 ? -29.814 -41.981 124.614 1.00 59.82 1023 ARG B CA 1
ATOM 7890 C C . ARG A 1 1023 ? -28.358 -42.317 124.290 1.00 61.20 1023 ARG B C 1
ATOM 7891 O O . ARG A 1 1023 ? -27.521 -42.451 125.180 1.00 61.71 1023 ARG B O 1
ATOM 7899 N N . ASP A 1 1024 ? -28.059 -42.429 123.002 1.00 61.11 1024 ASP B N 1
ATOM 7900 C CA . ASP A 1 1024 ? -26.716 -42.756 122.557 1.00 60.19 1024 ASP B CA 1
ATOM 7901 C C . ASP A 1 1024 ? -25.691 -41.789 123.117 1.00 60.26 1024 ASP B C 1
ATOM 7902 O O . ASP A 1 1024 ? -24.653 -42.199 123.636 1.00 61.72 1024 ASP B O 1
ATOM 7907 N N . LEU A 1 1025 ? -25.985 -40.499 123.007 1.00 60.11 1025 LEU B N 1
ATOM 7908 C CA . LEU A 1 1025 ? -25.071 -39.473 123.486 1.00 58.81 1025 LEU B CA 1
ATOM 7909 C C . LEU A 1 1025 ? -24.826 -39.577 124.985 1.00 58.62 1025 LEU B C 1
ATOM 7910 O O . LEU A 1 1025 ? -23.717 -39.342 125.460 1.00 55.48 1025 LEU B O 1
ATOM 7915 N N . GLU A 1 1026 ? -25.870 -39.941 125.720 1.00 57.67 1026 GLU B N 1
ATOM 7916 C CA . GLU A 1 1026 ? -25.786 -40.071 127.164 1.00 56.30 1026 GLU B CA 1
ATOM 7917 C C . GLU A 1 1026 ? -24.773 -41.152 127.491 1.00 56.93 1026 GLU B C 1
ATOM 7918 O O . GLU A 1 1026 ? -24.001 -41.031 128.436 1.00 60.09 1026 GLU B O 1
ATOM 7924 N N . SER A 1 1027 ? -24.771 -42.203 126.682 1.00 59.72 1027 SER B N 1
ATOM 7925 C CA . SER A 1 1027 ? -23.863 -43.326 126.878 1.00 58.75 1027 SER B CA 1
ATOM 7926 C C . SER A 1 1027 ? -22.485 -42.974 126.345 1.00 57.17 1027 SER B C 1
ATOM 7927 O O . SER A 1 1027 ? -21.476 -43.522 126.783 1.00 53.45 1027 SER B O 1
ATOM 7930 N N . ARG A 1 1028 ? -22.453 -42.059 125.385 1.00 57.18 1028 ARG B N 1
ATOM 7931 C CA . ARG A 1 1028 ? -21.197 -41.641 124.791 1.00 59.79 1028 ARG B CA 1
ATOM 7932 C C . ARG A 1 1028 ? -20.369 -40.846 125.793 1.00 58.74 1028 ARG B C 1
ATOM 7933 O O . ARG A 1 1028 ? -19.151 -40.987 125.861 1.00 56.89 1028 ARG B O 1
ATOM 7941 N N . MET A 1 1029 ? -21.037 -40.020 126.584 1.00 58.77 1029 MET B N 1
ATOM 7942 C CA . MET A 1 1029 ? -20.337 -39.214 127.563 1.00 59.74 1029 MET B CA 1
ATOM 7943 C C . MET A 1 1029 ? -19.990 -40.043 128.785 1.00 59.18 1029 MET B C 1
ATOM 7944 O O . MET A 1 1029 ? -19.278 -39.592 129.676 1.00 58.02 1029 MET B O 1
ATOM 7949 N N . ASP A 1 1030 ? -20.493 -41.271 128.813 1.00 57.01 1030 ASP B N 1
ATOM 7950 C CA . ASP A 1 1030 ? -20.202 -42.182 129.909 1.00 55.93 1030 ASP B CA 1
ATOM 7951 C C . ASP A 1 1030 ? -18.950 -42.965 129.563 1.00 53.89 1030 ASP B C 1
ATOM 7952 O O . ASP A 1 1030 ? -18.187 -43.350 130.443 1.00 58.47 1030 ASP B O 1
ATOM 7957 N N . ALA A 1 1031 ? -18.743 -43.197 128.273 1.00 50.76 1031 ALA B N 1
ATOM 7958 C CA . ALA A 1 1031 ? -17.576 -43.929 127.810 1.00 50.69 1031 ALA B CA 1
ATOM 7959 C C . ALA A 1 1031 ? -16.358 -43.052 128.046 1.00 54.47 1031 ALA B C 1
ATOM 7960 O O . ALA A 1 1031 ? -15.310 -43.519 128.507 1.00 51.50 1031 ALA B O 1
ATOM 7962 N N . ILE A 1 1032 ? -16.509 -41.772 127.722 1.00 51.77 1032 ILE B N 1
ATOM 7963 C CA . ILE A 1 1032 ? -15.434 -40.816 127.893 1.00 53.73 1032 ILE B CA 1
ATOM 7964 C C . ILE A 1 1032 ? -14.982 -40.885 129.360 1.00 52.87 1032 ILE B C 1
ATOM 7965 O O . ILE A 1 1032 ? -13.787 -40.993 129.655 1.00 50.16 1032 ILE B O 1
ATOM 7970 N N . GLU A 1 1033 ? -15.952 -40.860 130.267 1.00 47.08 1033 GLU B N 1
ATOM 7971 C CA . GLU A 1 1033 ? -15.693 -40.925 131.699 1.00 52.03 1033 GLU B CA 1
ATOM 7972 C C . GLU A 1 1033 ? -14.852 -42.142 132.068 1.00 55.76 1033 GLU B C 1
ATOM 7973 O O . GLU A 1 1033 ? -14.073 -42.109 133.026 1.00 56.21 1033 GLU B O 1
ATOM 7979 N N . ARG A 1 1034 ? -15.029 -43.219 131.307 1.00 57.23 1034 ARG B N 1
ATOM 7980 C CA . ARG A 1 1034 ? -14.308 -44.464 131.534 1.00 54.61 1034 ARG B CA 1
ATOM 7981 C C . ARG A 1 1034 ? -12.932 -44.439 130.897 1.00 58.41 1034 ARG B C 1
ATOM 7982 O O . ARG A 1 1034 ? -12.103 -45.299 131.177 1.00 63.66 1034 ARG B O 1
ATOM 7990 N N . GLY A 1 1035 ? -12.690 -43.455 130.039 1.00 60.87 1035 GLY B N 1
ATOM 7991 C CA . GLY A 1 1035 ? -11.409 -43.369 129.365 1.00 60.19 1035 GLY B CA 1
ATOM 7992 C C . GLY A 1 1035 ? -11.484 -44.174 128.086 1.00 63.27 1035 GLY B C 1
ATOM 7993 O O . GLY A 1 1035 ? -10.480 -44.407 127.412 1.00 63.46 1035 GLY B O 1
ATOM 7994 N N . GLU A 1 1036 ? -12.697 -44.598 127.749 1.00 66.06 1036 GLU B N 1
ATOM 7995 C CA . GLU A 1 1036 ? -12.924 -45.383 126.548 1.00 69.02 1036 GLU B CA 1
ATOM 7996 C C . GLU A 1 1036 ? -12.999 -44.517 125.288 1.00 68.88 1036 GLU B C 1
ATOM 7997 O O . GLU A 1 1036 ? -12.038 -44.455 124.521 1.00 74.67 1036 GLU B O 1
ATOM 8003 N N . LEU A 1 1037 ? -14.124 -43.841 125.075 1.00 64.69 1037 LEU B N 1
ATOM 8004 C CA . LEU A 1 1037 ? -14.287 -43.007 123.883 1.00 64.02 1037 LEU B CA 1
ATOM 8005 C C . LEU A 1 1037 ? -13.401 -41.755 123.877 1.00 63.47 1037 LEU B C 1
ATOM 8006 O O . LEU A 1 1037 ? -13.431 -40.954 124.813 1.00 65.25 1037 LEU B O 1
ATOM 8011 N N . ASP A 1 1038 ? -12.612 -41.596 122.815 1.00 60.17 1038 ASP B N 1
ATOM 8012 C CA . ASP A 1 1038 ? -11.720 -40.447 122.686 1.00 58.82 1038 ASP B CA 1
ATOM 8013 C C . ASP A 1 1038 ? -12.530 -39.175 122.900 1.00 58.87 1038 ASP B C 1
ATOM 8014 O O . ASP A 1 1038 ? -13.593 -39.000 122.309 1.00 64.13 1038 ASP B O 1
ATOM 8019 N N . TYR A 1 1039 ? -12.028 -38.283 123.744 1.00 60.15 1039 TYR B N 1
ATOM 8020 C CA . TYR A 1 1039 ? -12.747 -37.050 124.041 1.00 58.94 1039 TYR B CA 1
ATOM 8021 C C . TYR A 1 1039 ? -12.813 -36.090 122.856 1.00 60.47 1039 TYR B C 1
ATOM 8022 O O . TYR A 1 1039 ? -13.766 -35.321 122.730 1.00 64.38 1039 TYR B O 1
ATOM 8031 N N . LEU A 1 1040 ? -11.817 -36.134 121.981 1.00 59.44 1040 LEU B N 1
ATOM 8032 C CA . LEU A 1 1040 ? -11.828 -35.247 120.828 1.00 60.58 1040 LEU B CA 1
ATOM 8033 C C . LEU A 1 1040 ? -12.830 -35.711 119.772 1.00 64.35 1040 LEU B C 1
ATOM 8034 O O . LEU A 1 1040 ? -13.619 -34.910 119.268 1.00 66.08 1040 LEU B O 1
ATOM 8039 N N . LYS A 1 1041 ? -12.813 -37.000 119.441 1.00 62.32 1041 LYS B N 1
ATOM 8040 C CA . LYS A 1 1041 ? -13.739 -37.516 118.440 1.00 62.02 1041 LYS B CA 1
ATOM 8041 C C . LYS A 1 1041 ? -15.162 -37.175 118.846 1.00 60.42 1041 LYS B C 1
ATOM 8042 O O . LYS A 1 1041 ? -16.055 -37.068 118.005 1.00 63.95 1041 LYS B O 1
ATOM 8048 N N . ALA A 1 1042 ? -15.364 -36.990 120.145 1.00 60.20 1042 ALA B N 1
ATOM 8049 C CA . ALA A 1 1042 ? -16.674 -36.632 120.671 1.00 60.42 1042 ALA B CA 1
ATOM 8050 C C . ALA A 1 1042 ? -17.082 -35.246 120.156 1.00 59.72 1042 ALA B C 1
ATOM 8051 O O . ALA A 1 1042 ? -18.141 -35.085 119.553 1.00 57.60 1042 ALA B O 1
ATOM 8053 N N . LEU A 1 1043 ? -16.234 -34.250 120.396 1.00 56.77 1043 LEU B N 1
ATOM 8054 C CA . LEU A 1 1043 ? -16.510 -32.889 119.951 1.00 57.47 1043 LEU B CA 1
ATOM 8055 C C . LEU A 1 1043 ? -16.525 -32.823 118.430 1.00 61.22 1043 LEU B C 1
ATOM 8056 O O . LEU A 1 1043 ? -17.396 -32.186 117.832 1.00 59.68 1043 LEU B O 1
ATOM 8061 N N . GLU A 1 1044 ? -15.535 -33.472 117.820 1.00 65.36 1044 GLU B N 1
ATOM 8062 C CA . GLU A 1 1044 ? -15.415 -33.539 116.370 1.00 65.29 1044 GLU B CA 1
ATOM 8063 C C . GLU A 1 1044 ? -16.780 -33.932 115.832 1.00 66.69 1044 GLU B C 1
ATOM 8064 O O . GLU A 1 1044 ? -17.353 -33.243 114.984 1.00 63.51 1044 GLU B O 1
ATOM 8070 N N . ASP A 1 1045 ? -17.295 -35.043 116.350 1.00 66.02 1045 ASP B N 1
ATOM 8071 C CA . ASP A 1 1045 ? -18.598 -35.553 115.951 1.00 68.59 1045 ASP B CA 1
ATOM 8072 C C . ASP A 1 1045 ? -19.677 -34.516 116.235 1.00 68.31 1045 ASP B C 1
ATOM 8073 O O . ASP A 1 1045 ? -20.417 -34.110 115.343 1.00 70.02 1045 ASP B O 1
ATOM 8078 N N . MET A 1 1046 ? -19.750 -34.096 117.492 1.00 72.60 1046 MET B N 1
ATOM 8079 C CA . MET A 1 1046 ? -20.728 -33.118 117.960 1.00 72.70 1046 MET B CA 1
ATOM 8080 C C . MET A 1 1046 ? -20.724 -31.818 117.149 1.00 72.07 1046 MET B C 1
ATOM 8081 O O . MET A 1 1046 ? -21.740 -31.123 117.066 1.00 65.63 1046 MET B O 1
ATOM 8086 N N . TYR A 1 1047 ? -19.579 -31.489 116.558 1.00 71.25 1047 TYR B N 1
ATOM 8087 C CA . TYR A 1 1047 ? -19.455 -30.281 115.752 1.00 70.39 1047 TYR B CA 1
ATOM 8088 C C . TYR A 1 1047 ? -20.112 -30.560 114.401 1.00 73.09 1047 TYR B C 1
ATOM 8089 O O . TYR A 1 1047 ? -20.682 -29.667 113.771 1.00 74.85 1047 TYR B O 1
ATOM 8098 N N . ALA A 1 1048 ? -20.047 -31.820 113.981 1.00 72.40 1048 ALA B N 1
ATOM 8099 C CA . ALA A 1 1048 ? -20.622 -32.260 112.717 1.00 70.45 1048 ALA B CA 1
ATOM 8100 C C . ALA A 1 1048 ? -22.141 -32.124 112.662 1.00 72.16 1048 ALA B C 1
ATOM 8101 O O . ALA A 1 1048 ? -22.666 -31.385 111.830 1.00 74.01 1048 ALA B O 1
ATOM 8103 N N . GLU A 1 1049 ? -22.852 -32.833 113.537 1.00 73.17 1049 GLU B N 1
ATOM 8104 C CA . GLU A 1 1049 ? -24.314 -32.772 113.531 1.00 72.87 1049 GLU B CA 1
ATOM 8105 C C . GLU A 1 1049 ? -24.843 -31.361 113.754 1.00 72.36 1049 GLU B C 1
ATOM 8106 O O . GLU A 1 1049 ? -26.032 -31.104 113.576 1.00 73.81 1049 GLU B O 1
ATOM 8112 N N . ILE A 1 1050 ? -23.963 -30.448 114.153 1.00 73.88 1050 ILE B N 1
ATOM 8113 C CA . ILE A 1 1050 ? -24.369 -29.065 114.360 1.00 78.11 1050 ILE B CA 1
ATOM 8114 C C . ILE A 1 1050 ? -24.453 -28.434 112.977 1.00 81.22 1050 ILE B C 1
ATOM 8115 O O . ILE A 1 1050 ? -25.320 -27.608 112.706 1.00 82.29 1050 ILE B O 1
ATOM 8120 N N . LYS A 1 1051 ? -23.543 -28.844 112.102 1.00 84.41 1051 LYS B N 1
ATOM 8121 C CA . LYS A 1 1051 ? -23.496 -28.335 110.740 1.00 88.59 1051 LYS B CA 1
ATOM 8122 C C . LYS A 1 1051 ? -24.762 -28.722 109.975 1.00 91.27 1051 LYS B C 1
ATOM 8123 O O . LYS A 1 1051 ? -25.128 -28.064 109.001 1.00 93.75 1051 LYS B O 1
ATOM 8129 N N . SER A 1 1052 ? -25.428 -29.788 110.416 1.00 91.53 1052 SER B N 1
ATOM 8130 C CA . SER A 1 1052 ? -26.655 -30.251 109.767 1.00 91.46 1052 SER B CA 1
ATOM 8131 C C . SER A 1 1052 ? -27.798 -29.265 110.007 1.00 94.74 1052 SER B C 1
ATOM 8132 O O . SER A 1 1052 ? -28.960 -29.558 109.721 1.00 94.27 1052 SER B O 1
ATOM 8135 N N . ILE A 1 1053 ? -27.446 -28.097 110.533 1.00 97.04 1053 ILE B N 1
ATOM 8136 C CA . ILE A 1 1053 ? -28.401 -27.039 110.834 1.00 100.14 1053 ILE B CA 1
ATOM 8137 C C . ILE A 1 1053 ? -27.645 -25.735 111.073 1.00 102.05 1053 ILE B C 1
ATOM 8138 O O . ILE A 1 1053 ? -26.677 -25.434 110.373 1.00 99.84 1053 ILE B O 1
ATOM 8143 N N . ASP A 1 1054 ? -28.098 -24.976 112.070 1.00 105.47 1054 ASP B N 1
ATOM 8144 C CA . ASP A 1 1054 ? -27.496 -23.694 112.446 1.00 108.33 1054 ASP B CA 1
ATOM 8145 C C . ASP A 1 1054 ? -27.557 -22.672 111.315 1.00 107.58 1054 ASP B C 1
ATOM 8146 O O . ASP A 1 1054 ? -28.250 -21.645 111.488 1.00 106.20 1054 ASP B O 1
#

Solvent-accessible surface area: 46374 Å² total; per-residue (Å²): 94,69,55,49,50,114,77,46,38,56,70,67,39,56,35,24,26,23,91,111,83,8,106,36,123,45,17,156,63,25,138,65,5,16,83,30,3,123,129,16,65,42,85,12,36,31,7,8,68,5,3,1,12,23,8,24,44,90,29,9,12,21,6,45,10,9,36,16,10,30,68,46,36,0,0,6,0,0,0,2,6,13,2,74,94,36,86,26,0,0,0,0,3,56,52,37,107,59,0,43,86,3,12,93,39,1,102,132,24,8,128,97,98,36,29,48,87,68,112,18,8,5,60,52,17,55,196,50,68,146,211,85,75,105,73,6,70,133,50,8,142,116,10,72,0,0,0,0,16,22,138,4,0,34,88,72,59,134,77,0,8,78,2,50,1,0,2,4,44,14,14,36,30,4,37,164,53,57,126,6,0,14,31,4,0,37,2,0,16,8,95,94,26,145,171,84,164,42,52,51,48,147,30,137,1,2,1,1,5,15,26,1,75,63,106,153,40,170,63,18,59,26,6,113,112,45,15,62,8,58,11,20,25,7,66,60,58,15,19,59,14,52,6,0,10,9,72,43,23,39,62,54,101,46,2,32,80,4,29,100,2,32,57,0,0,6,4,8,5,69,64,17,116,40,0,79,111,2,54,138,52,17,89,154,133,40,129,5,0,14,34,44,70,76,182,116,45,20,54,82,88,0,56,139,41,85,7,47,10,9,1,11,23,20,170,196,33,46,65,25,22,74,45,2,12,0,2,0,2,4,4,4,18,32,116,122,24,80,18,126,80,13,76,78,27,48,78,120,42,3,52,30,0,8,9,8,14,85,20,8,48,72,14,54,157,29,98,26,96,99,103,116,109,19,106,75,9,24,86,70,7,76,119,24,30,73,175,64,204,30,101,30,165,14,13,9,37,92,177,31,50,1,3,13,5,7,4,160,14,0,30,114,2,0,28,87,2,11,63,14,0,1,6,9,19,2,34,0,0,0,0,0,1,3,84,33,60,106,0,14,63,4,0,36,50,9,0,68,27,58,24,52,3,122,35,34,89,78,136,23,73,26,128,120,2,26,163,63,0,65,95,9,4,68,81,11,117,143,83,103,105,51,33,104,5,84,2,0,0,1,0,0,24,22,50,20,4,0,67,11,0,1,97,34,2,14,98,26,24,60,36,65,15,103,23,5,62,0,27,39,0,7,0,56,48,37,8,0,2,0,0,3,1,97,29,54,0,15,52,8,35,92,121,171,21,44,49,0,1,73,21,114,68,164,22,28,11,10,10,31,38,65,190,154,43,15,123,26,31,9,69,0,0,44,55,14,0,10,9,8,90,42,0,0,0,0,2,28,8,20,28,55,2,0,6,6,0,33,7,0,59,60,22,0,48,46,12,32,56,8,56,0,0,56,9,33,24,1,8,37,109,10,0,34,98,4,10,121,77,48,68,75,18,50,87,56,40,4,70,0,20,12,2,78,52,0,12,60,42,0,8,11,66,1,9,7,62,31,0,42,91,121,50,134,72,140,120,10,14,3,7,12,16,1,2,17,0,0,3,30,0,13,94,62,55,115,57,11,161,76,136,112,65,23,0,50,2,130,143,20,69,12,93,18,107,1,84,70,105,123,18,94,1,45,0,53,123,67,90,114,80,107,55,121,84,78,6,76,41,1,0,9,0,30,37,0,1,12,5,0,16,134,77,30,172,12,41,2,80,79,0,22,86,13,0,63,42,0,3,25,9,4,4,0,2,4,6,52,1,106,18,38,63,0,40,81,36,0,39,147,14,0,124,100,62,7,44,132,39,40,49,23,56,72,67,37,167,82,47,80,44,20,0,0,4,0,11,42,40,33,33,70,62,31,1,8,12,5,40,100,49,46,25,22,78,30,46,55,28,127,147,37,1,22,11,0,3,22,15,0,4,86,15,0,0,4,0,0,0,117,54,6,96,1,37,7,50,46,15,18,10,59,15,75,79,82,83,48,115,56,80,11,21,20,120,12,102,32,60,3,39,111,12,19,162,34,25,186,61,66,95,85,5,63,90,28,86,68,219,8,124,1,77,40,84,84,32,34,84,42,86,11,6,27,10,12,36,0,0,74,44,0,100,116,82,28,0,11,42,18,44,24,14,6,74,15,0,46,55,0,55,126,72,98,0,2,54,71,126,234,37,60,0,29,18,25,173,60,0,62,62,1,30,105,18,9,70,164,146,116,24,64,10,9,31,51,112,69,6,84,61,9,21,38,76,9,42,15,6,56,146,48,115,54,71,34,79,106,6,3,96,56,7,52,45,22,5,141,54,45,103

Radius of gyration: 35.34 Å; Cα contacts (8 Å, |Δi|>4): 1947; chains: 1; bounding box: 105×83×93 Å

Secondary structure (DSSP, 8-state):
---B----EE---S-EE----S--TTHHHHHHHHHHHHTTT-S--HHHHHHHHHHHTT--EE--PPBTS-SHHHHHHHHHHHHTTS--EEEEES-HHHHHHHHHHHHHHHTTT--SGGGSEEE--SS--SHHHHHHHHSGGG-SEEEEEHHHHHH-STTS---SEEEES-HHHHHTSTHHHHHHHHHTTEEEETTTTEEEE--SSEEEE----S---TTHHHHHHHH----S--EE----EEEEEES---TTTTHHHHTTS-S-EEEEESSHHHHHHHHHTTTTSS-EEE-TTSSSHHHHHHHHTS-SEEEEE----S--TTT--EEEEES--EEEEE-S-GGGS-HHHHHHHHTTTS-HHHHHTT-TTTSS-HHHHHHHHHHHHTTS--S-SSSEEETTEEEEE-HHHHHHHHHTT--EETTEE--EEEEEE-S-HHHHHHHHHHHHTTSS---B-S---HHHHHHHHHHHHHHHHTGGG----EEEEEEES-HHHHHHHHGGGEE-EEEEETTEEEEEEE-SSEEEEEEE--S-SEEE-SSSSTTSS--SSS---EEEE----HHHHHHHHHHHHHHHSEEEE---SSHHHHHHHHHHHHHHTTSSEEEE---SB-SHHHHHHHHTS-B---HHHHHHHHHHHHHHHHHHHHHHHHHHHTTT-SS----TTHHHHHHHHHHHHTGGGSEEEEEEETTTTEEES---SEEEEEEEEEEEEEEEEPPP--B-HHHHHHHHHHTS---HHHHHHHHHHHHHTTSBB-SS-------HHHHHHHHHHHTTSB----S-S--S---B-BSSS--HHHHHHHHHHT-S--SS--HHHHHHHHHHHHHHHHTTBPPEEEEEEEEEEEETTEEEEE--EEEEESHHHHHS--S--------EEEEEEB--EEEESS--B-HHHHHHHHHHHT---TTTHHHHHHHHHHTTSEEEETTEEEE-HHHHHHHHHHHHS--GGGSHHHHHHHHHHHHHHHHT-S-HHHHHHHHHHHHHT--

Sequence (1011 aa):
AAAAAAAAAAAAAAAAAAASLCLFPEDFLLKEFVEFFRKCVGEPRAIQKMWAKRILRKESFAATAPTGVGKTSFGLAMSLFLALKGKRCYVIFPTSLLVIQAAETIRKYAEKAGVGTENLIGYYHGRIPKREKENFMQNLRNFKIVITTTQFLSKHYRELGHFDFIFVDDVDAILKASKNVDKLLHLLGFHYDLKTKSWVGEARGCLMVSTATAKKGKKAELFRQLLNFDIGSSRITVRNVEDVAVNDESISTLSSILEKLGTGGIIYARTGEEAEEIYESLKNKFRIGIVTATKKGDYEKFVEGEIDHLIGTAHRGLDLPERIRFAVFVGCPSFRVTIEDIDSLSPQMVKLLAYLYRNVDEIERLLPAVERHIDEVREILKKVMGKERPQAKDVVVREGEVIFPDLRTYIQGSGRTSRLFAGGLTKGASFLLEDDSELLSAFIERAKLYDIEFKSIDEVDFEKLSRELDESRDRYRRRQEFDLIKPALFIVESPTKARQISRFFGKPSVKVLDGAVVYEIPMQKYVLMVTASIGHVVDLITNRGFHGVLVNGRFVPVYASIKDNSRSRIEALRKLAHDAEFVIVGTDPDTEGEKIAWDLKNLLSGCGAVKRAEFHEVTRRAILEALESLRDVDENLVKAQVVRRIEDRWIGFVLSQKLWERFNNRNLSAGRAQTLVLGWIIDRFQESRERRKIAIVRDFDLVLEHDEEEFDLTIKLVEEREELRTPLPPYTTETMLSDANRILKFSVKQTMQIAQELFENGLITYHRTDSTRVSDVGQRIAKEYLGDDFVGREWGESGAHECIRPTRPLTRDDVQRLIQEGVLVVEGLRWEHFALYDLIFRRFMASQCRPFKVVVKKYSIEFDGKTAEEERIVRAEGRAYELYRAVWVKNELPTGTFRVKAEVKSVPKVLPFTQSEIIQMMKERGIGRPSTYATIVDRLFMRNYVVEKYGRMIPTKLGIDVFRFLVRRYAKFVSEDRTRDLESRMDAIERGELDYLKALEDMYAEIKSID